Protein AF-A0A0D2FI13-F1 (afdb_monomer)

InterPro domains:
  IPR005151 Tail specific protease [PF03572] (339-558)
  IPR029045 ClpP/crotonase-like domain superfamily [SSF52096] (236-557)
  IPR036412 HAD-like superfamily [SSF56784] (844-1134)
  IPR052766 Secondary metabolite-associated S41A peptidase [PTHR37049] (12-670)
  IPR056186 CPAF-like, PDZ domain [PF23658] (162-270)

Organism: NCBI:txid1442368

Structure (mmCIF, N/CA/C/O backbone):
data_AF-A0A0D2FI13-F1
#
_entry.id   AF-A0A0D2FI13-F1
#
loop_
_atom_site.group_PDB
_atom_site.id
_atom_site.type_symbol
_atom_site.label_atom_id
_atom_site.label_alt_id
_atom_site.label_comp_id
_atom_site.label_asym_id
_atom_site.label_entity_id
_atom_site.label_seq_id
_atom_site.pdbx_PDB_ins_code
_atom_site.Cartn_x
_atom_site.Cartn_y
_atom_site.Cartn_z
_atom_site.occupancy
_atom_site.B_iso_or_equiv
_atom_site.auth_seq_id
_atom_site.auth_comp_id
_atom_site.auth_asym_id
_atom_site.auth_atom_id
_atom_site.pdbx_PDB_model_num
ATOM 1 N N . MET A 1 1 ? -42.161 13.771 -39.472 1.00 40.50 1 MET A N 1
ATOM 2 C CA . MET A 1 1 ? -41.626 13.436 -38.133 1.00 40.50 1 MET A CA 1
ATOM 3 C C . MET A 1 1 ? -40.109 13.283 -38.144 1.00 40.50 1 MET A C 1
ATOM 5 O O . MET A 1 1 ? -39.470 13.841 -37.269 1.00 40.50 1 MET A O 1
ATOM 9 N N . SER A 1 2 ? -39.516 12.670 -39.169 1.00 40.66 2 SER A N 1
ATOM 10 C CA . SER A 1 2 ? -38.058 12.515 -39.331 1.00 40.66 2 SER A CA 1
ATOM 11 C C . SER A 1 2 ? -37.258 13.825 -39.460 1.00 40.66 2 SER A C 1
ATOM 13 O O . SER A 1 2 ? -36.097 13.853 -39.079 1.00 40.66 2 SER A O 1
ATOM 15 N N . LEU A 1 3 ? -37.865 14.932 -39.914 1.00 36.66 3 LEU A N 1
ATOM 16 C CA . LEU A 1 3 ? -37.174 16.233 -39.977 1.00 36.66 3 LEU A CA 1
ATOM 17 C C . LEU A 1 3 ? -37.078 16.958 -38.619 1.00 36.66 3 LEU A C 1
ATOM 19 O O . LEU A 1 3 ? -36.210 17.805 -38.450 1.00 36.66 3 LEU A O 1
ATOM 23 N N . LEU A 1 4 ? -37.950 16.636 -37.653 1.00 41.62 4 LEU A N 1
ATOM 24 C CA . LEU A 1 4 ? -37.911 17.249 -36.316 1.00 41.62 4 LEU A CA 1
ATOM 25 C C . LEU A 1 4 ? -36.821 16.633 -35.429 1.00 41.62 4 LEU A C 1
ATOM 27 O O . LEU A 1 4 ? -36.265 17.336 -34.597 1.00 41.62 4 LEU A O 1
ATOM 31 N N . LEU A 1 5 ? -36.462 15.367 -35.663 1.00 41.75 5 LEU A N 1
ATOM 32 C CA . LEU A 1 5 ? -35.396 14.671 -34.933 1.00 41.75 5 LEU A CA 1
ATOM 33 C C . LEU A 1 5 ? -33.981 15.113 -35.336 1.00 41.75 5 LEU A C 1
ATOM 35 O O . LEU A 1 5 ? -33.056 14.960 -34.549 1.00 41.75 5 LEU A O 1
ATOM 39 N N . TRP A 1 6 ? -33.805 15.690 -36.530 1.00 36.44 6 TRP A N 1
ATOM 40 C CA . TRP A 1 6 ? -32.489 16.138 -37.007 1.00 36.44 6 TRP A CA 1
ATOM 41 C C . TRP A 1 6 ? -32.127 17.556 -36.539 1.00 36.44 6 TRP A C 1
ATOM 43 O O . TRP A 1 6 ? -30.955 17.888 -36.387 1.00 36.44 6 TRP A O 1
ATOM 53 N N . VAL A 1 7 ? -33.131 18.393 -36.254 1.00 41.44 7 VAL A N 1
ATOM 54 C CA . VAL A 1 7 ? -32.906 19.742 -35.706 1.00 41.44 7 VAL A CA 1
ATOM 55 C C . VAL A 1 7 ? -32.640 19.686 -34.196 1.00 41.44 7 VAL A C 1
ATOM 57 O O . VAL A 1 7 ? -31.868 20.490 -33.684 1.00 41.44 7 VAL A O 1
ATOM 60 N N . THR A 1 8 ? -33.189 18.701 -33.476 1.00 39.75 8 THR A N 1
ATOM 61 C CA . THR A 1 8 ? -32.929 18.538 -32.036 1.00 39.75 8 THR A CA 1
ATOM 62 C C . THR A 1 8 ? -31.518 18.036 -31.727 1.00 39.75 8 THR A C 1
ATOM 64 O O . THR A 1 8 ? -30.942 18.462 -30.733 1.00 39.75 8 THR A O 1
ATOM 67 N N . THR A 1 9 ? -30.905 17.211 -32.580 1.00 38.28 9 THR A N 1
ATOM 68 C CA . THR A 1 9 ? -29.527 16.727 -32.359 1.00 38.28 9 THR A CA 1
ATOM 69 C C . THR A 1 9 ? -28.459 17.777 -32.666 1.00 38.28 9 THR A C 1
ATOM 71 O O . THR A 1 9 ? -27.448 17.823 -31.973 1.00 38.28 9 THR A O 1
ATOM 74 N N . GLN A 1 10 ? -28.684 18.685 -33.620 1.00 32.94 10 GLN A N 1
ATOM 75 C CA . GLN A 1 10 ? -27.744 19.787 -33.886 1.00 32.94 10 GLN A CA 1
ATOM 76 C C . GLN A 1 10 ? -27.827 20.907 -32.833 1.00 32.94 10 GLN A C 1
ATOM 78 O O . GLN A 1 10 ? -26.810 21.521 -32.519 1.00 32.94 10 GLN A O 1
ATOM 83 N N . ILE A 1 11 ? -28.993 21.129 -32.211 1.00 36.81 11 ILE A N 1
ATOM 84 C CA . ILE A 1 11 ? -29.109 22.061 -31.074 1.00 36.81 11 ILE A CA 1
ATOM 85 C C . ILE A 1 11 ? -28.452 21.477 -29.807 1.00 36.81 11 ILE A C 1
ATOM 87 O O . ILE A 1 11 ? -27.902 22.232 -29.010 1.00 36.81 11 ILE A O 1
ATOM 91 N N . PHE A 1 12 ? -28.396 20.149 -29.661 1.00 30.69 12 PHE A N 1
ATOM 92 C CA . PHE A 1 12 ? -27.644 19.508 -28.574 1.00 30.69 12 PHE A CA 1
ATOM 93 C C . PHE A 1 12 ? -26.117 19.546 -28.761 1.00 30.69 12 PHE A C 1
ATOM 95 O O . PHE A 1 12 ? -25.399 19.590 -27.767 1.00 30.69 12 PHE A O 1
ATOM 102 N N . TRP A 1 13 ? -25.610 19.613 -29.997 1.00 28.62 13 TRP A N 1
ATOM 103 C CA . TRP A 1 13 ? -24.165 19.722 -30.255 1.00 28.62 13 TRP A CA 1
ATOM 104 C C . TRP A 1 13 ? -23.648 21.166 -30.345 1.00 28.62 13 TRP A C 1
ATOM 106 O O . TRP A 1 13 ? -22.513 21.428 -29.962 1.00 28.62 13 TRP A O 1
ATOM 116 N N . ALA A 1 14 ? -24.478 22.137 -30.739 1.00 28.77 14 ALA A N 1
ATOM 117 C CA . ALA A 1 14 ? -24.103 23.556 -30.684 1.00 28.77 14 ALA A CA 1
ATOM 118 C C . ALA A 1 14 ? -24.308 24.196 -29.292 1.00 28.77 14 ALA A C 1
ATOM 120 O O . ALA A 1 14 ? -23.782 25.273 -29.028 1.00 28.77 14 ALA A O 1
ATOM 121 N N . GLY A 1 15 ? -25.044 23.534 -28.390 1.00 27.12 15 GLY A N 1
ATOM 122 C CA . GLY A 1 15 ? -25.275 23.995 -27.016 1.00 27.12 15 GLY A CA 1
ATOM 123 C C . GLY A 1 15 ? -24.157 23.668 -26.019 1.00 27.12 15 GLY A C 1
ATOM 124 O O . GLY A 1 15 ? -24.140 24.252 -24.942 1.00 27.12 15 GLY A O 1
ATOM 125 N N . ARG A 1 16 ? -23.210 22.779 -26.357 1.00 29.95 16 ARG A N 1
ATOM 126 C CA . ARG A 1 16 ? -22.081 22.426 -25.470 1.00 29.95 16 ARG A CA 1
ATOM 127 C C . ARG A 1 16 ? -20.751 23.100 -25.815 1.00 29.95 16 ARG A C 1
ATOM 129 O O . ARG A 1 16 ? -19.873 23.126 -24.969 1.00 29.95 16 ARG A O 1
ATOM 136 N N . ALA A 1 17 ? -20.634 23.757 -26.969 1.00 28.28 17 ALA A N 1
ATOM 137 C CA . ALA A 1 17 ? -19.472 24.602 -27.276 1.00 28.28 17 ALA A CA 1
ATOM 138 C C . ALA A 1 17 ? -19.557 26.024 -26.672 1.00 28.28 17 ALA A C 1
ATOM 140 O O . ALA A 1 17 ? -18.599 26.781 -26.749 1.00 28.28 17 ALA A O 1
ATOM 141 N N . PHE A 1 18 ? -20.687 26.401 -26.060 1.00 29.00 18 PHE A N 1
ATOM 142 C CA . PHE A 1 18 ? -20.867 27.694 -25.377 1.00 29.00 18 PHE A CA 1
ATOM 143 C C . PHE A 1 18 ? -21.505 27.542 -23.985 1.00 29.00 18 PHE A C 1
ATOM 145 O O . PHE A 1 18 ? -22.246 28.406 -23.522 1.00 29.00 18 PHE A O 1
ATOM 152 N N . GLY A 1 19 ? -21.200 26.428 -23.314 1.00 25.52 19 GLY A N 1
ATOM 153 C CA . GLY A 1 19 ? -21.561 26.171 -21.917 1.00 25.52 19 GLY A CA 1
ATOM 154 C C . GLY A 1 19 ? -20.508 26.601 -20.890 1.00 25.52 19 GLY A C 1
ATOM 155 O O . GLY A 1 19 ? -20.760 26.447 -19.707 1.00 25.52 19 GLY A O 1
ATOM 156 N N . ALA A 1 20 ? -19.371 27.173 -21.307 1.00 30.66 20 ALA A N 1
ATOM 157 C CA . ALA A 1 20 ? -18.309 27.645 -20.404 1.00 30.66 20 ALA A CA 1
ATOM 158 C C . ALA A 1 20 ? -18.574 29.036 -19.785 1.00 30.66 20 ALA A C 1
ATOM 160 O O . ALA A 1 20 ? -17.660 29.694 -19.307 1.00 30.66 20 ALA A O 1
ATOM 161 N N . VAL A 1 21 ? -19.820 29.518 -19.795 1.00 26.14 21 VAL A N 1
ATOM 162 C CA . VAL A 1 21 ? -20.219 30.685 -18.989 1.00 26.14 21 VAL A CA 1
ATOM 163 C C . VAL A 1 21 ? -21.551 30.376 -18.307 1.00 26.14 21 VAL A C 1
ATOM 165 O O . VAL A 1 21 ? -22.543 31.096 -18.443 1.00 26.14 21 VAL A O 1
ATOM 168 N N . ALA A 1 22 ? -21.598 29.258 -17.583 1.00 29.50 22 ALA A N 1
ATOM 169 C CA . ALA A 1 22 ? -22.452 29.204 -16.410 1.00 29.50 22 ALA A CA 1
ATOM 170 C C . ALA A 1 22 ? -21.884 30.241 -15.437 1.00 29.50 22 ALA A C 1
ATOM 172 O O . ALA A 1 22 ? -20.717 30.184 -15.067 1.00 29.50 22 ALA A O 1
ATOM 173 N N . ARG A 1 23 ? -22.686 31.260 -15.120 1.00 25.31 23 ARG A N 1
ATOM 174 C CA . ARG A 1 23 ? -22.364 32.236 -14.080 1.00 25.31 23 ARG A CA 1
ATOM 175 C C . ARG A 1 23 ? -22.036 31.467 -12.806 1.00 25.31 23 ARG A C 1
ATOM 177 O O . ARG A 1 23 ? -22.956 30.964 -12.166 1.00 25.31 23 ARG A O 1
ATOM 184 N N . SER A 1 24 ? -20.767 31.424 -12.433 1.00 33.47 24 SER A N 1
ATOM 185 C CA . SER A 1 24 ? -20.409 31.278 -11.038 1.00 33.47 24 SER A CA 1
ATOM 186 C C . SER A 1 24 ? -21.079 32.445 -10.303 1.00 33.47 24 SER A C 1
ATOM 188 O O . SER A 1 24 ? -20.923 33.617 -10.659 1.00 33.47 24 SER A O 1
ATOM 190 N N . GLU A 1 25 ? -21.909 32.149 -9.306 1.00 36.28 25 GLU A N 1
ATOM 191 C CA . GLU A 1 25 ? -22.406 33.179 -8.384 1.00 36.28 25 GLU A CA 1
ATOM 192 C C . GLU A 1 25 ? -21.277 33.738 -7.488 1.00 36.28 25 GLU A C 1
ATOM 194 O O . GLU A 1 25 ? -21.507 34.629 -6.675 1.00 36.28 25 GLU A O 1
ATOM 199 N N . THR A 1 26 ? -20.032 33.307 -7.709 1.00 40.62 26 THR A N 1
ATOM 200 C CA . THR A 1 26 ? -18.791 33.859 -7.162 1.00 40.62 26 THR A CA 1
ATOM 201 C C . THR A 1 26 ? -17.888 34.313 -8.317 1.00 40.62 26 THR A C 1
ATOM 203 O O . THR A 1 26 ? -17.691 33.591 -9.284 1.00 40.62 26 THR A O 1
ATOM 206 N N . GLY A 1 27 ? -17.381 35.545 -8.291 1.00 48.31 27 GLY A N 1
ATOM 207 C CA . GLY A 1 27 ? -16.755 36.219 -9.444 1.00 48.31 27 GLY A CA 1
ATOM 208 C C . GLY A 1 27 ? -15.385 35.708 -9.932 1.00 48.31 27 GLY A C 1
ATOM 209 O O . GLY A 1 27 ? -14.609 36.539 -10.395 1.00 48.31 27 GLY A O 1
ATOM 210 N N . TYR A 1 28 ? -15.080 34.411 -9.836 1.00 56.38 28 TYR A N 1
ATOM 211 C CA . TYR A 1 28 ? -13.843 33.802 -10.351 1.00 56.38 28 TYR A CA 1
ATOM 212 C C . TYR A 1 28 ? -13.914 33.547 -11.862 1.00 56.38 28 TYR A C 1
ATOM 214 O O . TYR A 1 28 ? -14.993 33.294 -12.404 1.00 56.38 28 TYR A O 1
ATOM 222 N N . SER A 1 29 ? -12.775 33.633 -12.554 1.00 75.06 29 SER A N 1
ATOM 223 C CA . SER A 1 29 ? -12.700 33.507 -14.014 1.00 75.06 29 SER A CA 1
ATOM 224 C C . SER A 1 29 ? -12.512 32.066 -14.502 1.00 75.06 29 SER A C 1
ATOM 226 O O . SER A 1 29 ? -12.872 31.773 -15.645 1.00 75.06 29 SER A O 1
ATOM 228 N N . HIS A 1 30 ? -12.010 31.168 -13.644 1.00 91.12 30 HIS A N 1
ATOM 229 C CA . HIS A 1 30 ? -11.695 29.778 -13.984 1.00 91.12 30 HIS A CA 1
ATOM 230 C C . HIS A 1 30 ? -11.822 28.824 -12.765 1.00 91.12 30 HIS A C 1
ATOM 232 O O . HIS A 1 30 ? -11.545 29.251 -11.642 1.00 91.12 30 HIS A O 1
ATOM 238 N N . PRO A 1 31 ? -12.197 27.533 -12.932 1.00 92.06 31 PRO A N 1
ATOM 239 C CA . PRO A 1 31 ? -12.320 26.582 -11.815 1.00 92.06 31 PRO A CA 1
ATOM 240 C C . PRO A 1 31 ? -11.051 26.420 -10.965 1.00 92.06 31 PRO A C 1
ATOM 242 O O . PRO A 1 31 ? -11.136 26.421 -9.742 1.00 92.06 31 PRO A O 1
ATOM 245 N N . CYS A 1 32 ? -9.869 26.346 -11.585 1.00 93.81 32 CYS A N 1
ATOM 246 C CA . CYS A 1 32 ? -8.605 26.257 -10.839 1.00 93.81 32 CYS A CA 1
ATOM 247 C C . CYS A 1 32 ? -8.272 27.520 -10.029 1.00 93.81 32 CYS A C 1
ATOM 249 O O . CYS A 1 32 ? -7.807 27.395 -8.903 1.00 93.81 32 CYS A O 1
ATOM 251 N N . GLU A 1 33 ? -8.595 28.718 -10.535 1.00 91.88 33 GLU A N 1
ATOM 252 C CA . GLU A 1 33 ? -8.490 29.964 -9.757 1.00 91.88 33 GLU A CA 1
ATOM 253 C C . GLU A 1 33 ? -9.402 29.921 -8.522 1.00 91.88 33 GLU A C 1
ATOM 255 O O . GLU A 1 33 ? -9.036 30.396 -7.451 1.00 91.88 33 GLU A O 1
ATOM 260 N N . HIS A 1 34 ? -10.591 29.322 -8.646 1.00 90.12 34 HIS A N 1
ATOM 261 C CA . HIS A 1 34 ? -11.495 29.148 -7.512 1.00 90.12 34 HIS A CA 1
ATOM 262 C C . HIS A 1 34 ? -10.923 28.161 -6.482 1.00 90.12 34 HIS A C 1
ATOM 264 O O . HIS A 1 34 ? -10.986 28.446 -5.289 1.00 90.12 34 HIS A O 1
ATOM 270 N N . VAL A 1 35 ? -10.313 27.049 -6.914 1.00 90.81 35 VAL A N 1
ATOM 271 C CA . VAL A 1 35 ? -9.602 26.119 -6.015 1.00 90.81 35 VAL A CA 1
ATOM 272 C C . VAL A 1 35 ? -8.456 26.828 -5.284 1.00 90.81 35 VAL A C 1
ATOM 274 O O . VAL A 1 35 ? -8.388 26.743 -4.060 1.00 90.81 35 VAL A O 1
ATOM 277 N N . ALA A 1 36 ? -7.611 27.576 -5.999 1.00 90.06 36 ALA A N 1
ATOM 278 C CA . ALA A 1 36 ? -6.508 28.337 -5.410 1.00 90.06 36 ALA A CA 1
ATOM 279 C C . ALA A 1 36 ? -6.997 29.396 -4.412 1.00 90.06 36 ALA A C 1
ATOM 281 O O . ALA A 1 36 ? -6.471 29.508 -3.309 1.00 90.06 36 ALA A O 1
ATOM 282 N N . ALA A 1 37 ? -8.069 30.120 -4.740 1.00 85.75 37 ALA A N 1
ATOM 283 C CA . ALA A 1 37 ? -8.660 31.094 -3.829 1.00 85.75 37 ALA A CA 1
ATOM 284 C C . ALA A 1 37 ? -9.216 30.445 -2.552 1.00 85.75 37 ALA A C 1
ATOM 286 O O . ALA A 1 37 ? -9.138 31.041 -1.478 1.00 85.75 37 ALA A O 1
ATOM 287 N N . ILE A 1 38 ? -9.780 29.236 -2.656 1.00 85.81 38 ILE A N 1
ATOM 288 C CA . ILE A 1 38 ? -10.221 28.473 -1.488 1.00 85.81 38 ILE A CA 1
ATOM 289 C C . ILE A 1 38 ? -9.015 28.019 -0.653 1.00 85.81 38 ILE A C 1
ATOM 291 O O . ILE A 1 38 ? -9.033 28.186 0.567 1.00 85.81 38 ILE A O 1
ATOM 295 N N . PHE A 1 39 ? -7.966 27.500 -1.296 1.00 87.12 39 PHE A N 1
ATOM 296 C CA . PHE A 1 39 ? -6.709 27.132 -0.642 1.00 87.12 39 PHE A CA 1
ATOM 297 C C . PHE A 1 39 ? -6.112 28.318 0.130 1.00 87.12 39 PHE A C 1
ATOM 299 O O . PHE A 1 39 ? -5.834 28.201 1.325 1.00 87.12 39 PHE A O 1
ATOM 306 N N . ASP A 1 40 ? -5.997 29.482 -0.512 1.00 84.19 40 ASP A N 1
ATOM 307 C CA . ASP A 1 40 ? -5.474 30.698 0.109 1.00 84.19 40 ASP A CA 1
ATOM 308 C C . ASP A 1 40 ? -6.372 31.166 1.267 1.00 84.19 40 ASP A C 1
ATOM 310 O O . ASP A 1 40 ? -5.879 31.544 2.329 1.00 84.19 40 ASP A O 1
ATOM 314 N N . ALA A 1 41 ? -7.699 31.110 1.115 1.00 79.69 41 ALA A N 1
ATOM 315 C CA . ALA A 1 41 ? -8.630 31.508 2.172 1.00 79.69 41 ALA A CA 1
ATOM 316 C C . ALA A 1 41 ? -8.535 30.614 3.422 1.00 79.69 41 ALA A C 1
ATOM 318 O O . ALA A 1 41 ? -8.625 31.120 4.546 1.00 79.69 41 ALA A O 1
ATOM 319 N N . VAL A 1 42 ? -8.350 29.302 3.229 1.00 79.06 42 VAL A N 1
ATOM 320 C CA . VAL A 1 42 ? -8.191 28.326 4.317 1.00 79.06 42 VAL A CA 1
ATOM 321 C C . VAL A 1 42 ? -6.819 28.462 4.986 1.00 79.06 42 VAL A C 1
ATOM 323 O O . VAL A 1 42 ? -6.752 28.468 6.214 1.00 79.06 42 VAL A O 1
ATOM 326 N N . ASN A 1 43 ? -5.738 28.635 4.218 1.00 74.75 43 ASN A N 1
ATOM 327 C CA . ASN A 1 43 ? -4.377 28.706 4.764 1.00 74.75 43 ASN A CA 1
ATOM 328 C C . ASN A 1 43 ? -3.994 30.083 5.335 1.00 74.75 43 ASN A C 1
ATOM 330 O O . ASN A 1 43 ? -3.189 30.145 6.264 1.00 74.75 43 ASN A O 1
ATOM 334 N N . TYR A 1 44 ? -4.571 31.182 4.836 1.00 69.06 44 TYR A N 1
ATOM 335 C CA . TYR A 1 44 ? -4.218 32.550 5.250 1.00 69.06 44 TYR A CA 1
ATOM 336 C C . TYR A 1 44 ? -5.261 33.248 6.148 1.00 69.06 44 TYR A C 1
ATOM 338 O O . TYR A 1 44 ? -5.096 34.424 6.475 1.00 69.06 44 TYR A O 1
ATOM 346 N N . GLY A 1 45 ? -6.269 32.520 6.646 1.00 55.00 45 GLY A N 1
ATOM 347 C CA . GLY A 1 45 ? -6.919 32.848 7.923 1.00 55.00 45 GLY A CA 1
ATOM 348 C C . GLY A 1 45 ? -8.247 33.615 7.901 1.00 55.00 45 GLY A C 1
ATOM 349 O O . GLY A 1 45 ? -8.570 34.225 8.917 1.00 55.00 45 GLY A O 1
ATOM 350 N N . ASP A 1 46 ? -9.037 33.569 6.820 1.00 49.88 46 ASP A N 1
ATOM 351 C CA . ASP A 1 46 ? -10.380 34.202 6.794 1.00 49.88 46 ASP A CA 1
ATOM 352 C C . ASP A 1 46 ? -11.520 33.260 6.335 1.00 49.88 46 ASP A C 1
ATOM 354 O O . ASP A 1 46 ? -12.686 33.658 6.293 1.00 49.88 46 ASP A O 1
ATOM 358 N N . GLY A 1 47 ? -11.223 31.994 6.010 1.00 45.69 47 GLY A N 1
ATOM 359 C CA . GLY A 1 47 ? -12.216 30.992 5.613 1.00 45.69 47 GLY A CA 1
ATOM 360 C C . GLY A 1 47 ? -12.516 29.968 6.710 1.00 45.69 47 GLY A C 1
ATOM 361 O O . GLY A 1 47 ? -11.622 29.265 7.174 1.00 45.69 47 GLY A O 1
ATOM 362 N N . SER A 1 48 ? -13.790 29.799 7.081 1.00 46.06 48 SER A N 1
ATOM 363 C CA . SER A 1 48 ? -14.240 28.500 7.595 1.00 46.06 48 SER A CA 1
ATOM 364 C C . SER A 1 48 ? -14.043 27.467 6.476 1.00 46.06 48 SER A C 1
ATOM 366 O O . SER A 1 48 ? -14.488 27.756 5.361 1.00 46.06 48 SER A O 1
ATOM 368 N N . PRO A 1 49 ? -13.469 26.273 6.717 1.00 50.34 49 PRO A N 1
ATOM 369 C CA . PRO A 1 49 ? -13.390 25.189 5.726 1.00 50.34 49 PRO A CA 1
ATOM 370 C C . PRO A 1 49 ? -14.771 24.574 5.406 1.00 50.34 49 PRO A C 1
ATOM 372 O O . PRO A 1 49 ? -14.893 23.389 5.095 1.00 50.34 49 PRO A O 1
ATOM 375 N N . ASP A 1 50 ? -15.837 25.369 5.502 1.00 48.41 50 ASP A N 1
ATOM 376 C CA . ASP A 1 50 ? -17.205 24.960 5.247 1.00 48.41 50 ASP A CA 1
ATOM 377 C C . ASP A 1 50 ? -17.389 24.753 3.735 1.00 48.41 50 ASP A C 1
ATOM 379 O O . ASP A 1 50 ? -17.690 25.673 2.977 1.00 48.41 50 ASP A O 1
ATOM 383 N N . LEU A 1 51 ? -17.244 23.477 3.359 1.00 52.62 51 LEU A N 1
ATOM 384 C CA . LEU A 1 51 ? -17.758 22.808 2.162 1.00 52.62 51 LEU A CA 1
ATOM 385 C C . LEU A 1 51 ? -17.023 23.124 0.849 1.00 52.62 51 LEU A C 1
ATOM 387 O O . LEU A 1 51 ? -17.546 23.776 -0.056 1.00 52.62 51 LEU A O 1
ATOM 391 N N . LEU A 1 52 ? -15.834 22.531 0.721 1.00 71.19 52 LEU A N 1
ATOM 392 C CA . LEU A 1 52 ? -15.092 22.340 -0.528 1.00 71.19 52 LEU A CA 1
ATOM 393 C C . LEU A 1 52 ? -15.931 21.530 -1.535 1.00 71.19 52 LEU A C 1
ATOM 395 O O . LEU A 1 52 ? -15.828 20.306 -1.586 1.00 71.19 52 LEU A O 1
ATOM 399 N N . SER A 1 53 ? -16.804 22.185 -2.312 1.00 81.25 53 SER A N 1
ATOM 400 C CA . SER A 1 53 ? -17.625 21.491 -3.318 1.00 81.25 53 SER A CA 1
ATOM 401 C C . SER A 1 53 ? -16.725 20.666 -4.244 1.00 81.25 53 SER A C 1
ATOM 403 O O . SER A 1 53 ? -15.863 21.239 -4.903 1.00 81.25 53 SER A O 1
ATOM 405 N N . PRO A 1 54 ? -16.904 19.344 -4.361 1.00 86.44 54 PRO A N 1
ATOM 406 C CA . PRO A 1 54 ? -15.993 18.498 -5.126 1.00 86.44 54 PRO A CA 1
ATOM 407 C C . PRO A 1 54 ? -16.131 18.749 -6.634 1.00 86.44 54 PRO A C 1
ATOM 409 O O . PRO A 1 54 ? -15.229 18.433 -7.402 1.00 86.44 54 PRO A O 1
ATOM 412 N N . GLU A 1 55 ? -17.242 19.353 -7.068 1.00 89.00 55 GLU A N 1
ATOM 413 C CA . GLU A 1 55 ? -17.479 19.732 -8.461 1.00 89.00 55 GLU A CA 1
ATOM 414 C C . GLU A 1 55 ? -16.459 20.766 -8.961 1.00 89.00 55 GLU A C 1
ATOM 416 O O . GLU A 1 55 ? -15.936 20.587 -10.054 1.00 89.00 55 GLU A O 1
ATOM 421 N N . VAL A 1 56 ? -16.083 21.777 -8.161 1.00 91.19 56 VAL A N 1
ATOM 422 C CA . VAL A 1 56 ? -15.098 22.787 -8.609 1.00 91.19 56 VAL A CA 1
ATOM 423 C C . VAL A 1 56 ? -13.708 22.181 -8.808 1.00 91.19 56 VAL A C 1
ATOM 425 O O . VAL A 1 56 ? -13.016 22.509 -9.771 1.00 91.19 56 VAL A O 1
ATOM 428 N N . ALA A 1 57 ? -13.312 21.261 -7.927 1.00 92.62 57 ALA A N 1
ATOM 429 C CA . ALA A 1 57 ? -12.053 20.540 -8.051 1.00 92.62 57 ALA A CA 1
ATOM 430 C C . ALA A 1 57 ? -12.062 19.633 -9.282 1.00 92.62 57 ALA A C 1
ATOM 432 O O . ALA A 1 57 ? -11.122 19.663 -10.071 1.00 92.62 57 ALA A O 1
ATOM 433 N N . TYR A 1 58 ? -13.152 18.895 -9.503 1.00 91.25 58 TYR A N 1
ATOM 434 C CA . TYR A 1 58 ? -13.317 18.079 -10.702 1.00 91.25 58 TYR A CA 1
ATOM 435 C C . TYR A 1 58 ? -13.289 18.918 -11.990 1.00 91.25 58 TYR A C 1
ATOM 437 O O . TYR A 1 58 ? -12.636 18.533 -12.959 1.00 91.25 58 TYR A O 1
ATOM 445 N N . GLU A 1 59 ? -13.939 20.083 -12.015 1.00 93.19 59 GLU A N 1
ATOM 446 C CA . GLU A 1 59 ? -13.878 21.019 -13.144 1.00 93.19 59 GLU A CA 1
ATOM 447 C C . GLU A 1 59 ? -12.464 21.577 -13.366 1.00 93.19 59 GLU A C 1
ATOM 449 O O . GLU A 1 59 ? -12.043 21.711 -14.515 1.00 93.19 59 GLU A O 1
ATOM 454 N N . CYS A 1 60 ? -11.706 21.856 -12.297 1.00 95.06 60 CYS A N 1
ATOM 455 C CA . CYS A 1 60 ? -10.299 22.236 -12.412 1.00 95.06 60 CYS A CA 1
ATOM 456 C C . CYS A 1 60 ? -9.460 21.105 -13.022 1.00 95.06 60 CYS A C 1
ATOM 458 O O . CYS A 1 60 ? -8.773 21.334 -14.016 1.00 95.06 60 CYS A O 1
ATOM 460 N N . LEU A 1 61 ? -9.570 19.873 -12.517 1.00 94.88 61 LEU A N 1
ATOM 461 C CA . LEU A 1 61 ? -8.852 18.717 -13.068 1.00 94.88 61 LEU A CA 1
ATOM 462 C C . LEU A 1 61 ? -9.164 18.499 -14.560 1.00 94.88 61 LEU A C 1
ATOM 464 O O . LEU A 1 61 ? -8.256 18.302 -15.364 1.00 94.88 61 LEU A O 1
ATOM 468 N N . ASN A 1 62 ? -10.434 18.626 -14.958 1.00 93.88 62 ASN A N 1
ATOM 469 C CA . ASN A 1 62 ? -10.851 18.501 -16.361 1.00 93.88 62 ASN A CA 1
ATOM 470 C C . ASN A 1 62 ? -10.454 19.689 -17.250 1.00 93.88 62 ASN A C 1
ATOM 472 O O . ASN A 1 62 ? -10.598 19.615 -18.469 1.00 93.88 62 ASN A O 1
ATOM 476 N N . SER A 1 63 ? -9.981 20.795 -16.674 1.00 96.50 63 SER A N 1
ATOM 477 C CA . SER A 1 63 ? -9.482 21.942 -17.440 1.00 96.50 63 SER A CA 1
ATOM 478 C C . SER A 1 63 ? -7.994 21.834 -17.793 1.00 96.50 63 SER A C 1
ATOM 480 O O . SER A 1 63 ? -7.513 22.604 -18.625 1.00 96.50 63 SER A O 1
ATOM 482 N N . VAL A 1 64 ? -7.267 20.887 -17.183 1.00 96.75 64 VAL A N 1
ATOM 483 C CA . VAL A 1 64 ? -5.831 20.680 -17.415 1.00 96.75 64 VAL A CA 1
ATOM 484 C C . VAL A 1 64 ? -5.611 20.158 -18.843 1.00 96.75 64 VAL A C 1
ATOM 486 O O . VAL A 1 64 ? -6.149 19.101 -19.193 1.00 96.75 64 VAL A O 1
ATOM 489 N N . PRO A 1 65 ? -4.850 20.868 -19.697 1.00 96.81 65 PRO A N 1
ATOM 490 C CA . PRO A 1 65 ? -4.686 20.500 -21.097 1.00 96.81 65 PRO A CA 1
ATOM 491 C C . PRO A 1 65 ? -3.759 19.291 -21.266 1.00 96.81 65 PRO A C 1
ATOM 493 O O . PRO A 1 65 ? -2.769 19.152 -20.555 1.00 96.81 65 PRO A O 1
ATOM 496 N N . VAL A 1 66 ? -4.030 18.462 -22.278 1.00 95.69 66 VAL A N 1
ATOM 497 C CA . VAL A 1 66 ? -3.098 17.411 -22.720 1.00 95.69 66 VAL A CA 1
ATOM 498 C C . VAL A 1 66 ? -2.025 18.034 -23.612 1.00 95.69 66 VAL A C 1
ATOM 500 O O . VAL A 1 66 ? -2.313 18.442 -24.745 1.00 95.69 66 VAL A O 1
ATOM 503 N N . VAL A 1 67 ? -0.775 18.071 -23.151 1.00 95.19 67 VAL A N 1
ATOM 504 C CA . VAL A 1 67 ? 0.363 18.445 -24.003 1.00 95.19 67 VAL A CA 1
ATOM 505 C C . VAL A 1 67 ? 0.820 17.215 -24.785 1.00 95.19 67 VAL A C 1
ATOM 507 O O . VAL A 1 67 ? 1.439 16.301 -24.254 1.00 95.19 67 VAL A O 1
ATOM 510 N N . GLN A 1 68 ? 0.497 17.185 -26.079 1.00 93.88 68 GLN A N 1
ATOM 511 C CA . GLN A 1 68 ? 0.627 15.991 -26.928 1.00 93.88 68 GLN A CA 1
ATOM 512 C C . GLN A 1 68 ? 2.035 15.376 -26.972 1.00 93.88 68 GLN A C 1
ATOM 514 O O . GLN A 1 68 ? 2.166 14.156 -26.924 1.00 93.88 68 GLN A O 1
ATOM 519 N N . GLY A 1 69 ? 3.082 16.203 -27.068 1.00 93.12 69 GLY A N 1
ATOM 520 C CA . GLY A 1 69 ? 4.467 15.715 -27.097 1.00 93.12 69 GLY A CA 1
ATOM 521 C C . GLY A 1 69 ? 4.862 15.029 -25.790 1.00 93.12 69 GLY A C 1
ATOM 522 O O . GLY A 1 69 ? 5.411 13.931 -25.810 1.00 93.12 69 GLY A O 1
ATOM 523 N N . ASP A 1 70 ? 4.497 15.648 -24.672 1.00 93.81 70 ASP A N 1
ATOM 524 C CA . ASP A 1 70 ? 4.792 15.154 -23.331 1.00 93.81 70 ASP A CA 1
ATOM 525 C C . ASP A 1 70 ? 3.993 13.888 -23.009 1.00 93.81 70 ASP A C 1
ATOM 527 O O . ASP A 1 70 ? 4.521 12.956 -22.410 1.00 93.81 70 ASP A O 1
ATOM 531 N N . ALA A 1 71 ? 2.721 13.839 -23.415 1.00 95.62 71 ALA A N 1
ATOM 532 C CA . ALA A 1 71 ? 1.877 12.661 -23.268 1.00 95.62 71 ALA A CA 1
ATOM 533 C C . ALA A 1 71 ? 2.436 11.478 -24.072 1.00 95.62 71 ALA A C 1
ATOM 535 O O . ALA A 1 71 ? 2.564 10.383 -23.536 1.00 95.62 71 ALA A O 1
ATOM 536 N N . ALA A 1 72 ? 2.832 11.687 -25.332 1.00 96.06 72 ALA A N 1
ATOM 537 C CA . ALA A 1 72 ? 3.429 10.629 -26.147 1.00 96.06 72 ALA A CA 1
ATOM 538 C C . ALA A 1 72 ? 4.758 10.119 -25.558 1.00 96.06 72 ALA A C 1
ATOM 540 O O . ALA A 1 72 ? 4.968 8.910 -25.483 1.00 96.06 72 ALA A O 1
ATOM 541 N N . ALA A 1 73 ? 5.627 11.026 -25.094 1.00 94.56 73 ALA A N 1
ATOM 542 C CA . ALA A 1 73 ? 6.888 10.663 -24.447 1.00 94.56 73 ALA A CA 1
ATOM 543 C C . ALA A 1 73 ? 6.666 9.871 -23.147 1.00 94.56 73 ALA A C 1
ATOM 545 O O . ALA A 1 73 ? 7.348 8.872 -22.919 1.00 94.56 73 ALA A O 1
ATOM 546 N N . LEU A 1 74 ? 5.677 10.270 -22.334 1.00 95.06 74 LEU A N 1
ATOM 547 C CA . LEU A 1 74 ? 5.296 9.542 -21.125 1.00 95.06 74 LEU A CA 1
ATOM 548 C C . LEU A 1 74 ? 4.868 8.107 -21.442 1.00 95.06 74 LEU A C 1
ATOM 550 O O . LEU A 1 74 ? 5.358 7.184 -20.802 1.00 95.06 74 LEU A O 1
ATOM 554 N N . ILE A 1 75 ? 3.970 7.915 -22.416 1.00 96.94 75 ILE A N 1
ATOM 555 C CA . ILE A 1 75 ? 3.473 6.580 -22.784 1.00 96.94 75 ILE A CA 1
ATOM 556 C C . ILE A 1 75 ? 4.615 5.681 -23.264 1.00 96.94 75 ILE A C 1
ATOM 558 O O . ILE A 1 75 ? 4.732 4.545 -22.805 1.00 96.94 75 ILE A O 1
ATOM 562 N N . ASN A 1 76 ? 5.475 6.195 -24.146 1.00 95.81 76 ASN A N 1
ATOM 563 C CA . ASN A 1 76 ? 6.598 5.426 -24.673 1.00 95.81 76 ASN A CA 1
ATOM 564 C C . ASN A 1 76 ? 7.592 5.031 -23.571 1.00 95.81 76 ASN A C 1
ATOM 566 O O . ASN A 1 76 ? 7.986 3.868 -23.495 1.00 95.81 76 ASN A O 1
ATOM 570 N N . GLY A 1 77 ? 7.954 5.969 -22.690 1.00 96.81 77 GLY A N 1
ATOM 571 C CA . GLY A 1 77 ? 8.875 5.695 -21.586 1.00 96.81 77 GLY A CA 1
ATOM 572 C C . GLY A 1 77 ? 8.286 4.753 -20.537 1.00 96.81 77 GLY A C 1
ATOM 573 O O . GLY A 1 77 ? 8.981 3.861 -20.050 1.00 96.81 77 GLY A O 1
ATOM 574 N N . LEU A 1 78 ? 6.994 4.905 -20.217 1.00 98.00 78 LEU A N 1
ATOM 575 C CA . LEU A 1 78 ? 6.301 4.102 -19.205 1.00 98.00 78 LEU A CA 1
ATOM 576 C C . LEU A 1 78 ? 6.310 2.608 -19.545 1.00 98.00 78 LEU A C 1
ATOM 578 O O . LEU A 1 78 ? 6.349 1.778 -18.638 1.00 98.00 78 LEU A O 1
ATOM 582 N N . ARG A 1 79 ? 6.336 2.250 -20.836 1.00 97.81 79 ARG A N 1
ATOM 583 C CA . ARG A 1 79 ? 6.436 0.852 -21.267 1.00 97.81 79 ARG A CA 1
ATOM 584 C C . ARG A 1 79 ? 7.611 0.126 -20.610 1.00 97.81 79 ARG A C 1
ATOM 586 O O . ARG A 1 79 ? 7.416 -0.979 -20.115 1.00 97.81 79 ARG A O 1
ATOM 593 N N . GLY A 1 80 ? 8.797 0.737 -20.570 1.00 97.50 80 GLY A N 1
ATOM 594 C CA . GLY A 1 80 ? 9.988 0.107 -19.992 1.00 97.50 80 GLY A CA 1
ATOM 595 C C . GLY A 1 80 ? 9.830 -0.214 -18.502 1.00 97.50 80 GLY A C 1
ATOM 596 O O . GLY A 1 80 ? 10.237 -1.284 -18.058 1.00 97.50 80 GLY A O 1
ATOM 597 N N . TYR A 1 81 ? 9.139 0.652 -17.756 1.00 98.00 81 TYR A N 1
ATOM 598 C CA . TYR A 1 81 ? 8.801 0.414 -16.350 1.00 98.00 81 TYR A CA 1
ATOM 599 C C . TYR A 1 81 ? 7.794 -0.726 -16.195 1.00 98.00 81 TYR A C 1
ATOM 601 O O . TYR A 1 81 ? 8.000 -1.619 -15.379 1.00 98.00 81 TYR A O 1
ATOM 609 N N . LEU A 1 82 ? 6.726 -0.739 -17.001 1.00 98.12 82 LEU A N 1
ATOM 610 C CA . LEU A 1 82 ? 5.727 -1.809 -16.946 1.00 98.12 82 LEU A CA 1
ATOM 611 C C . LEU A 1 82 ? 6.318 -3.167 -17.330 1.00 98.12 82 LEU A C 1
ATOM 613 O O . LEU A 1 82 ? 5.940 -4.163 -16.733 1.00 98.12 82 LEU A O 1
ATOM 617 N N . GLU A 1 83 ? 7.268 -3.234 -18.266 1.00 97.06 83 GLU A N 1
ATOM 618 C CA . GLU A 1 83 ? 7.931 -4.490 -18.654 1.00 97.06 83 GLU A CA 1
ATOM 619 C C . GLU A 1 83 ? 8.722 -5.141 -17.492 1.00 97.06 83 GLU A C 1
ATOM 621 O O . GLU A 1 83 ? 9.040 -6.334 -17.581 1.00 97.06 83 GLU A O 1
ATOM 626 N N . MET A 1 84 ? 8.988 -4.405 -16.398 1.00 96.38 84 MET A N 1
ATOM 627 C CA . MET A 1 84 ? 9.568 -4.920 -15.145 1.00 96.38 84 MET A CA 1
ATOM 628 C C . MET A 1 84 ? 8.546 -5.605 -14.220 1.00 96.38 84 MET A C 1
ATOM 630 O O . MET A 1 84 ? 8.944 -6.294 -13.283 1.00 96.38 84 MET A O 1
ATOM 634 N N . GLN A 1 85 ? 7.242 -5.475 -14.485 1.00 97.25 85 GLN A N 1
ATOM 635 C CA . GLN A 1 85 ? 6.185 -6.201 -13.776 1.00 97.25 85 GLN A CA 1
ATOM 636 C C . GLN A 1 85 ? 6.265 -7.703 -14.100 1.00 97.25 85 GLN A C 1
ATOM 638 O O . GLN A 1 85 ? 5.991 -8.138 -15.223 1.00 97.25 85 GLN A O 1
ATOM 643 N N . SER A 1 86 ? 6.570 -8.535 -13.104 1.00 96.69 86 SER A N 1
ATOM 644 C CA . SER A 1 86 ? 6.805 -9.967 -13.338 1.00 96.69 86 SER A CA 1
ATOM 645 C C . SER A 1 86 ? 5.555 -10.781 -13.669 1.00 96.69 86 SER A C 1
ATOM 647 O O . SER A 1 86 ? 5.655 -11.870 -14.239 1.00 96.69 86 SER A O 1
ATOM 649 N N . THR A 1 87 ? 4.367 -10.268 -13.354 1.00 96.62 87 THR A N 1
ATOM 650 C CA . THR A 1 87 ? 3.105 -10.990 -13.558 1.00 96.62 87 THR A CA 1
ATOM 651 C C . THR A 1 87 ? 2.471 -10.762 -14.936 1.00 96.62 87 THR A C 1
ATOM 653 O O . THR A 1 87 ? 1.457 -11.397 -15.219 1.00 96.62 87 THR A O 1
ATOM 656 N N . LEU A 1 88 ? 3.042 -9.921 -15.815 1.00 97.19 88 LEU A N 1
ATOM 657 C CA . LEU A 1 88 ? 2.418 -9.511 -17.090 1.00 97.19 88 LEU A CA 1
ATOM 658 C C . LEU A 1 88 ? 1.924 -10.676 -17.957 1.00 97.19 88 LEU A C 1
ATOM 660 O O . LEU A 1 88 ? 0.763 -10.688 -18.364 1.00 97.19 88 LEU A O 1
ATOM 664 N N . ASP A 1 89 ? 2.776 -11.671 -18.222 1.00 96.44 89 ASP A N 1
ATOM 665 C CA . ASP A 1 89 ? 2.413 -12.802 -19.084 1.00 96.44 89 ASP A CA 1
ATOM 666 C C . ASP A 1 89 ? 1.264 -13.630 -18.485 1.00 96.44 89 ASP A C 1
ATOM 668 O O . ASP A 1 89 ? 0.399 -14.131 -19.206 1.00 96.44 89 ASP A O 1
ATOM 672 N N . TYR A 1 90 ? 1.225 -13.746 -17.155 1.00 96.62 90 TYR A N 1
ATOM 673 C CA . TYR A 1 90 ? 0.142 -14.417 -16.442 1.00 96.62 90 TYR A CA 1
ATOM 674 C C . TYR A 1 90 ? -1.114 -13.548 -16.320 1.00 96.62 90 TYR A C 1
ATOM 676 O O . TYR A 1 90 ? -2.204 -14.098 -16.311 1.00 96.62 90 TYR A O 1
ATOM 684 N N . LEU A 1 91 ? -1.020 -12.218 -16.292 1.00 95.94 91 LEU A N 1
ATOM 685 C CA . LEU A 1 91 ? -2.199 -11.352 -16.395 1.00 95.94 91 LEU A CA 1
ATOM 686 C C . LEU A 1 91 ? -2.869 -11.509 -17.765 1.00 95.94 91 LEU A C 1
ATOM 688 O O . LEU A 1 91 ? -4.091 -11.645 -17.838 1.00 95.94 91 LEU A O 1
ATOM 692 N N . ALA A 1 92 ? -2.077 -11.575 -18.839 1.00 95.88 92 ALA A N 1
ATOM 693 C CA . ALA A 1 92 ? -2.580 -11.743 -20.201 1.00 95.88 92 ALA A CA 1
ATOM 694 C C . ALA A 1 92 ? -3.145 -13.153 -20.460 1.00 95.88 92 ALA A C 1
ATOM 696 O O . ALA A 1 92 ? -4.087 -13.321 -21.239 1.00 95.88 92 ALA A O 1
ATOM 697 N N . ALA A 1 93 ? -2.588 -14.173 -19.802 1.00 95.25 93 ALA A N 1
ATOM 698 C CA . ALA A 1 93 ? -3.008 -15.568 -19.922 1.00 95.25 93 ALA A CA 1
ATOM 699 C C . ALA A 1 93 ? -2.981 -16.292 -18.555 1.00 95.25 93 ALA A C 1
ATOM 701 O O . ALA A 1 93 ? -2.113 -17.138 -18.311 1.00 95.25 93 ALA A O 1
ATOM 702 N N . PRO A 1 94 ? -3.937 -15.984 -17.659 1.00 93.94 94 PRO A N 1
ATOM 703 C CA . PRO A 1 94 ? -3.928 -16.463 -16.283 1.00 93.94 94 PRO A CA 1
ATOM 704 C C . PRO A 1 94 ? -4.263 -17.945 -16.173 1.00 93.94 94 PRO A C 1
ATOM 706 O O . PRO A 1 94 ? -4.899 -18.547 -17.043 1.00 93.94 94 PRO A O 1
ATOM 709 N N . THR A 1 95 ? -3.859 -18.543 -15.051 1.00 92.06 95 THR A N 1
ATOM 710 C CA . THR A 1 95 ? -4.269 -19.912 -14.718 1.00 92.06 95 THR A CA 1
ATOM 711 C C . THR A 1 95 ? -5.726 -19.954 -14.251 1.00 92.06 95 THR A C 1
ATOM 713 O O . THR A 1 95 ? -6.336 -18.932 -13.941 1.00 92.06 95 THR A O 1
ATOM 716 N N . THR A 1 96 ? -6.309 -21.152 -14.170 1.00 92.56 96 THR A N 1
ATOM 717 C CA . THR A 1 96 ? -7.730 -21.332 -13.828 1.00 92.56 96 THR A CA 1
ATOM 718 C C . THR A 1 96 ? -8.093 -20.943 -12.390 1.00 92.56 96 THR A C 1
ATOM 720 O O . THR A 1 96 ? -9.281 -20.889 -12.075 1.00 92.56 96 THR A O 1
ATOM 723 N N . GLY A 1 97 ? -7.101 -20.687 -11.528 1.00 94.62 97 GLY A N 1
ATOM 724 C CA . GLY A 1 97 ? -7.300 -20.164 -10.174 1.00 94.62 97 GLY A CA 1
ATOM 725 C C . GLY A 1 97 ? -7.603 -18.661 -10.126 1.00 94.62 97 GLY A C 1
ATOM 726 O O . GLY A 1 97 ? -8.160 -18.191 -9.138 1.00 94.62 97 GLY A O 1
ATOM 727 N N . TRP A 1 98 ? -7.291 -17.913 -11.187 1.00 95.69 98 TRP A N 1
ATOM 728 C CA . TRP A 1 98 ? -7.501 -16.468 -11.241 1.00 95.69 98 TRP A CA 1
ATOM 729 C C . TRP A 1 98 ? -8.989 -16.101 -11.295 1.00 95.69 98 TRP A C 1
ATOM 731 O O . TRP A 1 98 ? -9.772 -16.705 -12.032 1.00 95.69 98 TRP A O 1
ATOM 741 N N . LEU A 1 99 ? -9.383 -15.097 -10.507 1.00 94.25 99 LEU A N 1
ATOM 742 C CA . LEU A 1 99 ? -10.790 -14.722 -10.307 1.00 94.25 99 LEU A CA 1
ATOM 743 C C . LEU A 1 99 ? -11.271 -13.588 -11.222 1.00 94.25 99 LEU A C 1
ATOM 745 O O . LEU A 1 99 ? -12.472 -13.308 -11.263 1.00 94.25 99 LEU A O 1
ATOM 749 N N . PHE A 1 100 ? -10.365 -12.947 -11.959 1.00 90.94 100 PHE A N 1
ATOM 750 C CA . PHE A 1 100 ? -10.673 -11.831 -12.851 1.00 90.94 100 PHE A CA 1
ATOM 751 C C . PHE A 1 100 ? -10.466 -12.210 -14.324 1.00 90.94 100 PHE A C 1
ATOM 753 O O . PHE A 1 100 ? -9.859 -13.237 -14.632 1.00 90.94 100 PHE A O 1
ATOM 760 N N . PRO A 1 101 ? -10.997 -11.423 -15.273 1.00 85.00 101 PRO A N 1
ATOM 761 C CA . PRO A 1 101 ? -10.683 -11.616 -16.682 1.00 85.00 101 PRO A CA 1
ATOM 762 C C . PRO A 1 101 ? -9.174 -11.486 -16.958 1.00 85.00 101 PRO A C 1
ATOM 764 O O . PRO A 1 101 ? -8.496 -10.732 -16.256 1.00 85.00 101 PRO A O 1
ATOM 767 N N . PRO A 1 102 ? -8.652 -12.175 -17.987 1.00 90.38 102 PRO A N 1
ATOM 768 C CA . PRO A 1 102 ? -7.320 -11.895 -18.511 1.00 90.38 102 PRO A CA 1
ATOM 769 C C . PRO A 1 102 ? -7.200 -10.430 -18.949 1.00 90.38 102 PRO A C 1
ATOM 771 O O . PRO A 1 102 ? -8.129 -9.891 -19.554 1.00 90.38 102 PRO A O 1
ATOM 774 N N . VAL A 1 103 ? -6.055 -9.806 -18.683 1.00 89.06 103 VAL A N 1
ATOM 775 C CA . VAL A 1 103 ? -5.736 -8.441 -19.107 1.00 89.06 103 VAL A CA 1
ATOM 776 C C . VAL A 1 103 ? -4.328 -8.375 -19.682 1.00 89.06 103 VAL A C 1
ATOM 778 O O . VAL A 1 103 ? -3.361 -8.790 -19.053 1.00 89.06 103 VAL A O 1
ATOM 781 N N . ASP A 1 104 ? -4.210 -7.812 -20.880 1.00 95.38 104 ASP A N 1
ATOM 782 C CA . ASP A 1 104 ? -2.922 -7.438 -21.452 1.00 95.38 104 ASP A CA 1
ATOM 783 C C . ASP A 1 104 ? -2.663 -5.957 -21.142 1.00 95.38 104 ASP A C 1
ATOM 785 O O . ASP A 1 104 ? -3.250 -5.053 -21.745 1.00 95.38 104 ASP A O 1
ATOM 789 N N . ILE A 1 105 ? -1.833 -5.716 -20.126 1.00 95.25 105 ILE A N 1
ATOM 790 C CA . ILE A 1 105 ? -1.491 -4.368 -19.653 1.00 95.25 105 ILE A CA 1
ATOM 791 C C . ILE A 1 105 ? -0.724 -3.591 -20.730 1.00 95.25 105 ILE A C 1
ATOM 793 O O . ILE A 1 105 ? -0.959 -2.397 -20.899 1.00 95.25 105 ILE A O 1
ATOM 797 N N . LEU A 1 106 ? 0.147 -4.256 -21.496 1.00 96.25 106 LEU A N 1
ATOM 798 C CA . LEU A 1 106 ? 0.947 -3.602 -22.532 1.00 96.25 106 LEU A CA 1
ATOM 799 C C . LEU A 1 106 ? 0.092 -3.255 -23.758 1.00 96.25 106 LEU A C 1
ATOM 801 O O . LEU A 1 106 ? 0.205 -2.147 -24.275 1.00 96.25 106 LEU A O 1
ATOM 805 N N . ASP A 1 107 ? -0.827 -4.133 -24.172 1.00 94.88 107 ASP A N 1
ATOM 806 C CA . ASP A 1 107 ? -1.812 -3.799 -25.216 1.00 94.88 107 ASP A CA 1
ATOM 807 C C . ASP A 1 107 ? -2.754 -2.671 -24.760 1.00 94.88 107 ASP A C 1
ATOM 809 O O . ASP A 1 107 ? -3.114 -1.793 -25.545 1.00 94.88 107 ASP A O 1
ATOM 813 N N . THR A 1 108 ? -3.117 -2.634 -23.473 1.00 92.56 108 THR A N 1
ATOM 814 C CA . THR A 1 108 ? -3.902 -1.524 -22.909 1.00 92.56 108 THR A CA 1
ATOM 815 C C . THR A 1 108 ? -3.123 -0.206 -22.973 1.00 92.56 108 THR A C 1
ATOM 817 O O . THR A 1 108 ? -3.692 0.812 -23.378 1.00 92.56 108 THR A O 1
ATOM 820 N N . LEU A 1 109 ? -1.822 -0.215 -22.659 1.00 96.69 109 LEU A N 1
ATOM 821 C CA . LEU A 1 109 ? -0.946 0.948 -22.826 1.00 96.69 109 LEU A CA 1
ATOM 822 C C . LEU A 1 109 ? -0.872 1.389 -24.298 1.00 96.69 109 LEU A C 1
ATOM 824 O O . LEU A 1 109 ? -0.994 2.580 -24.584 1.00 96.69 109 LEU A O 1
ATOM 828 N N . ASP A 1 110 ? -0.750 0.448 -25.238 1.00 95.94 110 ASP A N 1
ATOM 829 C CA . ASP A 1 110 ? -0.735 0.740 -26.676 1.00 95.94 110 ASP A CA 1
ATOM 830 C C . ASP A 1 110 ? -2.055 1.392 -27.138 1.00 95.94 110 ASP A C 1
ATOM 832 O O . ASP A 1 110 ? -2.047 2.335 -27.937 1.00 95.94 110 ASP A O 1
ATOM 836 N N . GLN A 1 111 ? -3.204 0.946 -26.613 1.00 95.12 111 GLN A N 1
ATOM 837 C CA . GLN A 1 111 ? -4.508 1.570 -26.875 1.00 95.12 111 GLN A CA 1
ATOM 838 C C . GLN A 1 111 ? -4.580 3.006 -26.327 1.00 95.12 111 GLN A C 1
ATOM 840 O O . GLN A 1 111 ? -5.078 3.901 -27.017 1.00 95.12 111 GLN A O 1
ATOM 845 N N . ILE A 1 112 ? -4.055 3.250 -25.121 1.00 95.12 112 ILE A N 1
ATOM 846 C CA . ILE A 1 112 ? -3.940 4.597 -24.538 1.00 95.12 112 ILE A CA 1
ATOM 847 C C . ILE A 1 112 ? -3.040 5.476 -25.420 1.00 95.12 112 ILE A C 1
ATOM 849 O O . ILE A 1 112 ? -3.421 6.594 -25.773 1.00 95.12 112 ILE A O 1
ATOM 853 N N . GLY A 1 113 ? -1.897 4.954 -25.872 1.00 96.31 113 GLY A N 1
ATOM 854 C CA . GLY A 1 113 ? -0.998 5.642 -26.802 1.00 96.31 113 GLY A CA 1
ATOM 855 C C . GLY A 1 113 ? -1.677 6.022 -28.120 1.00 96.31 113 GLY A C 1
ATOM 856 O O . GLY A 1 113 ? -1.531 7.149 -28.596 1.00 96.31 113 GLY A O 1
ATOM 857 N N . GLN A 1 114 ? -2.500 5.135 -28.690 1.00 96.56 114 GLN A N 1
ATOM 858 C CA . GLN A 1 114 ? -3.293 5.446 -29.886 1.00 96.56 114 GLN A CA 1
ATOM 859 C C . GLN A 1 114 ? -4.293 6.582 -29.642 1.00 96.56 114 GLN A C 1
ATOM 861 O O . GLN A 1 114 ? -4.422 7.471 -30.487 1.00 96.56 114 GLN A O 1
ATOM 866 N N . LYS A 1 115 ? -4.967 6.595 -28.486 1.00 95.69 115 LYS A N 1
ATOM 867 C CA . LYS A 1 115 ? -5.879 7.683 -28.105 1.00 95.69 115 LYS A CA 1
ATOM 868 C C . LYS A 1 115 ? -5.154 9.020 -27.945 1.00 95.69 115 LYS A C 1
ATOM 870 O O . LYS A 1 115 ? -5.680 10.039 -28.398 1.00 95.69 115 LYS A O 1
ATOM 875 N N . VAL A 1 116 ? -3.953 9.026 -27.355 1.00 96.38 116 VAL A N 1
ATOM 876 C CA . VAL A 1 116 ? -3.092 10.221 -27.287 1.00 96.38 116 VAL A CA 1
ATOM 877 C C . VAL A 1 116 ? -2.805 10.719 -28.703 1.00 96.38 116 VAL A C 1
ATOM 879 O O . VAL A 1 116 ? -3.193 11.832 -29.044 1.00 96.38 116 VAL A O 1
ATOM 882 N N . MET A 1 117 ? -2.263 9.865 -29.576 1.00 95.69 117 MET A N 1
ATOM 883 C CA . MET A 1 117 ? -1.911 10.230 -30.957 1.00 95.69 117 MET A CA 1
ATOM 884 C C . MET A 1 117 ? -3.098 10.752 -31.785 1.00 95.69 117 MET A C 1
ATOM 886 O O . MET A 1 117 ? -2.928 11.610 -32.657 1.00 95.69 117 MET A O 1
ATOM 890 N N . ASN A 1 118 ? -4.306 10.260 -31.510 1.00 96.00 118 ASN A N 1
ATOM 891 C CA . ASN A 1 118 ? -5.534 10.687 -32.177 1.00 96.00 118 ASN A CA 1
ATOM 892 C C . ASN A 1 118 ? -6.180 11.943 -31.557 1.00 96.00 118 ASN A C 1
ATOM 894 O O . ASN A 1 118 ? -7.182 12.419 -32.092 1.00 96.00 118 ASN A O 1
ATOM 898 N N . ASN A 1 119 ? -5.608 12.518 -30.491 1.00 94.75 119 ASN A N 1
ATOM 899 C CA . ASN A 1 119 ? -6.183 13.618 -29.703 1.00 94.75 119 ASN A CA 1
ATOM 900 C C . ASN A 1 119 ? -7.585 13.286 -29.148 1.00 94.75 119 ASN A C 1
ATOM 902 O O . ASN A 1 119 ? -8.509 14.095 -29.245 1.00 94.75 119 ASN A O 1
ATOM 906 N N . GLU A 1 120 ? -7.765 12.079 -28.605 1.00 94.75 120 GLU A N 1
ATOM 907 C CA . GLU A 1 120 ? -9.063 11.598 -28.101 1.00 94.75 120 GLU A CA 1
ATOM 908 C C . GLU A 1 120 ? -9.321 11.919 -26.618 1.00 94.75 120 GLU A C 1
ATOM 910 O O . GLU A 1 120 ? -10.441 11.735 -26.144 1.00 94.75 120 GLU A O 1
ATOM 915 N N . TYR A 1 121 ? -8.320 12.417 -25.887 1.00 94.62 121 TYR A N 1
ATOM 916 C CA . TYR A 1 121 ? -8.464 12.845 -24.493 1.00 94.62 121 TYR A CA 1
ATOM 917 C C . TYR A 1 121 ? -8.907 14.308 -24.388 1.00 94.62 121 TYR A C 1
ATOM 919 O O . TYR A 1 121 ? -8.339 15.184 -25.041 1.00 94.62 121 TYR A O 1
ATOM 927 N N . SER A 1 122 ? -9.913 14.578 -23.548 1.00 90.88 122 SER A N 1
ATOM 928 C CA . SER A 1 122 ? -10.401 15.937 -23.271 1.00 90.88 122 SER A CA 1
ATOM 929 C C . SER A 1 122 ? -9.514 16.719 -22.307 1.00 90.88 122 SER A C 1
ATOM 931 O O . SER A 1 122 ? -9.467 17.944 -22.405 1.00 90.88 122 SER A O 1
ATOM 933 N N . SER A 1 123 ? -8.828 16.028 -21.398 1.00 95.50 123 SER A N 1
ATOM 934 C CA . SER A 1 123 ? -7.981 16.617 -20.362 1.00 95.50 123 SER A CA 1
ATOM 935 C C . SER A 1 123 ? -6.829 15.682 -19.989 1.00 95.50 123 SER A C 1
ATOM 937 O O . SER A 1 123 ? -6.893 14.474 -20.231 1.00 95.50 123 SER A O 1
ATOM 939 N N . GLU A 1 124 ? -5.777 16.232 -19.384 1.00 95.75 124 GLU A N 1
ATOM 940 C CA . GLU A 1 124 ? -4.680 15.447 -18.798 1.00 95.75 124 GLU A CA 1
ATOM 941 C C . GLU A 1 124 ? -5.189 14.529 -17.676 1.00 95.75 124 GLU A C 1
ATOM 943 O O . GLU A 1 124 ? -4.709 13.407 -17.521 1.00 95.75 124 GLU A O 1
ATOM 948 N N . TYR A 1 125 ? -6.214 14.964 -16.936 1.00 93.62 125 TYR A N 1
ATOM 949 C CA . TYR A 1 125 ? -6.880 14.133 -15.936 1.00 93.62 125 TYR A CA 1
ATOM 950 C C . TYR A 1 125 ? -7.480 12.863 -16.557 1.00 93.62 125 TYR A C 1
ATOM 952 O O . TYR A 1 125 ? -7.256 11.776 -16.033 1.00 93.62 125 TYR A O 1
ATOM 960 N N . ASP A 1 126 ? -8.168 12.964 -17.700 1.00 92.12 126 ASP A N 1
ATOM 961 C CA . ASP A 1 126 ? -8.739 11.793 -18.384 1.00 92.12 126 ASP A CA 1
ATOM 962 C C . ASP A 1 126 ? -7.663 10.801 -18.852 1.00 92.12 126 ASP A C 1
ATOM 964 O O . ASP A 1 126 ? -7.868 9.588 -18.792 1.00 92.12 126 ASP A O 1
ATOM 968 N N . LEU A 1 127 ? -6.507 11.304 -19.301 1.00 95.19 127 LEU A N 1
ATOM 969 C CA . LEU A 1 127 ? -5.359 10.467 -19.656 1.00 95.19 127 LEU A CA 1
ATOM 970 C C . LEU A 1 127 ? -4.823 9.716 -18.431 1.00 95.19 127 LEU A C 1
ATOM 972 O O . LEU A 1 127 ? -4.639 8.499 -18.480 1.00 95.19 127 LEU A O 1
ATOM 976 N N . GLN A 1 128 ? -4.592 10.423 -17.324 1.00 94.12 128 GLN A N 1
ATOM 977 C CA . GLN A 1 128 ? -4.059 9.813 -16.105 1.00 94.12 128 GLN A CA 1
ATOM 978 C C . GLN A 1 128 ? -5.051 8.839 -15.458 1.00 94.12 128 GLN A C 1
ATOM 980 O O . GLN A 1 128 ? -4.624 7.821 -14.919 1.00 94.12 128 GLN A O 1
ATOM 985 N N . VAL A 1 129 ? -6.358 9.091 -15.575 1.00 90.50 129 VAL A N 1
ATOM 986 C CA . VAL A 1 129 ? -7.413 8.153 -15.164 1.00 90.50 129 VAL A CA 1
ATOM 987 C C . VAL A 1 129 ? -7.322 6.838 -15.933 1.00 90.50 129 VAL A C 1
ATOM 989 O O . VAL A 1 129 ? -7.398 5.779 -15.309 1.00 90.50 129 VAL A O 1
ATOM 992 N N . ASP A 1 130 ? -7.140 6.873 -17.255 1.00 93.31 130 ASP A N 1
ATOM 993 C CA . ASP A 1 130 ? -6.991 5.655 -18.061 1.00 93.31 130 ASP A CA 1
ATOM 994 C C . ASP A 1 130 ? -5.699 4.897 -17.707 1.00 93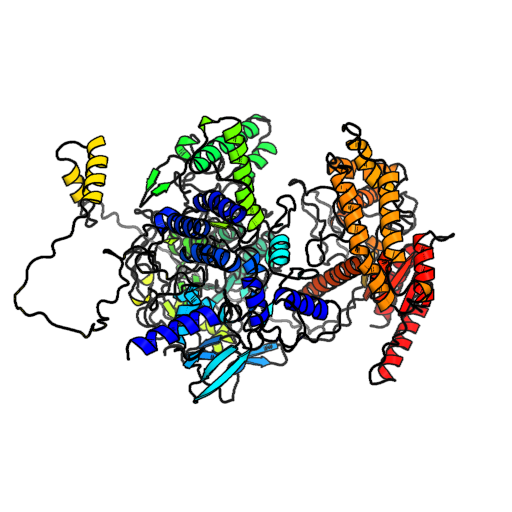.31 130 ASP A C 1
ATOM 996 O O . ASP A 1 130 ? -5.730 3.672 -17.572 1.00 93.31 130 ASP A O 1
ATOM 1000 N N . LEU A 1 131 ? -4.586 5.611 -17.492 1.00 95.44 131 LEU A N 1
ATOM 1001 C CA . LEU A 1 131 ? -3.318 5.020 -17.047 1.00 95.44 131 LEU A CA 1
ATOM 1002 C C . LEU A 1 131 ? -3.471 4.328 -15.691 1.00 95.44 131 LEU A C 1
ATOM 1004 O O . LEU A 1 131 ? -3.205 3.134 -15.564 1.00 95.44 131 LEU A O 1
ATOM 1008 N N . HIS A 1 132 ? -4.014 5.031 -14.701 1.00 94.12 132 HIS A N 1
ATOM 1009 C CA . HIS A 1 132 ? -4.247 4.453 -13.387 1.00 94.12 132 HIS A CA 1
ATOM 1010 C C . HIS A 1 132 ? -5.199 3.250 -13.458 1.00 94.12 132 HIS A C 1
ATOM 1012 O O . HIS A 1 132 ? -4.904 2.185 -12.906 1.00 94.12 132 HIS A O 1
ATOM 1018 N N . THR A 1 133 ? -6.296 3.372 -14.211 1.00 90.44 133 THR A N 1
ATOM 1019 C CA . THR A 1 133 ? -7.262 2.285 -14.416 1.00 90.44 133 THR A CA 1
ATOM 1020 C C . THR A 1 133 ? -6.598 1.052 -15.021 1.00 90.44 133 THR A C 1
ATOM 1022 O O . THR A 1 133 ? -6.875 -0.052 -14.560 1.00 90.44 133 THR A O 1
ATOM 1025 N N . MET A 1 134 ? -5.691 1.214 -15.991 1.00 94.31 134 MET A N 1
ATOM 1026 C CA . MET A 1 134 ? -4.909 0.108 -16.550 1.00 94.31 134 MET A CA 1
ATOM 1027 C C . MET A 1 134 ? -4.158 -0.654 -15.450 1.00 94.31 134 MET A C 1
ATOM 1029 O O . MET A 1 134 ? -4.291 -1.874 -15.386 1.00 94.31 134 MET A O 1
ATOM 1033 N N . SER A 1 135 ? -3.446 0.029 -14.544 1.00 94.44 135 SER A N 1
ATOM 1034 C CA . SER A 1 135 ? -2.777 -0.658 -13.423 1.00 94.44 135 SER A CA 1
ATOM 1035 C C . SER A 1 135 ? -3.756 -1.387 -12.488 1.00 94.44 135 SER A C 1
ATOM 1037 O O . SER A 1 135 ? -3.497 -2.526 -12.099 1.00 94.44 135 SER A O 1
ATOM 1039 N N . LEU A 1 136 ? -4.935 -0.811 -12.213 1.00 91.62 136 LEU A N 1
ATOM 1040 C CA . LEU A 1 136 ? -5.962 -1.448 -11.376 1.00 91.62 136 LEU A CA 1
ATOM 1041 C C . LEU A 1 136 ? -6.526 -2.745 -11.977 1.00 91.62 136 LEU A C 1
ATOM 1043 O O . LEU A 1 136 ? -7.013 -3.602 -11.230 1.00 91.62 136 LEU A O 1
ATOM 1047 N N . LEU A 1 137 ? -6.485 -2.917 -13.304 1.00 90.12 137 LEU A N 1
ATOM 1048 C CA . LEU A 1 137 ? -6.912 -4.162 -13.956 1.00 90.12 137 LEU A CA 1
ATOM 1049 C C . LEU A 1 137 ? -6.024 -5.349 -13.566 1.00 90.12 137 LEU A C 1
ATOM 1051 O O . LEU A 1 137 ? -6.511 -6.477 -13.551 1.00 90.12 137 LEU A O 1
ATOM 1055 N N . GLY A 1 138 ? -4.761 -5.094 -13.209 1.00 92.81 138 GLY A N 1
ATOM 1056 C CA . GLY A 1 138 ? -3.827 -6.122 -12.757 1.00 92.81 138 GLY A CA 1
ATOM 1057 C C . GLY A 1 138 ? -4.195 -6.748 -11.410 1.00 92.81 138 GLY A C 1
ATOM 1058 O O . GLY A 1 138 ? -3.742 -7.849 -11.125 1.00 92.81 138 GLY A O 1
ATOM 1059 N N . LYS A 1 139 ? -5.041 -6.083 -10.603 1.00 94.38 139 LYS A N 1
ATOM 1060 C CA . LYS A 1 139 ? -5.453 -6.547 -9.260 1.00 94.38 139 LYS A CA 1
ATOM 1061 C C . LYS A 1 139 ? -4.245 -6.924 -8.392 1.00 94.38 139 LYS A C 1
ATOM 1063 O O . LYS A 1 139 ? -4.212 -7.961 -7.730 1.00 94.38 139 LYS A O 1
ATOM 1068 N N . ASP A 1 140 ? -3.275 -6.016 -8.416 1.00 95.88 140 ASP A N 1
ATOM 1069 C CA . ASP A 1 140 ? -1.979 -6.113 -7.768 1.00 95.88 140 ASP A CA 1
ATOM 1070 C C . ASP A 1 140 ? -1.639 -4.740 -7.163 1.00 95.88 140 ASP A C 1
ATOM 1072 O O . ASP A 1 140 ? -1.509 -3.761 -7.892 1.00 95.88 140 ASP A O 1
ATOM 1076 N N . ASP A 1 141 ? -1.524 -4.637 -5.834 1.00 93.62 141 ASP A N 1
ATOM 1077 C CA . ASP A 1 141 ? -1.229 -3.358 -5.160 1.00 93.62 141 ASP A CA 1
ATOM 1078 C C . ASP A 1 141 ? 0.237 -2.920 -5.324 1.00 93.62 141 ASP A C 1
ATOM 1080 O O . ASP A 1 141 ? 0.557 -1.747 -5.107 1.00 93.62 141 ASP A O 1
ATOM 1084 N N . HIS A 1 142 ? 1.121 -3.834 -5.747 1.00 96.19 142 HIS A N 1
ATOM 1085 C CA . HIS A 1 142 ? 2.483 -3.503 -6.160 1.00 96.19 142 HIS A CA 1
ATOM 1086 C C . HIS A 1 142 ? 2.531 -2.939 -7.589 1.00 96.19 142 HIS A C 1
ATOM 1088 O O . HIS A 1 142 ? 3.557 -2.377 -7.944 1.00 96.19 142 HIS A O 1
ATOM 1094 N N . LEU A 1 143 ? 1.459 -3.028 -8.392 1.00 97.19 143 LEU A N 1
ATOM 1095 C CA . LEU A 1 143 ? 1.361 -2.413 -9.721 1.00 97.19 143 LEU A CA 1
ATOM 1096 C C . LEU A 1 143 ? 0.539 -1.119 -9.658 1.00 97.19 143 LEU A C 1
ATOM 1098 O O . LEU A 1 143 ? -0.672 -1.147 -9.443 1.00 97.19 143 LEU A O 1
ATOM 1102 N N . MET A 1 144 ? 1.174 0.028 -9.896 1.00 96.06 144 MET A N 1
ATOM 1103 C CA . MET A 1 144 ? 0.500 1.328 -9.835 1.00 96.06 144 MET A CA 1
ATOM 1104 C C . MET A 1 144 ? 1.036 2.302 -10.881 1.00 96.06 144 MET A C 1
ATOM 1106 O O . MET A 1 144 ? 2.242 2.400 -11.082 1.00 96.06 144 MET A O 1
ATOM 1110 N N . THR A 1 145 ? 0.124 3.050 -11.506 1.00 96.50 145 THR A N 1
ATOM 1111 C CA . THR A 1 145 ? 0.429 4.192 -12.390 1.00 96.50 145 THR A CA 1
ATOM 1112 C C . THR A 1 145 ? -0.526 5.357 -12.108 1.00 96.50 145 THR A C 1
ATOM 1114 O O . THR A 1 145 ? -1.358 5.739 -12.928 1.00 96.50 145 THR A O 1
ATOM 1117 N N . LYS A 1 146 ? -0.466 5.904 -10.892 1.00 94.06 146 LYS A N 1
ATOM 1118 C CA . LYS A 1 146 ? -1.348 6.989 -10.436 1.00 94.06 146 LYS A CA 1
ATOM 1119 C C . LYS A 1 146 ? -0.660 8.341 -10.601 1.00 94.06 146 LYS A C 1
ATOM 1121 O O . LYS A 1 146 ? 0.187 8.712 -9.793 1.00 94.06 146 LYS A O 1
ATOM 1126 N N . GLY A 1 147 ? -1.022 9.058 -11.662 1.00 92.81 147 GLY A N 1
ATOM 1127 C CA . GLY A 1 147 ? -0.370 10.312 -12.039 1.00 92.81 147 GLY A CA 1
ATOM 1128 C C . GLY A 1 147 ? -0.573 11.470 -11.046 1.00 92.81 147 GLY A C 1
ATOM 1129 O O . GLY A 1 147 ? -1.511 11.456 -10.240 1.00 92.81 147 GLY A O 1
ATOM 1130 N N . PRO A 1 148 ? 0.291 12.500 -11.105 1.00 92.38 148 PRO A N 1
ATOM 1131 C CA . PRO A 1 148 ? 0.308 13.600 -10.142 1.00 92.38 148 PRO A CA 1
ATOM 1132 C C . PRO A 1 148 ? -0.962 14.459 -10.192 1.00 92.38 148 PRO A C 1
ATOM 1134 O O . PRO A 1 148 ? -1.434 14.895 -9.147 1.00 92.38 148 PRO A O 1
ATOM 1137 N N . ILE A 1 149 ? -1.593 14.628 -11.360 1.00 92.81 149 ILE A N 1
ATOM 1138 C CA . ILE A 1 149 ? -2.848 15.392 -11.487 1.00 92.81 149 ILE A CA 1
ATOM 1139 C C . ILE A 1 149 ? -3.987 14.683 -10.747 1.00 92.81 149 ILE A C 1
ATOM 1141 O O . ILE A 1 149 ? -4.780 15.338 -10.076 1.00 92.81 149 ILE A O 1
ATOM 1145 N N . MET A 1 150 ? -4.044 13.346 -10.785 1.00 89.69 150 MET A N 1
ATOM 1146 C CA . MET A 1 150 ? -5.019 12.582 -9.991 1.00 89.69 150 MET A CA 1
ATOM 1147 C C . MET A 1 150 ? -4.774 12.667 -8.480 1.00 89.69 150 MET A C 1
ATOM 1149 O O . MET A 1 150 ? -5.695 12.457 -7.694 1.00 89.69 150 MET A O 1
ATOM 1153 N N . ARG A 1 151 ? -3.532 12.928 -8.065 1.00 91.38 151 ARG A N 1
ATOM 1154 C CA . ARG A 1 151 ? -3.130 13.042 -6.655 1.00 91.38 151 ARG A CA 1
ATOM 1155 C C . ARG A 1 151 ? -3.203 14.477 -6.131 1.00 91.38 151 ARG A C 1
ATOM 1157 O O . ARG A 1 151 ? -3.208 14.669 -4.920 1.00 91.38 151 ARG A O 1
ATOM 1164 N N . ALA A 1 152 ? -3.268 15.460 -7.026 1.00 92.38 152 ALA A N 1
ATOM 1165 C CA . ALA A 1 152 ? -3.290 16.876 -6.692 1.00 92.38 152 ALA A CA 1
ATOM 1166 C C . ALA A 1 152 ? -4.576 17.286 -5.957 1.00 92.38 152 ALA A C 1
ATOM 1168 O O . ALA A 1 152 ? -4.519 18.021 -4.975 1.00 92.38 152 ALA A O 1
ATOM 1169 N N . LEU A 1 153 ? -5.730 16.795 -6.424 1.00 92.56 153 LEU A N 1
ATOM 1170 C CA . LEU A 1 153 ? -7.043 17.008 -5.811 1.00 92.56 153 LEU A CA 1
ATOM 1171 C C . LEU A 1 153 ? -7.748 15.656 -5.662 1.00 92.56 153 LEU A C 1
ATOM 1173 O O . LEU A 1 153 ? -8.096 15.015 -6.652 1.00 92.56 153 LEU A O 1
ATOM 1177 N N . THR A 1 154 ? -7.960 15.227 -4.422 1.00 91.75 154 THR A N 1
ATOM 1178 C CA . THR A 1 154 ? -8.589 13.944 -4.070 1.00 91.75 154 THR A CA 1
ATOM 1179 C C . THR A 1 154 ? -10.008 14.154 -3.555 1.00 91.75 154 THR A C 1
ATOM 1181 O O . THR A 1 154 ? -10.351 15.253 -3.128 1.00 91.75 154 THR A O 1
ATOM 1184 N N . PHE A 1 155 ? -10.853 13.123 -3.596 1.00 88.94 155 PHE A N 1
ATOM 1185 C CA . PHE A 1 155 ? -12.269 13.228 -3.234 1.00 88.94 155 PHE A CA 1
ATOM 1186 C C . PHE A 1 155 ? -12.615 12.360 -2.031 1.00 88.94 155 PHE A C 1
ATOM 1188 O O . PHE A 1 155 ? -12.138 11.236 -1.902 1.00 88.94 155 PHE A O 1
ATOM 1195 N N . HIS A 1 156 ? -13.500 12.868 -1.175 1.00 91.94 156 HIS A N 1
ATOM 1196 C CA . HIS A 1 156 ? -13.846 12.230 0.092 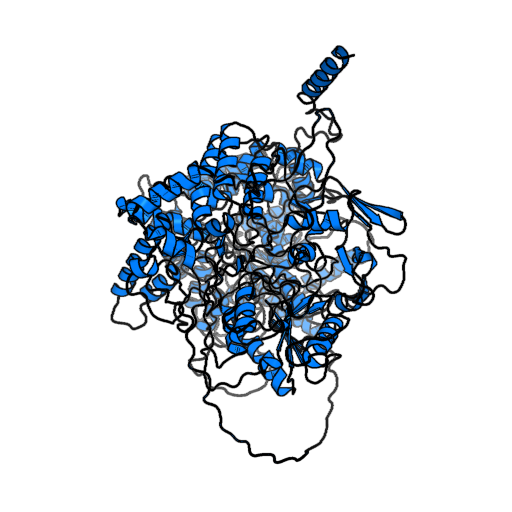1.00 91.94 156 HIS A CA 1
ATOM 1197 C C . HIS A 1 156 ? -15.346 12.324 0.380 1.00 91.94 156 HIS A C 1
ATOM 1199 O O . HIS A 1 156 ? -16.017 13.303 0.042 1.00 91.94 156 HIS A O 1
ATOM 1205 N N . ARG A 1 157 ? -15.875 11.281 1.024 1.00 91.25 157 ARG A N 1
ATOM 1206 C CA . ARG A 1 157 ? -17.221 11.225 1.613 1.00 91.25 157 ARG A CA 1
ATOM 1207 C C . ARG A 1 157 ? -17.172 11.460 3.133 1.00 91.25 157 ARG A C 1
ATOM 1209 O O . ARG A 1 157 ? -18.094 12.045 3.693 1.00 91.25 157 ARG A O 1
ATOM 1216 N N . PHE A 1 158 ? -16.130 11.003 3.836 1.00 85.62 158 PHE A N 1
ATOM 1217 C CA . PHE A 1 158 ? -15.881 11.389 5.245 1.00 85.62 158 PHE A CA 1
ATOM 1218 C C . PHE A 1 158 ? -15.446 12.830 5.326 1.00 85.62 158 PHE A C 1
ATOM 1220 O O . PHE A 1 158 ? -14.755 13.134 4.384 1.00 85.62 158 PHE A O 1
ATOM 1227 N N . PRO A 1 159 ? -15.718 13.615 6.402 1.00 79.56 159 PRO A N 1
ATOM 1228 C CA . PRO A 1 159 ? -16.416 13.169 7.608 1.00 79.56 159 PRO A CA 1
ATOM 1229 C C . PRO A 1 159 ? -17.935 13.388 7.562 1.00 79.56 159 PRO A C 1
ATOM 1231 O O . PRO A 1 159 ? -18.587 13.203 8.587 1.00 79.56 159 PRO A O 1
ATOM 1234 N N . THR A 1 160 ? -18.523 13.802 6.427 1.00 78.94 160 THR A N 1
ATOM 1235 C CA . THR A 1 160 ? -19.978 14.041 6.363 1.00 78.94 160 THR A CA 1
ATOM 1236 C C . THR A 1 160 ? -20.749 12.737 6.556 1.00 78.94 160 THR A C 1
ATOM 1238 O O . THR A 1 160 ? -21.730 12.704 7.301 1.00 78.94 160 THR A O 1
ATOM 1241 N N . ILE A 1 161 ? -20.272 11.651 5.946 1.00 86.50 161 ILE A N 1
ATOM 1242 C CA . ILE A 1 161 ? -20.706 10.283 6.232 1.00 86.50 161 ILE A CA 1
ATOM 1243 C C . ILE A 1 161 ? -19.799 9.641 7.294 1.00 86.50 161 ILE A C 1
ATOM 1245 O O . ILE A 1 161 ? -18.635 10.008 7.428 1.00 86.50 161 ILE A O 1
ATOM 1249 N N . THR A 1 162 ? -20.303 8.663 8.051 1.00 90.69 162 THR A N 1
ATOM 1250 C CA . THR A 1 162 ? -19.448 7.794 8.886 1.00 90.69 162 THR A CA 1
ATOM 1251 C C . THR A 1 162 ? -19.043 6.545 8.105 1.00 90.69 162 THR A C 1
ATOM 1253 O O . THR A 1 162 ? -19.614 6.271 7.050 1.00 90.69 162 THR A O 1
ATOM 1256 N N . TYR A 1 163 ? -18.130 5.729 8.642 1.00 94.44 163 TYR A N 1
ATOM 1257 C CA . TYR A 1 163 ? -17.813 4.410 8.076 1.00 94.44 163 TYR A CA 1
ATOM 1258 C C . TYR A 1 163 ? -19.075 3.575 7.815 1.00 94.44 163 TYR A C 1
ATOM 1260 O O . TYR A 1 163 ? -20.074 3.701 8.531 1.00 94.44 163 TYR A O 1
ATOM 1268 N N . LEU A 1 164 ? -19.011 2.699 6.815 1.00 97.38 164 LEU A N 1
ATOM 1269 C CA . LEU A 1 164 ? -19.969 1.610 6.654 1.00 97.38 164 LEU A CA 1
ATOM 1270 C C . LEU A 1 164 ? -19.504 0.395 7.457 1.00 97.38 164 LEU A C 1
ATOM 1272 O O . LEU A 1 164 ? -18.308 0.153 7.588 1.00 97.38 164 LEU A O 1
ATOM 1276 N N . VAL A 1 165 ? -20.444 -0.391 7.970 1.00 97.19 165 VAL A N 1
ATOM 1277 C CA . VAL A 1 165 ? -20.158 -1.650 8.667 1.00 97.19 165 VAL A CA 1
ATOM 1278 C C . VAL A 1 165 ? -21.124 -2.732 8.195 1.00 97.19 165 VAL A C 1
ATOM 1280 O O . VAL A 1 165 ? -22.313 -2.463 8.018 1.00 97.19 165 VAL A O 1
ATOM 1283 N N . SER A 1 166 ? -20.621 -3.947 7.966 1.00 97.94 166 SER A N 1
ATOM 1284 C CA . SER A 1 166 ? -21.431 -5.108 7.583 1.00 97.94 166 SER A CA 1
ATOM 1285 C C . SER A 1 166 ? -21.560 -6.056 8.772 1.00 97.94 166 SER A C 1
ATOM 1287 O O . SER A 1 166 ? -20.551 -6.536 9.283 1.00 97.94 166 SER A O 1
ATOM 1289 N N . LEU A 1 167 ? -22.792 -6.279 9.238 1.00 97.81 167 LEU A N 1
ATOM 1290 C CA . LEU A 1 167 ? -23.084 -6.992 10.485 1.00 97.81 167 LEU A CA 1
ATOM 1291 C C . LEU A 1 167 ? -24.141 -8.071 10.274 1.00 97.81 167 LEU A C 1
ATOM 1293 O O . LEU A 1 167 ? -25.206 -7.794 9.716 1.00 97.81 167 LEU A O 1
ATOM 1297 N N . SER A 1 168 ? -23.866 -9.270 10.779 1.00 98.00 168 SER A N 1
ATOM 1298 C CA . SER A 1 168 ? -24.857 -10.318 11.011 1.00 98.00 168 SER A CA 1
ATOM 1299 C C . SER A 1 168 ? -25.274 -10.268 12.480 1.00 98.00 168 SER A C 1
ATOM 1301 O O . SER A 1 168 ? -24.420 -10.311 13.360 1.00 98.00 168 SER A O 1
ATOM 1303 N N . GLU A 1 169 ? -26.572 -10.151 12.769 1.00 94.81 169 GLU A N 1
ATOM 1304 C CA . GLU A 1 169 ? -27.046 -10.012 14.157 1.00 94.81 169 GLU A CA 1
ATOM 1305 C C . GLU A 1 169 ? -26.801 -11.275 15.002 1.00 94.81 169 GLU A C 1
ATOM 1307 O O . GLU A 1 169 ? -26.671 -11.179 16.218 1.00 94.81 169 GLU A O 1
ATOM 1312 N N . ASP A 1 170 ? -26.733 -12.455 14.379 1.00 95.88 170 ASP A N 1
ATOM 1313 C CA . ASP A 1 170 ? -26.515 -13.742 15.053 1.00 95.88 170 ASP A CA 1
ATOM 1314 C C . ASP A 1 170 ? -25.228 -14.464 14.613 1.00 95.88 170 ASP A C 1
ATOM 1316 O O . ASP A 1 170 ? -24.863 -15.496 15.182 1.00 95.88 170 ASP A O 1
ATOM 1320 N N . GLY A 1 171 ? -24.514 -13.924 13.621 1.00 97.31 171 GLY A N 1
ATOM 1321 C CA . GLY A 1 171 ? -23.315 -14.532 13.046 1.00 97.31 171 GLY A CA 1
ATOM 1322 C C . GLY A 1 171 ? -23.600 -15.733 12.137 1.00 97.31 171 GLY A C 1
ATOM 1323 O O . GLY A 1 171 ? -22.660 -16.443 11.787 1.00 97.31 171 GLY A O 1
ATOM 1324 N N . ILE A 1 172 ? -24.865 -15.976 11.777 1.00 97.62 172 ILE A N 1
ATOM 1325 C CA . ILE A 1 172 ? -25.319 -17.094 10.937 1.00 97.62 172 ILE A CA 1
ATOM 1326 C C . ILE A 1 172 ? -26.014 -16.549 9.687 1.00 97.62 172 ILE A C 1
ATOM 1328 O O . ILE A 1 172 ? -25.628 -16.885 8.565 1.00 97.62 172 ILE A O 1
ATOM 1332 N N . GLU A 1 173 ? -27.013 -15.684 9.871 1.00 96.94 173 GLU A N 1
ATOM 1333 C CA . GLU A 1 173 ? -27.742 -15.039 8.779 1.00 96.94 173 GLU A CA 1
ATOM 1334 C C . GLU A 1 173 ? -26.834 -14.077 8.004 1.00 96.94 173 GLU A C 1
ATOM 1336 O O . GLU A 1 173 ? -25.841 -13.559 8.528 1.00 96.94 173 GLU A O 1
ATOM 1341 N N . TYR A 1 174 ? -27.177 -13.811 6.741 1.00 97.00 174 TYR A N 1
ATOM 1342 C CA . TYR A 1 174 ? -26.389 -12.896 5.920 1.00 97.00 174 TYR A CA 1
ATOM 1343 C C . TYR A 1 174 ? -26.326 -11.489 6.524 1.00 97.00 174 TYR A C 1
ATOM 1345 O O . TYR A 1 174 ? -27.340 -10.968 7.005 1.00 97.00 174 TYR A O 1
ATOM 1353 N N . PRO A 1 175 ? -25.150 -10.840 6.473 1.00 98.06 175 PRO A N 1
ATOM 1354 C CA . PRO A 1 175 ? -24.982 -9.545 7.092 1.00 98.06 175 PRO A CA 1
ATOM 1355 C C . PRO A 1 175 ? -25.693 -8.444 6.297 1.00 98.06 175 PRO A C 1
ATOM 1357 O O . PRO A 1 175 ? -25.819 -8.493 5.073 1.00 98.06 175 PRO A O 1
ATOM 1360 N N . SER A 1 176 ? -26.123 -7.408 7.011 1.00 98.44 176 SER A N 1
ATOM 1361 C CA . SER A 1 176 ? -26.659 -6.165 6.446 1.00 98.44 176 SER A CA 1
ATOM 1362 C C . SER A 1 176 ? -25.664 -5.020 6.624 1.00 98.44 176 SER A C 1
ATOM 1364 O O . SER A 1 176 ? -24.816 -5.061 7.514 1.00 98.44 176 SER A O 1
ATOM 1366 N N . VAL A 1 177 ? -25.750 -3.995 5.774 1.00 98.44 177 VAL A N 1
ATOM 1367 C CA . VAL A 1 177 ? -24.853 -2.828 5.819 1.00 98.44 177 VAL A CA 1
ATOM 1368 C C . VAL A 1 177 ? -25.507 -1.698 6.608 1.00 98.44 177 VAL A C 1
ATOM 1370 O O . VAL A 1 177 ? -26.669 -1.367 6.375 1.00 98.44 177 VAL A O 1
ATOM 1373 N N . TYR A 1 178 ? -24.760 -1.080 7.515 1.00 97.75 178 TYR A N 1
ATOM 1374 C CA . TYR A 1 178 ? -25.207 0.027 8.358 1.00 97.75 178 TYR A CA 1
ATOM 1375 C C . TYR A 1 178 ? -24.204 1.180 8.325 1.00 97.75 178 TYR A C 1
ATOM 1377 O O . TYR A 1 178 ? -23.030 0.989 8.006 1.00 97.75 178 TYR A O 1
ATOM 1385 N N . LEU A 1 179 ? -24.654 2.372 8.724 1.00 96.19 179 LEU A N 1
ATOM 1386 C CA . LEU A 1 179 ? -23.740 3.420 9.167 1.00 96.19 179 LEU A CA 1
ATOM 1387 C C . LEU A 1 179 ? -23.134 3.017 10.513 1.00 96.19 179 LEU A C 1
ATOM 1389 O O . LEU A 1 179 ? -23.858 2.689 11.453 1.00 96.19 179 LEU A O 1
ATOM 1393 N N . PHE A 1 180 ? -21.811 3.086 10.624 1.00 94.75 180 PHE A N 1
ATOM 1394 C CA . PHE A 1 180 ? -21.079 2.793 11.852 1.00 94.75 180 PHE A CA 1
ATOM 1395 C C . PHE A 1 180 ? -21.575 3.647 13.026 1.00 94.75 180 PHE A C 1
ATOM 1397 O O . PHE A 1 180 ? -21.879 3.103 14.083 1.00 94.75 180 PHE A O 1
ATOM 1404 N N . GLY A 1 181 ? -21.768 4.958 12.826 1.00 91.94 181 GLY A N 1
ATOM 1405 C CA . GLY A 1 181 ? -22.263 5.857 13.880 1.00 91.94 181 GLY A CA 1
ATOM 1406 C C . GLY A 1 181 ? -23.703 5.584 14.344 1.00 91.94 181 GLY A C 1
ATOM 1407 O O . GLY A 1 181 ? -24.081 5.991 15.442 1.00 91.94 181 GLY A O 1
ATOM 1408 N N . ASP A 1 182 ? -24.507 4.866 13.548 1.00 93.19 182 ASP A N 1
ATOM 1409 C CA . ASP A 1 182 ? -25.853 4.436 13.953 1.00 93.19 182 ASP A CA 1
ATOM 1410 C C . ASP A 1 182 ? -25.801 3.171 14.841 1.00 93.19 182 ASP A C 1
ATOM 1412 O O . ASP A 1 182 ? -26.746 2.903 15.585 1.00 93.19 182 ASP A O 1
ATOM 1416 N N . ARG A 1 183 ? -24.715 2.384 14.771 1.00 94.00 183 ARG A N 1
ATOM 1417 C CA . ARG A 1 183 ? -24.547 1.111 15.502 1.00 94.00 183 ARG A CA 1
ATOM 1418 C C . ARG A 1 183 ? -23.603 1.202 16.695 1.00 94.00 183 ARG A C 1
ATOM 1420 O O . ARG A 1 183 ? -23.763 0.419 17.631 1.00 94.00 183 ARG A O 1
ATOM 1427 N N . TYR A 1 184 ? -22.672 2.148 16.682 1.00 93.88 184 TYR A N 1
ATOM 1428 C CA . TYR A 1 184 ? -21.638 2.284 17.699 1.00 93.88 184 TYR A CA 1
ATOM 1429 C C . TYR A 1 184 ? -21.548 3.704 18.243 1.00 93.88 184 TYR A C 1
ATOM 1431 O O . TYR A 1 184 ? -21.876 4.682 17.570 1.00 93.88 184 TYR A O 1
ATOM 1439 N N . GLU A 1 185 ? -21.082 3.810 19.478 1.00 90.94 185 GLU A N 1
ATOM 1440 C CA . GLU A 1 185 ? -20.706 5.064 20.118 1.00 90.94 185 GLU A CA 1
ATOM 1441 C C . GLU A 1 185 ? -19.472 4.848 20.991 1.00 90.94 185 GLU A C 1
ATOM 1443 O O . GLU A 1 185 ? -19.221 3.733 21.445 1.00 90.94 185 GLU A O 1
ATOM 1448 N N . PHE A 1 186 ? -18.698 5.907 21.200 1.00 87.50 186 PHE A N 1
ATOM 1449 C CA . PHE A 1 186 ? -17.606 5.897 22.166 1.00 87.50 186 PHE A CA 1
ATOM 1450 C C . PHE A 1 186 ? -18.148 6.339 23.524 1.00 87.50 186 PHE A C 1
ATOM 1452 O O . PHE A 1 186 ? -18.952 7.273 23.589 1.00 87.50 186 PHE A O 1
ATOM 1459 N N . ASP A 1 187 ? -17.747 5.654 24.589 1.00 83.50 187 ASP A N 1
ATOM 1460 C CA . ASP A 1 187 ? -18.074 6.058 25.954 1.00 83.50 187 ASP A CA 1
ATOM 1461 C C . ASP A 1 187 ? -17.152 7.181 26.471 1.00 83.50 187 ASP A C 1
ATOM 1463 O O . ASP A 1 187 ? -16.287 7.685 25.751 1.00 83.50 187 ASP A O 1
ATOM 1467 N N . ASP A 1 188 ? -17.353 7.589 27.728 1.00 82.31 188 ASP A N 1
ATOM 1468 C CA . ASP A 1 188 ? -16.555 8.637 28.380 1.00 82.31 188 ASP A CA 1
ATOM 1469 C C . ASP A 1 188 ? -15.062 8.259 28.522 1.00 82.31 188 ASP A C 1
ATOM 1471 O O . ASP A 1 188 ? -14.223 9.151 28.648 1.00 82.31 188 ASP A O 1
ATOM 1475 N N . ASP A 1 189 ? -14.730 6.963 28.470 1.00 78.56 189 ASP A N 1
ATOM 1476 C CA . ASP A 1 189 ? -13.365 6.424 28.528 1.00 78.56 189 ASP A CA 1
ATOM 1477 C C . ASP A 1 189 ? -12.760 6.233 27.115 1.00 78.56 189 ASP A C 1
ATOM 1479 O O . ASP A 1 189 ? -11.666 5.689 26.960 1.00 78.56 189 ASP A O 1
ATOM 1483 N N . GLY A 1 190 ? -13.471 6.660 26.062 1.00 80.50 190 GLY A N 1
ATOM 1484 C CA . GLY A 1 190 ? -13.049 6.522 24.668 1.00 80.50 190 GLY A CA 1
ATOM 1485 C C . GLY A 1 190 ? -13.176 5.105 24.102 1.00 80.50 190 GLY A C 1
ATOM 1486 O O . GLY A 1 190 ? -12.711 4.871 22.989 1.00 80.50 190 GLY A O 1
ATOM 1487 N N . GLN A 1 191 ? -13.819 4.180 24.818 1.00 83.44 191 GLN A N 1
ATOM 1488 C CA . GLN A 1 191 ? -14.014 2.795 24.393 1.00 83.44 191 GLN A CA 1
ATOM 1489 C C . GLN A 1 191 ? -15.227 2.665 23.475 1.00 83.44 191 GLN A C 1
ATOM 1491 O O . GLN A 1 191 ? -16.291 3.243 23.720 1.00 83.44 191 GLN A O 1
ATOM 1496 N N . LEU A 1 192 ? -15.087 1.865 22.419 1.00 90.50 192 LEU A N 1
ATOM 1497 C CA . LEU A 1 192 ? -16.164 1.607 21.471 1.00 90.50 192 LEU A CA 1
ATOM 1498 C C . LEU A 1 192 ? -17.219 0.684 22.095 1.00 90.50 192 LEU A C 1
ATOM 1500 O O . LEU A 1 192 ? -16.909 -0.386 22.611 1.00 90.50 192 LEU A O 1
ATOM 1504 N N . ARG A 1 193 ? -18.495 1.066 22.020 1.00 90.12 193 ARG A N 1
ATOM 1505 C CA . ARG A 1 193 ? -19.615 0.252 22.504 1.00 90.12 193 ARG A CA 1
ATOM 1506 C C . ARG A 1 193 ? -20.711 0.135 21.464 1.00 90.12 193 ARG A C 1
ATOM 1508 O O . ARG A 1 193 ? -20.974 1.057 20.692 1.00 90.12 193 ARG A O 1
ATOM 1515 N N . VAL A 1 194 ? -21.397 -1.006 21.485 1.00 92.19 194 VAL A N 1
ATOM 1516 C CA . VAL A 1 194 ? -22.638 -1.190 20.729 1.00 92.19 194 VAL A CA 1
ATOM 1517 C C . VAL A 1 194 ? -23.697 -0.251 21.308 1.00 92.19 194 VAL A C 1
ATOM 1519 O O . VAL A 1 194 ? -24.005 -0.302 22.502 1.00 92.19 194 VAL A O 1
ATOM 1522 N N . ARG A 1 195 ? -24.279 0.600 20.463 1.00 90.69 195 ARG A N 1
ATOM 1523 C CA . ARG A 1 195 ? -25.334 1.534 20.861 1.00 90.69 195 ARG A CA 1
ATOM 1524 C C . ARG A 1 195 ? -26.575 0.747 21.299 1.00 90.69 195 ARG A C 1
ATOM 1526 O O . ARG A 1 195 ? -27.202 0.044 20.505 1.00 90.69 195 ARG A O 1
ATOM 1533 N N . THR A 1 196 ? -26.966 0.889 22.565 1.00 80.38 196 THR A N 1
ATOM 1534 C CA . THR A 1 196 ? -28.146 0.216 23.135 1.00 80.38 196 THR A CA 1
ATOM 1535 C C . THR A 1 196 ? -29.370 1.136 23.081 1.00 80.38 196 THR A C 1
ATOM 1537 O O . THR A 1 196 ? -29.726 1.815 24.039 1.00 80.38 196 THR A O 1
ATOM 1540 N N . GLY A 1 197 ? -30.038 1.169 21.925 1.00 72.06 197 GLY A N 1
ATOM 1541 C CA . GLY A 1 197 ? -31.265 1.946 21.706 1.00 72.06 197 GLY A CA 1
ATOM 1542 C C . GLY A 1 197 ? -31.132 3.038 20.639 1.00 72.06 197 GLY A C 1
ATOM 1543 O O . GLY A 1 197 ? -30.076 3.634 20.454 1.00 72.06 197 GLY A O 1
ATOM 1544 N N . GLY A 1 198 ? -32.235 3.291 19.929 1.00 65.44 198 GLY A N 1
ATOM 1545 C CA . GLY A 1 198 ? -32.302 4.160 18.749 1.00 65.44 198 GLY A CA 1
ATOM 1546 C C . GLY A 1 198 ? -32.822 3.403 17.523 1.00 65.44 198 GLY A C 1
ATOM 1547 O O . GLY A 1 198 ? -32.579 2.206 17.387 1.00 65.44 198 GLY A O 1
ATOM 1548 N N . ASP A 1 199 ? -33.550 4.092 16.642 1.00 74.31 199 ASP A N 1
ATOM 1549 C CA . ASP A 1 199 ? -33.998 3.528 15.363 1.00 74.31 199 ASP A CA 1
ATOM 1550 C C . ASP A 1 199 ? -32.825 3.549 14.365 1.00 74.31 199 ASP A C 1
ATOM 1552 O O . ASP A 1 199 ? -32.707 4.466 13.549 1.00 74.31 199 ASP A O 1
ATOM 1556 N N . TYR A 1 200 ? -31.931 2.560 14.432 1.00 89.88 200 TYR A N 1
ATOM 1557 C CA . TYR A 1 200 ? -31.024 2.268 13.319 1.00 89.88 200 TYR A CA 1
ATOM 1558 C C . TYR A 1 200 ? -31.753 1.425 12.269 1.00 89.88 200 TYR A C 1
ATOM 1560 O O . TYR A 1 200 ? -32.711 0.706 12.551 1.00 89.88 200 TYR A O 1
ATOM 1568 N N . SER A 1 201 ? -31.305 1.515 11.023 1.00 94.69 201 SER A N 1
ATOM 1569 C CA . SER A 1 201 ? -31.887 0.773 9.910 1.00 94.69 201 SER A CA 1
ATOM 1570 C C . SER A 1 201 ? -30.776 0.375 8.952 1.00 94.69 201 SER A C 1
ATOM 1572 O O . SER A 1 201 ? -29.850 1.151 8.735 1.00 94.69 201 SER A O 1
ATOM 1574 N N . ALA A 1 202 ? -30.880 -0.808 8.349 1.00 97.56 202 ALA A N 1
ATOM 1575 C CA . ALA A 1 202 ? -29.948 -1.213 7.305 1.00 97.56 202 ALA A CA 1
ATOM 1576 C C . ALA A 1 202 ? -30.055 -0.270 6.098 1.00 97.56 202 ALA A C 1
ATOM 1578 O O . ALA A 1 202 ? -31.146 0.220 5.778 1.00 97.56 202 ALA A O 1
ATOM 1579 N N . ILE A 1 203 ? -28.933 -0.027 5.427 1.00 98.44 203 ILE A N 1
ATOM 1580 C CA . ILE A 1 203 ? -28.871 0.642 4.130 1.00 98.44 203 ILE A CA 1
ATOM 1581 C C . ILE A 1 203 ? -29.299 -0.379 3.077 1.00 98.44 203 ILE A C 1
ATOM 1583 O O . ILE A 1 203 ? -28.798 -1.496 3.036 1.00 98.44 203 ILE A O 1
ATOM 1587 N N . THR A 1 204 ? -30.241 0.013 2.226 1.00 98.19 204 THR A N 1
ATOM 1588 C CA . THR A 1 204 ? -30.753 -0.817 1.123 1.00 98.19 204 THR A CA 1
ATOM 1589 C C . THR A 1 204 ? -30.293 -0.315 -0.236 1.00 98.19 204 THR A C 1
ATOM 1591 O O . THR A 1 204 ? -30.192 -1.107 -1.167 1.00 98.19 204 THR A O 1
ATOM 1594 N N . LYS A 1 205 ? -30.012 0.990 -0.361 1.00 94.25 205 LYS A N 1
ATOM 1595 C CA . LYS A 1 205 ? -29.518 1.593 -1.601 1.00 94.25 205 LYS A CA 1
ATOM 1596 C C . LYS A 1 205 ? -28.505 2.694 -1.350 1.00 94.25 205 LYS A C 1
ATOM 1598 O O . LYS A 1 205 ? -28.666 3.463 -0.401 1.00 94.25 205 LYS A O 1
ATOM 1603 N N . ILE A 1 206 ? -27.551 2.820 -2.265 1.00 90.06 206 ILE A N 1
ATOM 1604 C CA . ILE A 1 206 ? -26.607 3.939 -2.355 1.00 90.06 206 ILE A CA 1
ATOM 1605 C C . ILE A 1 206 ? -26.767 4.552 -3.747 1.00 90.06 206 ILE A C 1
ATOM 1607 O O . ILE A 1 206 ? -26.756 3.841 -4.748 1.00 90.06 206 ILE A O 1
ATOM 1611 N N . ASN A 1 207 ? -27.016 5.861 -3.821 1.00 86.88 207 ASN A N 1
ATOM 1612 C CA . ASN A 1 207 ? -27.283 6.584 -5.072 1.00 86.88 207 ASN A CA 1
ATOM 1613 C C . ASN A 1 207 ? -28.392 5.948 -5.938 1.00 86.88 207 ASN A C 1
ATOM 1615 O O . ASN A 1 207 ? -28.386 6.028 -7.162 1.00 86.88 207 ASN A O 1
ATOM 1619 N N . GLY A 1 208 ? -29.380 5.326 -5.287 1.00 86.75 208 GLY A N 1
ATOM 1620 C CA . GLY A 1 208 ? -30.521 4.677 -5.941 1.00 86.75 208 GLY A CA 1
ATOM 1621 C C . GLY A 1 208 ? -30.267 3.252 -6.453 1.00 86.75 208 GLY A C 1
ATOM 1622 O O . GLY A 1 208 ? -31.248 2.576 -6.784 1.00 86.75 208 GLY A O 1
ATOM 1623 N N . LEU A 1 209 ? -29.014 2.786 -6.454 1.00 86.31 209 LEU A N 1
ATOM 1624 C CA . LEU A 1 209 ? -28.617 1.407 -6.766 1.00 86.31 209 LEU A CA 1
ATOM 1625 C C . LEU A 1 209 ? -28.732 0.516 -5.531 1.00 86.31 209 LEU A C 1
ATOM 1627 O O . LEU A 1 209 ? -28.621 1.017 -4.413 1.00 86.31 209 LEU A O 1
ATOM 1631 N N . ASP A 1 210 ? -28.971 -0.785 -5.719 1.00 91.06 210 ASP A N 1
ATOM 1632 C CA . ASP A 1 210 ? -28.939 -1.747 -4.611 1.00 91.06 210 ASP A CA 1
ATOM 1633 C C . ASP A 1 210 ? -27.600 -1.650 -3.862 1.00 91.06 210 ASP A C 1
ATOM 1635 O O . ASP A 1 210 ? -26.553 -1.453 -4.474 1.00 91.06 210 ASP A O 1
ATOM 1639 N N . VAL A 1 211 ? -27.622 -1.735 -2.529 1.00 94.88 211 VAL A N 1
ATOM 1640 C CA . VAL A 1 211 ? -26.408 -1.552 -1.716 1.00 94.88 211 VAL A CA 1
ATOM 1641 C C . VAL A 1 211 ? -25.317 -2.570 -2.061 1.00 94.88 211 VAL A C 1
ATOM 1643 O O . VAL A 1 211 ? -24.142 -2.211 -2.073 1.00 94.88 211 VAL A O 1
ATOM 1646 N N . GLN A 1 212 ? -25.681 -3.817 -2.374 1.00 93.06 212 GLN A N 1
ATOM 1647 C CA . GLN A 1 212 ? -24.714 -4.861 -2.707 1.00 93.06 212 GLN A CA 1
ATOM 1648 C C . GLN A 1 212 ? -24.203 -4.715 -4.134 1.00 93.06 212 GLN A C 1
ATOM 1650 O O . GLN A 1 212 ? -23.020 -4.945 -4.373 1.00 93.06 212 GLN A O 1
ATOM 1655 N N . GLU A 1 213 ? -25.064 -4.293 -5.062 1.00 86.75 213 GLU A N 1
ATOM 1656 C CA . GLU A 1 213 ? -24.648 -3.890 -6.407 1.00 86.75 213 GLU A CA 1
ATOM 1657 C C . GLU A 1 213 ? -23.648 -2.732 -6.336 1.00 86.75 213 GLU A C 1
ATOM 1659 O O . GLU A 1 213 ? -22.554 -2.843 -6.880 1.00 86.75 213 GLU A O 1
ATOM 1664 N N . PHE A 1 214 ? -23.967 -1.662 -5.604 1.00 87.12 214 PHE A N 1
ATOM 1665 C CA . PHE A 1 214 ? -23.094 -0.497 -5.470 1.00 87.12 214 PHE A CA 1
ATOM 1666 C C . PHE A 1 214 ? -21.735 -0.872 -4.873 1.00 87.12 214 PHE A C 1
ATOM 1668 O O . PHE A 1 214 ? -20.711 -0.584 -5.482 1.00 87.12 214 PHE A O 1
ATOM 1675 N N . LEU A 1 215 ? -21.707 -1.532 -3.707 1.00 92.69 215 LEU A N 1
ATOM 1676 C CA . LEU A 1 215 ? -20.455 -1.820 -3.000 1.00 92.69 215 LEU A CA 1
ATOM 1677 C C . LEU A 1 215 ? -19.561 -2.799 -3.759 1.00 92.69 215 LEU A C 1
ATOM 1679 O O . LEU A 1 215 ? -18.361 -2.572 -3.832 1.00 92.69 215 LEU A O 1
ATOM 1683 N N . GLN A 1 216 ? -20.116 -3.857 -4.356 1.00 89.50 216 GLN A N 1
ATOM 1684 C CA . GLN A 1 216 ? -19.309 -4.790 -5.152 1.00 89.50 216 GLN A CA 1
ATOM 1685 C C . GLN A 1 216 ? -18.761 -4.149 -6.429 1.00 89.50 216 GLN A C 1
ATOM 1687 O O . GLN A 1 216 ? -17.737 -4.583 -6.938 1.00 89.50 216 GLN A O 1
ATOM 1692 N N . THR A 1 217 ? -19.455 -3.144 -6.959 1.00 84.12 217 THR A N 1
ATOM 1693 C CA . THR A 1 217 ? -19.068 -2.438 -8.184 1.00 84.12 217 THR A CA 1
ATOM 1694 C C . THR A 1 217 ? -18.005 -1.387 -7.845 1.00 84.12 217 THR A C 1
ATOM 1696 O O . THR A 1 217 ? -16.953 -1.371 -8.474 1.00 84.12 217 THR A O 1
ATOM 1699 N N . GLU A 1 218 ? -18.207 -0.604 -6.779 1.00 86.06 218 GLU A N 1
ATOM 1700 C CA . GLU A 1 218 ? -17.213 0.325 -6.213 1.00 86.06 218 GLU A CA 1
ATOM 1701 C C . GLU A 1 218 ? -15.923 -0.404 -5.799 1.00 86.06 218 GLU A C 1
ATOM 1703 O O . GLU A 1 218 ? -14.825 0.082 -6.064 1.00 86.06 218 GLU A O 1
ATOM 1708 N N . SER A 1 219 ? -16.025 -1.595 -5.194 1.00 91.06 219 SER A N 1
ATOM 1709 C CA . SER A 1 219 ? -14.856 -2.323 -4.690 1.00 91.06 219 SER A CA 1
ATOM 1710 C C . SER A 1 219 ? -13.903 -2.779 -5.798 1.00 91.06 219 SER A C 1
ATOM 1712 O O . SER A 1 219 ? -12.739 -3.039 -5.518 1.00 91.06 219 SER A O 1
ATOM 1714 N N . LEU A 1 220 ? -14.344 -2.842 -7.061 1.00 88.31 220 LEU A N 1
ATOM 1715 C CA . LEU A 1 220 ? -13.485 -3.176 -8.208 1.00 88.31 220 LEU A CA 1
ATOM 1716 C C . LEU A 1 220 ? -12.405 -2.120 -8.493 1.00 88.31 220 LEU A C 1
ATOM 1718 O O . LEU A 1 220 ? -11.468 -2.419 -9.237 1.00 88.31 220 LEU A O 1
ATOM 1722 N N . THR A 1 221 ? -12.514 -0.926 -7.903 1.00 87.31 221 THR A N 1
ATOM 1723 C CA . THR A 1 221 ? -11.464 0.109 -7.937 1.00 87.31 221 THR A CA 1
ATOM 1724 C C . THR A 1 221 ? -10.267 -0.229 -7.047 1.00 87.31 221 THR A C 1
ATOM 1726 O O . THR A 1 221 ? -9.197 0.336 -7.227 1.00 87.31 221 THR A O 1
ATOM 1729 N N . GLY A 1 222 ? -10.410 -1.183 -6.123 1.00 90.44 222 GLY A N 1
ATOM 1730 C CA . GLY A 1 222 ? -9.299 -1.652 -5.307 1.00 90.44 222 GLY A CA 1
ATOM 1731 C C . GLY A 1 222 ? -8.358 -2.606 -6.049 1.00 90.44 222 GLY A C 1
ATOM 1732 O O . GLY A 1 222 ? -8.614 -3.065 -7.170 1.00 90.44 222 GLY A O 1
ATOM 1733 N N . THR A 1 223 ? -7.267 -2.939 -5.369 1.00 93.50 223 THR A N 1
ATOM 1734 C CA . THR A 1 223 ? -6.127 -3.695 -5.904 1.00 93.50 223 THR A CA 1
ATOM 1735 C C . THR A 1 223 ? -6.045 -5.138 -5.409 1.00 93.50 223 THR A C 1
ATOM 1737 O O . THR A 1 223 ? -5.215 -5.890 -5.895 1.00 93.50 223 THR A O 1
ATOM 1740 N N . SER A 1 224 ? -6.897 -5.576 -4.478 1.00 95.12 224 SER A N 1
ATOM 1741 C CA . SER A 1 224 ? -6.923 -6.974 -4.025 1.00 95.12 224 SER A CA 1
ATOM 1742 C C . SER A 1 224 ? -7.375 -7.941 -5.135 1.00 95.12 224 SER A C 1
ATOM 1744 O O . SER A 1 224 ? -8.302 -7.656 -5.895 1.00 95.12 224 SER A O 1
ATOM 1746 N N . GLN A 1 225 ? -6.758 -9.122 -5.173 1.00 94.50 225 GLN A N 1
ATOM 1747 C CA . GLN A 1 225 ? -7.054 -10.223 -6.102 1.00 94.50 225 GLN A CA 1
ATOM 1748 C C . GLN A 1 225 ? -8.225 -11.123 -5.654 1.00 94.50 225 GLN A C 1
ATOM 1750 O O . GLN A 1 225 ? -8.650 -12.008 -6.397 1.00 94.50 225 GLN A O 1
ATOM 1755 N N . ASP A 1 226 ? -8.763 -10.916 -4.450 1.00 96.50 226 ASP A N 1
ATOM 1756 C CA . ASP A 1 226 ? -9.990 -11.561 -3.973 1.00 96.50 226 ASP A CA 1
ATOM 1757 C C . ASP A 1 226 ? -11.146 -10.546 -3.905 1.00 96.50 226 ASP A C 1
ATOM 1759 O O . ASP A 1 226 ? -11.051 -9.564 -3.159 1.00 96.50 226 ASP A O 1
ATOM 1763 N N . PRO A 1 227 ? -12.267 -10.763 -4.620 1.00 95.44 227 PRO A N 1
ATOM 1764 C CA . PRO A 1 227 ? -13.432 -9.884 -4.539 1.00 95.44 227 PRO A CA 1
ATOM 1765 C C . PRO A 1 227 ? -14.025 -9.743 -3.130 1.00 95.44 227 PRO A C 1
ATOM 1767 O O . PRO A 1 227 ? -14.635 -8.717 -2.827 1.00 95.44 227 PRO A O 1
ATOM 1770 N N . ASP A 1 228 ? -13.862 -10.742 -2.259 1.00 98.06 228 ASP A N 1
ATOM 1771 C CA . ASP A 1 228 ? -14.304 -10.639 -0.865 1.00 98.06 228 ASP A CA 1
ATOM 1772 C C . ASP A 1 228 ? -13.385 -9.725 -0.027 1.00 98.06 228 ASP A C 1
ATOM 1774 O O . ASP A 1 228 ? -13.888 -8.949 0.789 1.00 98.06 228 ASP A O 1
ATOM 1778 N N . ALA A 1 229 ? -12.071 -9.721 -0.287 1.00 97.56 229 ALA A N 1
ATOM 1779 C CA . ALA A 1 229 ? -11.131 -8.770 0.314 1.00 97.56 229 ALA A CA 1
ATOM 1780 C C . ALA A 1 229 ? -11.355 -7.334 -0.200 1.00 97.56 229 ALA A C 1
ATOM 1782 O O . ALA A 1 229 ? -11.380 -6.396 0.598 1.00 97.56 229 ALA A O 1
ATOM 1783 N N . LEU A 1 230 ? -11.619 -7.163 -1.506 1.00 95.12 230 LEU A N 1
ATOM 1784 C CA . LEU A 1 230 ? -12.019 -5.871 -2.085 1.00 95.12 230 LEU A CA 1
ATOM 1785 C C . LEU A 1 230 ? -13.258 -5.303 -1.378 1.00 95.12 230 LEU A C 1
ATOM 1787 O O . LEU A 1 230 ? -13.288 -4.129 -1.010 1.00 95.12 230 LEU A O 1
ATOM 1791 N N . TYR A 1 231 ? -14.278 -6.141 -1.171 1.00 96.69 231 TYR A N 1
ATOM 1792 C CA . TYR A 1 231 ? -15.502 -5.744 -0.476 1.00 96.69 231 TYR A CA 1
ATOM 1793 C C . TYR A 1 231 ? -15.228 -5.345 0.981 1.00 96.69 231 TYR A C 1
ATOM 1795 O O . TYR A 1 231 ? -15.722 -4.312 1.435 1.00 96.69 231 TYR A O 1
ATOM 1803 N N . ASN A 1 232 ? -14.406 -6.119 1.701 1.00 97.62 232 ASN A N 1
ATOM 1804 C CA . ASN A 1 232 ? -13.993 -5.787 3.066 1.00 97.62 232 ASN A CA 1
ATOM 1805 C C . ASN A 1 232 ? -13.287 -4.426 3.150 1.00 97.62 232 ASN A C 1
ATOM 1807 O O . ASN A 1 232 ? -13.581 -3.663 4.069 1.00 97.62 232 ASN A O 1
ATOM 1811 N N . GLY A 1 233 ? -12.443 -4.077 2.173 1.00 94.94 233 GLY A N 1
ATOM 1812 C CA . GLY A 1 233 ? -11.737 -2.791 2.126 1.00 94.94 233 GLY A CA 1
ATOM 1813 C C . GLY A 1 233 ? -12.653 -1.555 2.117 1.00 94.94 233 GLY A C 1
ATOM 1814 O O . GLY A 1 233 ? -12.270 -0.483 2.581 1.00 94.94 233 GLY A O 1
ATOM 1815 N N . LEU A 1 234 ? -13.900 -1.673 1.651 1.00 95.44 234 LEU A N 1
ATOM 1816 C CA . LEU A 1 234 ? -14.852 -0.556 1.697 1.00 95.44 234 LEU A CA 1
ATOM 1817 C C . LEU A 1 234 ? -15.432 -0.307 3.099 1.00 95.44 234 LEU A C 1
ATOM 1819 O O . LEU A 1 234 ? -15.954 0.777 3.373 1.00 95.44 234 LEU A O 1
ATOM 1823 N N . LEU A 1 235 ? -15.378 -1.304 3.978 1.00 96.62 235 LEU A N 1
ATOM 1824 C CA . LEU A 1 235 ? -16.055 -1.323 5.271 1.00 96.62 235 LEU A CA 1
ATOM 1825 C C . LEU A 1 235 ? -15.090 -0.984 6.414 1.00 96.62 235 LEU A C 1
ATOM 1827 O O . LEU A 1 235 ? -13.873 -0.972 6.256 1.00 96.62 235 LEU A O 1
ATOM 1831 N N . TYR A 1 236 ? -15.636 -0.703 7.596 1.00 93.50 236 TYR A N 1
ATOM 1832 C CA . TYR A 1 236 ? -14.859 -0.559 8.825 1.00 93.50 236 TYR A CA 1
ATOM 1833 C C . TYR A 1 236 ? -14.049 -1.844 9.118 1.00 93.50 236 TYR A C 1
ATOM 1835 O O . TYR A 1 236 ? -14.637 -2.929 9.088 1.00 93.50 236 TYR A O 1
ATOM 1843 N N . PRO A 1 237 ? -12.747 -1.751 9.467 1.00 90.06 237 PRO A N 1
ATOM 1844 C CA . PRO A 1 237 ? -12.011 -0.537 9.848 1.00 90.06 237 PRO A CA 1
ATOM 1845 C C . PRO A 1 237 ? -11.261 0.192 8.716 1.00 90.06 237 PRO A C 1
ATOM 1847 O O . PRO A 1 237 ? -10.673 1.235 8.986 1.00 90.06 237 PRO A O 1
ATOM 1850 N N . TYR A 1 238 ? -11.286 -0.309 7.478 1.00 91.12 238 TYR A N 1
ATOM 1851 C CA . TYR A 1 238 ? -10.565 0.280 6.337 1.00 91.12 238 TYR A CA 1
ATOM 1852 C C . TYR A 1 238 ? -11.196 1.583 5.855 1.00 91.12 238 TYR A C 1
ATOM 1854 O O . TYR A 1 238 ? -10.544 2.616 5.754 1.00 91.12 238 TYR A O 1
ATOM 1862 N N . GLY A 1 239 ? -12.499 1.534 5.569 1.00 90.38 239 GLY A N 1
ATOM 1863 C CA . GLY A 1 239 ? -13.264 2.705 5.173 1.00 90.38 239 GLY A CA 1
ATOM 1864 C C . GLY A 1 239 ? -12.916 3.295 3.808 1.00 90.38 239 GLY A C 1
ATOM 1865 O O . GLY A 1 239 ? -13.158 4.487 3.639 1.00 90.38 239 GLY A O 1
ATOM 1866 N N . PHE A 1 240 ? -12.438 2.521 2.820 1.00 91.62 240 PHE A N 1
ATOM 1867 C CA . PHE A 1 240 ? -12.200 3.051 1.460 1.00 91.62 240 PHE A CA 1
ATOM 1868 C C . PHE A 1 240 ? -13.469 3.576 0.783 1.00 91.62 240 PHE A C 1
ATOM 1870 O O . PHE A 1 240 ? -13.397 4.427 -0.095 1.00 91.62 240 PHE A O 1
ATOM 1877 N N . PHE A 1 241 ? -14.657 3.185 1.256 1.00 94.06 241 PHE A N 1
ATOM 1878 C CA . PHE A 1 241 ? -15.895 3.858 0.868 1.00 94.06 241 PHE A CA 1
ATOM 1879 C C . PHE A 1 241 ? -15.866 5.369 1.167 1.00 94.06 241 PHE A C 1
ATOM 1881 O O . PHE A 1 241 ? -16.474 6.151 0.447 1.00 94.06 241 PHE A O 1
ATOM 1888 N N . GLY A 1 242 ? -15.175 5.812 2.214 1.00 92.94 242 GLY A N 1
ATOM 1889 C CA . GLY A 1 242 ? -15.056 7.228 2.547 1.00 92.94 242 GLY A CA 1
ATOM 1890 C C . GLY A 1 242 ? -14.080 8.018 1.679 1.00 92.94 242 GLY A C 1
ATOM 1891 O O . GLY A 1 242 ? -14.165 9.242 1.689 1.00 92.94 242 GLY A O 1
ATOM 1892 N N . SER A 1 243 ? -13.214 7.351 0.918 1.00 88.62 243 SER A N 1
ATOM 1893 C CA . SER A 1 243 ? -12.180 7.967 0.077 1.00 88.62 243 SER A CA 1
ATOM 1894 C C . SER A 1 243 ? -12.189 7.291 -1.298 1.00 88.62 243 SER A C 1
ATOM 1896 O O . SER A 1 243 ? -11.326 6.460 -1.578 1.00 88.62 243 SER A O 1
ATOM 1898 N N . PRO A 1 244 ? -13.216 7.561 -2.127 1.00 87.38 244 PRO A N 1
ATOM 1899 C CA . PRO A 1 244 ? -13.337 6.954 -3.446 1.00 87.38 244 PRO A CA 1
ATOM 1900 C C . PRO A 1 244 ? -12.130 7.277 -4.328 1.00 87.38 244 PRO A C 1
ATOM 1902 O O . PRO A 1 244 ? -11.649 8.408 -4.345 1.00 87.38 244 PRO A O 1
ATOM 1905 N N . GLU A 1 245 ? -11.701 6.293 -5.119 1.00 85.19 245 GLU A N 1
ATOM 1906 C CA . GLU A 1 245 ? -10.548 6.426 -6.020 1.00 85.19 245 GLU A CA 1
ATOM 1907 C C . GLU A 1 245 ? -10.773 7.485 -7.116 1.00 85.19 245 GLU A C 1
ATOM 1909 O O . GLU A 1 245 ? -9.845 8.148 -7.574 1.00 85.19 245 GLU A O 1
ATOM 1914 N N . PHE A 1 246 ? -12.035 7.687 -7.504 1.00 86.50 246 PHE A N 1
ATOM 1915 C CA . PHE A 1 246 ? -12.450 8.613 -8.554 1.00 86.50 246 PHE A CA 1
ATOM 1916 C C . PHE A 1 246 ? -13.550 9.557 -8.064 1.00 86.50 246 PHE A C 1
ATOM 1918 O O . PHE A 1 246 ? -14.181 9.325 -7.033 1.00 86.50 246 PHE A O 1
ATOM 1925 N N . TYR A 1 247 ? -13.816 10.617 -8.833 1.00 86.44 247 TYR A N 1
ATOM 1926 C CA . TYR A 1 247 ? -14.839 11.609 -8.502 1.00 86.44 247 TYR A CA 1
ATOM 1927 C C . TYR A 1 247 ? -16.224 10.966 -8.246 1.00 86.44 247 TYR A C 1
ATOM 1929 O O . TYR A 1 247 ? -16.814 10.396 -9.168 1.00 86.44 247 TYR A O 1
ATOM 1937 N N . PRO A 1 248 ? -16.789 11.083 -7.026 1.00 83.81 248 PRO A N 1
ATOM 1938 C CA . PRO A 1 248 ? -18.029 10.400 -6.648 1.00 83.81 248 PRO A CA 1
ATOM 1939 C C . PRO A 1 248 ? -19.309 11.201 -6.948 1.00 83.81 248 PRO A C 1
ATOM 1941 O O . PRO A 1 248 ? -20.399 10.761 -6.577 1.00 83.81 248 PRO A O 1
ATOM 1944 N N . GLY A 1 249 ? -19.203 12.384 -7.562 1.00 84.81 249 GLY A N 1
ATOM 1945 C CA . GLY A 1 249 ? -20.298 13.357 -7.643 1.00 84.81 249 GLY A CA 1
ATOM 1946 C C . GLY A 1 249 ? -20.373 14.280 -6.420 1.00 84.81 249 GLY A C 1
ATOM 1947 O O . GLY A 1 249 ? -19.591 14.159 -5.476 1.00 84.81 249 GLY A O 1
ATOM 1948 N N . THR A 1 250 ? -21.331 15.208 -6.421 1.00 85.75 250 THR A N 1
ATOM 1949 C CA . THR A 1 250 ? -21.522 16.191 -5.336 1.00 85.75 250 THR A CA 1
ATOM 1950 C C . THR A 1 250 ? -22.017 15.571 -4.035 1.00 85.75 250 THR A C 1
ATOM 1952 O O . THR A 1 250 ? -21.634 16.023 -2.960 1.00 85.75 250 THR A O 1
ATOM 1955 N N . ASP A 1 251 ? -22.841 14.526 -4.122 1.00 86.12 251 ASP A N 1
ATOM 1956 C CA . ASP A 1 251 ? -23.538 13.944 -2.979 1.00 86.12 251 ASP A CA 1
ATOM 1957 C C . ASP A 1 251 ? -23.568 12.414 -3.040 1.00 86.12 251 ASP A C 1
ATOM 1959 O O . ASP A 1 251 ? -23.669 11.805 -4.107 1.00 86.12 251 ASP A O 1
ATOM 1963 N N . THR A 1 252 ? -23.571 11.793 -1.864 1.00 89.38 252 THR A N 1
ATOM 1964 C CA . THR A 1 252 ? -23.831 10.368 -1.657 1.00 89.38 252 THR A CA 1
ATOM 1965 C C . THR A 1 252 ? -25.168 10.190 -0.932 1.00 89.38 252 THR A C 1
ATOM 1967 O O . THR A 1 252 ? -25.339 10.604 0.214 1.00 89.38 252 THR A O 1
ATOM 1970 N N . ASN A 1 253 ? -26.138 9.553 -1.590 1.00 91.62 253 ASN A N 1
ATOM 1971 C CA . ASN A 1 253 ? -27.498 9.356 -1.083 1.00 91.62 253 ASN A CA 1
ATOM 1972 C C . ASN A 1 253 ? -27.705 7.936 -0.549 1.00 91.62 253 ASN A C 1
ATOM 1974 O O . ASN A 1 253 ? -27.679 6.976 -1.318 1.00 91.62 253 ASN A O 1
ATOM 1978 N N . LEU A 1 254 ? -28.009 7.797 0.742 1.00 97.00 254 LEU A N 1
ATOM 1979 C CA . LEU A 1 254 ? -28.315 6.513 1.376 1.00 97.00 254 LEU A CA 1
ATOM 1980 C C . LEU A 1 254 ? -29.823 6.341 1.560 1.00 97.00 254 LEU A C 1
ATOM 1982 O O . LEU A 1 254 ? -30.469 7.186 2.178 1.00 97.00 254 LEU A O 1
ATOM 1986 N N . THR A 1 255 ? -30.384 5.233 1.071 1.00 98.00 255 THR A N 1
ATOM 1987 C CA . THR A 1 255 ? -31.773 4.824 1.352 1.00 98.00 255 THR A CA 1
ATOM 1988 C C . THR A 1 255 ? -31.788 3.690 2.365 1.00 98.00 255 THR A C 1
ATOM 1990 O O . THR A 1 255 ? -31.180 2.641 2.146 1.00 98.00 255 THR A O 1
ATOM 1993 N N . PHE A 1 256 ? -32.534 3.868 3.445 1.00 98.31 256 PHE A N 1
ATOM 1994 C CA . PHE A 1 256 ? -32.614 2.929 4.557 1.00 98.31 256 PHE A CA 1
ATOM 1995 C C . PHE A 1 256 ? -33.843 2.017 4.437 1.00 98.31 256 PHE A C 1
ATOM 1997 O O . PHE A 1 256 ? -34.859 2.392 3.853 1.00 98.31 256 PHE A O 1
ATOM 2004 N N . GLN A 1 257 ? -33.780 0.825 5.031 1.00 97.25 257 GLN A N 1
ATOM 2005 C CA . GLN A 1 257 ? -34.871 -0.160 5.069 1.00 97.25 257 GLN A CA 1
ATOM 2006 C C . GLN A 1 257 ? -36.171 0.389 5.686 1.00 97.25 257 GLN A C 1
ATOM 2008 O O . GLN A 1 257 ? -37.261 -0.010 5.282 1.00 97.25 257 GLN A O 1
ATOM 2013 N N . ASN A 1 258 ? -36.078 1.347 6.615 1.00 95.00 258 ASN A N 1
ATOM 2014 C CA . ASN A 1 258 ? -37.230 2.065 7.170 1.00 95.00 258 ASN A CA 1
ATOM 2015 C C . ASN A 1 258 ? -37.873 3.087 6.199 1.00 95.00 258 ASN A C 1
ATOM 2017 O O . ASN A 1 258 ? -38.857 3.735 6.555 1.00 95.00 258 ASN A O 1
ATOM 2021 N N . GLY A 1 259 ? -37.332 3.245 4.986 1.00 94.81 259 GLY A N 1
ATOM 2022 C CA . GLY A 1 259 ? -37.819 4.142 3.936 1.00 94.81 259 GLY A CA 1
ATOM 2023 C C . GLY A 1 259 ? -37.266 5.571 3.989 1.00 94.81 259 GLY A C 1
ATOM 2024 O O . GLY A 1 259 ? -37.594 6.369 3.111 1.00 94.81 259 GLY A O 1
ATOM 2025 N N . SER A 1 260 ? -36.443 5.917 4.985 1.00 96.31 260 SER A N 1
ATOM 2026 C CA . SER A 1 260 ? -35.776 7.225 5.043 1.00 96.31 260 SER A CA 1
ATOM 2027 C C . SER A 1 260 ? -34.633 7.328 4.026 1.00 96.31 260 SER A C 1
ATOM 2029 O O . SER A 1 260 ? -34.047 6.321 3.623 1.00 96.31 260 SER A O 1
ATOM 2031 N N . ILE A 1 261 ? -34.323 8.555 3.601 1.00 96.94 261 ILE A N 1
ATOM 2032 C CA . ILE A 1 261 ? -33.201 8.869 2.710 1.00 96.94 261 ILE A CA 1
ATOM 2033 C C . ILE A 1 261 ? -32.363 9.958 3.380 1.00 96.94 261 ILE A C 1
ATOM 2035 O O . ILE A 1 261 ? -32.921 10.962 3.827 1.00 96.94 261 ILE A O 1
ATOM 2039 N N . ARG A 1 262 ? -31.043 9.765 3.454 1.00 96.06 262 ARG A N 1
ATOM 2040 C CA . ARG A 1 262 ? -30.083 10.777 3.922 1.00 96.06 262 ARG A CA 1
ATOM 2041 C C . ARG A 1 262 ? -29.098 11.085 2.795 1.00 96.06 262 ARG A C 1
ATOM 2043 O O . ARG A 1 262 ? -28.516 10.160 2.233 1.00 96.06 262 ARG A O 1
ATOM 2050 N N . ALA A 1 263 ? -28.946 12.364 2.471 1.00 93.62 263 ALA A N 1
ATOM 2051 C CA . ALA A 1 263 ? -27.971 12.863 1.507 1.00 93.62 263 ALA A CA 1
ATOM 2052 C C . ALA A 1 263 ? -26.748 13.393 2.259 1.00 93.62 263 ALA A C 1
ATOM 2054 O O . ALA A 1 263 ? -26.906 14.144 3.223 1.00 93.62 263 ALA A O 1
ATOM 2055 N N . TYR A 1 264 ? -25.560 12.994 1.821 1.00 92.44 264 TYR A N 1
ATOM 2056 C CA . TYR A 1 264 ? -24.281 13.410 2.382 1.00 92.44 264 TYR A CA 1
ATOM 2057 C C . TYR A 1 264 ? -23.483 14.136 1.310 1.00 92.44 264 TYR A C 1
ATOM 2059 O O . TYR A 1 264 ? -23.219 13.557 0.261 1.00 92.44 264 TYR A O 1
ATOM 2067 N N . GLN A 1 265 ? -23.104 15.382 1.573 1.00 90.38 265 GLN A N 1
ATOM 2068 C CA . GLN A 1 265 ? -22.274 16.146 0.650 1.00 90.38 265 GLN A CA 1
ATOM 2069 C C . GLN A 1 265 ? -20.847 15.577 0.649 1.00 90.38 265 GLN A C 1
ATOM 2071 O O . GLN A 1 265 ? -20.242 15.423 1.712 1.00 90.38 265 GLN A O 1
ATOM 2076 N N . ASN A 1 266 ? -20.320 15.260 -0.532 1.00 87.94 266 ASN A N 1
ATOM 2077 C CA . ASN A 1 266 ? -18.918 14.884 -0.722 1.00 87.94 266 ASN A CA 1
ATOM 2078 C C . ASN A 1 266 ? -18.053 16.157 -0.783 1.00 87.94 266 ASN A C 1
ATOM 2080 O O . ASN A 1 266 ? -18.582 17.254 -0.964 1.00 87.94 266 ASN A O 1
ATOM 2084 N N . TYR A 1 267 ? -16.733 16.038 -0.674 1.00 88.62 267 TYR A N 1
ATOM 2085 C CA . TYR A 1 267 ? -15.815 17.171 -0.835 1.00 88.62 267 TYR A CA 1
ATOM 2086 C C . TYR A 1 267 ? -14.484 16.760 -1.464 1.00 88.62 267 TYR A C 1
ATOM 2088 O O . TYR A 1 267 ? -14.260 15.578 -1.732 1.00 88.62 267 TYR A O 1
ATOM 2096 N N . PHE A 1 268 ? -13.622 17.742 -1.729 1.00 90.50 268 PHE A N 1
ATOM 2097 C CA . PHE A 1 268 ? -12.259 17.514 -2.203 1.00 90.50 268 PHE A CA 1
ATOM 2098 C C . PHE A 1 268 ? -11.195 17.943 -1.186 1.00 90.50 268 PHE A C 1
ATOM 2100 O O . PHE A 1 268 ? -11.444 18.824 -0.373 1.00 90.50 268 PHE A O 1
ATOM 2107 N N . ASP A 1 269 ? -10.012 17.348 -1.262 1.00 88.12 269 ASP A N 1
ATOM 2108 C CA . ASP A 1 269 ? -8.825 17.693 -0.475 1.00 88.12 269 ASP A CA 1
ATOM 2109 C C . ASP A 1 269 ? -7.621 17.870 -1.415 1.00 88.12 269 ASP A C 1
ATOM 2111 O O . ASP A 1 269 ? -7.530 17.189 -2.438 1.00 88.12 269 ASP A O 1
ATOM 2115 N N . TRP A 1 270 ? -6.707 18.777 -1.079 1.00 88.44 270 TRP A N 1
ATOM 2116 C CA . TRP A 1 270 ? -5.457 19.029 -1.806 1.00 88.44 270 TRP A CA 1
ATOM 2117 C C . TRP A 1 270 ? -4.234 18.355 -1.166 1.00 88.44 270 TRP A C 1
ATOM 2119 O O . TRP A 1 270 ? -3.142 18.418 -1.730 1.00 88.44 270 TRP A O 1
ATOM 2129 N N . GLY A 1 271 ? -4.384 17.689 -0.014 1.00 82.69 271 GLY A N 1
ATOM 2130 C CA . GLY A 1 271 ? -3.286 16.978 0.644 1.00 82.69 271 GLY A CA 1
ATOM 2131 C C . GLY A 1 271 ? -2.112 17.911 0.995 1.00 82.69 271 GLY A C 1
ATOM 2132 O O . GLY A 1 271 ? -2.345 19.034 1.446 1.00 82.69 271 GLY A O 1
ATOM 2133 N N . PRO A 1 272 ? -0.845 17.489 0.801 1.00 80.19 272 PRO A N 1
ATOM 2134 C CA . PRO A 1 272 ? 0.323 18.327 1.090 1.00 80.19 272 PRO A CA 1
ATOM 2135 C C . PRO A 1 272 ? 0.626 19.368 -0.003 1.00 80.19 272 PRO A C 1
ATOM 2137 O O . PRO A 1 272 ? 1.589 20.124 0.128 1.00 80.19 272 PRO A O 1
ATOM 2140 N N . ASN A 1 273 ? -0.143 19.394 -1.096 1.00 85.44 273 ASN A N 1
ATOM 2141 C CA . ASN A 1 273 ? 0.163 20.212 -2.264 1.00 85.44 273 ASN A CA 1
ATOM 2142 C C . ASN A 1 273 ? -0.130 21.696 -2.011 1.00 85.44 273 ASN A C 1
ATOM 2144 O O . ASN A 1 273 ? -1.113 22.053 -1.358 1.00 85.44 273 ASN A O 1
ATOM 2148 N N . ASN A 1 274 ? 0.693 22.563 -2.596 1.00 84.31 274 ASN A N 1
ATOM 2149 C CA . ASN A 1 274 ? 0.482 24.004 -2.578 1.00 84.31 274 ASN A CA 1
ATOM 2150 C C . ASN A 1 274 ? -0.270 24.449 -3.839 1.00 84.31 274 ASN A C 1
ATOM 2152 O O . ASN A 1 274 ? 0.202 24.204 -4.942 1.00 84.31 274 ASN A O 1
ATOM 2156 N N . PHE A 1 275 ? -1.415 25.112 -3.671 1.00 87.50 275 PHE A N 1
ATOM 2157 C CA . PHE A 1 275 ? -2.246 25.603 -4.777 1.00 87.50 275 PHE A CA 1
ATOM 2158 C C . PHE A 1 275 ? -2.162 27.121 -4.984 1.00 87.50 275 PHE A C 1
ATOM 2160 O O . PHE A 1 275 ? -2.859 27.650 -5.854 1.00 87.50 275 PHE A O 1
ATOM 2167 N N . SER A 1 276 ? -1.327 27.836 -4.221 1.00 83.88 276 SER A N 1
ATOM 2168 C CA . SER A 1 276 ? -1.088 29.259 -4.471 1.00 83.88 276 SER A CA 1
ATOM 2169 C C . SER A 1 276 ? -0.584 29.473 -5.905 1.00 83.88 276 SER A C 1
ATOM 2171 O O . SER A 1 276 ? 0.129 28.643 -6.464 1.00 83.88 276 SER A O 1
ATOM 2173 N N . ASP A 1 277 ? -0.970 30.598 -6.508 1.00 83.94 277 ASP A N 1
ATOM 2174 C CA . ASP A 1 277 ? -0.619 31.007 -7.879 1.00 83.94 277 ASP A CA 1
ATOM 2175 C C . ASP A 1 277 ? -1.227 30.175 -9.033 1.00 83.94 277 ASP A C 1
ATOM 2177 O O . ASP A 1 277 ? -1.029 30.528 -10.201 1.00 83.94 277 ASP A O 1
ATOM 2181 N N . ILE A 1 278 ? -2.022 29.131 -8.761 1.00 89.06 278 ILE A N 1
ATOM 2182 C CA . ILE A 1 278 ? -2.766 28.420 -9.813 1.00 89.06 278 ILE A CA 1
ATOM 2183 C C . ILE A 1 278 ? -3.969 29.261 -10.255 1.00 89.06 278 ILE A C 1
ATOM 2185 O O . ILE A 1 278 ? -4.852 29.590 -9.465 1.00 89.06 278 ILE A O 1
ATOM 2189 N N . VAL A 1 279 ? -4.041 29.582 -11.547 1.00 92.06 279 VAL A N 1
ATOM 2190 C CA . VAL A 1 279 ? -5.114 30.424 -12.111 1.00 92.06 279 VAL A CA 1
ATOM 2191 C C . VAL A 1 279 ? -5.924 29.718 -13.193 1.00 92.06 279 VAL A C 1
ATOM 2193 O O . VAL A 1 279 ? -7.073 30.072 -13.442 1.00 92.06 279 VAL A O 1
ATOM 2196 N N . ASP A 1 280 ? -5.370 28.687 -13.822 1.00 93.50 280 ASP A N 1
ATOM 2197 C CA . ASP A 1 280 ? -6.002 27.937 -14.902 1.00 93.50 280 ASP A CA 1
ATOM 2198 C C . ASP A 1 280 ? -5.453 26.506 -15.030 1.00 93.50 280 ASP A C 1
ATOM 2200 O O . ASP A 1 280 ? -4.584 26.079 -14.270 1.00 93.50 280 ASP A O 1
ATOM 2204 N N . GLY A 1 281 ? -5.985 25.734 -15.980 1.00 94.06 281 GLY A N 1
ATOM 2205 C CA . GLY A 1 281 ? -5.512 24.375 -16.230 1.00 94.06 281 GLY A CA 1
ATOM 2206 C C . GLY A 1 281 ? -4.064 24.311 -16.737 1.00 94.06 281 GLY A C 1
ATOM 2207 O O . GLY A 1 281 ? -3.388 23.318 -16.497 1.00 94.06 281 GLY A O 1
ATOM 2208 N N . GLU A 1 282 ? -3.560 25.352 -17.410 1.00 95.06 282 GLU A N 1
ATOM 2209 C CA . GLU A 1 282 ? -2.181 25.401 -17.923 1.00 95.06 282 GLU A CA 1
ATOM 2210 C C . GLU A 1 282 ? -1.168 25.620 -16.790 1.00 95.06 282 GLU A C 1
ATOM 2212 O O . GLU A 1 282 ? -0.137 24.953 -16.730 1.00 95.06 282 GLU A O 1
ATOM 2217 N N . THR A 1 283 ? -1.478 26.505 -15.843 1.00 93.81 283 THR A N 1
ATOM 2218 C CA . THR A 1 283 ? -0.682 26.682 -14.619 1.00 93.81 283 THR A CA 1
ATOM 2219 C C . THR A 1 283 ? -0.726 25.448 -13.722 1.00 93.81 283 THR A C 1
ATOM 2221 O O . THR A 1 283 ? 0.319 25.053 -13.208 1.00 93.81 283 THR A O 1
ATOM 2224 N N . MET A 1 284 ? -1.881 24.778 -13.624 1.00 93.06 284 MET A N 1
ATOM 2225 C CA . MET A 1 284 ? -1.996 23.466 -12.979 1.00 93.06 284 MET A CA 1
ATOM 2226 C C . MET A 1 284 ? -1.103 22.421 -13.671 1.00 93.06 284 MET A C 1
ATOM 2228 O O . MET A 1 284 ? -0.342 21.733 -12.998 1.00 93.06 284 MET A O 1
ATOM 2232 N N . TYR A 1 285 ? -1.136 22.329 -15.007 1.00 94.38 285 TYR A N 1
ATOM 2233 C CA . TYR A 1 285 ? -0.258 21.427 -15.760 1.00 94.38 285 TYR A CA 1
ATOM 2234 C C . TYR A 1 285 ? 1.209 21.695 -15.430 1.00 94.38 285 TYR A C 1
ATOM 2236 O O . TYR A 1 285 ? 1.900 20.790 -14.993 1.00 94.38 285 TYR A O 1
ATOM 2244 N N . ASN A 1 286 ? 1.676 22.938 -15.569 1.00 90.88 286 ASN A N 1
ATOM 2245 C CA . ASN A 1 286 ? 3.084 23.285 -15.364 1.00 90.88 286 ASN A CA 1
ATOM 2246 C C . ASN A 1 286 ? 3.577 22.990 -13.939 1.00 90.88 286 ASN A C 1
ATOM 2248 O O . ASN A 1 286 ? 4.721 22.572 -13.773 1.00 90.88 286 ASN A O 1
ATOM 2252 N N . MET A 1 287 ? 2.726 23.190 -12.928 1.00 87.00 287 MET A N 1
ATOM 2253 C CA . MET A 1 287 ? 3.068 22.911 -11.533 1.00 87.00 287 MET A CA 1
ATOM 2254 C C . MET A 1 287 ? 3.229 21.412 -11.267 1.00 87.00 287 MET A C 1
ATOM 2256 O O . MET A 1 287 ? 4.183 21.012 -10.616 1.00 87.00 287 MET A O 1
ATOM 2260 N N . PHE A 1 288 ? 2.327 20.586 -11.799 1.00 85.81 288 PHE A N 1
ATOM 2261 C CA . PHE A 1 288 ? 2.347 19.130 -11.611 1.00 85.81 288 PHE A CA 1
ATOM 2262 C C . PHE A 1 288 ? 3.057 18.377 -12.751 1.00 85.81 288 PHE A C 1
ATOM 2264 O O . PHE A 1 288 ? 3.015 17.150 -12.804 1.00 85.81 288 PHE A O 1
ATOM 2271 N N . PHE A 1 289 ? 3.688 19.109 -13.672 1.00 81.50 289 PHE A N 1
ATOM 2272 C CA . PHE A 1 289 ? 4.600 18.590 -14.690 1.00 81.50 289 PHE A CA 1
ATOM 2273 C C . PHE A 1 289 ? 6.047 18.551 -14.182 1.00 81.50 289 PHE A C 1
ATOM 2275 O O . PHE A 1 289 ? 6.806 17.675 -14.580 1.00 81.50 289 PHE A O 1
ATOM 2282 N N . GLN A 1 290 ? 6.427 19.500 -13.316 1.00 64.94 290 GLN A N 1
ATOM 2283 C CA . GLN A 1 290 ? 7.702 19.502 -12.592 1.00 64.94 290 GLN A CA 1
ATOM 2284 C C . GLN A 1 290 ? 7.544 18.638 -11.336 1.00 64.94 290 GLN A C 1
ATOM 2286 O O . GLN A 1 290 ? 6.961 19.089 -10.354 1.00 64.94 290 GLN A O 1
ATOM 2291 N N . THR A 1 291 ? 7.996 17.389 -11.363 1.00 63.00 291 THR A N 1
ATOM 2292 C CA . THR A 1 291 ? 7.733 16.428 -10.278 1.00 63.00 291 THR A CA 1
ATOM 2293 C C . THR A 1 291 ? 8.974 15.628 -9.898 1.00 63.00 291 THR A C 1
ATOM 2295 O O . THR A 1 291 ? 9.909 15.546 -10.684 1.00 63.00 291 THR A O 1
ATOM 2298 N N . VAL A 1 292 ? 8.934 15.133 -8.653 1.00 59.03 292 VAL A N 1
ATOM 2299 C CA . VAL A 1 292 ? 9.955 14.444 -7.838 1.00 59.03 292 VAL A CA 1
ATOM 2300 C C . VAL A 1 292 ? 11.401 14.624 -8.295 1.00 59.03 292 VAL A C 1
ATOM 2302 O O . VAL A 1 292 ? 11.841 14.029 -9.275 1.00 59.03 292 VAL A O 1
ATOM 2305 N N . ASP A 1 293 ? 12.158 15.398 -7.517 1.00 62.31 293 ASP A N 1
ATOM 2306 C CA . ASP A 1 293 ? 13.611 15.392 -7.621 1.00 62.31 293 ASP A CA 1
ATOM 2307 C C . ASP A 1 293 ? 14.125 14.017 -7.177 1.00 62.31 293 ASP A C 1
ATOM 2309 O O . ASP A 1 293 ? 14.039 13.666 -6.005 1.00 62.31 293 ASP A O 1
ATOM 2313 N N . LEU A 1 294 ? 14.635 13.221 -8.118 1.00 62.69 294 LEU A N 1
ATOM 2314 C CA . LEU A 1 294 ? 15.208 11.905 -7.822 1.00 62.69 294 LEU A CA 1
ATOM 2315 C C . LEU A 1 294 ? 16.502 11.998 -6.989 1.00 62.69 294 LEU A C 1
ATOM 2317 O O . LEU A 1 294 ? 17.001 10.969 -6.545 1.00 62.69 294 LEU A O 1
ATOM 2321 N N . SER A 1 295 ? 17.058 13.202 -6.793 1.00 53.59 295 SER A N 1
ATOM 2322 C CA . SER A 1 295 ? 18.209 13.439 -5.914 1.00 53.59 295 SER A CA 1
ATOM 2323 C C . SER A 1 295 ? 17.835 13.764 -4.464 1.00 53.59 295 SER A C 1
ATOM 2325 O O . SER A 1 295 ? 18.714 13.750 -3.599 1.00 53.59 295 SER A O 1
ATOM 2327 N N . ASP A 1 296 ? 16.555 14.029 -4.185 1.00 45.44 296 ASP A N 1
ATOM 2328 C CA . ASP A 1 296 ? 16.058 14.143 -2.818 1.00 45.44 296 ASP A CA 1
ATOM 2329 C C . ASP A 1 296 ? 15.795 12.730 -2.276 1.00 45.44 296 ASP A C 1
ATOM 2331 O O . ASP A 1 296 ? 14.786 12.097 -2.593 1.00 45.44 296 ASP A O 1
ATOM 2335 N N . GLU A 1 297 ? 16.690 12.240 -1.415 1.00 38.94 297 GLU A N 1
ATOM 2336 C CA . GLU A 1 297 ? 16.378 11.145 -0.494 1.00 38.94 297 GLU A CA 1
ATOM 2337 C C . GLU A 1 297 ? 15.312 11.646 0.487 1.00 38.94 297 GLU A C 1
ATOM 2339 O O . GLU A 1 297 ? 15.602 12.112 1.587 1.00 38.94 297 GLU A O 1
ATOM 2344 N N . SER A 1 298 ? 14.042 11.609 0.093 1.00 35.97 298 SER A N 1
ATOM 2345 C CA . SER A 1 298 ? 13.025 11.387 1.110 1.00 35.97 298 SER A CA 1
ATOM 2346 C C . SER A 1 298 ? 13.307 10.007 1.699 1.00 35.97 298 SER A C 1
ATOM 2348 O O . SER A 1 298 ? 13.389 9.055 0.921 1.00 35.97 298 SER A O 1
ATOM 2350 N N . ASP A 1 299 ? 13.386 9.899 3.028 1.00 34.56 299 ASP A N 1
ATOM 2351 C CA . ASP A 1 299 ? 13.430 8.659 3.837 1.00 34.56 299 ASP A CA 1
ATOM 2352 C C . ASP A 1 299 ? 12.251 7.682 3.570 1.00 34.56 299 ASP A C 1
ATOM 2354 O O . ASP A 1 299 ? 11.939 6.806 4.367 1.00 34.56 299 ASP A O 1
ATOM 2358 N N . ASP A 1 300 ? 11.556 7.823 2.444 1.00 32.88 300 ASP A N 1
ATOM 2359 C CA . ASP A 1 300 ? 10.359 7.093 2.050 1.00 32.88 300 ASP A CA 1
ATOM 2360 C C . ASP A 1 300 ? 10.687 5.878 1.157 1.00 32.88 300 ASP A C 1
ATOM 2362 O O . ASP A 1 300 ? 9.816 5.348 0.463 1.00 32.88 300 ASP A O 1
ATOM 2366 N N . SER A 1 301 ? 11.942 5.398 1.180 1.00 32.44 301 SER A N 1
ATOM 2367 C CA . SER A 1 301 ? 12.390 4.171 0.488 1.00 32.44 301 SER A CA 1
ATOM 2368 C C . SER A 1 301 ? 11.691 2.896 0.994 1.00 32.44 301 SER A C 1
ATOM 2370 O O . SER A 1 301 ? 11.863 1.812 0.430 1.00 32.44 301 SER A O 1
ATOM 2372 N N . GLY A 1 302 ? 10.839 3.026 2.015 1.00 30.52 302 GLY A N 1
ATOM 2373 C CA . GLY A 1 302 ? 10.033 1.961 2.592 1.00 30.52 302 GLY A CA 1
ATOM 2374 C C . GLY A 1 302 ? 8.519 2.102 2.443 1.00 30.52 302 GLY A C 1
ATOM 2375 O O . GLY A 1 302 ? 7.841 1.273 3.043 1.00 30.52 302 GLY A O 1
ATOM 2376 N N . GLU A 1 303 ? 7.954 3.070 1.692 1.00 31.89 303 GLU A N 1
ATOM 2377 C CA . GLU A 1 303 ? 6.491 3.276 1.695 1.00 31.89 303 GLU A CA 1
ATOM 2378 C C . GLU A 1 303 ? 5.740 2.018 1.188 1.00 31.89 303 GLU A C 1
ATOM 2380 O O . GLU A 1 303 ? 5.518 1.778 -0.008 1.00 31.89 303 GLU A O 1
ATOM 2385 N N . SER A 1 304 ? 5.322 1.182 2.144 1.00 34.62 304 SER A N 1
ATOM 2386 C CA . SER A 1 304 ? 4.416 0.059 1.969 1.00 34.62 304 SER A CA 1
ATOM 2387 C C . SER A 1 304 ? 3.106 0.625 1.430 1.00 34.62 304 SER A C 1
ATOM 2389 O O . SER A 1 304 ? 2.356 1.260 2.163 1.00 34.62 304 SER A O 1
ATOM 2391 N N . ALA A 1 305 ? 2.844 0.405 0.139 1.00 32.78 305 ALA A N 1
ATOM 2392 C CA . ALA A 1 305 ? 1.579 0.626 -0.563 1.00 32.78 305 ALA A CA 1
ATOM 2393 C C . ALA A 1 305 ? 0.587 1.611 0.107 1.00 32.78 305 ALA A C 1
ATOM 2395 O O . ALA A 1 305 ? -0.550 1.242 0.387 1.00 32.78 305 ALA A O 1
ATOM 2396 N N . GLN A 1 306 ? 0.998 2.873 0.290 1.00 32.38 306 GLN A N 1
ATOM 2397 C CA . GLN A 1 306 ? 0.271 3.927 1.013 1.00 32.38 306 GLN A CA 1
ATOM 2398 C C . GLN A 1 306 ? -0.118 3.570 2.460 1.00 32.38 306 GLN A C 1
ATOM 2400 O O . GLN A 1 306 ? -0.845 2.608 2.721 1.00 32.38 306 GLN A O 1
ATOM 2405 N N . VAL A 1 307 ? 0.196 4.482 3.387 1.00 30.88 307 VAL A N 1
ATOM 2406 C CA . VAL A 1 307 ? -0.425 4.578 4.719 1.00 30.88 307 VAL A CA 1
ATOM 2407 C C . VAL A 1 307 ? -1.928 4.860 4.553 1.00 30.88 307 VAL A C 1
ATOM 2409 O O . VAL A 1 307 ? -2.440 5.973 4.680 1.00 30.88 307 VAL A O 1
ATOM 2412 N N . LYS A 1 308 ? -2.687 3.826 4.197 1.00 42.53 308 LYS A N 1
ATOM 2413 C CA . LYS A 1 308 ? -4.143 3.830 4.107 1.00 42.53 308 LYS A CA 1
ATOM 2414 C C . LYS A 1 308 ? -4.655 3.941 5.532 1.00 42.53 308 LYS A C 1
ATOM 2416 O O . LYS A 1 308 ? -4.708 2.941 6.234 1.00 42.53 308 LYS A O 1
ATOM 2421 N N . ARG A 1 309 ? -4.969 5.174 5.948 1.00 36.47 309 ARG A N 1
ATOM 2422 C CA . ARG A 1 309 ? -5.401 5.597 7.291 1.00 36.47 309 ARG A CA 1
ATOM 2423 C C . ARG A 1 309 ? -6.201 4.509 8.026 1.00 36.47 309 ARG A C 1
ATOM 2425 O O . ARG A 1 309 ? -7.425 4.449 7.917 1.00 36.47 309 ARG A O 1
ATOM 2432 N N . LYS A 1 310 ? -5.509 3.652 8.782 1.00 47.91 310 LYS A N 1
ATOM 2433 C CA . LYS A 1 310 ? -6.134 2.580 9.560 1.00 47.91 310 LYS A CA 1
ATOM 2434 C C . LYS A 1 310 ? -6.708 3.200 10.826 1.00 47.91 310 LYS A C 1
ATOM 2436 O O . LYS A 1 310 ? -6.029 3.946 11.529 1.00 47.91 310 LYS A O 1
ATOM 2441 N N . VAL A 1 311 ? -7.959 2.896 11.158 1.00 47.56 311 VAL A N 1
ATOM 2442 C CA . VAL A 1 311 ? -8.425 3.142 12.526 1.00 47.56 311 VAL A CA 1
ATOM 2443 C C . VAL A 1 311 ? -7.851 2.020 13.385 1.00 47.56 311 VAL A C 1
ATOM 2445 O O . VAL A 1 311 ? -8.335 0.893 13.284 1.00 47.56 311 VAL A O 1
ATOM 2448 N N . LYS A 1 312 ? -6.838 2.311 14.219 1.00 49.19 312 LYS A N 1
ATOM 2449 C CA . LYS A 1 312 ? -6.410 1.387 15.286 1.00 49.19 312 LYS A CA 1
ATOM 2450 C C . LYS A 1 312 ? -7.659 1.008 16.090 1.00 49.19 312 LYS A C 1
ATOM 2452 O O . LYS A 1 312 ? -8.303 1.873 16.690 1.00 49.19 312 LYS A O 1
ATOM 2457 N N . ARG A 1 313 ? -8.054 -0.268 16.044 1.00 53.91 313 ARG A N 1
ATOM 2458 C CA . ARG A 1 313 ? -9.102 -0.783 16.929 1.00 53.91 313 ARG A CA 1
ATOM 2459 C C . ARG A 1 313 ? -8.541 -0.773 18.342 1.00 53.91 313 ARG A C 1
ATOM 2461 O O . ARG A 1 313 ? -7.453 -1.288 18.574 1.00 53.91 313 ARG A O 1
ATOM 2468 N N . GLN A 1 314 ? -9.258 -0.159 19.276 1.00 50.06 314 GLN A N 1
ATOM 2469 C CA . GLN A 1 314 ? -8.922 -0.319 20.685 1.00 50.06 314 GLN A CA 1
ATOM 2470 C C . GLN A 1 314 ? -9.464 -1.670 21.143 1.00 50.06 314 GLN A C 1
ATOM 2472 O O . GLN A 1 314 ? -10.669 -1.907 21.063 1.00 50.06 314 GLN A O 1
ATOM 2477 N N . SER A 1 315 ? -8.573 -2.542 21.613 1.00 54.56 315 SER A N 1
ATOM 2478 C CA . SER A 1 315 ? -8.990 -3.713 22.376 1.00 54.56 315 SER A CA 1
ATOM 2479 C C . SER A 1 315 ? -9.351 -3.257 23.794 1.00 54.56 315 SER A C 1
ATOM 2481 O O . SER A 1 315 ? -8.549 -2.561 24.421 1.00 54.56 315 SER A O 1
ATOM 2483 N N . PRO A 1 316 ? -10.521 -3.635 24.334 1.00 54.25 316 PRO A N 1
ATOM 2484 C CA . PRO A 1 316 ? -10.869 -3.329 25.719 1.00 54.25 316 PRO A CA 1
ATOM 2485 C C . PRO A 1 316 ? -10.061 -4.166 26.724 1.00 54.25 316 PRO A C 1
ATOM 2487 O O . PRO A 1 316 ? -10.060 -3.858 27.919 1.00 54.25 316 PRO A O 1
ATOM 2490 N N . VAL A 1 317 ? -9.360 -5.214 26.270 1.00 58.38 317 VAL A N 1
ATOM 2491 C CA . VAL A 1 317 ? -8.380 -5.931 27.090 1.00 58.38 317 VAL A CA 1
ATOM 2492 C C . VAL A 1 317 ? -7.050 -5.181 27.005 1.00 58.38 317 VAL A C 1
ATOM 2494 O O . VAL A 1 317 ? -6.522 -5.028 25.902 1.00 58.38 317 VAL A O 1
ATOM 2497 N N . PRO A 1 318 ? -6.472 -4.732 28.136 1.00 63.38 318 PRO A N 1
ATOM 2498 C CA . PRO A 1 318 ? -5.142 -4.144 28.112 1.00 63.38 318 PRO A CA 1
ATOM 2499 C C . PRO A 1 318 ? -4.151 -5.155 27.526 1.00 63.38 318 PRO A C 1
ATOM 2501 O O . PRO A 1 318 ? -4.123 -6.316 27.943 1.00 63.38 318 PRO A O 1
ATOM 2504 N N . SER A 1 319 ? -3.355 -4.711 26.554 1.00 69.81 319 SER A N 1
ATOM 2505 C CA . SER A 1 319 ? -2.239 -5.490 26.019 1.00 69.81 319 SER A CA 1
ATOM 2506 C C . SER A 1 319 ? -1.311 -5.911 27.150 1.00 69.81 319 SER A C 1
ATOM 2508 O O . SER A 1 319 ? -1.032 -5.117 28.053 1.00 69.81 319 SER A O 1
ATOM 2510 N N . VAL A 1 320 ? -0.833 -7.155 27.115 1.00 83.94 320 VAL A N 1
ATOM 2511 C CA . VAL A 1 320 ? 0.107 -7.627 28.138 1.00 83.94 320 VAL A CA 1
ATOM 2512 C C . VAL A 1 320 ? 1.520 -7.175 27.791 1.00 83.94 320 VAL A C 1
ATOM 2514 O O . VAL A 1 320 ? 2.229 -6.685 28.665 1.00 83.94 320 VAL A O 1
ATOM 2517 N N . ILE A 1 321 ? 1.895 -7.310 26.516 1.00 94.00 321 ILE A N 1
ATOM 2518 C CA . ILE A 1 321 ? 3.168 -6.860 25.942 1.00 94.00 321 ILE A CA 1
ATOM 2519 C C . ILE A 1 321 ? 2.868 -6.284 24.549 1.00 94.00 321 ILE A C 1
ATOM 2521 O O . ILE A 1 321 ? 2.079 -6.877 23.813 1.00 94.00 321 ILE A O 1
ATOM 2525 N N . SER A 1 322 ? 3.464 -5.143 24.204 1.00 93.38 322 SER A N 1
ATOM 2526 C CA . SER A 1 322 ? 3.357 -4.499 22.889 1.00 93.38 322 SER A CA 1
ATOM 2527 C C . SER A 1 322 ? 4.675 -3.831 22.532 1.00 93.38 322 SER A C 1
ATOM 2529 O O . SER A 1 322 ? 5.366 -3.352 23.430 1.00 93.38 322 SER A O 1
ATOM 2531 N N . ASP A 1 323 ? 4.975 -3.774 21.242 1.00 90.81 323 ASP A N 1
ATOM 2532 C CA . ASP A 1 323 ? 6.040 -2.946 20.686 1.00 90.81 323 ASP A CA 1
ATOM 2533 C C . ASP A 1 323 ? 5.634 -1.467 20.680 1.00 90.81 323 ASP A C 1
ATOM 2535 O O . ASP A 1 323 ? 4.459 -1.130 20.880 1.00 90.81 323 ASP A O 1
ATOM 2539 N N . ASP A 1 324 ? 6.611 -0.591 20.441 1.00 86.06 324 ASP A N 1
ATOM 2540 C CA . ASP A 1 324 ? 6.419 0.863 20.504 1.00 86.06 324 ASP A CA 1
ATOM 2541 C C . ASP A 1 324 ? 5.419 1.364 19.442 1.00 86.06 324 ASP A C 1
ATOM 2543 O O . ASP A 1 324 ? 4.618 2.260 19.717 1.00 86.06 324 ASP A O 1
ATOM 2547 N N . ALA A 1 325 ? 5.384 0.725 18.266 1.00 85.50 325 ALA A N 1
ATOM 2548 C CA . ALA A 1 325 ? 4.427 1.029 17.199 1.00 85.50 325 ALA A CA 1
ATOM 2549 C C . ALA A 1 325 ? 3.026 0.434 17.444 1.00 85.50 325 ALA A C 1
ATOM 2551 O O . ALA A 1 325 ? 2.042 0.859 16.826 1.00 85.50 325 ALA A O 1
ATOM 2552 N N . GLY A 1 326 ? 2.884 -0.554 18.331 1.00 89.12 326 GLY A N 1
ATOM 2553 C CA . GLY A 1 326 ? 1.679 -1.382 18.417 1.00 89.12 326 GLY A CA 1
ATOM 2554 C C . GLY A 1 326 ? 1.449 -2.247 17.170 1.00 89.12 326 GLY A C 1
ATOM 2555 O O . GLY A 1 326 ? 0.299 -2.589 16.865 1.00 89.12 326 GLY A O 1
ATOM 2556 N N . ALA A 1 327 ? 2.508 -2.554 16.415 1.00 92.12 327 ALA A N 1
ATOM 2557 C CA . ALA A 1 327 ? 2.454 -3.467 15.285 1.00 92.12 327 ALA A CA 1
ATOM 2558 C C . ALA A 1 327 ? 2.372 -4.924 15.763 1.00 92.12 327 ALA A C 1
ATOM 2560 O O . ALA A 1 327 ? 1.589 -5.694 15.202 1.00 92.12 327 ALA A O 1
ATOM 2561 N N . PHE A 1 328 ? 3.104 -5.267 16.828 1.00 96.00 328 PHE A N 1
ATOM 2562 C CA . PHE A 1 328 ? 3.180 -6.588 17.451 1.00 96.00 328 PHE A CA 1
ATOM 2563 C C . PHE A 1 328 ? 2.686 -6.524 18.895 1.00 96.00 328 PHE A C 1
ATOM 2565 O O . PHE A 1 328 ? 3.331 -5.961 19.778 1.00 96.00 328 PHE A O 1
ATOM 2572 N N . THR A 1 329 ? 1.553 -7.170 19.170 1.00 95.75 329 THR A N 1
ATOM 2573 C CA . THR A 1 329 ? 0.951 -7.128 20.508 1.00 95.75 329 THR A CA 1
ATOM 2574 C C . THR A 1 329 ? 0.478 -8.501 20.969 1.00 95.75 329 THR A C 1
ATOM 2576 O O . THR A 1 329 ? -0.191 -9.240 20.243 1.00 95.75 329 THR A O 1
ATOM 2579 N N . GLY A 1 330 ? 0.831 -8.843 22.208 1.00 97.06 330 GLY A N 1
ATOM 2580 C CA . GLY A 1 330 ? 0.457 -10.078 22.884 1.00 97.06 330 GLY A CA 1
ATOM 2581 C C . GLY A 1 330 ? -0.664 -9.873 23.904 1.00 97.06 330 GLY A C 1
ATOM 2582 O O . GLY A 1 330 ? -0.584 -9.005 24.780 1.00 97.06 330 GLY A O 1
ATOM 2583 N N . TYR A 1 331 ? -1.688 -10.726 23.834 1.00 96.06 331 TYR A N 1
ATOM 2584 C CA . TYR A 1 331 ? -2.831 -10.725 24.749 1.00 96.06 331 TYR A CA 1
ATOM 2585 C C . TYR A 1 331 ? -3.071 -12.108 25.353 1.00 96.06 331 TYR A C 1
ATOM 2587 O O . TYR A 1 331 ? -3.098 -13.120 24.651 1.00 96.06 331 TYR A O 1
ATOM 2595 N N . TRP A 1 332 ? -3.308 -12.156 26.664 1.00 93.62 332 TRP A N 1
ATOM 2596 C CA . TRP A 1 332 ? -3.804 -13.344 27.357 1.00 93.62 332 TRP A CA 1
ATOM 2597 C C . TRP A 1 332 ? -4.452 -12.984 28.697 1.00 93.62 332 TRP A C 1
ATOM 2599 O O . TRP A 1 332 ? -4.107 -11.992 29.335 1.00 93.62 332 TRP A O 1
ATOM 2609 N N . GLY A 1 333 ? -5.367 -13.840 29.159 1.00 89.75 333 GLY A N 1
ATOM 2610 C CA . GLY A 1 333 ? -6.163 -13.589 30.363 1.00 89.75 333 GLY A CA 1
ATOM 2611 C C . GLY A 1 333 ? -7.401 -12.735 30.075 1.00 89.75 333 GLY A C 1
ATOM 2612 O O . GLY A 1 333 ? -7.863 -12.663 28.939 1.00 89.75 333 GLY A O 1
ATOM 2613 N N . GLY A 1 334 ? -7.967 -12.113 31.112 1.00 86.69 334 GLY A N 1
ATOM 2614 C CA . GLY A 1 334 ? -9.246 -11.409 30.988 1.00 86.69 334 GLY A CA 1
ATOM 2615 C C . GLY A 1 334 ? -10.382 -12.377 30.650 1.00 86.69 334 GLY A C 1
ATOM 2616 O O . GLY A 1 334 ? -10.548 -13.380 31.343 1.00 86.69 334 GLY A O 1
ATOM 2617 N N . ASP A 1 335 ? -11.131 -12.072 29.590 1.00 89.12 335 ASP A N 1
ATOM 2618 C CA . ASP A 1 335 ? -12.242 -12.894 29.091 1.00 89.12 335 ASP A CA 1
ATOM 2619 C C . ASP A 1 335 ? -11.812 -13.922 28.024 1.00 89.12 335 ASP A C 1
ATOM 2621 O O . ASP A 1 335 ? -12.663 -14.624 27.475 1.00 89.12 335 ASP A O 1
ATOM 2625 N N . LEU A 1 336 ? -10.513 -14.026 27.709 1.00 93.81 336 LEU A N 1
ATOM 2626 C CA . LEU A 1 336 ? -9.984 -15.100 26.861 1.00 93.81 336 LEU A CA 1
ATOM 2627 C C . LEU A 1 336 ? -9.919 -16.432 27.629 1.00 93.81 336 LEU A C 1
ATOM 2629 O O . LEU A 1 336 ? -9.733 -16.424 28.850 1.00 93.81 336 LEU A O 1
ATOM 2633 N N . PRO A 1 337 ? -9.992 -17.589 26.941 1.00 95.12 337 PRO A N 1
ATOM 2634 C CA . PRO A 1 337 ? -9.794 -18.886 27.578 1.00 95.12 337 PRO A CA 1
ATOM 2635 C C . PRO A 1 337 ? -8.419 -18.989 28.257 1.00 95.12 337 PRO A C 1
ATOM 2637 O O . PRO A 1 337 ? -7.422 -18.444 27.775 1.00 95.12 337 PRO A O 1
ATOM 2640 N N . ASP A 1 338 ? -8.359 -19.714 29.377 1.00 94.62 338 ASP A N 1
ATOM 2641 C CA . ASP A 1 338 ? -7.175 -19.769 30.248 1.00 94.62 338 ASP A CA 1
ATOM 2642 C C . ASP A 1 338 ? -5.901 -20.258 29.537 1.00 94.62 338 ASP A C 1
ATOM 2644 O O . ASP A 1 338 ? -4.800 -19.879 29.937 1.00 94.62 338 ASP A O 1
ATOM 2648 N N . ASP A 1 339 ? -6.028 -21.066 28.488 1.00 96.94 339 ASP A N 1
ATOM 2649 C CA . ASP A 1 339 ? -4.941 -21.691 27.733 1.00 96.94 339 ASP A CA 1
ATOM 2650 C C . ASP A 1 339 ? -4.651 -21.020 26.376 1.00 96.94 339 ASP A C 1
ATOM 2652 O O . ASP A 1 339 ? -3.778 -21.490 25.645 1.00 96.94 339 ASP A O 1
ATOM 2656 N N . VAL A 1 340 ? -5.338 -19.922 26.042 1.00 97.69 340 VAL A N 1
ATOM 2657 C CA . VAL A 1 340 ? -5.206 -19.214 24.757 1.00 97.69 340 VAL A CA 1
ATOM 2658 C C . VAL A 1 340 ? -4.419 -17.911 24.917 1.00 97.69 340 VAL A C 1
ATOM 2660 O O . VAL A 1 340 ? -4.700 -17.098 25.802 1.00 97.69 340 VAL A O 1
ATOM 2663 N N . ALA A 1 341 ? -3.452 -17.703 24.026 1.00 97.81 341 ALA A N 1
ATOM 2664 C CA . ALA A 1 341 ? -2.818 -16.417 23.754 1.00 97.81 341 ALA A CA 1
ATOM 2665 C C . ALA A 1 341 ? -3.237 -15.898 22.371 1.00 97.81 341 ALA A C 1
ATOM 2667 O O . ALA A 1 341 ? -3.549 -16.679 21.468 1.00 97.81 341 ALA A O 1
ATOM 2668 N N . VAL A 1 342 ? -3.211 -14.580 22.197 1.00 98.19 342 VAL A N 1
ATOM 2669 C CA . VAL A 1 342 ? -3.392 -13.921 20.902 1.00 98.19 342 VAL A CA 1
ATOM 2670 C C . VAL A 1 342 ? -2.156 -13.086 20.599 1.00 98.19 342 VAL A C 1
ATOM 2672 O O . VAL A 1 342 ? -1.727 -12.302 21.444 1.00 98.19 342 VAL A O 1
ATOM 2675 N N . LEU A 1 343 ? -1.605 -13.259 19.402 1.00 98.31 343 LEU A N 1
ATOM 2676 C CA . LEU A 1 343 ? -0.588 -12.399 18.810 1.00 98.31 343 LEU A CA 1
ATOM 2677 C C . LEU A 1 343 ? -1.248 -11.623 17.671 1.00 98.31 343 LEU A C 1
ATOM 2679 O O . LEU A 1 343 ? -1.632 -12.220 16.664 1.00 98.31 343 LEU A O 1
ATOM 2683 N N . THR A 1 344 ? -1.395 -10.313 17.825 1.00 97.19 344 THR A N 1
ATOM 2684 C CA . THR A 1 344 ? -1.819 -9.438 16.730 1.00 97.19 344 THR A CA 1
ATOM 2685 C C . THR A 1 344 ? -0.588 -8.923 16.001 1.00 97.19 344 THR A C 1
ATOM 2687 O O . THR A 1 344 ? 0.320 -8.404 16.650 1.00 97.19 344 THR A O 1
ATOM 2690 N N . ILE A 1 345 ? -0.584 -9.031 14.673 1.00 97.19 345 ILE A N 1
ATOM 2691 C CA . ILE A 1 345 ? 0.428 -8.408 13.815 1.00 97.19 345 ILE A CA 1
ATOM 2692 C C . ILE A 1 345 ? -0.308 -7.521 12.818 1.00 97.19 345 ILE A C 1
ATOM 2694 O O . ILE A 1 345 ? -0.861 -8.018 11.834 1.00 97.19 345 ILE A O 1
ATOM 2698 N N . THR A 1 346 ? -0.365 -6.218 13.083 1.00 93.44 346 THR A N 1
ATOM 2699 C CA . THR A 1 346 ? -1.163 -5.267 12.283 1.00 93.44 346 THR A CA 1
ATOM 2700 C C . THR A 1 346 ? -0.416 -4.732 11.056 1.00 93.44 346 THR A C 1
ATOM 2702 O O . THR A 1 346 ? -1.045 -4.260 10.099 1.00 93.44 346 THR A O 1
ATOM 2705 N N . SER A 1 347 ? 0.915 -4.830 11.060 1.00 93.38 347 SER A N 1
ATOM 2706 C CA . SER A 1 347 ? 1.831 -4.464 9.976 1.00 93.38 347 SER A CA 1
ATOM 2707 C C . SER A 1 347 ? 3.172 -5.183 10.168 1.00 93.38 347 SER A C 1
ATOM 2709 O O . SER A 1 347 ? 3.503 -5.553 11.291 1.00 93.38 347 SER A O 1
ATOM 2711 N N . PHE A 1 348 ? 3.942 -5.360 9.094 1.00 94.44 348 PHE A N 1
ATOM 2712 C CA . PHE A 1 348 ? 5.375 -5.679 9.154 1.00 94.44 348 PHE A CA 1
ATOM 2713 C C . PHE A 1 348 ? 6.247 -4.437 8.886 1.00 94.44 348 PHE A C 1
ATOM 2715 O O . PHE A 1 348 ? 7.411 -4.587 8.557 1.00 94.44 348 PHE A O 1
ATOM 2722 N N . SER A 1 349 ? 5.685 -3.230 8.987 1.00 90.19 349 SER A N 1
ATOM 2723 C CA . SER A 1 349 ? 6.405 -1.950 8.886 1.00 90.19 349 SER A CA 1
ATOM 2724 C C . SER A 1 349 ? 6.178 -1.134 10.164 1.00 90.19 349 SER A C 1
ATOM 2726 O O . SER A 1 349 ? 5.348 -0.226 10.157 1.00 90.19 349 SER A O 1
ATOM 2728 N N . PRO A 1 350 ? 6.796 -1.502 11.301 1.00 85.81 350 PRO A N 1
ATOM 2729 C CA . PRO A 1 350 ? 6.673 -0.742 12.548 1.00 85.81 350 PRO A CA 1
ATOM 2730 C C . PRO A 1 350 ? 7.285 0.666 12.444 1.00 85.81 350 PRO A C 1
ATOM 2732 O O . PRO A 1 350 ? 6.828 1.568 13.147 1.00 85.81 350 PRO A O 1
ATOM 2735 N N . ASP A 1 351 ? 8.268 0.870 11.562 1.00 80.81 351 ASP A N 1
ATOM 2736 C CA . ASP A 1 351 ? 8.918 2.169 11.332 1.00 80.81 351 ASP A CA 1
ATOM 2737 C C . ASP A 1 351 ? 7.930 3.247 10.839 1.00 80.81 351 ASP A C 1
ATOM 2739 O O . ASP A 1 351 ? 8.019 4.400 11.263 1.00 80.81 351 ASP A O 1
ATOM 2743 N N . ASP A 1 352 ? 6.911 2.864 10.052 1.00 77.12 352 ASP A N 1
ATOM 2744 C CA . ASP A 1 352 ? 5.851 3.767 9.555 1.00 77.12 352 ASP A CA 1
ATOM 2745 C C . ASP A 1 352 ? 5.063 4.449 10.694 1.00 77.12 352 ASP A C 1
ATOM 2747 O O . ASP A 1 352 ? 4.503 5.535 10.523 1.00 77.12 352 ASP A O 1
ATOM 2751 N N . ASP A 1 353 ? 5.000 3.801 11.860 1.00 75.12 353 ASP A N 1
ATOM 2752 C CA . ASP A 1 353 ? 4.302 4.268 13.060 1.00 75.12 353 ASP A CA 1
ATOM 2753 C C . ASP A 1 353 ? 5.291 4.728 14.160 1.00 75.12 353 ASP A C 1
ATOM 2755 O O . ASP A 1 353 ? 4.901 4.899 15.316 1.00 75.12 353 ASP A O 1
ATOM 2759 N N . GLY A 1 354 ? 6.569 4.947 13.815 1.00 75.38 354 GLY A N 1
ATOM 2760 C CA . GLY A 1 354 ? 7.618 5.424 14.726 1.00 75.38 354 GLY A CA 1
ATOM 2761 C C . GLY A 1 354 ? 8.257 4.351 15.619 1.00 75.38 354 GLY A C 1
ATOM 2762 O O . GLY A 1 354 ? 8.968 4.701 16.564 1.00 75.38 354 GLY A O 1
ATOM 2763 N N . GLY A 1 355 ? 7.990 3.067 15.358 1.00 82.19 355 GLY A N 1
ATOM 2764 C CA . GLY A 1 355 ? 8.667 1.934 15.997 1.00 82.19 355 GLY A CA 1
ATOM 2765 C C . GLY A 1 355 ? 9.931 1.514 15.248 1.00 82.19 355 GLY A C 1
ATOM 2766 O O . GLY A 1 355 ? 10.511 2.307 14.517 1.00 82.19 355 GLY A O 1
ATOM 2767 N N . SER A 1 356 ? 10.365 0.264 15.447 1.00 87.12 356 SER A N 1
ATOM 2768 C CA . SER A 1 356 ? 11.417 -0.341 14.625 1.00 87.12 356 SER A CA 1
ATOM 2769 C C . SER A 1 356 ? 11.297 -1.853 14.490 1.00 87.12 356 SER A C 1
ATOM 2771 O O . SER A 1 356 ? 10.744 -2.537 15.363 1.00 87.12 356 SER A O 1
ATOM 2773 N N . ASP A 1 357 ? 11.857 -2.383 13.402 1.00 88.81 357 ASP A N 1
ATOM 2774 C CA . ASP A 1 357 ? 11.984 -3.823 13.151 1.00 88.81 357 ASP A CA 1
ATOM 2775 C C . ASP A 1 357 ? 12.673 -4.546 14.326 1.00 88.81 357 ASP A C 1
ATOM 2777 O O . ASP A 1 357 ? 12.191 -5.576 14.805 1.00 88.81 357 ASP A O 1
ATOM 2781 N N . VAL A 1 358 ? 13.773 -3.983 14.843 1.00 90.50 358 VAL A N 1
ATOM 2782 C CA . VAL A 1 358 ? 14.543 -4.556 15.965 1.00 90.50 358 VAL A CA 1
ATOM 2783 C C . VAL A 1 358 ? 13.711 -4.605 17.248 1.00 90.50 358 VAL A C 1
ATOM 2785 O O . VAL A 1 358 ? 13.709 -5.620 17.943 1.00 90.50 358 VAL A O 1
ATOM 2788 N N . ASN A 1 359 ? 12.958 -3.544 17.554 1.00 92.25 359 ASN A N 1
ATOM 2789 C CA . ASN A 1 359 ? 12.066 -3.542 18.713 1.00 92.25 359 ASN A CA 1
ATOM 2790 C C . ASN A 1 359 ? 10.974 -4.613 18.567 1.00 92.25 359 ASN A C 1
ATOM 2792 O O . ASN A 1 359 ? 10.743 -5.388 19.494 1.00 92.25 359 ASN A O 1
ATOM 2796 N N . SER A 1 360 ? 10.367 -4.727 17.382 1.00 94.19 360 SER A N 1
ATOM 2797 C CA . SER A 1 360 ? 9.362 -5.759 17.096 1.00 94.19 360 SER A CA 1
ATOM 2798 C C . SER A 1 360 ? 9.923 -7.179 17.247 1.00 94.19 360 SER A C 1
ATOM 2800 O O . SER A 1 360 ? 9.243 -8.056 17.785 1.00 94.19 360 SER A O 1
ATOM 2802 N N . GLN A 1 361 ? 11.175 -7.409 16.835 1.00 94.12 361 GLN A N 1
ATOM 2803 C CA . GLN A 1 361 ? 11.877 -8.682 17.017 1.00 94.12 361 GLN A CA 1
ATOM 2804 C C . GLN A 1 361 ? 12.029 -9.059 18.499 1.00 94.12 361 GLN A C 1
ATOM 2806 O O . GLN A 1 361 ? 11.702 -10.187 18.883 1.00 94.12 361 GLN A O 1
ATOM 2811 N N . GLU A 1 362 ? 12.533 -8.138 19.325 1.00 95.06 362 GLU A N 1
ATOM 2812 C CA . GLU A 1 362 ? 12.730 -8.357 20.765 1.00 95.06 362 GLU A CA 1
ATOM 2813 C C . GLU A 1 362 ? 11.394 -8.586 21.483 1.00 95.06 362 GLU A C 1
ATOM 2815 O O . GLU A 1 362 ? 11.252 -9.489 22.314 1.00 95.06 362 GLU A O 1
ATOM 2820 N N . ILE A 1 363 ? 10.381 -7.804 21.116 1.00 96.56 363 ILE A N 1
ATOM 2821 C CA . ILE A 1 363 ? 9.052 -7.877 21.711 1.00 96.56 363 ILE A CA 1
ATOM 2822 C C . ILE A 1 363 ? 8.327 -9.169 21.331 1.00 96.56 363 ILE A C 1
ATOM 2824 O O . ILE A 1 363 ? 7.680 -9.774 22.188 1.00 96.56 363 ILE A O 1
ATOM 2828 N N . LEU A 1 364 ? 8.455 -9.652 20.091 1.00 97.81 364 LEU A N 1
ATOM 2829 C CA . LEU A 1 364 ? 7.915 -10.956 19.705 1.00 97.81 364 LEU A CA 1
ATOM 2830 C C . LEU A 1 364 ? 8.503 -12.077 20.575 1.00 97.81 364 LEU A C 1
ATOM 2832 O O . LEU A 1 364 ? 7.759 -12.938 21.060 1.00 97.81 364 LEU A O 1
ATOM 2836 N N . GLN A 1 365 ? 9.812 -12.032 20.833 1.00 96.50 365 GLN A N 1
ATOM 2837 C CA . GLN A 1 365 ? 10.480 -13.001 21.696 1.00 96.50 365 GLN A CA 1
ATOM 2838 C C . GLN A 1 365 ? 9.899 -12.959 23.118 1.00 96.50 365 GLN A C 1
ATOM 2840 O O . GLN A 1 365 ? 9.612 -14.010 23.705 1.00 96.50 365 GLN A O 1
ATOM 2845 N N . GLU A 1 366 ? 9.681 -11.758 23.661 1.00 97.56 366 GLU A N 1
ATOM 2846 C CA . GLU A 1 366 ? 9.075 -11.562 24.980 1.00 97.56 366 GLU A CA 1
ATOM 2847 C C . GLU A 1 366 ? 7.622 -12.062 25.028 1.00 97.56 366 GLU A C 1
ATOM 2849 O O . GLU A 1 366 ? 7.247 -12.774 25.963 1.00 97.56 366 GLU A O 1
ATOM 2854 N N . ILE A 1 367 ? 6.813 -11.764 24.003 1.00 98.00 367 ILE A N 1
ATOM 2855 C CA . ILE A 1 367 ? 5.422 -12.224 23.874 1.00 98.00 367 ILE A CA 1
ATOM 2856 C C . ILE A 1 367 ? 5.359 -13.753 23.926 1.00 98.00 367 ILE A C 1
ATOM 2858 O O . ILE A 1 367 ? 4.596 -14.316 24.716 1.00 98.00 367 ILE A O 1
ATOM 2862 N N . LEU A 1 368 ? 6.164 -14.436 23.106 1.00 97.81 368 LEU A N 1
ATOM 2863 C CA . LEU A 1 368 ? 6.155 -15.896 23.014 1.00 97.81 368 LEU A CA 1
ATOM 2864 C C . LEU A 1 368 ? 6.630 -16.542 24.322 1.00 97.81 368 LEU A C 1
ATOM 2866 O O . LEU A 1 368 ? 5.978 -17.464 24.822 1.00 97.81 368 LEU A O 1
ATOM 2870 N N . ALA A 1 369 ? 7.719 -16.041 24.912 1.00 96.31 369 ALA A N 1
ATOM 2871 C CA . ALA A 1 369 ? 8.230 -16.540 26.186 1.00 96.31 369 ALA A CA 1
ATOM 2872 C C . ALA A 1 369 ? 7.218 -16.329 27.324 1.00 96.31 369 ALA A C 1
ATOM 2874 O O . ALA A 1 369 ? 6.876 -17.274 28.040 1.00 96.31 369 ALA A O 1
ATOM 2875 N N . SER A 1 370 ? 6.674 -15.117 27.446 1.00 96.44 370 SER A N 1
ATOM 2876 C CA . SER A 1 370 ? 5.727 -14.747 28.498 1.00 96.44 370 SER A CA 1
ATOM 2877 C C . SER A 1 370 ? 4.408 -15.514 28.380 1.00 96.44 370 SER A C 1
ATOM 2879 O O . SER A 1 370 ? 3.881 -15.999 29.386 1.00 96.44 370 SER A O 1
ATOM 2881 N N . ALA A 1 371 ? 3.895 -15.735 27.165 1.00 96.19 371 ALA A N 1
ATOM 2882 C CA . ALA A 1 371 ? 2.725 -16.584 26.952 1.00 96.19 371 ALA A CA 1
ATOM 2883 C C . ALA A 1 371 ? 2.972 -18.022 27.452 1.00 96.19 371 ALA A C 1
ATOM 2885 O O . ALA A 1 371 ? 2.137 -18.588 28.163 1.00 96.19 371 ALA A O 1
ATOM 2886 N N . LYS A 1 372 ? 4.141 -18.612 27.171 1.00 94.75 372 LYS A N 1
ATOM 2887 C CA . LYS A 1 372 ? 4.480 -19.957 27.667 1.00 94.75 372 LYS A CA 1
ATOM 2888 C C . LYS A 1 372 ? 4.681 -20.011 29.175 1.00 94.75 372 LYS A C 1
ATOM 2890 O O . LYS A 1 372 ? 4.180 -20.941 29.810 1.00 94.75 372 LYS A O 1
ATOM 2895 N N . GLU A 1 373 ? 5.328 -19.014 29.769 1.00 94.94 373 GLU A N 1
ATOM 2896 C CA . GLU A 1 373 ? 5.452 -18.901 31.228 1.00 94.94 373 GLU A CA 1
ATOM 2897 C C . GLU A 1 373 ? 4.087 -18.788 31.922 1.00 94.94 373 GLU A C 1
ATOM 2899 O O . GLU A 1 373 ? 3.888 -19.344 33.005 1.00 94.94 373 GLU A O 1
ATOM 2904 N N . ASN A 1 374 ? 3.117 -18.140 31.271 1.00 95.06 374 ASN A N 1
ATOM 2905 C CA . ASN A 1 374 ? 1.738 -18.020 31.743 1.00 95.06 374 ASN A CA 1
ATOM 2906 C C . ASN A 1 374 ? 0.849 -19.232 31.392 1.00 95.06 374 ASN A C 1
ATOM 2908 O O . ASN A 1 374 ? -0.370 -19.165 31.564 1.00 95.06 374 ASN A O 1
ATOM 2912 N N . GLY A 1 375 ? 1.435 -20.346 30.938 1.00 95.69 375 GLY A N 1
ATOM 2913 C CA . GLY A 1 375 ? 0.731 -21.612 30.719 1.00 95.69 375 GLY A CA 1
ATOM 2914 C C . GLY A 1 375 ? -0.207 -21.616 29.513 1.00 95.69 375 GLY A C 1
ATOM 2915 O O . GLY A 1 375 ? -1.202 -22.337 29.527 1.00 95.69 375 GLY A O 1
ATOM 2916 N N . LYS A 1 376 ? 0.075 -20.796 28.493 1.00 97.00 376 LYS A N 1
ATOM 2917 C CA . LYS A 1 376 ? -0.693 -20.768 27.243 1.00 97.00 376 LYS A CA 1
ATOM 2918 C C . LYS A 1 376 ? -0.224 -21.883 26.314 1.00 97.00 376 LYS A C 1
ATOM 2920 O O . LYS A 1 376 ? 0.976 -22.059 26.100 1.00 97.00 376 LYS A O 1
ATOM 2925 N N . ASP A 1 377 ? -1.170 -22.630 25.757 1.00 97.19 377 ASP A N 1
ATOM 2926 C CA . ASP A 1 377 ? -0.921 -23.795 24.899 1.00 97.19 377 ASP A CA 1
ATOM 2927 C C . ASP A 1 377 ? -1.513 -23.648 23.494 1.00 97.19 377 ASP A C 1
ATOM 2929 O O . ASP A 1 377 ? -1.096 -24.375 22.589 1.00 97.19 377 ASP A O 1
ATOM 2933 N N . HIS A 1 378 ? -2.419 -22.688 23.304 1.00 98.44 378 HIS A N 1
ATOM 2934 C CA . HIS A 1 378 ? -3.030 -22.331 22.030 1.00 98.44 378 HIS A CA 1
ATOM 2935 C C . HIS A 1 378 ? -2.697 -20.885 21.652 1.00 98.44 378 HIS A C 1
ATOM 2937 O O . HIS A 1 378 ? -2.653 -20.010 22.519 1.00 98.44 378 HIS A O 1
ATOM 2943 N N . LEU A 1 379 ? -2.497 -20.634 20.358 1.00 98.75 379 LEU A N 1
ATOM 2944 C CA . LEU A 1 379 ? -2.161 -19.315 19.825 1.00 98.75 379 LEU A CA 1
ATOM 2945 C C . LEU A 1 379 ? -3.103 -18.938 18.677 1.00 98.75 379 LEU A C 1
ATOM 2947 O O . LEU A 1 379 ? -3.222 -19.661 17.688 1.00 98.75 379 LEU A O 1
ATOM 2951 N N . ILE A 1 380 ? -3.743 -17.778 18.788 1.00 98.75 380 ILE A N 1
ATOM 2952 C CA . ILE A 1 380 ? -4.396 -17.108 17.660 1.00 98.75 380 ILE A CA 1
ATOM 2953 C C . ILE A 1 380 ? -3.406 -16.090 17.101 1.00 98.75 380 ILE A C 1
ATOM 2955 O O . ILE A 1 380 ? -2.950 -15.219 17.836 1.00 98.75 380 ILE A O 1
ATOM 2959 N N . ILE A 1 381 ? -3.092 -16.186 15.813 1.00 98.81 381 ILE A N 1
ATOM 2960 C CA . ILE A 1 381 ? -2.326 -15.167 15.094 1.00 98.81 381 ILE A CA 1
ATOM 2961 C C . ILE A 1 381 ? -3.325 -14.317 14.310 1.00 98.81 381 ILE A C 1
ATOM 2963 O O . ILE A 1 381 ? -3.884 -14.772 13.311 1.00 98.81 381 ILE A O 1
ATOM 2967 N N . ASP A 1 382 ? -3.588 -13.109 14.793 1.00 98.50 382 ASP A N 1
ATOM 2968 C CA . ASP A 1 382 ? -4.521 -12.161 14.187 1.00 98.50 382 ASP A CA 1
ATOM 2969 C C . ASP A 1 382 ? -3.777 -11.223 13.229 1.00 98.50 382 ASP A C 1
ATOM 2971 O O . ASP A 1 382 ? -3.007 -10.359 13.647 1.00 98.50 382 ASP A O 1
ATOM 2975 N N . LEU A 1 383 ? -4.012 -11.429 11.934 1.00 98.38 383 LEU A N 1
ATOM 2976 C CA . LEU A 1 383 ? -3.428 -10.683 10.815 1.00 98.38 383 LEU A CA 1
ATOM 2977 C C . LEU A 1 383 ? -4.473 -9.830 10.089 1.00 98.38 383 LEU A C 1
ATOM 2979 O O . LEU A 1 383 ? -4.261 -9.416 8.945 1.00 98.38 383 LEU A O 1
ATOM 2983 N N . ARG A 1 384 ? -5.641 -9.601 10.700 1.00 96.06 384 ARG A N 1
ATOM 2984 C CA . ARG A 1 384 ? -6.624 -8.662 10.151 1.00 96.06 384 ARG A CA 1
ATOM 2985 C C . ARG A 1 384 ? -5.963 -7.307 9.950 1.00 96.06 384 ARG A C 1
ATOM 2987 O O . ARG A 1 384 ? -5.173 -6.866 10.782 1.00 96.06 384 ARG A O 1
ATOM 2994 N N . THR A 1 385 ? -6.287 -6.634 8.850 1.00 91.12 385 THR A N 1
ATOM 2995 C CA . THR A 1 385 ? -5.691 -5.337 8.456 1.00 91.12 385 THR A CA 1
ATOM 2996 C C . THR A 1 385 ? -4.182 -5.320 8.155 1.00 91.12 385 THR A C 1
ATOM 2998 O O . THR A 1 385 ? -3.649 -4.254 7.828 1.00 91.12 385 THR A O 1
ATOM 3001 N N . ASN A 1 386 ? -3.492 -6.464 8.193 1.00 95.75 386 ASN A N 1
ATOM 3002 C CA . ASN A 1 386 ? -2.072 -6.534 7.856 1.00 95.75 386 ASN A CA 1
ATOM 3003 C C . ASN A 1 386 ? -1.874 -6.454 6.334 1.00 95.75 386 ASN A C 1
ATOM 3005 O O . ASN A 1 386 ? -2.386 -7.292 5.599 1.00 95.75 386 ASN A O 1
ATOM 3009 N N . GLY A 1 387 ? -1.169 -5.427 5.853 1.00 92.12 387 GLY A N 1
ATOM 3010 C CA . GLY A 1 387 ? -0.895 -5.218 4.424 1.00 92.12 387 GLY A CA 1
ATOM 3011 C C . GLY A 1 387 ? 0.446 -5.789 3.950 1.00 92.12 387 GLY A C 1
ATOM 3012 O O . GLY A 1 387 ? 0.707 -5.783 2.751 1.00 92.12 387 GLY A O 1
ATOM 3013 N N . GLY A 1 388 ? 1.281 -6.286 4.865 1.00 93.94 388 GLY A N 1
ATOM 3014 C CA . GLY A 1 388 ? 2.685 -6.594 4.614 1.00 93.94 388 GLY A CA 1
ATOM 3015 C C . GLY A 1 388 ? 3.618 -5.577 5.266 1.00 93.94 388 GLY A C 1
ATOM 3016 O O . GLY A 1 388 ? 3.292 -5.063 6.334 1.00 93.94 388 GLY A O 1
ATOM 3017 N N . GLY A 1 389 ? 4.781 -5.365 4.650 1.00 91.88 389 GLY A N 1
ATOM 3018 C CA . GLY A 1 389 ? 5.881 -4.553 5.171 1.00 91.88 389 GLY A CA 1
ATOM 3019 C C . GLY A 1 389 ? 7.230 -5.230 4.930 1.00 91.88 389 GLY A C 1
ATOM 3020 O O . GLY A 1 389 ? 7.405 -5.885 3.896 1.00 91.88 389 GLY A O 1
ATOM 3021 N N . SER A 1 390 ? 8.136 -5.132 5.900 1.00 89.62 390 SER A N 1
ATOM 3022 C CA . SER A 1 390 ? 9.447 -5.782 5.917 1.00 89.62 390 SER A CA 1
ATOM 3023 C C . SER A 1 390 ? 9.338 -7.286 5.661 1.00 89.62 390 SER A C 1
ATOM 3025 O O . SER A 1 390 ? 8.754 -8.055 6.436 1.00 89.62 390 SER A O 1
ATOM 3027 N N . VAL A 1 391 ? 9.952 -7.752 4.568 1.00 88.94 391 VAL A N 1
ATOM 3028 C CA . VAL A 1 391 ? 10.113 -9.194 4.324 1.00 88.94 391 VAL A CA 1
ATOM 3029 C C . VAL A 1 391 ? 11.019 -9.808 5.408 1.00 88.94 391 VAL A C 1
ATOM 3031 O O . VAL A 1 391 ? 10.876 -10.993 5.707 1.00 88.94 391 VAL A O 1
ATOM 3034 N N . ARG A 1 392 ? 11.894 -9.021 6.061 1.00 86.31 392 ARG A N 1
ATOM 3035 C CA . ARG A 1 392 ? 12.888 -9.518 7.028 1.00 86.31 392 ARG A CA 1
ATOM 3036 C C . ARG A 1 392 ? 12.207 -9.793 8.337 1.00 86.31 392 ARG A C 1
ATOM 3038 O O . ARG A 1 392 ? 12.313 -10.906 8.841 1.00 86.31 392 ARG A O 1
ATOM 3045 N N . LEU A 1 393 ? 11.424 -8.827 8.808 1.00 91.69 393 LEU A N 1
ATOM 3046 C CA . LEU A 1 393 ? 10.598 -8.981 9.991 1.00 91.69 393 LEU A CA 1
ATOM 3047 C C . LEU A 1 393 ? 9.573 -10.108 9.808 1.00 91.69 393 LEU A C 1
ATOM 3049 O O . LEU A 1 393 ? 9.330 -10.882 10.733 1.00 91.69 393 LEU A O 1
ATOM 3053 N N . CYS A 1 394 ? 9.018 -10.269 8.601 1.00 93.81 394 CYS A N 1
ATOM 3054 C CA . CYS A 1 394 ? 8.156 -11.403 8.257 1.00 93.81 394 CYS A CA 1
ATOM 3055 C C . CYS A 1 394 ? 8.861 -12.760 8.426 1.00 93.81 394 CYS A C 1
ATOM 3057 O O . CYS A 1 394 ? 8.327 -13.657 9.088 1.00 93.81 394 CYS A O 1
ATOM 3059 N N . LEU A 1 395 ? 10.046 -12.935 7.834 1.00 93.19 395 LEU A N 1
ATOM 3060 C CA . LEU A 1 395 ? 10.798 -14.188 7.938 1.00 93.19 395 LEU A CA 1
ATOM 3061 C C . LEU A 1 395 ? 11.323 -14.418 9.359 1.00 93.19 395 LEU A C 1
ATOM 3063 O O . LEU A 1 395 ? 11.252 -15.539 9.853 1.00 93.19 395 LEU A O 1
ATOM 3067 N N . GLU A 1 396 ? 11.755 -13.365 10.049 1.00 93.19 396 GLU A N 1
ATOM 3068 C CA . GLU A 1 396 ? 12.138 -13.412 11.460 1.00 93.19 396 GLU A CA 1
ATOM 3069 C C . GLU A 1 396 ? 10.984 -13.893 12.344 1.00 93.19 396 GLU A C 1
ATOM 3071 O O . GLU A 1 396 ? 11.147 -14.799 13.163 1.00 93.19 396 GLU A O 1
ATOM 3076 N N . THR A 1 397 ? 9.786 -13.351 12.122 1.00 97.00 397 THR A N 1
ATOM 3077 C CA . THR A 1 397 ? 8.574 -13.764 12.838 1.00 97.00 397 THR A CA 1
ATOM 3078 C C . THR A 1 397 ? 8.278 -15.247 12.622 1.00 97.00 397 THR A C 1
ATOM 3080 O O . THR A 1 397 ? 7.905 -15.958 13.560 1.00 97.00 397 THR A O 1
ATOM 3083 N N . MET A 1 398 ? 8.465 -15.740 11.393 1.00 96.00 398 MET A N 1
ATOM 3084 C CA . MET A 1 398 ? 8.319 -17.160 11.077 1.00 96.00 398 MET A CA 1
ATOM 3085 C C . MET A 1 398 ? 9.329 -18.006 11.859 1.00 96.00 398 MET A C 1
ATOM 3087 O O . MET A 1 398 ? 8.923 -18.972 12.511 1.00 96.00 398 MET A O 1
ATOM 3091 N N . VAL A 1 399 ? 10.608 -17.619 11.873 1.00 95.31 399 VAL A N 1
ATOM 3092 C CA . VAL A 1 399 ? 11.647 -18.385 12.575 1.00 95.31 399 VAL A CA 1
ATOM 3093 C C . VAL A 1 399 ? 11.446 -18.371 14.090 1.00 95.31 399 VAL A C 1
ATOM 3095 O O . VAL A 1 399 ? 11.629 -19.406 14.720 1.00 95.31 399 VAL A O 1
ATOM 3098 N N . GLN A 1 400 ? 11.001 -17.276 14.711 1.00 96.88 400 GLN A N 1
ATOM 3099 C CA . GLN A 1 400 ? 10.722 -17.294 16.156 1.00 96.88 400 GLN A CA 1
ATOM 3100 C C . GLN A 1 400 ? 9.547 -18.216 16.534 1.00 96.88 400 GLN A C 1
ATOM 3102 O O . GLN A 1 400 ? 9.559 -18.841 17.599 1.00 96.88 400 GLN A O 1
ATOM 3107 N N . LEU A 1 401 ? 8.541 -18.350 15.662 1.00 97.88 401 LEU A N 1
ATOM 3108 C CA . LEU A 1 401 ? 7.429 -19.289 15.856 1.00 97.88 401 LEU A CA 1
ATOM 3109 C C . LEU A 1 401 ? 7.825 -20.746 15.571 1.00 97.88 401 LEU A C 1
ATOM 3111 O O . LEU A 1 401 ? 7.311 -21.662 16.221 1.00 97.88 401 LEU A O 1
ATOM 3115 N N . PHE A 1 402 ? 8.735 -20.965 14.621 1.00 97.69 402 PHE A N 1
ATOM 3116 C CA . PHE A 1 402 ? 9.209 -22.280 14.186 1.00 97.69 402 PHE A CA 1
ATOM 3117 C C . PHE A 1 402 ? 10.746 -22.342 14.153 1.00 97.69 402 PHE A C 1
ATOM 3119 O O . PHE A 1 402 ? 11.340 -22.520 13.088 1.00 97.69 402 PHE A O 1
ATOM 3126 N N . PRO A 1 403 ? 11.413 -22.258 15.321 1.00 96.75 403 PRO A N 1
ATOM 3127 C CA . PRO A 1 403 ? 12.865 -22.066 15.410 1.00 96.75 403 PRO A CA 1
ATOM 3128 C C . PRO A 1 403 ? 13.691 -23.268 14.944 1.00 96.75 403 PRO A C 1
ATOM 3130 O O . PRO A 1 403 ? 14.914 -23.186 14.873 1.00 96.75 403 PRO A O 1
ATOM 3133 N N . ASP A 1 404 ? 13.044 -24.388 14.624 1.00 96.44 404 ASP A N 1
ATOM 3134 C CA . ASP A 1 404 ? 13.650 -25.586 14.052 1.00 96.44 404 ASP A CA 1
ATOM 3135 C C . ASP A 1 404 ? 13.725 -25.586 12.519 1.00 96.44 404 ASP A C 1
ATOM 3137 O O . ASP A 1 404 ? 14.314 -26.506 11.943 1.00 96.44 404 ASP A O 1
ATOM 3141 N N . THR A 1 405 ? 13.144 -24.581 11.858 1.00 94.38 405 THR A N 1
ATOM 3142 C CA . THR A 1 405 ? 13.006 -24.527 10.397 1.00 94.38 405 THR A CA 1
ATOM 3143 C C . THR A 1 405 ? 13.605 -23.229 9.845 1.00 94.38 405 THR A C 1
ATOM 3145 O O . THR A 1 405 ? 13.159 -22.150 10.227 1.00 94.38 405 THR A O 1
ATOM 3148 N N . PRO A 1 406 ? 14.625 -23.299 8.969 1.00 91.44 406 PRO A N 1
ATOM 3149 C CA . PRO A 1 406 ? 15.138 -22.120 8.277 1.00 91.44 406 PRO A CA 1
ATOM 3150 C C . PRO A 1 406 ? 14.069 -21.491 7.370 1.00 91.44 406 PRO A C 1
ATOM 3152 O O . PRO A 1 406 ? 13.294 -22.240 6.777 1.00 91.44 406 PRO A O 1
ATOM 3155 N N . PRO A 1 407 ? 14.057 -20.158 7.210 1.00 90.88 407 PRO A N 1
ATOM 3156 C CA . PRO A 1 407 ? 13.191 -19.499 6.242 1.00 90.88 407 PRO A CA 1
ATOM 3157 C C . PRO A 1 407 ? 13.639 -19.799 4.817 1.00 90.88 407 PRO A C 1
ATOM 3159 O O . PRO A 1 407 ? 14.839 -19.881 4.540 1.00 90.88 407 PRO A O 1
ATOM 3162 N N . ASP A 1 408 ? 12.673 -19.919 3.913 1.00 91.62 408 ASP A N 1
ATOM 3163 C CA . ASP A 1 408 ? 12.927 -20.042 2.488 1.00 91.62 408 ASP A CA 1
ATOM 3164 C C . ASP A 1 408 ? 11.907 -19.254 1.661 1.00 91.62 408 ASP A C 1
ATOM 3166 O O . ASP A 1 408 ? 10.849 -18.829 2.120 1.00 91.62 408 ASP A O 1
ATOM 3170 N N . THR A 1 409 ? 12.256 -18.980 0.412 1.00 92.88 409 THR A N 1
ATOM 3171 C CA . THR A 1 409 ? 11.284 -18.505 -0.564 1.00 92.88 409 THR A CA 1
ATOM 3172 C C . THR A 1 409 ? 11.570 -19.136 -1.916 1.00 92.88 409 THR A C 1
ATOM 3174 O O . THR A 1 409 ? 12.578 -19.810 -2.150 1.00 92.88 409 THR A O 1
ATOM 3177 N N . LYS A 1 410 ? 10.646 -18.931 -2.848 1.00 95.12 410 LYS A N 1
ATOM 3178 C CA . LYS A 1 410 ? 10.833 -19.310 -4.238 1.00 95.12 410 LYS A CA 1
ATOM 3179 C C . LYS A 1 410 ? 10.227 -18.241 -5.116 1.00 95.12 410 LYS A C 1
ATOM 3181 O O . LYS A 1 410 ? 9.006 -18.091 -5.148 1.00 95.12 410 LYS A O 1
ATOM 3186 N N . SER A 1 411 ? 11.092 -17.541 -5.835 1.00 95.62 411 SER A N 1
ATOM 3187 C CA . SER A 1 411 ? 10.722 -16.418 -6.686 1.00 95.62 411 SER A CA 1
ATOM 3188 C C . SER A 1 411 ? 11.266 -16.572 -8.109 1.00 95.62 411 SER A C 1
ATOM 3190 O O . SER A 1 411 ? 12.175 -17.365 -8.346 1.00 95.62 411 SER A O 1
ATOM 3192 N N . SER A 1 412 ? 10.705 -15.830 -9.065 1.00 96.00 412 SER A N 1
ATOM 3193 C CA . SER A 1 412 ? 11.267 -15.645 -10.413 1.00 96.00 412 SER A CA 1
ATOM 3194 C C . SER A 1 412 ? 11.015 -14.220 -10.912 1.00 96.00 412 SER A C 1
ATOM 3196 O O . SER A 1 412 ? 9.999 -13.616 -10.559 1.00 96.00 412 SER A O 1
ATOM 3198 N N . LEU A 1 413 ? 11.870 -13.743 -11.815 1.00 95.75 413 LEU A N 1
ATOM 3199 C CA . LEU A 1 413 ? 11.708 -12.492 -12.560 1.00 95.75 413 LEU A CA 1
ATOM 3200 C C . LEU A 1 413 ? 11.196 -12.792 -13.974 1.00 95.75 413 LEU A C 1
ATOM 3202 O O . LEU A 1 413 ? 11.576 -13.808 -14.561 1.00 95.75 413 LEU A O 1
ATOM 3206 N N . ARG A 1 414 ? 10.356 -11.923 -14.544 1.00 95.75 414 ARG A N 1
ATOM 3207 C CA . ARG A 1 414 ? 9.979 -11.986 -15.968 1.00 95.75 414 ARG A CA 1
ATOM 3208 C C . ARG A 1 414 ? 11.160 -11.628 -16.865 1.00 95.75 414 ARG A C 1
ATOM 3210 O O . ARG A 1 414 ? 11.616 -10.502 -16.842 1.00 95.75 414 ARG A O 1
ATOM 3217 N N . ALA A 1 415 ? 11.582 -12.525 -17.746 1.00 96.38 415 ALA A N 1
ATOM 3218 C CA . ALA A 1 415 ? 12.763 -12.314 -18.576 1.00 96.38 415 ALA A CA 1
ATOM 3219 C C . ALA A 1 415 ? 12.492 -11.446 -19.825 1.00 96.38 415 ALA A C 1
ATOM 3221 O O . ALA A 1 415 ? 11.673 -11.798 -20.676 1.00 96.38 415 ALA A O 1
ATOM 3222 N N . ASN A 1 416 ? 13.252 -10.355 -19.975 1.00 95.56 416 ASN A N 1
ATOM 3223 C CA . ASN A 1 416 ? 13.322 -9.500 -21.172 1.00 95.56 416 ASN A CA 1
ATOM 3224 C C . ASN A 1 416 ? 14.761 -8.976 -21.408 1.00 95.56 416 ASN A C 1
ATOM 3226 O O . ASN A 1 416 ? 15.624 -9.139 -20.538 1.00 95.56 416 ASN A O 1
ATOM 3230 N N . GLY A 1 417 ? 15.055 -8.371 -22.565 1.00 94.94 417 GLY A N 1
ATOM 3231 C CA . GLY A 1 417 ? 16.433 -8.001 -22.915 1.00 94.94 417 GLY A CA 1
ATOM 3232 C C . GLY A 1 417 ? 17.060 -6.942 -22.005 1.00 94.94 417 GLY A C 1
ATOM 3233 O O . GLY A 1 417 ? 18.246 -7.060 -21.697 1.00 94.94 417 GLY A O 1
ATOM 3234 N N . ALA A 1 418 ? 16.283 -5.986 -21.484 1.00 96.25 418 ALA A N 1
ATOM 3235 C CA . ALA A 1 418 ? 16.786 -5.028 -20.498 1.00 96.25 418 ALA A CA 1
ATOM 3236 C C . ALA A 1 418 ? 17.193 -5.714 -19.190 1.00 96.25 418 ALA A C 1
ATOM 3238 O O . ALA A 1 418 ? 18.283 -5.470 -18.683 1.00 96.25 418 ALA A O 1
ATOM 3239 N N . GLN A 1 419 ? 16.389 -6.654 -18.694 1.00 95.75 419 GLN A N 1
ATOM 3240 C CA . GLN A 1 419 ? 16.749 -7.437 -17.514 1.00 95.75 419 GLN A CA 1
ATOM 3241 C C . GLN A 1 419 ? 17.987 -8.310 -17.730 1.00 95.75 419 GLN A C 1
ATOM 3243 O O . GLN A 1 419 ? 18.777 -8.465 -16.806 1.00 95.75 419 GLN A O 1
ATOM 3248 N N . LYS A 1 420 ? 18.214 -8.846 -18.941 1.00 96.50 420 LYS A N 1
ATOM 3249 C CA . LYS A 1 420 ? 19.476 -9.550 -19.240 1.00 96.50 420 LYS A CA 1
ATOM 3250 C C . LYS A 1 420 ? 20.665 -8.604 -19.115 1.00 96.50 420 LYS A C 1
ATOM 3252 O O . LYS A 1 420 ? 21.670 -8.962 -18.512 1.00 96.50 420 LYS A O 1
ATOM 3257 N N . ALA A 1 421 ? 20.543 -7.408 -19.686 1.00 97.38 421 ALA A N 1
ATOM 3258 C CA . ALA A 1 421 ? 21.588 -6.398 -19.621 1.00 97.38 421 ALA A CA 1
ATOM 3259 C C . ALA A 1 421 ? 21.870 -5.970 -18.172 1.00 97.38 421 ALA A C 1
ATOM 3261 O O . ALA A 1 421 ? 23.039 -5.895 -17.801 1.00 97.38 421 ALA A O 1
ATOM 3262 N N . LEU A 1 422 ? 20.825 -5.769 -17.361 1.00 97.25 422 LEU A N 1
ATOM 3263 C CA . LEU A 1 422 ? 20.944 -5.483 -15.929 1.00 97.25 422 LEU A CA 1
ATOM 3264 C C . LEU A 1 422 ? 21.642 -6.622 -15.192 1.00 97.25 422 LEU A C 1
ATOM 3266 O O . LEU A 1 422 ? 22.577 -6.359 -14.444 1.00 97.25 422 LEU A O 1
ATOM 3270 N N . VAL A 1 423 ? 21.261 -7.880 -15.454 1.00 97.06 423 VAL A N 1
ATOM 3271 C CA . VAL A 1 423 ? 21.920 -9.017 -14.804 1.00 97.06 423 VAL A CA 1
ATOM 3272 C C . VAL A 1 423 ? 23.405 -9.075 -15.136 1.00 97.06 423 VAL A C 1
ATOM 3274 O O . VAL A 1 423 ? 24.231 -9.268 -14.248 1.00 97.06 423 VAL A O 1
ATOM 3277 N N . ASP A 1 424 ? 23.762 -8.865 -16.401 1.00 96.31 424 ASP A N 1
ATOM 3278 C CA . ASP A 1 424 ? 25.162 -8.846 -16.823 1.00 96.31 424 ASP A CA 1
ATOM 3279 C C . ASP A 1 424 ? 25.938 -7.687 -16.180 1.00 96.31 424 ASP A C 1
ATOM 3281 O O . ASP A 1 424 ? 27.054 -7.893 -15.712 1.00 96.31 424 ASP A O 1
ATOM 3285 N N . TYR A 1 425 ? 25.342 -6.491 -16.130 1.00 97.00 425 TYR A N 1
ATOM 3286 C CA . TYR A 1 425 ? 25.950 -5.300 -15.532 1.00 97.00 425 TYR A CA 1
ATOM 3287 C C . TYR A 1 425 ? 26.210 -5.485 -14.037 1.00 97.00 425 TYR A C 1
ATOM 3289 O O . TYR A 1 425 ? 27.344 -5.349 -13.584 1.00 97.00 425 TYR A O 1
ATOM 3297 N N . PHE A 1 426 ? 25.178 -5.843 -13.275 1.00 95.75 426 PHE A N 1
ATOM 3298 C CA . PHE A 1 426 ? 25.270 -5.967 -11.824 1.00 95.75 426 PHE A CA 1
ATOM 3299 C C . PHE A 1 426 ? 26.149 -7.138 -11.396 1.00 95.75 426 PHE A C 1
ATOM 3301 O O . PHE A 1 426 ? 26.919 -7.007 -10.449 1.00 95.75 426 PHE A O 1
ATOM 3308 N N . SER A 1 427 ? 26.121 -8.246 -12.140 1.00 95.62 427 SER A N 1
ATOM 3309 C CA . SER A 1 427 ? 27.041 -9.361 -11.899 1.00 95.62 427 SER A CA 1
ATOM 3310 C C . SER A 1 427 ? 28.505 -8.960 -12.119 1.00 95.62 427 SER A C 1
ATOM 3312 O O . SER A 1 427 ? 29.362 -9.381 -11.347 1.00 95.62 427 SER A O 1
ATOM 3314 N N . GLU A 1 428 ? 28.800 -8.138 -13.136 1.00 94.62 428 GLU A N 1
ATOM 3315 C CA . GLU A 1 428 ? 30.148 -7.600 -13.376 1.00 94.62 428 GLU A CA 1
ATOM 3316 C C . GLU A 1 428 ? 30.571 -6.611 -12.278 1.00 94.62 428 GLU A C 1
ATOM 3318 O O . GLU A 1 428 ? 31.707 -6.679 -11.811 1.00 94.62 428 GLU A O 1
ATOM 3323 N N . GLN A 1 429 ? 29.671 -5.732 -11.817 1.00 92.19 429 GLN A N 1
ATOM 3324 C CA . GLN A 1 429 ? 29.960 -4.830 -10.692 1.00 92.19 429 GLN A CA 1
ATOM 3325 C C . GLN A 1 429 ? 30.255 -5.606 -9.401 1.00 92.19 429 GLN A C 1
ATOM 3327 O O . GLN A 1 429 ? 31.190 -5.258 -8.680 1.00 92.19 429 GLN A O 1
ATOM 3332 N N . THR A 1 430 ? 29.508 -6.680 -9.128 1.00 90.31 430 THR A N 1
ATOM 3333 C CA . THR A 1 430 ? 29.768 -7.549 -7.973 1.00 90.31 430 THR A CA 1
ATOM 3334 C C . THR A 1 430 ? 31.112 -8.271 -8.094 1.00 90.31 430 THR A C 1
ATOM 3336 O O . THR A 1 430 ? 31.860 -8.288 -7.122 1.00 90.31 430 THR A O 1
ATOM 3339 N N . ASP A 1 431 ? 31.483 -8.784 -9.276 1.00 90.56 431 ASP A N 1
ATOM 3340 C CA . ASP A 1 431 ? 32.813 -9.382 -9.494 1.00 90.56 431 ASP A CA 1
ATOM 3341 C C . ASP A 1 431 ? 33.945 -8.358 -9.245 1.00 90.56 431 ASP A C 1
ATOM 3343 O O . ASP A 1 431 ? 34.962 -8.685 -8.633 1.00 90.56 431 ASP A O 1
ATOM 3347 N N . ILE A 1 432 ? 33.775 -7.101 -9.685 1.00 89.62 432 ILE A N 1
ATOM 3348 C CA . ILE A 1 432 ? 34.755 -6.022 -9.459 1.00 89.62 432 ILE A CA 1
ATOM 3349 C C . ILE A 1 432 ? 34.924 -5.727 -7.965 1.00 89.62 432 ILE A C 1
ATOM 3351 O O . ILE A 1 432 ? 36.058 -5.568 -7.512 1.00 89.62 432 ILE A O 1
ATOM 3355 N N . ALA A 1 433 ? 33.819 -5.654 -7.219 1.00 85.62 433 ALA A N 1
ATOM 3356 C CA . ALA A 1 433 ? 33.841 -5.422 -5.779 1.00 85.62 433 ALA A CA 1
ATOM 3357 C C . ALA A 1 433 ? 34.522 -6.580 -5.030 1.00 85.62 433 ALA A C 1
ATOM 3359 O O . ALA A 1 433 ? 35.406 -6.345 -4.216 1.00 85.62 433 ALA A O 1
ATOM 3360 N N . GLN A 1 434 ? 34.206 -7.831 -5.381 1.00 81.88 434 GLN A N 1
ATOM 3361 C CA . GLN A 1 434 ? 34.839 -9.028 -4.806 1.00 81.88 434 GLN A CA 1
ATOM 3362 C C . GLN A 1 434 ? 36.357 -9.097 -5.073 1.00 81.88 434 GLN A C 1
ATOM 3364 O O . GLN A 1 434 ? 37.130 -9.601 -4.251 1.00 81.88 434 GLN A O 1
ATOM 3369 N N . ASP A 1 435 ? 36.814 -8.583 -6.218 1.00 82.31 435 ASP A N 1
ATOM 3370 C CA . ASP A 1 435 ? 38.234 -8.531 -6.583 1.00 82.31 435 ASP A CA 1
ATOM 3371 C C . ASP A 1 435 ? 38.997 -7.347 -5.943 1.00 82.31 435 ASP A C 1
ATOM 3373 O O . ASP A 1 435 ? 40.239 -7.336 -5.968 1.00 82.31 435 ASP A O 1
ATOM 3377 N N . ALA A 1 436 ? 38.303 -6.350 -5.376 1.00 75.06 436 ALA A N 1
ATOM 3378 C CA . ALA A 1 436 ? 38.912 -5.127 -4.852 1.00 75.06 436 ALA A CA 1
ATOM 3379 C C . ALA A 1 436 ? 39.809 -5.392 -3.630 1.00 75.06 436 ALA A C 1
ATOM 3381 O O . ALA A 1 436 ? 40.941 -4.883 -3.572 1.00 75.06 436 ALA A O 1
ATOM 3382 N N . ASN A 1 437 ? 39.382 -6.249 -2.694 1.00 66.56 437 ASN A N 1
ATOM 3383 C CA . ASN A 1 437 ? 40.204 -6.671 -1.560 1.00 66.56 437 ASN A CA 1
ATOM 3384 C C . ASN A 1 437 ? 39.975 -8.147 -1.140 1.00 66.56 437 ASN A C 1
ATOM 3386 O O . ASN A 1 437 ? 39.334 -8.441 -0.132 1.00 66.56 437 ASN A O 1
ATOM 3390 N N . PRO A 1 438 ? 40.667 -9.114 -1.777 1.00 59.75 438 PRO A N 1
ATOM 3391 C CA . PRO A 1 438 ? 40.466 -10.545 -1.514 1.00 59.75 438 PRO A CA 1
ATOM 3392 C C . PRO A 1 438 ? 41.019 -11.050 -0.162 1.00 59.75 438 PRO A C 1
ATOM 3394 O O . PRO A 1 438 ? 41.012 -12.255 0.093 1.00 59.75 438 PRO A O 1
ATOM 3397 N N . ASN A 1 439 ? 41.612 -10.187 0.680 1.00 54.28 439 ASN A N 1
ATOM 3398 C CA . ASN A 1 439 ? 42.411 -10.603 1.847 1.00 54.28 439 ASN A CA 1
ATOM 3399 C C . ASN A 1 439 ? 41.805 -10.270 3.220 1.00 54.28 439 ASN A C 1
ATOM 3401 O O . ASN A 1 439 ? 42.430 -10.577 4.241 1.00 54.28 439 ASN A O 1
ATOM 3405 N N . THR A 1 440 ? 40.605 -9.703 3.283 1.00 46.69 440 THR A N 1
ATOM 3406 C CA . THR A 1 440 ? 39.841 -9.555 4.528 1.00 46.69 440 THR A CA 1
ATOM 3407 C C . THR A 1 440 ? 38.502 -10.236 4.326 1.00 46.69 440 THR A C 1
ATOM 3409 O O . THR A 1 440 ? 37.825 -9.936 3.361 1.00 46.69 440 THR A O 1
ATOM 3412 N N . GLY A 1 441 ? 38.119 -11.170 5.199 1.00 49.34 441 GLY A N 1
ATOM 3413 C CA . GLY A 1 441 ? 36.872 -11.939 5.051 1.00 49.34 441 GLY A CA 1
ATOM 3414 C C . GLY A 1 441 ? 35.577 -11.140 5.251 1.00 49.34 441 GLY A C 1
ATOM 3415 O O . GLY A 1 441 ? 34.590 -11.758 5.615 1.00 49.34 441 GLY A O 1
ATOM 3416 N N . LEU A 1 442 ? 35.638 -9.813 5.107 1.00 51.59 442 LEU A N 1
ATOM 3417 C CA . LEU A 1 442 ? 34.580 -8.808 5.227 1.00 51.59 442 LEU A CA 1
ATOM 3418 C C . LEU A 1 442 ? 35.056 -7.577 4.422 1.00 51.59 442 LEU A C 1
ATOM 3420 O O . LEU A 1 442 ? 35.588 -6.631 5.006 1.00 51.59 442 LEU A O 1
ATOM 3424 N N . ASP A 1 443 ? 35.045 -7.641 3.090 1.00 65.56 443 ASP A N 1
ATOM 3425 C CA . ASP A 1 443 ? 35.379 -6.484 2.248 1.00 65.56 443 ASP A CA 1
ATOM 3426 C C . ASP A 1 443 ? 34.151 -5.577 2.139 1.00 65.56 443 ASP A C 1
ATOM 3428 O O . ASP A 1 443 ? 33.199 -5.947 1.468 1.00 65.56 443 ASP A O 1
ATOM 3432 N N . GLU A 1 444 ? 34.145 -4.416 2.805 1.00 70.06 444 GLU A N 1
ATOM 3433 C CA . GLU A 1 444 ? 33.023 -3.453 2.808 1.00 70.06 444 GLU A CA 1
ATOM 3434 C C . GLU A 1 444 ? 32.481 -3.138 1.398 1.00 70.06 444 GLU A C 1
ATOM 3436 O O . GLU A 1 444 ? 31.295 -2.855 1.245 1.00 70.06 444 GLU A O 1
ATOM 3441 N N . GLU A 1 445 ? 33.317 -3.215 0.356 1.00 73.06 445 GLU A N 1
ATOM 3442 C CA . GLU A 1 445 ? 32.872 -3.060 -1.034 1.00 73.06 445 GLU A CA 1
ATOM 3443 C C . GLU A 1 445 ? 32.060 -4.267 -1.541 1.00 73.06 445 GLU A C 1
ATOM 3445 O O . GLU A 1 445 ? 31.040 -4.064 -2.200 1.00 73.06 445 GLU A O 1
ATOM 3450 N N . GLU A 1 446 ? 32.454 -5.503 -1.210 1.00 75.69 446 GLU A N 1
ATOM 3451 C CA . GLU A 1 446 ? 31.696 -6.734 -1.501 1.00 75.69 446 GLU A CA 1
ATOM 3452 C C . GLU A 1 446 ? 30.351 -6.720 -0.769 1.00 75.69 446 GLU A C 1
ATOM 3454 O O . GLU A 1 446 ? 29.321 -6.937 -1.399 1.00 75.69 446 GLU A O 1
ATOM 3459 N N . ILE A 1 447 ? 30.358 -6.359 0.521 1.00 73.44 447 ILE A N 1
ATOM 3460 C CA . ILE A 1 447 ? 29.154 -6.154 1.349 1.00 73.44 447 ILE A CA 1
ATOM 3461 C C . ILE A 1 447 ? 28.157 -5.254 0.623 1.00 73.44 447 ILE A C 1
ATOM 3463 O O . ILE A 1 447 ? 26.986 -5.585 0.437 1.00 73.44 447 ILE A O 1
ATOM 3467 N N . TYR A 1 448 ? 28.654 -4.086 0.218 1.00 75.25 448 TYR A N 1
ATOM 3468 C CA . TYR A 1 448 ? 27.863 -3.038 -0.396 1.00 75.25 448 TYR A CA 1
ATOM 3469 C C . TYR A 1 448 ? 27.351 -3.464 -1.774 1.00 75.25 448 TYR A C 1
ATOM 3471 O O . TYR A 1 448 ? 26.184 -3.245 -2.089 1.00 75.25 448 TYR A O 1
ATOM 3479 N N . ALA A 1 449 ? 28.194 -4.101 -2.587 1.00 79.81 449 ALA A N 1
ATOM 3480 C CA . ALA A 1 449 ? 27.801 -4.593 -3.898 1.00 79.81 449 ALA A CA 1
ATOM 3481 C C . ALA A 1 449 ? 26.768 -5.719 -3.797 1.00 79.81 449 ALA A C 1
ATOM 3483 O O . ALA A 1 449 ? 25.784 -5.695 -4.527 1.00 79.81 449 ALA A O 1
ATOM 3484 N N . GLU A 1 450 ? 26.942 -6.692 -2.899 1.00 76.75 450 GLU A N 1
ATOM 3485 C CA . GLU A 1 450 ? 25.964 -7.769 -2.729 1.00 76.75 450 GLU A CA 1
ATOM 3486 C C . GLU A 1 450 ? 24.611 -7.243 -2.246 1.00 76.75 450 GLU A C 1
ATOM 3488 O O . GLU A 1 450 ? 23.566 -7.687 -2.725 1.00 76.75 450 GLU A O 1
ATOM 3493 N N . TYR A 1 451 ? 24.643 -6.242 -1.367 1.00 74.44 451 TYR A N 1
ATOM 3494 C CA . TYR A 1 451 ? 23.460 -5.563 -0.866 1.00 74.44 451 TYR A CA 1
ATOM 3495 C C . TYR A 1 451 ? 22.692 -4.806 -1.965 1.00 74.44 451 TYR A C 1
ATOM 3497 O O . TYR A 1 451 ? 21.500 -5.043 -2.158 1.00 74.44 451 TYR A O 1
ATOM 3505 N N . TRP A 1 452 ? 23.368 -3.925 -2.714 1.00 79.12 452 TRP A N 1
ATOM 3506 C CA . TRP A 1 452 ? 22.731 -3.041 -3.703 1.00 79.12 452 TRP A CA 1
ATOM 3507 C C . TRP A 1 452 ? 22.455 -3.698 -5.059 1.00 79.12 452 TRP A C 1
ATOM 3509 O O . TRP A 1 452 ? 21.535 -3.285 -5.765 1.00 79.12 452 TRP A O 1
ATOM 3519 N N . ASN A 1 453 ? 23.228 -4.721 -5.436 1.00 87.94 453 ASN A N 1
ATOM 3520 C CA . ASN A 1 453 ? 23.110 -5.352 -6.753 1.00 87.94 453 ASN A CA 1
ATOM 3521 C C . ASN A 1 453 ? 22.118 -6.519 -6.771 1.00 87.94 453 ASN A C 1
ATOM 3523 O O . ASN A 1 453 ? 21.777 -7.018 -7.847 1.00 87.94 453 ASN A O 1
ATOM 3527 N N . SER A 1 454 ? 21.656 -6.995 -5.615 1.00 85.06 454 SER A N 1
ATOM 3528 C CA . SER A 1 454 ? 20.615 -8.020 -5.563 1.00 85.06 454 SER A CA 1
ATOM 3529 C C . SER A 1 454 ? 19.264 -7.447 -6.036 1.00 85.06 454 SER A C 1
ATOM 3531 O O . SER A 1 454 ? 19.001 -6.258 -5.861 1.00 85.06 454 SER A O 1
ATOM 3533 N N . PRO A 1 455 ? 18.390 -8.225 -6.704 1.00 88.50 455 PRO A N 1
ATOM 3534 C CA . PRO A 1 455 ? 18.532 -9.613 -7.160 1.00 88.50 455 PRO A CA 1
ATOM 3535 C C . PRO A 1 455 ? 19.158 -9.710 -8.563 1.00 88.50 455 PRO A C 1
ATOM 3537 O O . PRO A 1 455 ? 18.983 -10.712 -9.258 1.00 88.50 455 PRO A O 1
ATOM 3540 N N . TRP A 1 456 ? 19.778 -8.635 -9.051 1.00 93.12 456 TRP A N 1
ATOM 3541 C CA . TRP A 1 456 ? 20.260 -8.539 -10.423 1.00 93.12 456 TRP A CA 1
ATOM 3542 C C . TRP A 1 456 ? 21.658 -9.141 -10.598 1.00 93.12 456 TRP A C 1
ATOM 3544 O O . TRP A 1 456 ? 22.032 -9.480 -11.710 1.00 93.12 456 TRP A O 1
ATOM 3554 N N . ALA A 1 457 ? 22.419 -9.374 -9.537 1.00 93.00 457 ALA A N 1
ATOM 3555 C CA . ALA A 1 457 ? 23.669 -10.124 -9.603 1.00 93.00 457 ALA A CA 1
ATOM 3556 C C . ALA A 1 457 ? 23.445 -11.618 -9.298 1.00 93.00 457 ALA A C 1
ATOM 3558 O O . ALA A 1 457 ? 22.778 -11.980 -8.333 1.00 93.00 457 ALA A O 1
ATOM 3559 N N . TYR A 1 458 ? 24.023 -12.526 -10.094 1.00 93.69 458 TYR A N 1
ATOM 3560 C CA . TYR A 1 458 ? 23.847 -13.972 -9.849 1.00 93.69 458 TYR A CA 1
ATOM 3561 C C . TYR A 1 458 ? 24.521 -14.456 -8.556 1.00 93.69 458 TYR A C 1
ATOM 3563 O O . TYR A 1 458 ? 24.175 -15.530 -8.060 1.00 93.69 458 TYR A O 1
ATOM 3571 N N . GLN A 1 459 ? 25.495 -13.694 -8.049 1.00 90.00 459 GLN A N 1
ATOM 3572 C CA . GLN A 1 459 ? 26.236 -13.963 -6.819 1.00 90.00 459 GLN A CA 1
ATOM 3573 C C . GLN A 1 459 ? 25.386 -13.709 -5.565 1.00 90.00 459 GLN A C 1
ATOM 3575 O O . GLN A 1 459 ? 25.591 -14.374 -4.553 1.00 90.00 459 GLN A O 1
ATOM 3580 N N . THR A 1 460 ? 24.419 -12.789 -5.633 1.00 87.12 460 THR A N 1
ATOM 3581 C CA . THR A 1 460 ? 23.652 -12.323 -4.463 1.00 87.12 460 THR A CA 1
ATOM 3582 C C . THR A 1 460 ? 22.441 -13.196 -4.156 1.00 87.12 460 THR A C 1
ATOM 3584 O O . THR A 1 460 ? 21.914 -13.191 -3.045 1.00 87.12 460 THR A O 1
ATOM 3587 N N . VAL A 1 461 ? 22.017 -13.998 -5.131 1.00 91.25 461 VAL A N 1
ATOM 3588 C CA . VAL A 1 461 ? 20.874 -14.903 -5.028 1.00 91.25 461 VAL A CA 1
ATOM 3589 C C . VAL A 1 461 ? 21.306 -16.361 -5.132 1.00 91.25 461 VAL A C 1
ATOM 3591 O O . VAL A 1 461 ? 22.375 -16.722 -5.622 1.00 91.25 461 VAL A O 1
ATOM 3594 N N . MET A 1 462 ? 20.429 -17.254 -4.696 1.00 92.38 462 MET A N 1
ATOM 3595 C CA . MET A 1 462 ? 20.648 -18.693 -4.750 1.00 92.38 462 MET A CA 1
ATOM 3596 C C . MET A 1 462 ? 19.406 -19.422 -5.234 1.00 92.38 462 MET A C 1
ATOM 3598 O O . MET A 1 462 ? 18.294 -18.909 -5.187 1.00 92.38 462 MET A O 1
ATOM 3602 N N . SER A 1 463 ? 19.568 -20.667 -5.673 1.00 94.31 463 SER A N 1
ATOM 3603 C CA . SER A 1 463 ? 18.415 -21.520 -5.962 1.00 94.31 463 SER A CA 1
ATOM 3604 C C . SER A 1 463 ? 17.559 -21.756 -4.701 1.00 94.31 463 SER A C 1
ATOM 3606 O O . SER A 1 463 ? 18.098 -21.767 -3.589 1.00 94.31 463 SER A O 1
ATOM 3608 N N . PRO A 1 464 ? 16.264 -22.108 -4.845 1.00 92.50 464 PRO A N 1
ATOM 3609 C CA . PRO A 1 464 ? 15.399 -22.511 -3.729 1.00 92.50 464 PRO A CA 1
ATOM 3610 C C . PRO A 1 464 ? 15.945 -23.689 -2.902 1.00 92.50 464 PRO A C 1
ATOM 3612 O O . PRO A 1 464 ? 15.505 -23.948 -1.793 1.00 92.50 464 PRO A O 1
ATOM 3615 N N . SER A 1 465 ? 16.920 -24.434 -3.439 1.00 89.94 465 SER A N 1
ATOM 3616 C CA . SER A 1 465 ? 17.619 -25.514 -2.728 1.00 89.94 465 SER A CA 1
ATOM 3617 C C . SER A 1 465 ? 18.886 -25.068 -1.987 1.00 89.94 465 SER A C 1
ATOM 3619 O O . SER A 1 465 ? 19.693 -25.921 -1.618 1.00 89.94 465 SER A O 1
ATOM 3621 N N . VAL A 1 466 ? 19.076 -23.756 -1.815 1.00 89.56 466 VAL A N 1
ATOM 3622 C CA . VAL A 1 466 ? 20.229 -23.134 -1.142 1.00 89.56 466 VAL A CA 1
ATOM 3623 C C . VAL A 1 466 ? 21.546 -23.512 -1.835 1.00 89.56 466 VAL A C 1
ATOM 3625 O O . VAL A 1 466 ? 22.503 -23.991 -1.229 1.00 89.56 466 VAL A O 1
ATOM 3628 N N . LYS A 1 467 ? 21.574 -23.367 -3.166 1.00 92.38 467 LYS A N 1
ATOM 3629 C CA . LYS A 1 467 ? 22.790 -23.552 -3.982 1.00 92.38 467 LYS A CA 1
ATOM 3630 C C . LYS A 1 467 ? 23.086 -22.287 -4.778 1.00 92.38 467 LYS A C 1
ATOM 3632 O O . LYS A 1 467 ? 22.137 -21.803 -5.401 1.00 92.38 467 LYS A O 1
ATOM 3637 N N . PRO A 1 468 ? 24.344 -21.818 -4.808 1.00 91.56 468 PRO A N 1
ATOM 3638 C CA . PRO A 1 468 ? 24.735 -20.682 -5.635 1.00 91.56 468 PRO A CA 1
ATOM 3639 C C . PRO A 1 468 ? 24.554 -21.004 -7.122 1.00 91.56 468 PRO A C 1
ATOM 3641 O O . PRO A 1 468 ? 24.575 -22.177 -7.516 1.00 91.56 468 PRO A O 1
ATOM 3644 N N . PHE A 1 469 ? 24.386 -19.963 -7.934 1.00 95.56 469 PHE A N 1
ATOM 3645 C CA . PHE A 1 469 ? 24.416 -20.081 -9.388 1.00 95.56 469 PHE A CA 1
ATOM 3646 C C . PHE A 1 469 ? 25.865 -20.072 -9.900 1.00 95.56 469 PHE A C 1
ATOM 3648 O O . PHE A 1 469 ? 26.714 -19.346 -9.398 1.00 95.56 469 PHE A O 1
ATOM 3655 N N . ASP A 1 470 ? 26.151 -20.881 -10.919 1.00 94.62 470 ASP A N 1
ATOM 3656 C CA . ASP A 1 470 ? 27.477 -21.017 -11.534 1.00 94.62 470 ASP A CA 1
ATOM 3657 C C . ASP A 1 470 ? 27.835 -19.825 -12.444 1.00 94.62 470 ASP A C 1
ATOM 3659 O O . ASP A 1 470 ? 28.997 -19.653 -12.807 1.00 94.62 470 ASP A O 1
ATOM 3663 N N . SER A 1 471 ? 26.831 -19.076 -12.921 1.00 96.06 471 SER A N 1
ATOM 3664 C CA . SER A 1 471 ? 26.995 -17.945 -13.848 1.00 96.06 471 SER A CA 1
ATOM 3665 C C . SER A 1 471 ? 25.707 -17.129 -13.995 1.00 96.06 471 SER A C 1
ATOM 3667 O O . SER A 1 471 ? 24.609 -17.667 -13.818 1.00 96.06 471 SER A O 1
ATOM 3669 N N . ALA A 1 472 ? 25.846 -15.883 -14.459 1.00 95.56 472 ALA A N 1
ATOM 3670 C CA . ALA A 1 472 ? 24.740 -15.014 -14.872 1.00 95.56 472 ALA A CA 1
ATOM 3671 C C . ALA A 1 472 ? 23.771 -15.690 -15.859 1.00 95.56 472 ALA A C 1
ATOM 3673 O O . ALA A 1 472 ? 22.557 -15.618 -15.682 1.00 95.56 472 ALA A O 1
ATOM 3674 N N . ASP A 1 473 ? 24.280 -16.426 -16.854 1.00 96.06 473 ASP A N 1
ATOM 3675 C CA . ASP A 1 473 ? 23.437 -17.128 -17.833 1.00 96.06 473 ASP A CA 1
ATOM 3676 C C . ASP A 1 473 ? 22.623 -18.274 -17.200 1.00 96.06 473 ASP A C 1
ATOM 3678 O O . ASP A 1 473 ? 21.491 -18.533 -17.613 1.00 96.06 473 ASP A O 1
ATOM 3682 N N . GLN A 1 474 ? 23.161 -18.963 -16.184 1.00 96.81 474 GLN A N 1
ATOM 3683 C CA . GLN A 1 474 ? 22.411 -20.000 -15.464 1.00 96.81 474 GLN A CA 1
ATOM 3684 C C . GLN A 1 474 ? 21.284 -19.383 -14.627 1.00 96.81 474 GLN A C 1
ATOM 3686 O O . GLN A 1 474 ? 20.172 -19.921 -14.618 1.00 96.81 474 GLN A O 1
ATOM 3691 N N . PHE A 1 475 ? 21.558 -18.267 -13.949 1.00 96.94 475 PHE A N 1
ATOM 3692 C CA . PHE A 1 475 ? 20.558 -17.534 -13.181 1.00 96.94 475 PHE A CA 1
ATOM 3693 C C . PHE A 1 475 ? 19.468 -16.954 -14.093 1.00 96.94 475 PHE A C 1
ATOM 3695 O O . PHE A 1 475 ? 18.294 -17.287 -13.936 1.00 96.94 475 PHE A O 1
ATOM 3702 N N . TYR A 1 476 ? 19.841 -16.162 -15.097 1.00 96.94 476 TYR A N 1
ATOM 3703 C CA . TYR A 1 476 ? 18.881 -15.451 -15.936 1.00 96.94 476 TYR A CA 1
ATOM 3704 C C . TYR A 1 476 ? 18.129 -16.357 -16.925 1.00 96.94 476 TYR A C 1
ATOM 3706 O O . TYR A 1 476 ? 16.947 -16.147 -17.177 1.00 96.94 476 TYR A O 1
ATOM 3714 N N . GLY A 1 477 ? 18.774 -17.370 -17.508 1.00 92.69 477 GLY A N 1
ATOM 3715 C CA . GLY A 1 477 ? 18.160 -18.198 -18.550 1.00 92.69 477 GLY A CA 1
ATOM 3716 C C . GLY A 1 477 ? 18.120 -17.514 -19.928 1.00 92.69 477 GLY A C 1
ATOM 3717 O O . GLY A 1 477 ? 19.187 -17.200 -20.462 1.00 92.69 477 GLY A O 1
ATOM 3718 N N . PRO A 1 478 ? 16.939 -17.323 -20.561 1.00 95.31 478 PRO A N 1
ATOM 3719 C CA . PRO A 1 478 ? 15.590 -17.432 -19.993 1.00 95.31 478 PRO A CA 1
ATOM 3720 C C . PRO A 1 478 ? 14.983 -18.840 -20.067 1.00 95.31 478 PRO A C 1
ATOM 3722 O O . PRO A 1 478 ? 15.275 -19.630 -20.969 1.00 95.31 478 PRO A O 1
ATOM 3725 N N . TYR A 1 479 ? 14.052 -19.129 -19.161 1.00 96.00 479 TYR A N 1
ATOM 3726 C CA . TYR A 1 479 ? 13.330 -20.397 -19.077 1.00 96.00 479 TYR A CA 1
ATOM 3727 C C . TYR A 1 479 ? 11.858 -20.200 -19.422 1.00 96.00 479 TYR A C 1
ATOM 3729 O O . TYR A 1 479 ? 11.189 -19.312 -18.904 1.00 96.00 479 TYR A O 1
ATOM 3737 N N . ARG A 1 480 ? 11.341 -21.034 -20.329 1.00 93.50 480 ARG A N 1
ATOM 3738 C CA . ARG A 1 480 ? 9.932 -20.976 -20.724 1.00 93.50 480 ARG A CA 1
ATOM 3739 C C . ARG A 1 480 ? 9.066 -21.645 -19.665 1.00 93.50 480 ARG A C 1
ATOM 3741 O O . ARG A 1 480 ? 9.175 -22.857 -19.471 1.00 93.50 480 ARG A O 1
ATOM 3748 N N . GLU A 1 481 ? 8.142 -20.890 -19.091 1.00 89.00 481 GLU A N 1
ATOM 3749 C CA . GLU A 1 481 ? 7.232 -21.372 -18.060 1.00 89.00 481 GLU A CA 1
ATOM 3750 C C . GLU A 1 481 ? 5.856 -20.726 -18.205 1.00 89.00 481 GLU A C 1
ATOM 3752 O O . GLU A 1 481 ? 5.740 -19.535 -18.480 1.00 89.00 481 GLU A O 1
ATOM 3757 N N . GLY A 1 482 ? 4.800 -21.532 -18.077 1.00 89.06 482 GLY A N 1
ATOM 3758 C CA . GLY A 1 482 ? 3.435 -21.059 -18.291 1.00 89.06 482 GLY A CA 1
ATOM 3759 C C . GLY A 1 482 ? 3.288 -20.296 -19.625 1.00 89.06 482 GLY A C 1
ATOM 3760 O O . GLY A 1 482 ? 3.632 -20.853 -20.684 1.00 89.06 482 GLY A O 1
ATOM 3761 N N . PRO A 1 483 ? 2.762 -19.056 -19.596 1.00 93.94 483 PRO A N 1
ATOM 3762 C CA . PRO A 1 483 ? 2.581 -18.224 -20.782 1.00 93.94 483 PRO A CA 1
ATOM 3763 C C . PRO A 1 483 ? 3.840 -17.465 -21.237 1.00 93.94 483 PRO A C 1
ATOM 3765 O O . PRO A 1 483 ? 3.853 -17.007 -22.377 1.00 93.94 483 PRO A O 1
ATOM 3768 N N . GLY A 1 484 ? 4.888 -17.371 -20.410 1.00 94.69 484 GLY A N 1
ATOM 3769 C CA . GLY A 1 484 ? 6.006 -16.444 -20.617 1.00 94.69 484 GLY A CA 1
ATOM 3770 C C . GLY A 1 484 ? 7.402 -17.062 -20.504 1.00 94.69 484 GLY A C 1
ATOM 3771 O O . GLY A 1 484 ? 7.599 -18.282 -20.584 1.00 94.69 484 GLY A O 1
ATOM 3772 N N . TYR A 1 485 ? 8.382 -16.175 -20.340 1.00 96.94 485 TYR A N 1
ATOM 3773 C CA . TYR A 1 485 ? 9.787 -16.491 -20.107 1.00 96.94 485 TYR A CA 1
ATOM 3774 C C . TYR A 1 485 ? 10.244 -15.834 -18.810 1.00 96.94 485 TYR A C 1
ATOM 3776 O O . TYR A 1 485 ? 9.932 -14.673 -18.561 1.00 96.94 485 TYR A O 1
ATOM 3784 N N . PHE A 1 486 ? 10.991 -16.573 -17.998 1.00 97.12 486 PHE A N 1
ATOM 3785 C CA . PHE A 1 486 ? 11.386 -16.153 -16.658 1.00 97.12 486 PHE A CA 1
ATOM 3786 C C . PHE A 1 486 ? 12.838 -16.528 -16.369 1.00 97.12 486 PHE A C 1
ATOM 3788 O O . PHE A 1 486 ? 13.434 -17.341 -17.085 1.00 97.12 486 PHE A O 1
ATOM 3795 N N . THR A 1 487 ? 13.403 -15.941 -15.319 1.00 97.12 487 THR A N 1
ATOM 3796 C CA . THR A 1 487 ? 14.678 -16.388 -14.753 1.00 97.12 487 THR A CA 1
ATOM 3797 C C . THR A 1 487 ? 14.561 -17.780 -14.132 1.00 97.12 487 THR A C 1
ATOM 3799 O O . THR A 1 487 ? 13.466 -18.328 -13.980 1.00 97.12 487 THR A O 1
ATOM 3802 N N . SER A 1 488 ? 15.697 -18.391 -13.784 1.00 96.81 488 SER A N 1
ATOM 3803 C CA . SER A 1 488 ? 15.692 -19.536 -12.870 1.00 96.81 488 SER A CA 1
ATOM 3804 C C . SER A 1 488 ? 14.955 -19.154 -11.592 1.00 96.81 488 SER A C 1
ATOM 3806 O O . SER A 1 488 ? 15.043 -18.008 -11.153 1.00 96.81 488 SER A O 1
ATOM 3808 N N . TYR A 1 489 ? 14.299 -20.116 -10.938 1.00 96.44 489 TYR A N 1
ATOM 3809 C CA . TYR A 1 489 ? 13.817 -19.844 -9.588 1.00 96.44 489 TYR A CA 1
ATOM 3810 C C . TYR A 1 489 ? 14.985 -19.509 -8.674 1.00 96.44 489 TYR A C 1
ATOM 3812 O O . TYR A 1 489 ? 16.010 -20.199 -8.705 1.00 96.44 489 TYR A O 1
ATOM 3820 N N . PHE A 1 490 ? 14.781 -18.519 -7.821 1.00 95.25 490 PHE A N 1
ATOM 3821 C CA . PHE A 1 490 ? 15.774 -18.047 -6.877 1.00 95.25 490 PHE A CA 1
ATOM 3822 C C . PHE A 1 490 ? 15.138 -17.655 -5.540 1.00 95.25 490 PHE A C 1
ATOM 3824 O O . PHE A 1 490 ? 13.913 -17.602 -5.402 1.00 95.25 490 PHE A O 1
ATOM 3831 N N . GLN A 1 491 ? 16.002 -17.402 -4.571 1.00 92.50 491 GLN A N 1
ATOM 3832 C CA . GLN A 1 491 ? 15.732 -16.761 -3.293 1.00 92.50 491 GLN A CA 1
ATOM 3833 C C . GLN A 1 491 ? 16.991 -16.020 -2.834 1.00 92.50 491 GLN A C 1
ATOM 3835 O O . GLN A 1 491 ? 18.088 -16.292 -3.333 1.00 92.50 491 GLN A O 1
ATOM 3840 N N . GLU A 1 492 ? 16.835 -15.132 -1.861 1.00 83.19 492 GLU A N 1
ATOM 3841 C CA . GLU A 1 492 ? 17.961 -14.498 -1.171 1.00 83.19 492 GLU A CA 1
ATOM 3842 C C . GLU A 1 492 ? 18.665 -15.481 -0.222 1.00 83.19 492 GLU A C 1
ATOM 3844 O O . GLU A 1 492 ? 18.138 -16.543 0.128 1.00 83.19 492 GLU A O 1
ATOM 3849 N N . ASN A 1 493 ? 19.854 -15.107 0.252 1.00 81.94 493 ASN A N 1
ATOM 3850 C CA . ASN A 1 493 ? 20.548 -15.851 1.298 1.00 81.94 493 ASN A CA 1
ATOM 3851 C C . ASN A 1 493 ? 20.041 -15.495 2.708 1.00 81.94 493 ASN A C 1
ATOM 3853 O O . ASN A 1 493 ? 20.685 -14.741 3.431 1.00 81.94 493 ASN A O 1
ATOM 3857 N N . TYR A 1 494 ? 18.939 -16.099 3.156 1.00 82.75 494 TYR A N 1
ATOM 3858 C CA . TYR A 1 494 ? 18.387 -15.837 4.498 1.00 82.75 494 TYR A CA 1
ATOM 3859 C C . TYR A 1 494 ? 19.269 -16.304 5.670 1.00 82.75 494 TYR A C 1
ATOM 3861 O O . TYR A 1 494 ? 19.029 -15.944 6.822 1.00 82.75 494 TYR A O 1
ATOM 3869 N N . THR A 1 495 ? 20.288 -17.123 5.398 1.00 72.56 495 THR A N 1
ATOM 3870 C CA . THR A 1 495 ? 21.249 -17.580 6.417 1.00 72.56 495 THR A CA 1
ATOM 3871 C C . THR A 1 495 ? 22.455 -16.656 6.563 1.00 72.56 495 THR A C 1
ATOM 3873 O O . THR A 1 495 ? 23.235 -16.819 7.501 1.00 72.56 495 THR A O 1
ATOM 3876 N N . ASN A 1 496 ? 22.613 -15.688 5.654 1.00 73.56 496 ASN A N 1
ATOM 3877 C CA . ASN A 1 496 ? 23.650 -14.674 5.736 1.00 73.56 496 ASN A CA 1
ATOM 3878 C C . ASN A 1 496 ? 23.045 -13.335 6.163 1.00 73.56 496 ASN A C 1
ATOM 3880 O O . ASN A 1 496 ? 22.469 -12.611 5.357 1.00 73.56 496 ASN A O 1
ATOM 3884 N N . ASN A 1 497 ? 23.212 -13.007 7.440 1.00 73.56 497 ASN A N 1
ATOM 3885 C CA . ASN A 1 497 ? 22.785 -11.724 7.985 1.00 73.56 497 ASN A CA 1
ATOM 3886 C C . ASN A 1 497 ? 23.663 -10.546 7.549 1.00 73.56 497 ASN A C 1
ATOM 3888 O O . ASN A 1 497 ? 23.277 -9.410 7.806 1.00 73.56 497 ASN A O 1
ATOM 3892 N N . GLU A 1 498 ? 24.812 -10.801 6.917 1.00 63.56 498 GLU A N 1
ATOM 3893 C CA . GLU A 1 498 ? 25.745 -9.743 6.547 1.00 63.56 498 GLU A CA 1
ATOM 3894 C C . GLU A 1 498 ? 25.237 -8.918 5.340 1.00 63.56 498 GLU A C 1
ATOM 3896 O O . GLU A 1 498 ? 25.373 -7.702 5.400 1.00 63.56 498 GLU A O 1
ATOM 3901 N N . TYR A 1 499 ? 24.582 -9.510 4.311 1.00 59.44 499 TYR A N 1
ATOM 3902 C CA . TYR A 1 499 ? 24.256 -8.818 3.026 1.00 59.44 499 TYR A CA 1
ATOM 3903 C C . TYR A 1 499 ? 22.871 -9.100 2.406 1.00 59.44 499 TYR A C 1
ATOM 3905 O O . TYR A 1 499 ? 22.712 -9.028 1.189 1.00 59.44 499 TYR A O 1
ATOM 3913 N N . SER A 1 500 ? 21.839 -9.456 3.175 1.00 50.53 500 SER A N 1
ATOM 3914 C CA . SER A 1 500 ? 20.518 -9.700 2.561 1.00 50.53 500 SER A CA 1
ATOM 3915 C C . SER A 1 500 ? 19.795 -8.386 2.209 1.00 50.53 500 SER A C 1
ATOM 3917 O O . SER A 1 500 ? 19.741 -7.502 3.059 1.00 50.53 500 SER A O 1
ATOM 3919 N N . MET A 1 501 ? 19.142 -8.295 1.036 1.00 52.09 501 MET A N 1
ATOM 3920 C CA . MET A 1 501 ? 18.265 -7.167 0.615 1.00 52.09 501 MET A CA 1
ATOM 3921 C C . MET A 1 501 ? 17.103 -6.833 1.559 1.00 52.09 501 MET A C 1
ATOM 3923 O O . MET A 1 501 ? 16.260 -5.980 1.264 1.00 52.09 501 MET A O 1
ATOM 3927 N N . ILE A 1 502 ? 16.897 -7.659 2.568 1.00 50.09 502 ILE A N 1
ATOM 3928 C CA . ILE A 1 502 ? 15.619 -7.744 3.225 1.00 50.09 502 ILE A CA 1
ATOM 3929 C C . ILE A 1 502 ? 15.592 -6.629 4.254 1.00 50.09 502 ILE A C 1
ATOM 3931 O O . ILE A 1 502 ? 16.068 -6.817 5.358 1.00 50.09 502 ILE A O 1
ATOM 3935 N N . ASP A 1 503 ? 15.064 -5.486 3.844 1.00 50.31 503 ASP A N 1
ATOM 3936 C CA . ASP A 1 503 ? 14.955 -4.269 4.641 1.00 50.31 503 ASP A CA 1
ATOM 3937 C C . ASP A 1 503 ? 16.297 -3.637 5.068 1.00 50.31 503 ASP A C 1
ATOM 3939 O O . ASP A 1 503 ? 17.279 -4.315 5.374 1.00 50.31 503 ASP A O 1
ATOM 3943 N N . HIS A 1 504 ? 16.344 -2.307 5.103 1.00 50.44 504 HIS A N 1
ATOM 3944 C CA . HIS A 1 504 ? 17.488 -1.519 5.580 1.00 50.44 504 HIS A CA 1
ATOM 3945 C C . HIS A 1 504 ? 17.576 -1.521 7.119 1.00 50.44 504 HIS A C 1
ATOM 3947 O O . HIS A 1 504 ? 18.141 -0.605 7.715 1.00 50.44 504 HIS A O 1
ATOM 3953 N N . SER A 1 505 ? 16.997 -2.525 7.781 1.00 55.97 505 SER A N 1
ATOM 3954 C CA . SER A 1 505 ? 16.931 -2.582 9.234 1.00 55.97 505 SER A CA 1
ATOM 3955 C C . SER A 1 505 ? 18.171 -3.239 9.843 1.00 55.97 505 SER A C 1
ATOM 3957 O O . SER A 1 505 ? 18.734 -4.198 9.312 1.00 55.97 505 SER A O 1
ATOM 3959 N N . ASP A 1 506 ? 18.554 -2.769 11.035 1.00 67.50 506 ASP A N 1
ATOM 3960 C CA . ASP A 1 506 ? 19.576 -3.391 11.895 1.00 67.50 506 ASP A CA 1
ATOM 3961 C C . ASP A 1 506 ? 19.165 -4.803 12.394 1.00 67.50 506 ASP A C 1
ATOM 3963 O O . ASP A 1 506 ? 19.886 -5.444 13.168 1.00 67.50 506 ASP A O 1
ATOM 3967 N N . LEU A 1 507 ? 17.987 -5.298 11.989 1.00 79.31 507 LEU A N 1
ATOM 3968 C CA . LEU A 1 507 ? 17.442 -6.590 12.386 1.00 79.31 507 LEU A CA 1
ATOM 3969 C C . LEU A 1 507 ? 18.300 -7.714 11.823 1.00 79.31 507 LEU A C 1
ATOM 3971 O O . LEU A 1 507 ? 18.611 -7.742 10.644 1.00 79.31 507 LEU A O 1
ATOM 3975 N N . ASN A 1 508 ? 18.614 -8.712 12.642 1.00 83.44 508 ASN A N 1
ATOM 3976 C CA . ASN A 1 508 ? 19.235 -9.949 12.182 1.00 83.44 508 ASN A CA 1
ATOM 3977 C C . ASN A 1 508 ? 18.205 -11.072 12.202 1.00 83.44 508 ASN A C 1
ATOM 3979 O O . ASN A 1 508 ? 17.582 -11.297 13.235 1.00 83.44 508 ASN A O 1
ATOM 3983 N N . ILE A 1 509 ? 18.076 -11.832 11.110 1.00 85.50 509 ILE A N 1
ATOM 3984 C CA . ILE A 1 509 ? 17.231 -13.028 11.108 1.00 85.50 509 ILE A CA 1
ATOM 3985 C C . ILE A 1 509 ? 17.861 -14.053 12.056 1.00 85.50 509 ILE A C 1
ATOM 3987 O O . ILE A 1 509 ? 19.021 -14.464 11.895 1.00 85.50 509 ILE A O 1
ATOM 3991 N N . THR A 1 510 ? 17.085 -14.473 13.045 1.00 89.00 510 THR A N 1
ATOM 3992 C CA . THR A 1 510 ? 17.386 -15.557 13.966 1.00 89.00 510 THR A CA 1
ATOM 3993 C C . THR A 1 510 ? 17.712 -16.808 13.160 1.00 89.00 510 THR A C 1
ATOM 3995 O O . THR A 1 510 ? 16.957 -17.238 12.292 1.00 89.00 510 THR A O 1
ATOM 3998 N N . GLN A 1 511 ? 18.862 -17.420 13.432 1.00 88.56 511 GLN A N 1
ATOM 3999 C CA . GLN A 1 511 ? 19.263 -18.638 12.733 1.00 88.56 511 GLN A CA 1
ATOM 4000 C C . GLN A 1 511 ? 18.550 -19.847 13.338 1.00 88.56 511 GLN A C 1
ATOM 4002 O O . GLN A 1 511 ? 18.659 -20.101 14.539 1.00 88.56 511 GLN A O 1
ATOM 4007 N N . ALA A 1 512 ? 17.850 -20.612 12.500 1.00 90.88 512 ALA A N 1
ATOM 4008 C CA . ALA A 1 512 ? 17.131 -21.800 12.940 1.00 90.88 512 ALA A CA 1
ATOM 4009 C C . ALA A 1 512 ? 18.083 -22.870 13.520 1.00 90.88 512 ALA A C 1
ATOM 4011 O O . ALA A 1 512 ? 19.102 -23.218 12.916 1.00 90.88 512 ALA A O 1
ATOM 4012 N N . ASP A 1 513 ? 17.726 -23.449 14.670 1.00 93.88 513 ASP A N 1
ATOM 4013 C CA . ASP A 1 513 ? 18.373 -24.635 15.243 1.00 93.88 513 ASP A CA 1
ATOM 4014 C C . ASP A 1 513 ? 17.397 -25.811 15.147 1.00 93.88 513 ASP A C 1
ATOM 4016 O O . ASP A 1 513 ? 16.414 -25.829 15.883 1.00 93.88 513 ASP A O 1
ATOM 4020 N N . PRO A 1 514 ? 17.676 -26.861 14.350 1.00 93.50 514 PRO A N 1
ATOM 4021 C CA . PRO A 1 514 ? 16.819 -28.049 14.239 1.00 93.50 514 PRO A CA 1
ATOM 4022 C C . PRO A 1 514 ? 16.517 -28.785 15.561 1.00 93.50 514 PRO A C 1
ATOM 4024 O O . PRO A 1 514 ? 15.763 -29.760 15.570 1.00 93.50 514 PRO A O 1
ATOM 4027 N N . ARG A 1 515 ? 17.169 -28.406 16.669 1.00 94.50 515 ARG A N 1
ATOM 4028 C CA . ARG A 1 515 ? 16.918 -28.920 18.025 1.00 94.50 515 ARG A CA 1
ATOM 4029 C C . ARG A 1 515 ? 16.125 -27.956 18.912 1.00 94.50 515 ARG A C 1
ATOM 4031 O O . ARG A 1 515 ? 15.833 -28.337 20.046 1.00 94.50 515 ARG A O 1
ATOM 4038 N N . ALA A 1 516 ? 15.829 -26.746 18.446 1.00 94.62 516 ALA A N 1
ATOM 4039 C CA . ALA A 1 516 ? 15.023 -25.779 19.171 1.00 94.62 516 ALA A CA 1
ATOM 4040 C C . ALA A 1 516 ? 13.591 -26.296 19.343 1.00 94.62 516 ALA A C 1
ATOM 4042 O O . ALA A 1 516 ? 13.032 -26.972 18.478 1.00 94.62 516 ALA A O 1
ATOM 4043 N N . GLU A 1 517 ? 13.008 -26.000 20.498 1.00 94.12 517 GLU A N 1
ATOM 4044 C CA . GLU A 1 517 ? 11.615 -26.321 20.781 1.00 94.12 517 GLU A CA 1
ATOM 4045 C C . GLU A 1 517 ? 10.726 -25.188 20.270 1.00 94.12 517 GLU A C 1
ATOM 4047 O O . GLU A 1 517 ? 11.011 -24.014 20.505 1.00 94.12 517 GLU A O 1
ATOM 4052 N N . ARG A 1 518 ? 9.642 -25.539 19.574 1.00 95.94 518 ARG A N 1
ATOM 4053 C CA . ARG A 1 518 ? 8.650 -24.562 19.119 1.00 95.94 518 ARG A CA 1
ATOM 4054 C C . ARG A 1 518 ? 7.863 -24.035 20.323 1.00 95.94 518 ARG A C 1
ATOM 4056 O O . ARG A 1 518 ? 7.435 -24.854 21.138 1.00 95.94 518 ARG A O 1
ATOM 4063 N N . PRO A 1 519 ? 7.588 -22.722 20.424 1.00 96.88 519 PRO A N 1
ATOM 4064 C CA . PRO A 1 519 ? 6.753 -22.180 21.496 1.00 96.88 519 PRO A CA 1
ATOM 4065 C C . PRO A 1 519 ? 5.354 -22.820 21.507 1.00 96.88 519 PRO A C 1
ATOM 4067 O O . PRO A 1 519 ? 4.851 -23.205 22.564 1.00 96.88 519 PRO A O 1
ATOM 4070 N N . PHE A 1 520 ? 4.750 -23.026 20.333 1.00 98.25 520 PHE A N 1
ATOM 4071 C CA . PHE A 1 520 ? 3.447 -23.675 20.177 1.00 98.25 520 PHE A CA 1
ATOM 4072 C C . PHE A 1 520 ? 3.520 -24.824 19.163 1.00 98.25 520 PHE A C 1
ATOM 4074 O O . PHE A 1 520 ? 4.245 -24.757 18.170 1.00 98.25 520 PHE A O 1
ATOM 4081 N N . ALA A 1 521 ? 2.751 -25.892 19.396 1.00 96.69 521 ALA A N 1
ATOM 4082 C CA . ALA A 1 521 ? 2.565 -26.944 18.397 1.00 96.69 521 ALA A CA 1
ATOM 4083 C C . ALA A 1 521 ? 1.753 -26.395 17.215 1.00 96.69 521 ALA A C 1
ATOM 4085 O O . ALA A 1 521 ? 0.797 -25.653 17.427 1.00 96.69 521 ALA A O 1
ATOM 4086 N N . ALA A 1 522 ? 2.090 -26.776 15.981 1.00 96.31 522 ALA A N 1
ATOM 4087 C CA . ALA A 1 522 ? 1.455 -26.212 14.787 1.00 96.31 522 ALA A CA 1
ATOM 4088 C C . ALA A 1 522 ? -0.068 -26.441 14.759 1.00 96.31 522 ALA A C 1
ATOM 4090 O O . ALA A 1 522 ? -0.828 -25.571 14.343 1.00 96.31 522 ALA A O 1
ATOM 4091 N N . GLU A 1 523 ? -0.533 -27.591 15.257 1.00 95.12 523 GLU A N 1
ATOM 4092 C CA . GLU A 1 523 ? -1.957 -27.899 15.388 1.00 95.12 523 GLU A CA 1
ATOM 4093 C C . GLU A 1 523 ? -2.710 -27.002 16.385 1.00 95.12 523 GLU A C 1
ATOM 4095 O O . GLU A 1 523 ? -3.932 -26.886 16.265 1.00 95.12 523 GLU A O 1
ATOM 4100 N N . ASN A 1 524 ? -1.995 -26.351 17.309 1.00 97.56 524 ASN A N 1
ATOM 4101 C CA . ASN A 1 524 ? -2.531 -25.451 18.331 1.00 97.56 524 ASN A CA 1
ATOM 4102 C C . ASN A 1 524 ? -2.477 -23.970 17.917 1.00 97.56 524 ASN A C 1
ATOM 4104 O O . ASN A 1 524 ? -2.793 -23.095 18.725 1.00 97.56 524 ASN A O 1
ATOM 4108 N N . ILE A 1 525 ? -2.077 -23.683 16.678 1.00 98.62 525 ILE A N 1
ATOM 4109 C CA . ILE A 1 525 ? -2.056 -22.334 16.113 1.00 98.62 525 ILE A CA 1
ATOM 4110 C C . ILE A 1 525 ? -3.232 -22.190 15.136 1.00 98.62 525 ILE A C 1
ATOM 4112 O O . ILE A 1 525 ? -3.550 -23.120 14.388 1.00 98.62 525 ILE A O 1
ATOM 4116 N N . ILE A 1 526 ? -3.882 -21.024 15.122 1.00 98.81 526 ILE A N 1
ATOM 4117 C CA . ILE A 1 526 ? -4.867 -20.646 14.100 1.00 98.81 526 ILE A CA 1
ATOM 4118 C C . ILE A 1 526 ? -4.561 -19.249 13.555 1.00 98.81 526 ILE A C 1
ATOM 4120 O O . ILE A 1 526 ? -4.271 -18.329 14.316 1.00 98.81 526 ILE A O 1
ATOM 4124 N N . ILE A 1 527 ? -4.647 -19.089 12.235 1.00 98.88 527 ILE A N 1
ATOM 4125 C CA . ILE A 1 527 ? -4.527 -17.790 11.563 1.00 98.88 527 ILE A CA 1
ATOM 4126 C C . ILE A 1 527 ? -5.917 -17.157 11.475 1.00 98.88 527 ILE A C 1
ATOM 4128 O O . ILE A 1 527 ? -6.851 -17.794 10.985 1.00 98.88 527 ILE A O 1
ATOM 4132 N N . LEU A 1 528 ? -6.052 -15.904 11.893 1.00 98.81 528 LEU A N 1
ATOM 4133 C CA . LEU A 1 528 ? -7.243 -15.085 11.692 1.00 98.81 528 LEU A CA 1
ATOM 4134 C C . LEU A 1 528 ? -6.925 -13.964 10.700 1.00 98.81 528 LEU A C 1
ATOM 4136 O O . LEU A 1 528 ? -6.022 -13.169 10.939 1.00 98.81 528 LEU A O 1
ATOM 4140 N N . THR A 1 529 ? -7.672 -13.878 9.599 1.00 98.31 529 THR A N 1
ATOM 4141 C CA . THR A 1 529 ? -7.576 -12.752 8.654 1.00 98.31 529 THR A CA 1
ATOM 4142 C C . THR A 1 529 ? -8.965 -12.259 8.244 1.00 98.31 529 THR A C 1
ATOM 4144 O O . THR A 1 529 ? -9.996 -12.843 8.571 1.00 98.31 529 THR A O 1
ATOM 4147 N N . ASP A 1 530 ? -9.006 -11.166 7.502 1.00 97.12 530 ASP A N 1
ATOM 4148 C CA . ASP A 1 530 ? -10.169 -10.624 6.792 1.00 97.12 530 ASP A CA 1
ATOM 4149 C C . ASP A 1 530 ? -9.923 -10.616 5.271 1.00 97.12 530 ASP A C 1
ATOM 4151 O O . ASP A 1 530 ? -10.539 -9.855 4.525 1.00 97.12 530 ASP A O 1
ATOM 4155 N N . GLY A 1 531 ? -8.992 -11.460 4.811 1.00 96.69 531 GLY A N 1
ATOM 4156 C CA . GLY A 1 531 ? -8.523 -11.526 3.427 1.00 96.69 531 GLY A CA 1
ATOM 4157 C C . GLY A 1 531 ? -7.608 -10.378 3.004 1.00 96.69 531 GLY A C 1
ATOM 4158 O O . GLY A 1 531 ? -7.076 -10.431 1.903 1.00 96.69 531 GLY A O 1
ATOM 4159 N N . TYR A 1 532 ? -7.374 -9.356 3.829 1.00 94.94 532 TYR A N 1
ATOM 4160 C CA . TYR A 1 532 ? -6.562 -8.210 3.411 1.00 94.94 532 TYR A CA 1
ATOM 4161 C C . TYR A 1 532 ? -5.059 -8.495 3.356 1.00 94.94 532 TYR A C 1
ATOM 4163 O O . TYR A 1 532 ? -4.357 -7.816 2.614 1.00 94.94 532 TYR A O 1
ATOM 4171 N N . CYS A 1 533 ? -4.592 -9.515 4.089 1.00 97.19 533 CYS A N 1
ATOM 4172 C CA . CYS A 1 533 ? -3.205 -9.988 4.076 1.00 97.19 533 CYS A CA 1
ATOM 4173 C C . CYS A 1 533 ? -2.612 -9.975 2.657 1.00 97.19 533 CYS A C 1
ATOM 4175 O O . CYS A 1 533 ? -3.192 -10.554 1.731 1.00 97.19 533 CYS A O 1
ATOM 4177 N N . ALA A 1 534 ? -1.480 -9.287 2.504 1.00 96.50 534 ALA A N 1
ATOM 4178 C CA . ALA A 1 534 ? -0.817 -9.008 1.233 1.00 96.50 534 ALA A CA 1
ATOM 4179 C C . ALA A 1 534 ? 0.708 -8.909 1.414 1.00 96.50 534 ALA A C 1
ATOM 4181 O O . ALA A 1 534 ? 1.195 -8.838 2.543 1.00 96.50 534 ALA A O 1
ATOM 4182 N N . SER A 1 535 ? 1.462 -8.906 0.312 1.00 95.75 535 SER A N 1
ATOM 4183 C CA . SER A 1 535 ? 2.910 -8.647 0.302 1.00 95.75 535 SER A CA 1
ATOM 4184 C C . SER A 1 535 ? 3.654 -9.529 1.325 1.00 95.75 535 SER A C 1
ATOM 4186 O O . SER A 1 535 ? 3.420 -10.739 1.338 1.00 95.75 535 SER A O 1
ATOM 4188 N N . ALA A 1 536 ? 4.489 -8.986 2.216 1.00 95.06 536 ALA A N 1
ATOM 4189 C CA . ALA A 1 536 ? 5.184 -9.765 3.250 1.00 95.06 536 ALA A CA 1
ATOM 4190 C C . ALA A 1 536 ? 4.243 -10.617 4.130 1.00 95.06 536 ALA A C 1
ATOM 4192 O O . ALA A 1 536 ? 4.549 -11.775 4.410 1.00 95.06 536 ALA A O 1
ATOM 4193 N N . CYS A 1 537 ? 3.037 -10.138 4.468 1.00 97.44 537 CYS A N 1
ATOM 4194 C CA . CYS A 1 537 ? 2.053 -10.952 5.195 1.00 97.44 537 CYS A CA 1
ATOM 4195 C C . CYS A 1 537 ? 1.683 -12.218 4.412 1.00 97.44 537 CYS A C 1
ATOM 4197 O O . CYS A 1 537 ? 1.505 -13.291 4.993 1.00 97.44 537 CYS A O 1
ATOM 4199 N N . SER A 1 538 ? 1.612 -12.124 3.081 1.00 97.38 538 SER A N 1
ATOM 4200 C CA . SER A 1 538 ? 1.328 -13.285 2.241 1.00 97.38 538 SER A CA 1
ATOM 4201 C C . SER A 1 538 ? 2.442 -14.335 2.278 1.00 97.38 538 SER A C 1
ATOM 4203 O O . SER A 1 538 ? 2.138 -15.526 2.238 1.00 97.38 538 SER A O 1
ATOM 4205 N N . ILE A 1 539 ? 3.705 -13.911 2.421 1.00 95.81 539 ILE A N 1
ATOM 4206 C CA . ILE A 1 539 ? 4.865 -14.800 2.590 1.00 95.81 539 ILE A CA 1
ATOM 4207 C C . ILE A 1 539 ? 4.762 -15.516 3.937 1.00 95.81 539 ILE A C 1
ATOM 4209 O O . ILE A 1 539 ? 4.879 -16.740 3.995 1.00 95.81 539 ILE A O 1
ATOM 4213 N N . PHE A 1 540 ? 4.474 -14.776 5.009 1.00 97.50 540 PHE A N 1
ATOM 4214 C CA . PHE A 1 540 ? 4.295 -15.342 6.343 1.00 97.50 540 PHE A CA 1
ATOM 4215 C C . PHE A 1 540 ? 3.181 -16.399 6.373 1.00 97.50 540 PHE A C 1
ATOM 4217 O O . PHE A 1 540 ? 3.395 -17.535 6.796 1.00 97.50 540 PHE A O 1
ATOM 4224 N N . VAL A 1 541 ? 1.996 -16.066 5.851 1.00 98.00 541 VAL A N 1
ATOM 4225 C CA . VAL A 1 541 ? 0.858 -16.998 5.806 1.00 98.00 541 VAL A CA 1
ATOM 4226 C C . VAL A 1 541 ? 1.136 -18.197 4.894 1.00 98.00 541 VAL A C 1
ATOM 4228 O O . VAL A 1 541 ? 0.703 -19.305 5.218 1.00 98.00 541 VAL A O 1
ATOM 4231 N N . GLU A 1 542 ? 1.874 -18.022 3.793 1.00 96.88 542 GLU A N 1
ATOM 4232 C CA . GLU A 1 542 ? 2.293 -19.133 2.929 1.00 96.88 542 GLU A CA 1
ATOM 4233 C C . GLU A 1 542 ? 3.133 -20.158 3.704 1.00 96.88 542 GLU A C 1
ATOM 4235 O O . GLU A 1 542 ? 2.825 -21.348 3.632 1.00 96.88 542 GLU A O 1
ATOM 4240 N N . HIS A 1 543 ? 4.107 -19.723 4.512 1.00 96.31 543 HIS A N 1
ATOM 4241 C CA . HIS A 1 543 ? 4.893 -20.625 5.366 1.00 96.31 543 HIS A CA 1
ATOM 4242 C C . HIS A 1 543 ? 4.005 -21.362 6.373 1.00 96.31 543 HIS A C 1
ATOM 4244 O O . HIS A 1 543 ? 4.007 -22.594 6.446 1.00 96.31 543 HIS A O 1
ATOM 4250 N N . LEU A 1 544 ? 3.180 -20.615 7.116 1.00 98.00 544 LEU A N 1
ATOM 4251 C CA . LEU A 1 544 ? 2.294 -21.185 8.132 1.00 98.00 544 LEU A CA 1
ATOM 4252 C C . LEU A 1 544 ? 1.364 -22.257 7.550 1.00 98.00 544 LEU A C 1
ATOM 4254 O O . LEU A 1 544 ? 1.230 -23.344 8.121 1.00 98.00 544 LEU A O 1
ATOM 4258 N N . LYS A 1 545 ? 0.733 -21.984 6.405 1.00 97.06 545 LYS A N 1
ATOM 4259 C CA . LYS A 1 545 ? -0.217 -22.915 5.786 1.00 97.06 545 LYS A CA 1
ATOM 4260 C C . LYS A 1 545 ? 0.477 -24.069 5.070 1.00 97.06 545 LYS A C 1
ATOM 4262 O O . LYS A 1 545 ? 0.096 -25.224 5.281 1.00 97.06 545 LYS A O 1
ATOM 4267 N N . ASN A 1 546 ? 1.461 -23.784 4.217 1.00 95.62 546 ASN A N 1
ATOM 4268 C CA . ASN A 1 546 ? 2.103 -24.803 3.392 1.00 95.62 546 ASN A CA 1
ATOM 4269 C C . ASN A 1 546 ? 3.032 -25.691 4.222 1.00 95.62 546 ASN A C 1
ATOM 4271 O O . ASN A 1 546 ? 2.869 -26.913 4.228 1.00 95.62 546 ASN A O 1
ATOM 4275 N N . GLU A 1 547 ? 3.984 -25.089 4.933 1.00 94.44 547 GLU A N 1
ATOM 4276 C CA . GLU A 1 547 ? 5.043 -25.826 5.623 1.00 94.44 547 GLU A CA 1
ATOM 4277 C C . GLU A 1 547 ? 4.572 -26.404 6.949 1.00 94.44 547 GLU A C 1
ATOM 4279 O O . GLU A 1 547 ? 4.766 -27.592 7.225 1.00 94.44 547 GLU A O 1
ATOM 4284 N N . PHE A 1 548 ? 3.902 -25.575 7.749 1.00 96.06 548 PHE A N 1
ATOM 4285 C CA . PHE A 1 548 ? 3.519 -25.930 9.114 1.00 96.06 548 PHE A CA 1
ATOM 4286 C C . PHE A 1 548 ? 2.080 -26.419 9.244 1.00 96.06 548 PHE A C 1
ATOM 4288 O O . PHE A 1 548 ? 1.708 -26.930 10.298 1.00 96.06 548 PHE A O 1
ATOM 4295 N N . ARG A 1 549 ? 1.282 -26.362 8.168 1.00 96.31 549 ARG A N 1
ATOM 4296 C CA . ARG A 1 549 ? -0.101 -26.873 8.134 1.00 96.31 549 ARG A CA 1
ATOM 4297 C C . ARG A 1 549 ? -1.012 -26.195 9.166 1.00 96.31 549 ARG A C 1
ATOM 4299 O O . ARG A 1 549 ? -1.947 -26.823 9.671 1.00 96.31 549 ARG A O 1
ATOM 4306 N N . VAL A 1 550 ? -0.762 -24.919 9.448 1.00 98.12 550 VAL A N 1
ATOM 4307 C CA . VAL A 1 550 ? -1.597 -24.082 10.313 1.00 98.12 550 VAL A CA 1
ATOM 4308 C C . VAL A 1 550 ? -2.885 -23.728 9.571 1.00 98.12 550 VAL A C 1
ATOM 4310 O O . VAL A 1 550 ? -2.861 -23.256 8.434 1.00 98.12 550 VAL A O 1
ATOM 4313 N N . MET A 1 551 ? -4.027 -23.987 10.206 1.00 98.25 551 MET A N 1
ATOM 4314 C CA . MET A 1 551 ? -5.343 -23.688 9.636 1.00 98.25 551 MET A CA 1
ATOM 4315 C C . MET A 1 551 ? -5.678 -22.197 9.742 1.00 98.25 551 MET A C 1
ATOM 4317 O O . MET A 1 551 ? -5.097 -21.465 10.543 1.00 98.25 551 MET A O 1
ATOM 4321 N N . SER A 1 552 ? -6.654 -21.750 8.955 1.00 98.62 552 SER A N 1
ATOM 4322 C CA . SER A 1 552 ? -7.066 -20.343 8.924 1.00 98.62 552 SER A CA 1
ATOM 4323 C C . SER A 1 552 ? -8.578 -20.144 9.000 1.00 98.62 552 SER A C 1
ATOM 4325 O O . SER A 1 552 ? -9.351 -20.877 8.380 1.00 98.62 552 SER A O 1
ATOM 4327 N N . ILE A 1 553 ? -8.990 -19.110 9.728 1.00 98.88 553 ILE A N 1
ATOM 4328 C CA . ILE A 1 553 ? -10.357 -18.595 9.782 1.00 98.88 553 ILE A CA 1
ATOM 4329 C C . ILE A 1 553 ? -10.354 -17.190 9.180 1.00 98.88 553 ILE A C 1
ATOM 4331 O O . ILE A 1 553 ? -9.498 -16.371 9.505 1.00 98.88 553 ILE A O 1
ATOM 4335 N N . VAL A 1 554 ? -11.321 -16.910 8.310 1.00 98.81 554 VAL A N 1
ATOM 4336 C CA . VAL A 1 554 ? -11.507 -15.584 7.705 1.00 98.81 554 VAL A CA 1
ATOM 4337 C C . VAL A 1 554 ? -12.825 -14.962 8.128 1.00 98.81 554 VAL A C 1
ATOM 4339 O O . VAL A 1 554 ? -13.827 -15.664 8.277 1.00 98.81 554 VAL A O 1
ATOM 4342 N N . VAL A 1 555 ? -12.848 -13.644 8.312 1.00 98.62 555 VAL A N 1
ATOM 4343 C CA . VAL A 1 555 ? -14.049 -12.909 8.723 1.00 98.62 555 VAL A CA 1
ATOM 4344 C C . VAL A 1 555 ? -14.486 -11.881 7.673 1.00 98.62 555 VAL A C 1
ATOM 4346 O O . VAL A 1 555 ? -13.675 -11.164 7.090 1.00 98.62 555 VAL A O 1
ATOM 4349 N N . GLY A 1 556 ? -15.797 -11.797 7.435 1.00 98.06 556 GLY A N 1
ATOM 4350 C CA . GLY A 1 556 ? -16.402 -10.823 6.524 1.00 98.06 556 GLY A CA 1
ATOM 4351 C C . GLY A 1 556 ? -16.577 -11.330 5.089 1.00 98.06 556 GLY A C 1
ATOM 4352 O O . GLY A 1 556 ? -16.997 -12.466 4.856 1.00 98.06 556 GLY A O 1
ATOM 4353 N N . GLY A 1 557 ? -16.324 -10.448 4.124 1.00 97.81 557 GLY A N 1
ATOM 4354 C CA . GLY A 1 557 ? -16.559 -10.601 2.688 1.00 97.81 557 GLY A CA 1
ATOM 4355 C C . GLY A 1 557 ? -18.005 -10.290 2.273 1.00 97.81 557 GLY A C 1
ATOM 4356 O O . GLY A 1 557 ? -18.832 -9.869 3.083 1.00 97.81 557 GLY A O 1
ATOM 4357 N N . ARG A 1 558 ? -18.339 -10.536 1.001 1.00 97.50 558 ARG A N 1
ATOM 4358 C CA . ARG A 1 558 ? -19.676 -10.282 0.423 1.00 97.50 558 ARG A CA 1
ATOM 4359 C C . ARG A 1 558 ? -20.750 -11.168 1.072 1.00 97.50 558 ARG A C 1
ATOM 4361 O O . ARG A 1 558 ? -20.438 -12.326 1.346 1.00 97.50 558 ARG A O 1
ATOM 4368 N N . PRO A 1 559 ? -22.009 -10.718 1.248 1.00 96.88 559 PRO A N 1
ATOM 4369 C CA . PRO A 1 559 ? -23.079 -11.486 1.903 1.00 96.88 559 PRO A CA 1
ATOM 4370 C C . PRO A 1 559 ? -23.597 -12.644 1.029 1.00 96.88 559 PRO A C 1
ATOM 4372 O O . PRO A 1 559 ? -24.658 -12.570 0.413 1.00 96.88 559 PRO A O 1
ATOM 4375 N N . GLN A 1 560 ? -22.818 -13.719 0.955 1.00 95.81 560 GLN A N 1
ATOM 4376 C CA . GLN A 1 560 ? -23.097 -14.915 0.162 1.00 95.81 560 GLN A CA 1
ATOM 4377 C C . GLN A 1 560 ? -22.512 -16.168 0.825 1.00 95.81 560 GLN A C 1
ATOM 4379 O O . GLN A 1 560 ? -21.654 -16.085 1.701 1.00 95.81 560 GLN A O 1
ATOM 4384 N N . SER A 1 561 ? -22.978 -17.345 0.404 1.00 96.19 561 SER A N 1
ATOM 4385 C CA . SER A 1 561 ? -22.412 -18.637 0.815 1.00 96.19 561 SER A CA 1
ATOM 4386 C C . SER A 1 561 ? -21.053 -18.920 0.158 1.00 96.19 561 SER A C 1
ATOM 4388 O O . SER A 1 561 ? -20.730 -18.369 -0.898 1.00 96.19 561 SER A O 1
ATOM 4390 N N . GLY A 1 562 ? -20.321 -19.891 0.703 1.00 96.75 562 GLY A N 1
ATOM 4391 C CA . GLY A 1 562 ? -19.060 -20.390 0.159 1.00 96.75 562 GLY A CA 1
ATOM 4392 C C . GLY A 1 562 ? -17.814 -19.837 0.860 1.00 96.75 562 GLY A C 1
ATOM 4393 O O . GLY A 1 562 ? -17.913 -19.021 1.781 1.00 96.75 562 GLY A O 1
ATOM 4394 N N . PRO A 1 563 ? -16.628 -20.318 0.455 1.00 97.75 563 PRO A N 1
ATOM 4395 C CA . PRO A 1 563 ? -15.365 -19.936 1.074 1.00 97.75 563 PRO A CA 1
ATOM 4396 C C . PRO A 1 563 ? -14.920 -18.530 0.654 1.00 97.75 563 PRO A C 1
ATOM 4398 O O . PRO A 1 563 ? -15.455 -17.936 -0.279 1.00 97.75 563 PRO A O 1
ATOM 4401 N N . MET A 1 564 ? -13.909 -18.035 1.359 1.00 97.88 564 MET A N 1
ATOM 4402 C CA . MET A 1 564 ? -13.153 -16.813 1.080 1.00 97.88 564 MET A CA 1
ATOM 4403 C C . MET A 1 564 ? -11.661 -17.147 1.222 1.00 97.88 564 MET A C 1
ATOM 4405 O O . MET A 1 564 ? -11.321 -18.111 1.922 1.00 97.88 564 MET A O 1
ATOM 4409 N N . GLN A 1 565 ? -10.777 -16.421 0.534 1.00 98.12 565 GLN A N 1
ATOM 4410 C CA . GLN A 1 565 ? -9.342 -16.701 0.601 1.00 98.12 565 GLN A CA 1
ATOM 4411 C C . GLN A 1 565 ? -8.731 -16.180 1.905 1.00 98.12 565 GLN A C 1
ATOM 4413 O O . GLN A 1 565 ? -9.116 -15.124 2.399 1.00 98.12 565 GLN A O 1
ATOM 4418 N N . THR A 1 566 ? -7.757 -16.910 2.460 1.00 98.06 566 THR A N 1
ATOM 4419 C CA . THR A 1 566 ? -6.982 -16.433 3.626 1.00 98.06 566 THR A CA 1
ATOM 4420 C C . THR A 1 566 ? -6.183 -15.175 3.281 1.00 98.06 566 THR A C 1
ATOM 4422 O O . THR A 1 566 ? -6.081 -14.255 4.091 1.00 98.06 566 THR A O 1
ATOM 4425 N N . ILE A 1 567 ? -5.626 -15.158 2.069 1.00 98.06 567 ILE A N 1
ATOM 4426 C CA . ILE A 1 567 ? -4.832 -14.077 1.492 1.00 98.06 567 ILE A CA 1
ATOM 4427 C C . ILE A 1 567 ? -5.574 -13.619 0.238 1.00 98.06 567 ILE A C 1
ATOM 4429 O O . ILE A 1 567 ? -5.644 -14.352 -0.747 1.00 98.06 567 ILE A O 1
ATOM 4433 N N . GLY A 1 568 ? -6.156 -12.431 0.289 1.00 96.81 568 GLY A N 1
ATOM 4434 C CA . GLY A 1 568 ? -6.867 -11.811 -0.823 1.00 96.81 568 GLY A CA 1
ATOM 4435 C C . GLY A 1 568 ? -6.135 -10.617 -1.426 1.00 96.81 568 GLY A C 1
ATOM 4436 O O . GLY A 1 568 ? -6.507 -10.175 -2.511 1.00 96.81 568 GLY A O 1
ATOM 4437 N N . GLY A 1 569 ? -5.093 -10.102 -0.768 1.00 96.19 569 GLY A N 1
ATOM 4438 C CA . GLY A 1 569 ? -4.188 -9.101 -1.327 1.00 96.19 569 GLY A CA 1
ATOM 4439 C C . GLY A 1 569 ? -3.113 -9.699 -2.238 1.00 96.19 569 GLY A C 1
ATOM 4440 O O . GLY A 1 569 ? -3.113 -10.901 -2.510 1.00 96.19 569 GLY A O 1
ATOM 4441 N N . VAL A 1 570 ? -2.202 -8.851 -2.727 1.00 96.62 570 VAL A N 1
ATOM 4442 C CA . VAL A 1 570 ? -1.095 -9.248 -3.616 1.00 96.62 570 VAL A CA 1
ATOM 4443 C C . VAL A 1 570 ? -0.236 -10.353 -2.984 1.00 96.62 570 VAL A C 1
ATOM 4445 O O . VAL A 1 570 ? 0.119 -10.279 -1.810 1.00 96.62 570 VAL A O 1
ATOM 4448 N N . ARG A 1 571 ? 0.101 -11.376 -3.783 1.00 95.62 571 ARG A N 1
ATOM 4449 C CA . ARG A 1 571 ? 1.003 -12.494 -3.425 1.00 95.62 571 ARG A CA 1
ATOM 4450 C C . ARG A 1 571 ? 2.335 -12.443 -4.187 1.00 95.62 571 ARG A C 1
ATOM 4452 O O . ARG A 1 571 ? 3.003 -13.460 -4.337 1.00 95.62 571 ARG A O 1
ATOM 4459 N N . GLY A 1 572 ? 2.685 -11.280 -4.729 1.00 85.25 572 GLY A N 1
ATOM 4460 C CA . GLY A 1 572 ? 4.028 -10.980 -5.219 1.00 85.25 572 GLY A CA 1
ATOM 4461 C C . GLY A 1 572 ? 4.979 -10.715 -4.061 1.00 85.25 572 GLY A C 1
ATOM 4462 O O . GLY A 1 572 ? 4.606 -10.030 -3.110 1.00 85.25 572 GLY A O 1
ATOM 4463 N N . SER A 1 573 ? 6.192 -11.259 -4.130 1.00 81.12 573 SER A N 1
ATOM 4464 C CA . SER A 1 573 ? 7.144 -11.216 -3.013 1.00 81.12 573 SER A CA 1
ATOM 4465 C C . SER A 1 573 ? 7.986 -9.940 -2.956 1.00 81.12 573 SER A C 1
ATOM 4467 O O . SER A 1 573 ? 8.630 -9.711 -1.936 1.00 81.12 573 SER A O 1
ATOM 4469 N N . ARG A 1 574 ? 7.987 -9.095 -4.001 1.00 88.25 574 ARG A N 1
ATOM 4470 C CA . ARG A 1 574 ? 8.789 -7.860 -4.012 1.00 88.25 574 ARG A CA 1
ATOM 4471 C C . ARG A 1 574 ? 8.117 -6.716 -4.761 1.00 88.25 574 ARG A C 1
ATOM 4473 O O . ARG A 1 574 ? 7.683 -6.883 -5.897 1.00 88.25 574 ARG A O 1
ATOM 4480 N N . LEU A 1 575 ? 8.069 -5.554 -4.118 1.00 92.38 575 LEU A N 1
ATOM 4481 C CA . LEU A 1 575 ? 7.726 -4.269 -4.724 1.00 92.38 575 LEU A CA 1
ATOM 4482 C C . LEU A 1 575 ? 9.006 -3.597 -5.232 1.00 92.38 575 LEU A C 1
ATOM 4484 O O . LEU A 1 575 ? 9.999 -3.567 -4.505 1.00 92.38 575 LEU A O 1
ATOM 4488 N N . PHE A 1 576 ? 8.965 -3.062 -6.449 1.00 93.00 576 PHE A N 1
ATOM 4489 C CA . PHE A 1 576 ? 9.944 -2.128 -7.002 1.00 93.00 576 PHE A CA 1
ATOM 4490 C C . PHE A 1 576 ? 9.274 -0.759 -7.131 1.00 93.00 576 PHE A C 1
ATOM 4492 O O . PHE A 1 576 ? 8.329 -0.596 -7.909 1.00 93.00 576 PHE A O 1
ATOM 4499 N N . SER A 1 577 ? 9.725 0.199 -6.329 1.00 91.62 577 SER A N 1
ATOM 4500 C CA . SER A 1 577 ? 9.263 1.586 -6.308 1.00 91.62 577 SER A CA 1
ATOM 4501 C C . SER A 1 577 ? 9.920 2.412 -7.421 1.00 91.62 577 SER A C 1
ATOM 4503 O O . SER A 1 577 ? 10.820 1.945 -8.120 1.00 91.62 577 SER A O 1
ATOM 4505 N N . TYR A 1 578 ? 9.418 3.626 -7.643 1.00 93.00 578 TYR A N 1
ATOM 4506 C CA . TYR A 1 578 ? 9.847 4.508 -8.733 1.00 93.00 578 TYR A CA 1
ATOM 4507 C C . TYR A 1 578 ? 11.343 4.855 -8.709 1.00 93.00 578 TYR A C 1
ATOM 4509 O O . TYR A 1 578 ? 11.953 4.928 -9.771 1.00 93.00 578 TYR A O 1
ATOM 4517 N N . ASP A 1 579 ? 11.917 5.030 -7.523 1.00 88.00 579 ASP A N 1
ATOM 4518 C CA . ASP A 1 579 ? 13.325 5.315 -7.249 1.00 88.00 579 ASP A CA 1
ATOM 4519 C C . ASP A 1 579 ? 14.206 4.106 -7.586 1.00 88.00 579 ASP A C 1
ATOM 4521 O O . ASP A 1 579 ? 15.145 4.224 -8.372 1.00 88.00 579 ASP A O 1
ATOM 4525 N N . PHE A 1 580 ? 13.829 2.906 -7.130 1.00 90.62 580 PHE A N 1
ATOM 4526 C CA . PHE A 1 580 ? 14.526 1.683 -7.528 1.00 90.62 580 PHE A CA 1
ATOM 4527 C C . PHE A 1 580 ? 14.429 1.453 -9.041 1.00 90.62 580 PHE A C 1
ATOM 4529 O O . PHE A 1 580 ? 15.407 1.095 -9.689 1.00 90.62 580 PHE A O 1
ATOM 4536 N N . LEU A 1 581 ? 13.266 1.702 -9.649 1.00 94.50 581 LEU A N 1
ATOM 4537 C CA . LEU A 1 581 ? 13.100 1.593 -11.100 1.00 94.50 581 LEU A CA 1
ATOM 4538 C C . LEU A 1 581 ? 13.927 2.639 -11.866 1.00 94.50 581 LEU A C 1
ATOM 4540 O O . LEU A 1 581 ? 14.429 2.325 -12.944 1.00 94.50 581 LEU A O 1
ATOM 4544 N N . ALA A 1 582 ? 14.079 3.855 -11.336 1.00 94.31 582 ALA A N 1
ATOM 4545 C CA . ALA A 1 582 ? 14.956 4.885 -11.891 1.00 94.31 582 ALA A CA 1
ATOM 4546 C C . ALA A 1 582 ? 16.428 4.453 -11.836 1.00 94.31 582 ALA A C 1
ATOM 4548 O O . ALA A 1 582 ? 17.123 4.538 -12.847 1.00 94.31 582 ALA A O 1
ATOM 4549 N N . TYR A 1 583 ? 16.865 3.873 -10.718 1.00 92.00 583 TYR A N 1
ATOM 4550 C CA . TYR A 1 583 ? 18.196 3.283 -10.590 1.00 92.00 583 TYR A CA 1
ATOM 4551 C C . TYR A 1 583 ? 18.464 2.200 -11.654 1.00 92.00 583 TYR A C 1
ATOM 4553 O O . TYR A 1 583 ? 19.534 2.164 -12.267 1.00 92.00 583 TYR A O 1
ATOM 4561 N N . LEU A 1 584 ? 17.468 1.363 -11.977 1.00 95.38 584 LEU A N 1
ATOM 4562 C CA . LEU A 1 584 ? 17.596 0.389 -13.071 1.00 95.38 584 LEU A CA 1
ATOM 4563 C C . LEU A 1 584 ? 17.723 1.048 -14.453 1.00 95.38 584 LEU A C 1
ATOM 4565 O O . LEU A 1 584 ? 18.434 0.521 -15.310 1.00 95.38 584 LEU A O 1
ATOM 4569 N N . VAL A 1 585 ? 17.072 2.190 -14.694 1.00 97.12 585 VAL A N 1
ATOM 4570 C CA . VAL A 1 585 ? 17.239 2.952 -15.947 1.00 97.12 585 VAL A CA 1
ATOM 4571 C C . VAL A 1 585 ? 18.681 3.435 -16.092 1.00 97.12 585 VAL A C 1
ATOM 4573 O O . VAL A 1 585 ? 19.261 3.322 -17.176 1.00 97.12 585 VAL A O 1
ATOM 4576 N N . GLU A 1 586 ? 19.271 3.952 -15.016 1.00 96.00 586 GLU A N 1
ATOM 4577 C CA . GLU A 1 586 ? 20.658 4.426 -15.002 1.00 96.00 586 GLU A CA 1
ATOM 4578 C C . GLU A 1 586 ? 21.637 3.278 -15.263 1.00 96.00 586 GLU A C 1
ATOM 4580 O O . GLU A 1 586 ? 22.415 3.345 -16.219 1.00 96.00 586 GLU A O 1
ATOM 4585 N N . ALA A 1 587 ? 21.517 2.175 -14.517 1.00 95.81 587 ALA A N 1
ATOM 4586 C CA . ALA A 1 587 ? 22.344 0.981 -14.696 1.00 95.81 587 ALA A CA 1
ATOM 4587 C C . ALA A 1 587 ? 22.233 0.397 -16.118 1.00 95.81 587 ALA A C 1
ATOM 4589 O O . ALA A 1 587 ? 23.237 0.065 -16.757 1.00 95.81 587 ALA A O 1
ATOM 4590 N N . TYR A 1 588 ? 21.017 0.322 -16.671 1.00 97.69 588 TYR A N 1
ATOM 4591 C CA . TYR A 1 588 ? 20.810 -0.114 -18.053 1.00 97.69 588 TYR A CA 1
ATOM 4592 C C . TYR A 1 588 ? 21.490 0.832 -19.053 1.00 97.69 588 TYR A C 1
ATOM 4594 O O . TYR A 1 588 ? 22.158 0.373 -19.984 1.00 97.69 588 TYR A O 1
ATOM 4602 N N . THR A 1 589 ? 21.368 2.146 -18.845 1.00 97.25 589 THR A N 1
ATOM 4603 C CA . THR A 1 589 ? 21.976 3.177 -19.699 1.00 97.25 589 THR A CA 1
ATOM 4604 C C . THR A 1 589 ? 23.503 3.088 -19.694 1.00 97.25 589 THR A C 1
ATOM 4606 O O . THR A 1 589 ? 24.134 3.162 -20.757 1.00 97.25 589 THR A O 1
ATOM 4609 N N . GLU A 1 590 ? 24.113 2.882 -18.528 1.00 96.56 590 GLU A N 1
ATOM 4610 C CA . GLU A 1 590 ? 25.551 2.644 -18.406 1.00 96.56 590 GLU A CA 1
ATOM 4611 C C . GLU A 1 590 ? 25.970 1.381 -19.160 1.00 96.56 590 GLU A C 1
ATOM 4613 O O . GLU A 1 590 ? 26.904 1.418 -19.974 1.00 96.56 590 GLU A O 1
ATOM 4618 N N . GLN A 1 591 ? 25.224 0.288 -18.978 1.00 96.62 591 GLN A N 1
ATOM 4619 C CA . GLN A 1 591 ? 25.535 -0.992 -19.598 1.00 96.62 591 GLN A CA 1
ATOM 4620 C C . GLN A 1 591 ? 25.493 -0.936 -21.124 1.00 96.62 591 GLN A C 1
ATOM 4622 O O . GLN A 1 591 ? 26.398 -1.436 -21.796 1.00 96.62 591 GLN A O 1
ATOM 4627 N N . ILE A 1 592 ? 24.471 -0.313 -21.711 1.00 96.81 592 ILE A N 1
ATOM 4628 C CA . ILE A 1 592 ? 24.371 -0.203 -23.173 1.00 96.81 592 ILE A CA 1
ATOM 4629 C C . ILE A 1 592 ? 25.360 0.818 -23.746 1.00 96.81 592 ILE A C 1
ATOM 4631 O O . ILE A 1 592 ? 25.767 0.698 -24.902 1.00 96.81 592 ILE A O 1
ATOM 4635 N N . THR A 1 593 ? 25.792 1.800 -22.951 1.00 96.31 593 THR A N 1
ATOM 4636 C CA . THR A 1 593 ? 26.838 2.748 -23.352 1.00 96.31 593 THR A CA 1
ATOM 4637 C C . THR A 1 593 ? 28.196 2.051 -23.436 1.00 96.31 593 THR A C 1
ATOM 4639 O O . THR A 1 593 ? 28.927 2.232 -24.416 1.00 96.31 593 THR A O 1
ATOM 4642 N N . ALA A 1 594 ? 28.525 1.217 -22.446 1.00 95.31 594 ALA A N 1
ATOM 4643 C CA . ALA A 1 594 ? 29.752 0.425 -22.423 1.00 95.31 594 ALA A CA 1
ATOM 4644 C C . ALA A 1 594 ? 29.715 -0.744 -23.426 1.00 95.31 594 ALA A C 1
ATOM 4646 O O . ALA A 1 594 ? 30.700 -1.011 -24.124 1.00 95.31 594 ALA A O 1
ATOM 4647 N N . ASN A 1 595 ? 28.564 -1.408 -23.553 1.00 95.44 595 ASN A N 1
ATOM 4648 C CA . ASN A 1 595 ? 28.338 -2.547 -24.434 1.00 95.44 595 ASN A CA 1
ATOM 4649 C C . ASN A 1 595 ? 27.051 -2.378 -25.270 1.00 95.44 595 ASN A C 1
ATOM 4651 O O . ASN A 1 595 ? 26.020 -2.985 -24.972 1.00 95.44 595 ASN A O 1
ATOM 4655 N N . PRO A 1 596 ? 27.114 -1.659 -26.408 1.00 95.56 596 PRO A N 1
ATOM 4656 C CA . PRO A 1 596 ? 25.944 -1.395 -27.258 1.00 95.56 596 PRO A CA 1
ATOM 4657 C C . PRO A 1 596 ? 25.220 -2.629 -27.814 1.00 95.56 596 PRO A C 1
ATOM 4659 O O . PRO A 1 596 ? 24.148 -2.497 -28.395 1.00 95.56 596 PRO A O 1
ATOM 4662 N N . LYS A 1 597 ? 25.798 -3.832 -27.698 1.00 95.19 597 LYS A N 1
ATOM 4663 C CA . LYS A 1 597 ? 25.132 -5.082 -28.101 1.00 95.19 597 LYS A CA 1
ATOM 4664 C C . LYS A 1 597 ? 24.108 -5.571 -27.079 1.00 95.19 597 LYS A C 1
ATOM 4666 O O . LYS A 1 597 ? 23.294 -6.411 -27.445 1.00 95.19 597 LYS A O 1
ATOM 4671 N N . SER A 1 598 ? 24.175 -5.081 -25.843 1.00 94.62 598 SER A N 1
ATOM 4672 C CA . SER A 1 598 ? 23.210 -5.380 -24.782 1.00 94.62 598 SER A CA 1
ATOM 4673 C C . SER A 1 598 ? 21.919 -4.568 -24.917 1.00 94.62 598 SER A C 1
ATOM 4675 O O . SER A 1 598 ? 20.964 -4.840 -24.201 1.00 94.62 598 SER A O 1
ATOM 4677 N N . ALA A 1 599 ? 21.876 -3.585 -25.824 1.00 95.81 599 ALA A N 1
ATOM 4678 C CA . ALA A 1 599 ? 20.691 -2.772 -26.053 1.00 95.81 599 ALA A CA 1
ATOM 4679 C C . ALA A 1 599 ? 19.547 -3.603 -26.655 1.00 95.81 599 ALA A C 1
ATOM 4681 O O . ALA A 1 599 ? 19.690 -4.201 -27.726 1.00 95.81 599 ALA A O 1
ATOM 4682 N N . ASP A 1 600 ? 18.398 -3.583 -25.986 1.00 95.38 600 ASP A N 1
ATOM 4683 C CA . ASP A 1 600 ? 17.127 -4.093 -26.485 1.00 95.38 600 ASP A CA 1
ATOM 4684 C C . ASP A 1 600 ? 16.310 -2.943 -27.092 1.00 95.38 600 ASP A C 1
ATOM 4686 O O . ASP A 1 600 ? 16.057 -1.924 -26.448 1.00 95.38 600 ASP A O 1
ATOM 4690 N N . ALA A 1 601 ? 15.878 -3.116 -28.343 1.00 94.00 601 ALA A N 1
ATOM 4691 C CA . ALA A 1 601 ? 15.086 -2.127 -29.068 1.00 94.00 601 ALA A CA 1
ATOM 4692 C C . ALA A 1 601 ? 13.716 -1.857 -28.419 1.00 94.00 601 ALA A C 1
ATOM 4694 O O . ALA A 1 601 ? 13.150 -0.790 -28.632 1.00 94.00 601 ALA A O 1
ATOM 4695 N N . GLN A 1 602 ? 13.176 -2.788 -27.620 1.00 92.50 602 GLN A N 1
ATOM 4696 C CA . GLN A 1 602 ? 11.933 -2.557 -26.870 1.00 92.50 602 GLN A CA 1
ATOM 4697 C C . GLN A 1 602 ? 12.084 -1.485 -25.779 1.00 92.50 602 GLN A C 1
ATOM 4699 O O . GLN A 1 602 ? 11.081 -0.932 -25.334 1.00 92.50 602 GLN A O 1
ATOM 4704 N N . PHE A 1 603 ? 13.322 -1.178 -25.385 1.00 96.50 603 PHE A N 1
ATOM 4705 C CA . PHE A 1 603 ? 13.673 -0.234 -24.327 1.00 96.50 603 PHE A CA 1
ATOM 4706 C C . PHE A 1 603 ? 14.392 1.015 -24.869 1.00 96.50 603 PHE A C 1
ATOM 4708 O O . PHE A 1 603 ? 15.031 1.725 -24.101 1.00 96.50 603 PHE A O 1
ATOM 4715 N N . GLU A 1 604 ? 14.297 1.304 -26.176 1.00 95.62 604 GLU A N 1
ATOM 4716 C CA . GLU A 1 604 ? 14.910 2.501 -26.788 1.00 95.62 604 GLU A CA 1
ATOM 4717 C C . GLU A 1 604 ? 14.395 3.807 -26.157 1.00 95.62 604 GLU A C 1
ATOM 4719 O O . GLU A 1 604 ? 15.169 4.742 -25.966 1.00 95.62 604 GLU A O 1
ATOM 4724 N N . ASP A 1 605 ? 13.113 3.841 -25.782 1.00 95.38 605 ASP A N 1
ATOM 4725 C CA . ASP A 1 605 ? 12.472 4.994 -25.144 1.00 95.38 605 ASP A CA 1
ATOM 4726 C C . ASP A 1 605 ? 12.486 4.921 -23.600 1.00 95.38 605 ASP A C 1
ATOM 4728 O O . ASP A 1 605 ? 11.918 5.800 -22.952 1.00 95.38 605 ASP A O 1
ATOM 4732 N N . TRP A 1 606 ? 13.109 3.906 -22.977 1.00 97.25 606 TRP A N 1
ATOM 4733 C CA . TRP A 1 606 ? 13.135 3.778 -21.512 1.00 97.25 606 TRP A CA 1
ATOM 4734 C C . TRP A 1 606 ? 14.073 4.827 -20.896 1.00 97.25 606 TRP A C 1
ATOM 4736 O O . TRP A 1 606 ? 15.275 4.827 -21.145 1.00 97.25 606 TRP A O 1
ATOM 4746 N N . ASN A 1 607 ? 13.508 5.762 -20.130 1.00 95.12 607 ASN A N 1
ATOM 4747 C CA . ASN A 1 607 ? 14.196 6.928 -19.569 1.00 95.12 607 ASN A CA 1
ATOM 4748 C C . ASN A 1 607 ? 13.601 7.308 -18.202 1.00 95.12 607 ASN A C 1
ATOM 4750 O O . ASN A 1 607 ? 12.581 6.745 -17.831 1.00 95.12 607 ASN A O 1
ATOM 4754 N N . LEU A 1 608 ? 14.199 8.269 -17.487 1.00 94.44 608 LEU A N 1
ATOM 4755 C CA . LEU A 1 608 ? 13.781 8.683 -16.134 1.00 94.44 608 LEU A CA 1
ATOM 4756 C C . LEU A 1 608 ? 12.422 9.403 -16.064 1.00 94.44 608 LEU A C 1
ATOM 4758 O O . LEU A 1 608 ? 11.807 9.453 -15.001 1.00 94.44 608 LEU A O 1
ATOM 4762 N N . GLY A 1 609 ? 11.916 9.917 -17.188 1.00 93.00 609 GLY A N 1
ATOM 4763 C CA . GLY A 1 609 ? 10.744 10.791 -17.241 1.00 93.00 609 GLY A CA 1
ATOM 4764 C C . GLY A 1 609 ? 9.481 10.230 -16.572 1.00 93.00 609 GLY A C 1
ATOM 4765 O O . GLY A 1 609 ? 8.812 10.974 -15.862 1.00 93.00 609 GLY A O 1
ATOM 4766 N N . PRO A 1 610 ? 9.105 8.946 -16.738 1.00 95.31 610 PRO A N 1
ATOM 4767 C CA . PRO A 1 610 ? 8.006 8.356 -15.979 1.00 95.31 610 PRO A CA 1
ATOM 4768 C C . PRO A 1 610 ? 8.256 8.302 -14.465 1.00 95.31 610 PRO A C 1
ATOM 4770 O O . PRO A 1 610 ? 7.329 8.598 -13.717 1.00 95.31 610 PRO A O 1
ATOM 4773 N N . ALA A 1 611 ? 9.463 7.963 -13.996 1.00 93.75 611 ALA A N 1
ATOM 4774 C CA . ALA A 1 611 ? 9.761 7.978 -12.559 1.00 93.75 611 ALA A CA 1
ATOM 4775 C C . ALA A 1 611 ? 9.658 9.396 -11.984 1.00 93.75 611 ALA A C 1
ATOM 4777 O O . ALA A 1 611 ? 8.952 9.590 -10.997 1.00 93.75 611 ALA A O 1
ATOM 4778 N N . GLU A 1 612 ? 10.251 10.384 -12.660 1.00 91.00 612 GLU A N 1
ATOM 4779 C CA . GLU A 1 612 ? 10.125 11.806 -12.315 1.00 91.00 612 GLU A CA 1
ATOM 4780 C C . GLU A 1 612 ? 8.652 12.242 -12.316 1.00 91.00 612 GLU A C 1
ATOM 4782 O O . GLU A 1 612 ? 8.188 12.903 -11.389 1.00 91.00 612 GLU A O 1
ATOM 4787 N N . ARG A 1 613 ? 7.871 11.832 -13.329 1.00 91.00 613 ARG A N 1
ATOM 4788 C CA . ARG A 1 613 ? 6.468 12.247 -13.510 1.00 91.00 613 ARG A CA 1
ATOM 4789 C C . ARG A 1 613 ? 5.506 11.648 -12.493 1.00 91.00 613 ARG A C 1
ATOM 4791 O O . ARG A 1 613 ? 4.600 12.332 -12.026 1.00 91.00 613 ARG A O 1
ATOM 4798 N N . PHE A 1 614 ? 5.626 10.356 -12.208 1.00 93.38 614 PHE A N 1
ATOM 4799 C CA . PHE A 1 614 ? 4.695 9.654 -11.327 1.00 93.38 614 PHE A CA 1
ATOM 4800 C C . PHE A 1 614 ? 5.125 9.689 -9.857 1.00 93.38 614 PHE A C 1
ATOM 4802 O O . PHE A 1 614 ? 4.250 9.636 -8.986 1.00 93.38 614 PHE A O 1
ATOM 4809 N N . GLY A 1 615 ? 6.430 9.749 -9.569 1.00 91.06 615 GLY A N 1
ATOM 4810 C CA . GLY A 1 615 ? 6.958 9.617 -8.212 1.00 91.06 615 GLY A CA 1
ATOM 4811 C C . GLY A 1 615 ? 6.442 8.353 -7.524 1.00 91.06 615 GLY A C 1
ATOM 4812 O O . GLY A 1 615 ? 6.265 7.311 -8.156 1.00 91.06 615 GLY A O 1
ATOM 4813 N N . THR A 1 616 ? 6.025 8.478 -6.261 1.00 89.00 616 THR A N 1
ATOM 4814 C CA . THR A 1 616 ? 5.387 7.389 -5.486 1.00 89.00 616 THR A CA 1
ATOM 4815 C C . THR A 1 616 ? 4.094 6.831 -6.114 1.00 89.00 616 THR A C 1
ATOM 4817 O O . THR A 1 616 ? 3.518 5.854 -5.633 1.00 89.00 616 THR A O 1
ATOM 4820 N N . GLY A 1 617 ? 3.584 7.446 -7.187 1.00 93.31 617 GLY A N 1
ATOM 4821 C CA . GLY A 1 617 ? 2.502 6.928 -8.024 1.00 93.31 617 GLY A CA 1
ATOM 4822 C C . GLY A 1 617 ? 2.913 5.823 -9.004 1.00 93.31 617 GLY A C 1
ATOM 4823 O O . GLY A 1 617 ? 2.025 5.289 -9.672 1.00 93.31 617 GLY A O 1
ATOM 4824 N N . LEU A 1 618 ? 4.202 5.477 -9.096 1.00 96.25 618 LEU A N 1
ATOM 4825 C CA . LEU A 1 618 ? 4.738 4.416 -9.951 1.00 96.25 618 LEU A CA 1
ATOM 4826 C C . LEU A 1 618 ? 5.409 3.320 -9.123 1.00 96.25 618 LEU A C 1
ATOM 4828 O O . LEU A 1 618 ? 6.318 3.574 -8.338 1.00 96.25 618 LEU A O 1
ATOM 4832 N N . ARG A 1 619 ? 4.954 2.085 -9.320 1.00 96.38 619 ARG A N 1
ATOM 4833 C CA . ARG A 1 619 ? 5.557 0.881 -8.737 1.00 96.38 619 ARG A CA 1
ATOM 4834 C C . ARG A 1 619 ? 5.151 -0.356 -9.526 1.00 96.38 619 ARG A C 1
ATOM 4836 O O . ARG A 1 619 ? 4.098 -0.351 -10.175 1.00 96.38 619 ARG A O 1
ATOM 4843 N N . VAL A 1 620 ? 5.984 -1.392 -9.457 1.00 97.25 620 VAL A N 1
ATOM 4844 C CA . VAL A 1 620 ? 5.709 -2.712 -10.040 1.00 97.25 620 VAL A CA 1
ATOM 4845 C C . VAL A 1 620 ? 6.003 -3.845 -9.055 1.00 97.25 620 VAL A C 1
ATOM 4847 O O . VAL A 1 620 ? 6.833 -3.739 -8.153 1.00 97.25 620 VAL A O 1
ATOM 4850 N N . ASN A 1 621 ? 5.333 -4.972 -9.254 1.00 96.19 621 ASN A N 1
ATOM 4851 C CA . ASN A 1 621 ? 5.622 -6.254 -8.637 1.00 96.19 621 ASN A CA 1
ATOM 4852 C C . ASN A 1 621 ? 6.820 -6.908 -9.331 1.00 96.19 621 ASN A C 1
ATOM 4854 O O . ASN A 1 621 ? 6.702 -7.485 -10.419 1.00 96.19 621 ASN A O 1
ATOM 4858 N N . GLY A 1 622 ? 7.975 -6.818 -8.682 1.00 93.75 622 GLY A N 1
ATOM 4859 C CA . GLY A 1 622 ? 9.227 -7.353 -9.182 1.00 93.75 622 GLY A CA 1
ATOM 4860 C C . GLY A 1 622 ? 9.233 -8.875 -9.250 1.00 93.75 622 GLY A C 1
ATOM 4861 O O . GLY A 1 622 ? 9.780 -9.412 -10.203 1.00 93.75 622 GLY A O 1
ATOM 4862 N N . PHE A 1 623 ? 8.614 -9.600 -8.310 1.00 94.12 623 PHE A N 1
ATOM 4863 C CA . PHE A 1 623 ? 8.768 -11.061 -8.195 1.00 94.12 623 PHE A CA 1
ATOM 4864 C C . PHE A 1 623 ? 7.451 -11.833 -8.278 1.00 94.12 623 PHE A C 1
ATOM 4866 O O . PHE A 1 623 ? 6.508 -11.606 -7.518 1.00 94.12 623 PHE A O 1
ATOM 4873 N N . ASN A 1 624 ? 7.449 -12.880 -9.102 1.00 96.50 624 ASN A N 1
ATOM 4874 C CA . ASN A 1 624 ? 6.472 -13.956 -8.965 1.00 96.50 624 ASN A CA 1
ATOM 4875 C C . ASN A 1 624 ? 6.876 -14.846 -7.786 1.00 96.50 624 ASN A C 1
ATOM 4877 O O . ASN A 1 624 ? 7.967 -15.404 -7.828 1.00 96.50 624 ASN A O 1
ATOM 4881 N N . ALA A 1 625 ? 6.011 -15.020 -6.782 1.00 96.25 625 ALA A N 1
ATOM 4882 C CA . ALA A 1 625 ? 6.231 -15.965 -5.683 1.00 96.25 625 ALA A CA 1
ATOM 4883 C C . ALA A 1 625 ? 5.569 -17.321 -5.973 1.00 96.25 625 ALA A C 1
ATOM 4885 O O . ALA A 1 625 ? 4.476 -17.372 -6.541 1.00 96.25 625 ALA A O 1
ATOM 4886 N N . TYR A 1 626 ? 6.191 -18.418 -5.543 1.00 96.38 626 TYR A N 1
ATOM 4887 C CA . TYR A 1 626 ? 5.713 -19.785 -5.767 1.00 96.38 626 TYR A CA 1
ATOM 4888 C C . TYR A 1 626 ? 5.692 -20.590 -4.467 1.00 96.38 626 TYR A C 1
ATOM 4890 O O . TYR A 1 626 ? 6.546 -20.420 -3.601 1.00 96.38 626 TYR A O 1
ATOM 4898 N N . ARG A 1 627 ? 4.768 -21.551 -4.373 1.00 95.94 627 ARG A N 1
ATOM 4899 C CA . ARG A 1 627 ? 4.744 -22.531 -3.279 1.00 95.94 627 ARG A CA 1
ATOM 4900 C C . ARG A 1 627 ? 5.936 -23.487 -3.370 1.00 95.94 627 ARG A C 1
ATOM 4902 O O . ARG A 1 627 ? 6.179 -24.109 -4.413 1.00 95.94 627 ARG A O 1
ATOM 4909 N N . MET A 1 628 ? 6.642 -23.672 -2.257 1.00 93.31 628 MET A N 1
ATOM 4910 C CA . MET A 1 628 ? 7.697 -24.679 -2.148 1.00 93.31 628 MET A CA 1
ATOM 4911 C C . MET A 1 628 ? 7.129 -26.095 -2.293 1.00 93.31 628 MET A C 1
ATOM 4913 O O . MET A 1 628 ? 6.144 -26.467 -1.656 1.00 93.31 628 MET A O 1
ATOM 4917 N N . GLY A 1 629 ? 7.755 -26.888 -3.168 1.00 88.94 629 GLY A N 1
ATOM 4918 C CA . GLY A 1 629 ? 7.355 -28.268 -3.471 1.00 88.94 629 GLY A CA 1
ATOM 4919 C C . GLY A 1 629 ? 6.205 -28.435 -4.475 1.00 88.94 629 GLY A C 1
ATOM 4920 O O . GLY A 1 629 ? 5.923 -29.574 -4.849 1.00 88.94 629 GLY A O 1
ATOM 4921 N N . GLU A 1 630 ? 5.585 -27.348 -4.946 1.00 91.25 630 GLU A N 1
ATOM 4922 C CA . GLU A 1 630 ? 4.467 -27.425 -5.894 1.00 91.25 630 GLU A CA 1
ATOM 4923 C C . GLU A 1 630 ? 4.933 -27.862 -7.291 1.00 91.25 630 GLU A C 1
ATOM 4925 O O . GLU A 1 630 ? 5.848 -27.251 -7.846 1.00 91.25 630 GLU A O 1
ATOM 4930 N N . PRO A 1 631 ? 4.368 -28.943 -7.862 1.00 85.44 631 PRO A N 1
ATOM 4931 C CA . PRO A 1 631 ? 4.867 -29.526 -9.107 1.00 85.44 631 PRO A CA 1
ATOM 4932 C C . PRO A 1 631 ? 4.512 -28.735 -10.373 1.00 85.44 631 PRO A C 1
ATOM 4934 O O . PRO A 1 631 ? 5.172 -28.933 -11.395 1.00 85.44 631 PRO A O 1
ATOM 4937 N N . HIS A 1 632 ? 3.464 -27.910 -10.349 1.00 88.19 632 HIS A N 1
ATOM 4938 C CA . HIS A 1 632 ? 3.001 -27.146 -11.509 1.00 88.19 632 HIS A CA 1
ATOM 4939 C C . HIS A 1 632 ? 3.593 -25.736 -11.596 1.00 88.19 632 HIS A C 1
ATOM 4941 O O . HIS A 1 632 ? 3.481 -25.120 -12.654 1.00 88.19 632 HIS A O 1
ATOM 4947 N N . ASN A 1 633 ? 4.244 -25.276 -10.526 1.00 92.06 633 ASN A N 1
ATOM 4948 C CA . ASN A 1 633 ? 4.831 -23.954 -10.364 1.00 92.06 633 ASN A CA 1
ATOM 4949 C C . ASN A 1 633 ? 3.867 -22.831 -10.763 1.00 92.06 633 ASN A C 1
ATOM 4951 O O . ASN A 1 633 ? 4.195 -21.945 -11.542 1.00 92.06 633 ASN A O 1
ATOM 4955 N N . ILE A 1 634 ? 2.649 -22.865 -10.229 1.00 94.62 634 ILE A N 1
ATOM 4956 C CA . ILE A 1 634 ? 1.708 -21.757 -10.423 1.00 94.62 634 ILE A CA 1
ATOM 4957 C C . ILE A 1 634 ? 2.163 -20.586 -9.539 1.00 94.62 634 ILE A C 1
ATOM 4959 O O . ILE A 1 634 ? 2.295 -20.787 -8.325 1.00 94.62 634 ILE A O 1
ATOM 4963 N N . PRO A 1 635 ? 2.387 -19.371 -10.085 1.00 96.75 635 PRO A N 1
ATOM 4964 C CA . PRO A 1 635 ? 2.657 -18.222 -9.238 1.00 96.75 635 PRO A CA 1
ATOM 4965 C C . PRO A 1 635 ? 1.470 -17.988 -8.308 1.00 96.75 635 PRO A C 1
ATOM 4967 O O . PRO A 1 635 ? 0.315 -17.990 -8.738 1.00 96.75 635 PRO A O 1
ATOM 4970 N N . LEU A 1 636 ? 1.756 -17.770 -7.031 1.00 97.56 636 LEU A N 1
ATOM 4971 C CA . LEU A 1 636 ? 0.769 -17.706 -5.958 1.00 97.56 636 LEU A CA 1
ATOM 4972 C C . LEU A 1 636 ? -0.300 -16.628 -6.182 1.00 97.56 636 LEU A C 1
ATOM 4974 O O . LEU A 1 636 ? -1.439 -16.803 -5.754 1.00 97.56 636 LEU A O 1
ATOM 4978 N N . HIS A 1 637 ? 0.044 -15.553 -6.898 1.00 96.69 637 HIS A N 1
ATOM 4979 C CA . HIS A 1 637 ? -0.884 -14.497 -7.313 1.00 96.69 637 HIS A CA 1
ATOM 4980 C C . HIS A 1 637 ? -2.003 -14.998 -8.248 1.00 96.69 637 HIS A C 1
ATOM 4982 O O . HIS A 1 637 ? -3.079 -14.429 -8.314 1.00 96.69 637 HIS A O 1
ATOM 4988 N N . PHE A 1 638 ? -1.808 -16.114 -8.946 1.00 96.62 638 PHE A N 1
ATOM 4989 C CA . PHE A 1 638 ? -2.820 -16.700 -9.832 1.00 96.62 638 PHE A CA 1
ATOM 4990 C C . PHE A 1 638 ? -3.442 -17.977 -9.261 1.00 96.62 638 PHE A C 1
ATOM 4992 O O . PHE A 1 638 ? -4.213 -18.642 -9.956 1.00 96.62 638 PHE A O 1
ATOM 4999 N N . ALA A 1 639 ? -3.106 -18.329 -8.017 1.00 96.56 639 ALA A N 1
ATOM 5000 C CA . ALA A 1 639 ? -3.590 -19.524 -7.345 1.00 96.56 639 ALA A CA 1
ATOM 5001 C C . ALA A 1 639 ? -4.707 -19.193 -6.350 1.00 96.56 639 ALA A C 1
ATOM 5003 O O . ALA A 1 639 ? -4.544 -18.346 -5.472 1.00 96.56 639 ALA A O 1
ATOM 5004 N N . TYR A 1 640 ? -5.814 -19.928 -6.442 1.00 97.50 640 TYR A N 1
ATOM 5005 C CA . TYR A 1 640 ? -6.925 -19.823 -5.508 1.00 97.50 640 TYR A CA 1
ATOM 5006 C C . TYR A 1 640 ? -6.702 -20.699 -4.278 1.00 97.50 640 TYR A C 1
ATOM 5008 O O . TYR A 1 640 ? -6.582 -21.925 -4.383 1.00 97.50 640 TYR A O 1
ATOM 5016 N N . GLU A 1 641 ? -6.746 -20.091 -3.096 1.00 97.38 641 GLU A N 1
ATOM 5017 C CA . GLU A 1 641 ? -6.554 -20.798 -1.835 1.00 97.38 641 GLU A CA 1
ATOM 5018 C C . GLU A 1 641 ? -7.575 -20.379 -0.773 1.00 97.38 641 GLU A C 1
ATOM 5020 O O . GLU A 1 641 ? -7.497 -19.307 -0.174 1.00 97.38 641 GLU A O 1
ATOM 5025 N N . ALA A 1 642 ? -8.535 -21.263 -0.507 1.00 98.12 642 ALA A N 1
ATOM 5026 C CA . ALA A 1 642 ? -9.569 -21.026 0.488 1.00 98.12 642 ALA A CA 1
ATOM 5027 C C . ALA A 1 642 ? -9.016 -21.085 1.924 1.00 98.12 642 ALA A C 1
ATOM 5029 O O . ALA A 1 642 ? -8.088 -21.842 2.239 1.00 98.12 642 ALA A O 1
ATOM 5030 N N . ALA A 1 643 ? -9.654 -20.329 2.814 1.00 98.56 643 ALA A N 1
ATOM 5031 C CA . ALA A 1 643 ? -9.555 -20.541 4.250 1.00 98.56 643 ALA A CA 1
ATOM 5032 C C . ALA A 1 643 ? -10.255 -21.844 4.681 1.00 98.56 643 ALA A C 1
ATOM 5034 O O . ALA A 1 643 ? -10.957 -22.493 3.899 1.00 98.56 643 ALA A O 1
ATOM 5035 N N . ASP A 1 644 ? -10.069 -22.243 5.938 1.00 98.50 644 ASP A N 1
ATOM 5036 C CA . ASP A 1 644 ? -10.672 -23.465 6.476 1.00 98.50 644 ASP A CA 1
ATOM 5037 C C . ASP A 1 644 ? -12.073 -23.248 7.053 1.00 98.50 644 ASP A C 1
ATOM 5039 O O . ASP A 1 644 ? -12.850 -24.199 7.142 1.00 98.50 644 ASP A O 1
ATOM 5043 N N . CYS A 1 645 ? -12.401 -22.011 7.424 1.00 98.56 645 CYS A N 1
ATOM 5044 C CA . CYS A 1 645 ? -13.738 -21.564 7.804 1.00 98.56 645 CYS A CA 1
ATOM 5045 C C . CYS A 1 645 ? -13.864 -20.058 7.543 1.00 98.56 645 CYS A C 1
ATOM 5047 O O . CYS A 1 645 ? -12.921 -19.300 7.770 1.00 98.56 645 CYS A O 1
ATOM 5049 N N . ARG A 1 646 ? -15.040 -19.620 7.088 1.00 98.50 646 ARG A N 1
ATOM 5050 C CA . ARG A 1 646 ? -15.407 -18.204 6.962 1.00 98.50 646 ARG A CA 1
ATOM 5051 C C . ARG A 1 646 ? -16.514 -17.875 7.955 1.00 98.50 646 ARG A C 1
ATOM 5053 O O . ARG A 1 646 ? -17.445 -18.666 8.063 1.00 98.50 646 ARG A O 1
ATOM 5060 N N . ILE A 1 647 ? -16.463 -16.723 8.618 1.00 98.69 647 ILE A N 1
ATOM 5061 C CA . ILE A 1 647 ? -17.491 -16.263 9.569 1.00 98.69 647 ILE A CA 1
ATOM 5062 C C . ILE A 1 647 ? -17.943 -14.821 9.285 1.00 98.69 647 ILE A C 1
ATOM 5064 O O . ILE A 1 647 ? -17.246 -14.060 8.611 1.00 98.69 647 ILE A O 1
ATOM 5068 N N . TRP A 1 648 ? -19.097 -14.423 9.825 1.00 98.44 648 TRP A N 1
ATOM 5069 C CA . TRP A 1 648 ? -19.583 -13.037 9.786 1.00 98.44 648 TRP A CA 1
ATOM 5070 C C . TRP A 1 648 ? -19.231 -12.274 11.065 1.00 98.44 648 TRP A C 1
ATOM 5072 O O . TRP A 1 648 ? -19.236 -12.849 12.152 1.00 98.44 648 TRP A O 1
ATOM 5082 N N . TYR A 1 649 ? -19.003 -10.963 10.948 1.00 98.12 649 TYR A N 1
ATOM 5083 C CA . TYR A 1 649 ? -18.939 -10.079 12.113 1.00 98.12 649 TYR A CA 1
ATOM 5084 C C . TYR A 1 649 ? -20.318 -9.951 12.773 1.00 98.12 649 TYR A C 1
ATOM 5086 O O . TYR A 1 649 ? -21.300 -9.632 12.094 1.00 98.12 649 TYR A O 1
ATOM 5094 N N . THR A 1 650 ? -20.376 -10.135 14.096 1.00 97.75 650 THR A N 1
ATOM 5095 C CA . THR A 1 650 ? -21.514 -9.700 14.923 1.00 97.75 650 THR A CA 1
ATOM 5096 C C . THR A 1 650 ? -21.272 -8.298 15.487 1.00 97.75 650 THR A C 1
ATOM 5098 O O . THR A 1 650 ? -20.128 -7.828 15.479 1.00 97.75 650 THR A O 1
ATOM 5101 N N . PRO A 1 651 ? -22.312 -7.598 15.983 1.00 95.56 651 PRO A N 1
ATOM 5102 C CA . PRO A 1 651 ? -22.145 -6.266 16.550 1.00 95.56 651 PRO A CA 1
ATOM 5103 C C . PRO A 1 651 ? -21.079 -6.192 17.651 1.00 95.56 651 PRO A C 1
ATOM 5105 O O . PRO A 1 651 ? -20.280 -5.257 17.661 1.00 95.56 651 PRO A O 1
ATOM 5108 N N . GLU A 1 652 ? -21.034 -7.192 18.530 1.00 94.50 652 GLU A N 1
ATOM 5109 C CA . GLU A 1 652 ? -20.108 -7.281 19.662 1.00 94.50 652 GLU A CA 1
ATOM 5110 C C . GLU A 1 652 ? -18.660 -7.461 19.197 1.00 94.50 652 GLU A C 1
ATOM 5112 O O . GLU A 1 652 ? -17.775 -6.807 19.732 1.00 94.50 652 GLU A O 1
ATOM 5117 N N . MET A 1 653 ? -18.422 -8.258 18.149 1.00 95.69 653 MET A N 1
ATOM 5118 C CA . MET A 1 653 ? -17.082 -8.519 17.591 1.00 95.69 653 MET A CA 1
ATOM 5119 C C . MET A 1 653 ? -16.412 -7.290 16.960 1.00 95.69 653 MET A C 1
ATOM 5121 O O . MET A 1 653 ? -15.214 -7.300 16.688 1.00 95.69 653 MET A O 1
ATOM 5125 N N . ILE A 1 654 ? -17.185 -6.252 16.637 1.00 93.62 654 ILE A N 1
ATOM 5126 C CA . ILE A 1 654 ? -16.641 -4.971 16.167 1.00 93.62 654 ILE A CA 1
ATOM 5127 C C . ILE A 1 654 ? -16.307 -4.052 17.344 1.00 93.62 654 ILE A C 1
ATOM 5129 O O . ILE A 1 654 ? -15.343 -3.301 17.250 1.00 93.62 654 ILE A O 1
ATOM 5133 N N . ALA A 1 655 ? -17.111 -4.081 18.413 1.00 91.56 655 ALA A N 1
ATOM 5134 C CA . ALA A 1 655 ? -16.892 -3.256 19.602 1.00 91.56 655 ALA A CA 1
ATOM 5135 C C . ALA A 1 655 ? -15.762 -3.794 20.490 1.00 91.56 655 ALA A C 1
ATOM 5137 O O . ALA A 1 655 ? -15.085 -3.011 21.145 1.00 91.56 655 ALA A O 1
ATOM 5138 N N . ASP A 1 656 ? -15.578 -5.114 20.512 1.00 90.75 656 ASP A N 1
ATOM 5139 C CA . ASP A 1 656 ? -14.612 -5.808 21.354 1.00 90.75 656 ASP A CA 1
ATOM 5140 C C . ASP A 1 656 ? -13.967 -6.962 20.575 1.00 90.75 656 ASP A C 1
ATOM 5142 O O . ASP A 1 656 ? -14.609 -7.974 20.273 1.00 90.75 656 ASP A O 1
ATOM 5146 N N . ASP A 1 657 ? -12.676 -6.831 20.263 1.00 91.88 657 ASP A N 1
ATOM 5147 C CA . ASP A 1 657 ? -11.925 -7.883 19.573 1.00 91.88 657 ASP A CA 1
ATOM 5148 C C . ASP A 1 657 ? -11.818 -9.172 20.416 1.00 91.88 657 ASP A C 1
ATOM 5150 O O . ASP A 1 657 ? -11.743 -10.265 19.855 1.00 91.88 657 ASP A O 1
ATOM 5154 N N . THR A 1 658 ? -11.953 -9.104 21.745 1.00 93.75 658 THR A N 1
ATOM 5155 C CA . THR A 1 658 ? -12.004 -10.282 22.632 1.00 93.75 658 THR A CA 1
ATOM 5156 C C . THR A 1 658 ? -13.218 -11.157 22.341 1.00 93.75 658 THR A C 1
ATOM 5158 O O . THR A 1 658 ? -13.137 -12.385 22.428 1.00 93.75 658 THR A O 1
ATOM 5161 N N . ALA A 1 659 ? -14.349 -10.562 21.948 1.00 95.31 659 ALA A N 1
ATOM 5162 C CA . ALA A 1 659 ? -15.531 -11.316 21.536 1.00 95.31 659 ALA A CA 1
ATOM 5163 C C . ALA A 1 659 ? -15.271 -12.097 20.237 1.00 95.31 659 ALA A C 1
ATOM 5165 O O . ALA A 1 659 ? -15.708 -13.245 20.098 1.00 95.31 659 ALA A O 1
ATOM 5166 N N . LEU A 1 660 ? -14.518 -11.507 19.302 1.00 96.88 660 LEU A N 1
ATOM 5167 C CA . LEU A 1 660 ? -14.086 -12.196 18.089 1.00 96.88 660 LEU A CA 1
ATOM 5168 C C . LEU A 1 660 ? -13.076 -13.303 18.400 1.00 96.88 660 LEU A C 1
ATOM 5170 O O . LEU A 1 660 ? -13.254 -14.428 17.938 1.00 96.88 660 LEU A O 1
ATOM 5174 N N . TRP A 1 661 ? -12.044 -13.019 19.194 1.00 97.88 661 TRP A N 1
ATOM 5175 C CA . TRP A 1 661 ? -11.026 -14.004 19.562 1.00 97.88 661 TRP A CA 1
ATOM 5176 C C . TRP A 1 661 ? -11.624 -15.192 20.311 1.00 97.88 661 TRP A C 1
ATOM 5178 O O . TRP A 1 661 ? -11.264 -16.329 20.025 1.00 97.88 661 TRP A O 1
ATOM 5188 N N . ASN A 1 662 ? -12.611 -14.966 21.182 1.00 97.50 662 ASN A N 1
ATOM 5189 C CA . ASN A 1 662 ? -13.371 -16.042 21.818 1.00 97.50 662 ASN A CA 1
ATOM 5190 C C . ASN A 1 662 ? -14.114 -16.917 20.800 1.00 97.50 662 ASN A C 1
ATOM 5192 O O . ASN A 1 662 ? -14.056 -18.145 20.885 1.00 97.50 662 ASN A O 1
ATOM 5196 N N . ARG A 1 663 ? -14.772 -16.311 19.801 1.00 98.00 663 ARG A N 1
ATOM 5197 C CA . ARG A 1 663 ? -15.408 -17.070 18.712 1.00 98.00 663 ARG A CA 1
ATOM 5198 C C . ARG A 1 663 ? -14.379 -17.876 17.923 1.00 98.00 663 ARG A C 1
ATOM 5200 O O . ARG A 1 663 ? -14.631 -19.030 17.593 1.00 98.00 663 ARG A O 1
ATOM 5207 N N . VAL A 1 664 ? -13.227 -17.293 17.622 1.00 98.50 664 VAL A N 1
ATOM 5208 C CA . VAL A 1 664 ? -12.149 -17.960 16.880 1.00 98.50 664 VAL A CA 1
ATOM 5209 C C . VAL A 1 664 ? -11.556 -19.114 17.689 1.00 98.50 664 VAL A C 1
ATOM 5211 O O . VAL A 1 664 ? -11.409 -20.205 17.143 1.00 98.50 664 VAL A O 1
ATOM 5214 N N . ALA A 1 665 ? -11.312 -18.928 18.988 1.00 98.19 665 ALA A N 1
ATOM 5215 C CA . ALA A 1 665 ? -10.844 -19.977 19.893 1.00 98.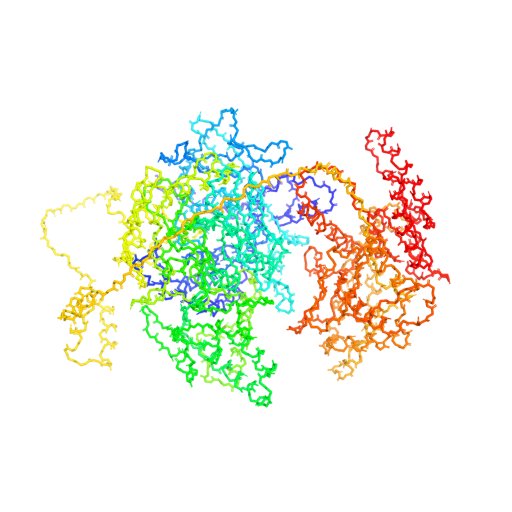19 665 ALA A CA 1
ATOM 5216 C C . ALA A 1 665 ? -11.839 -21.146 19.984 1.00 98.19 665 ALA A C 1
ATOM 5218 O O . ALA A 1 665 ? -11.442 -22.310 19.898 1.00 98.19 665 ALA A O 1
ATOM 5219 N N . GLU A 1 666 ? -13.140 -20.854 20.100 1.00 97.81 666 GLU A N 1
ATOM 5220 C CA . GLU A 1 666 ? -14.199 -21.869 20.089 1.00 97.81 666 GLU A CA 1
ATOM 5221 C C . GLU A 1 666 ? -14.141 -22.705 18.800 1.00 97.81 666 GLU A C 1
ATOM 5223 O O . GLU A 1 666 ? -14.101 -23.936 18.845 1.00 97.81 666 GLU A O 1
ATOM 5228 N N . LEU A 1 667 ? -14.083 -22.044 17.642 1.00 98.31 667 LEU A N 1
ATOM 5229 C CA . LEU A 1 667 ? -14.048 -22.703 16.336 1.00 98.31 667 LEU A CA 1
ATOM 5230 C C . LEU A 1 667 ? -12.773 -23.529 16.130 1.00 98.31 667 LEU A C 1
ATOM 5232 O O . LEU A 1 667 ? -12.849 -24.662 15.656 1.00 98.31 667 LEU A O 1
ATOM 5236 N N . ALA A 1 668 ? -11.616 -22.975 16.487 1.00 97.75 668 ALA A N 1
ATOM 5237 C CA . ALA A 1 668 ? -10.316 -23.573 16.218 1.00 97.75 668 ALA A CA 1
ATOM 5238 C C . ALA A 1 668 ? -9.958 -24.713 17.181 1.00 97.75 668 ALA A C 1
ATOM 5240 O O . ALA A 1 668 ? -9.348 -25.694 16.751 1.00 97.75 668 ALA A O 1
ATOM 5241 N N . PHE A 1 669 ? -10.333 -24.599 18.459 1.00 96.44 669 PHE A N 1
ATOM 5242 C CA . PHE A 1 669 ? -9.823 -25.475 19.520 1.00 96.44 669 PHE A CA 1
ATOM 5243 C C . PHE A 1 669 ? -10.908 -26.312 20.212 1.00 96.44 669 PHE A C 1
ATOM 5245 O O . PHE A 1 669 ? -10.591 -27.349 20.790 1.00 96.44 669 PHE A O 1
ATOM 5252 N N . SER A 1 670 ? -12.189 -25.923 20.127 1.00 93.56 670 SER A N 1
ATOM 5253 C CA . SER A 1 670 ? -13.303 -26.691 20.718 1.00 93.56 670 SER A CA 1
ATOM 5254 C C . SER A 1 670 ? -14.165 -27.414 19.678 1.00 93.56 670 SER A C 1
ATOM 5256 O O . SER A 1 670 ? -14.502 -28.582 19.866 1.00 93.56 670 SER A O 1
ATOM 5258 N N . ASN A 1 671 ? -14.494 -26.754 18.563 1.00 92.56 671 ASN A N 1
ATOM 5259 C CA . ASN A 1 671 ? -15.412 -27.274 17.536 1.00 92.56 671 ASN A CA 1
ATOM 5260 C C . ASN A 1 671 ? -14.678 -27.944 16.355 1.00 92.56 671 ASN A C 1
ATOM 5262 O O . ASN A 1 671 ? -15.264 -28.195 15.297 1.00 92.56 671 ASN A O 1
ATOM 5266 N N . ARG A 1 672 ? -13.383 -28.225 16.520 1.00 90.62 672 ARG A N 1
ATOM 5267 C CA . ARG A 1 672 ? -12.526 -28.831 15.500 1.00 90.62 672 ARG A CA 1
ATOM 5268 C C . ARG A 1 672 ? -12.459 -30.351 15.673 1.00 90.62 672 ARG A C 1
ATOM 5270 O O . ARG A 1 672 ? -12.022 -30.846 16.708 1.00 90.62 672 ARG A O 1
ATOM 5277 N N . ASP A 1 673 ? -12.836 -31.095 14.633 1.00 90.56 673 ASP A N 1
ATOM 5278 C CA . ASP A 1 673 ? -12.614 -32.543 14.517 1.00 90.56 673 ASP A CA 1
ATOM 5279 C C . ASP A 1 673 ? -11.504 -32.813 13.491 1.00 90.56 673 ASP A C 1
ATOM 5281 O O . ASP A 1 673 ? -11.685 -32.691 12.273 1.00 90.56 673 ASP A O 1
ATOM 5285 N N . GLY A 1 674 ? -10.305 -33.131 13.982 1.00 91.56 674 GLY A N 1
ATOM 5286 C CA . GLY A 1 674 ? -9.120 -33.283 13.140 1.00 91.56 674 GLY A CA 1
ATOM 5287 C C . GLY A 1 674 ? -8.770 -31.973 12.432 1.00 91.56 674 GLY A C 1
ATOM 5288 O O . GLY A 1 674 ? -8.376 -31.012 13.075 1.00 91.56 674 GLY A O 1
ATOM 5289 N N . ASN A 1 675 ? -8.910 -31.922 11.107 1.00 94.19 675 ASN A N 1
ATOM 5290 C CA . ASN A 1 675 ? -8.637 -30.719 10.307 1.00 94.19 675 ASN A CA 1
ATOM 5291 C C . ASN A 1 675 ? -9.909 -30.006 9.844 1.00 94.19 675 ASN A C 1
ATOM 5293 O O . ASN A 1 675 ? -9.857 -29.194 8.933 1.00 94.19 675 ASN A O 1
ATOM 5297 N N . VAL A 1 676 ? -11.068 -30.330 10.410 1.00 96.56 676 VAL A N 1
ATOM 5298 C CA . VAL A 1 676 ? -12.345 -29.751 9.994 1.00 96.56 676 VAL A CA 1
ATOM 5299 C C . VAL A 1 676 ? -12.945 -28.985 11.158 1.00 96.56 676 VAL A C 1
ATOM 5301 O O . VAL A 1 676 ? -13.090 -29.535 12.244 1.00 96.56 676 VAL A O 1
ATOM 5304 N N . ILE A 1 677 ? -13.342 -27.740 10.909 1.00 96.81 677 ILE A N 1
ATOM 5305 C CA . ILE A 1 677 ? -14.149 -26.950 11.841 1.00 96.81 677 ILE A CA 1
ATOM 5306 C C . ILE A 1 677 ? -15.621 -27.240 11.528 1.00 96.81 677 ILE A C 1
ATOM 5308 O O . ILE A 1 677 ? -16.080 -26.956 10.420 1.00 96.81 677 ILE A O 1
ATOM 5312 N N . ASP A 1 678 ? -16.349 -27.840 12.470 1.00 93.12 678 ASP A N 1
ATOM 5313 C CA . ASP A 1 678 ? -17.774 -28.158 12.320 1.00 93.12 678 ASP A CA 1
ATOM 5314 C C . ASP A 1 678 ? -18.604 -27.241 13.222 1.00 93.12 678 ASP A C 1
ATOM 5316 O O . ASP A 1 678 ? -18.709 -27.443 14.431 1.00 93.12 678 ASP A O 1
ATOM 5320 N N . SER A 1 679 ? -19.146 -26.170 12.643 1.00 97.06 679 SER A N 1
ATOM 5321 C CA . SER A 1 679 ? -19.874 -25.146 13.390 1.00 97.06 679 SER A CA 1
ATOM 5322 C C . SER A 1 679 ? -20.918 -24.452 12.516 1.00 97.06 679 SER A C 1
ATOM 5324 O O . SER A 1 679 ? -20.616 -24.144 11.361 1.00 97.06 679 SER A O 1
ATOM 5326 N N . PRO A 1 680 ? -22.112 -24.127 13.055 1.00 96.50 680 PRO A N 1
ATOM 5327 C CA . PRO A 1 680 ? -23.117 -23.342 12.336 1.00 96.50 680 PRO A CA 1
ATOM 5328 C C . PRO A 1 680 ? -22.671 -21.902 12.046 1.00 96.50 680 PRO A C 1
ATOM 5330 O O . PRO A 1 680 ? -23.286 -21.241 11.219 1.00 96.50 680 PRO A O 1
ATOM 5333 N N . TYR A 1 681 ? -21.623 -21.414 12.717 1.00 98.12 681 TYR A N 1
ATOM 5334 C CA . TYR A 1 681 ? -21.066 -20.083 12.468 1.00 98.12 681 TYR A CA 1
ATOM 5335 C C . TYR A 1 681 ? -20.102 -20.044 11.284 1.00 98.12 681 TYR A C 1
ATOM 5337 O O . TYR A 1 681 ? -19.823 -18.961 10.774 1.00 98.12 681 TYR A O 1
ATOM 5345 N N . CYS A 1 682 ? -19.593 -21.198 10.839 1.00 98.31 682 CYS A N 1
ATOM 5346 C CA . CYS A 1 682 ? -18.909 -21.252 9.557 1.00 98.31 682 CYS A CA 1
ATOM 5347 C C . CYS A 1 682 ? -19.958 -21.111 8.454 1.00 98.31 682 CYS A C 1
ATOM 5349 O O . CYS A 1 682 ? -20.883 -21.919 8.367 1.00 98.31 682 CYS A O 1
ATOM 5351 N N . VAL A 1 683 ? -19.797 -20.102 7.598 1.00 98.19 683 VAL A N 1
ATOM 5352 C CA . VAL A 1 683 ? -20.678 -19.830 6.458 1.00 98.19 683 VAL A CA 1
ATOM 5353 C C . VAL A 1 683 ? -20.883 -21.109 5.651 1.00 98.19 683 VAL A C 1
ATOM 5355 O O . VAL A 1 683 ? -19.927 -21.848 5.393 1.00 98.19 683 VAL A O 1
ATOM 5358 N N . GLU A 1 684 ? -22.123 -21.375 5.237 1.00 96.81 684 GLU A N 1
ATOM 5359 C CA . GLU A 1 684 ? -22.466 -22.581 4.483 1.00 96.81 684 GLU A CA 1
ATOM 5360 C C . GLU A 1 684 ? -21.533 -22.764 3.274 1.00 96.81 684 GLU A C 1
ATOM 5362 O O . GLU A 1 684 ? -21.372 -21.866 2.446 1.00 96.81 684 GLU A O 1
ATOM 5367 N N . GLY A 1 685 ? -20.894 -23.935 3.185 1.00 96.38 685 GLY A N 1
ATOM 5368 C CA . GLY A 1 685 ? -19.961 -24.273 2.107 1.00 96.38 685 GLY A CA 1
ATOM 5369 C C . GLY A 1 685 ? -18.563 -23.651 2.217 1.00 96.38 685 GLY A C 1
ATOM 5370 O O . GLY A 1 685 ? -17.783 -23.806 1.283 1.00 96.38 685 GLY A O 1
ATOM 5371 N N . SER A 1 686 ? -18.228 -22.963 3.314 1.00 97.75 686 SER A N 1
ATOM 5372 C CA . SER A 1 686 ? -16.898 -22.358 3.511 1.00 97.75 686 SER A CA 1
ATOM 5373 C C . SER A 1 686 ? -15.824 -23.310 4.044 1.00 97.75 686 SER A C 1
ATOM 5375 O O . SER A 1 686 ? -14.642 -22.992 3.963 1.00 97.75 686 SER A O 1
ATOM 5377 N N . THR A 1 687 ? -16.209 -24.478 4.562 1.00 97.69 687 THR A N 1
ATOM 5378 C CA . THR A 1 687 ? -15.286 -25.497 5.082 1.00 97.69 687 THR A CA 1
ATOM 5379 C C . THR A 1 687 ? -15.046 -26.599 4.047 1.00 97.69 687 THR A C 1
ATOM 5381 O O . THR A 1 687 ? -15.862 -26.818 3.148 1.00 97.69 687 THR A O 1
ATOM 5384 N N . LYS A 1 688 ? -13.936 -27.339 4.178 1.00 96.94 688 LYS A N 1
ATOM 5385 C CA . LYS A 1 688 ? -13.594 -28.503 3.332 1.00 96.94 688 LYS A CA 1
ATOM 5386 C C . LYS A 1 688 ? -13.395 -28.193 1.844 1.00 96.94 688 LYS A C 1
ATOM 5388 O O . LYS A 1 688 ? -13.516 -29.094 1.009 1.00 96.94 688 LYS A O 1
ATOM 5393 N N . HIS A 1 689 ? -13.088 -26.947 1.490 1.00 97.06 689 HIS A N 1
ATOM 5394 C CA . HIS A 1 689 ? -12.734 -26.621 0.112 1.00 97.06 689 HIS A CA 1
ATOM 5395 C C . HIS A 1 689 ? -11.449 -27.372 -0.297 1.00 97.06 689 HIS A C 1
ATOM 5397 O O . HIS A 1 689 ? -10.496 -27.367 0.475 1.00 97.06 689 HIS A O 1
ATOM 5403 N N . PRO A 1 690 ? -11.353 -27.993 -1.489 1.00 97.00 690 PRO A N 1
ATOM 5404 C CA . PRO A 1 690 ? -10.193 -28.813 -1.871 1.00 97.00 690 PRO A CA 1
ATOM 5405 C C . PRO A 1 690 ? -8.818 -28.123 -1.857 1.00 97.00 690 PRO A C 1
ATOM 5407 O O . PRO A 1 690 ? -7.805 -28.817 -1.873 1.00 97.00 690 PRO A O 1
ATOM 5410 N N . THR A 1 691 ? -8.776 -26.788 -1.848 1.00 97.00 691 THR A N 1
ATOM 5411 C CA . THR A 1 691 ? -7.536 -25.992 -1.739 1.00 97.00 691 THR A CA 1
ATOM 5412 C C . THR A 1 691 ? -7.193 -25.585 -0.301 1.00 97.00 691 THR A C 1
ATOM 5414 O O . THR A 1 691 ? -6.164 -24.959 -0.079 1.00 97.00 691 THR A O 1
ATOM 5417 N N . SER A 1 692 ? -8.019 -25.947 0.688 1.00 97.56 692 SER A N 1
ATOM 5418 C CA . SER A 1 692 ? -7.757 -25.712 2.112 1.00 97.56 692 SER A CA 1
ATOM 5419 C C . SER A 1 692 ? -7.332 -26.992 2.841 1.00 97.56 692 SER A C 1
ATOM 5421 O O . SER A 1 692 ? -7.523 -28.119 2.362 1.00 97.56 692 SER A O 1
ATOM 5423 N N . ILE A 1 693 ? -6.747 -26.836 4.031 1.00 97.38 693 ILE A N 1
ATOM 5424 C CA . ILE A 1 693 ? -6.264 -27.950 4.861 1.00 97.38 693 ILE A CA 1
ATOM 5425 C C . ILE A 1 693 ? -7.437 -28.835 5.294 1.00 97.38 693 ILE A C 1
ATOM 5427 O O . ILE A 1 693 ? -7.327 -30.066 5.277 1.00 97.38 693 ILE A O 1
ATOM 5431 N N . SER A 1 694 ? -8.583 -28.224 5.590 1.00 96.62 694 SER A N 1
ATOM 5432 C CA . SER A 1 694 ? -9.837 -28.916 5.894 1.00 96.62 694 SER A CA 1
ATOM 5433 C C . SER A 1 694 ? -10.406 -29.713 4.720 1.00 96.62 694 SER A C 1
ATOM 5435 O O . SER A 1 694 ? -11.108 -30.702 4.942 1.00 96.62 694 SER A O 1
ATOM 5437 N N . GLY A 1 695 ? -10.091 -29.336 3.475 1.00 96.81 695 GLY A N 1
ATOM 5438 C CA . GLY A 1 695 ? -10.420 -30.116 2.278 1.00 96.81 695 GLY A CA 1
ATOM 5439 C C . GLY A 1 695 ? -9.425 -31.230 1.960 1.00 96.81 695 GLY A C 1
ATOM 5440 O O . GLY A 1 695 ? -9.677 -32.039 1.066 1.00 96.81 695 GLY A O 1
ATOM 5441 N N . GLY A 1 696 ? -8.320 -31.314 2.704 1.00 95.50 696 GLY A N 1
ATOM 5442 C CA . GLY A 1 696 ? -7.311 -32.356 2.550 1.00 95.50 696 GLY A CA 1
ATOM 5443 C C . GLY A 1 696 ? -6.202 -32.030 1.551 1.00 95.50 696 GLY A C 1
ATOM 5444 O O . GLY A 1 696 ? -5.544 -32.968 1.084 1.00 95.50 696 GLY A O 1
ATOM 5445 N N . VAL A 1 697 ? -5.970 -30.746 1.243 1.00 94.69 697 VAL A N 1
ATOM 5446 C CA . VAL A 1 697 ? -4.790 -30.328 0.471 1.00 94.69 697 VAL A CA 1
ATOM 5447 C C . VAL A 1 697 ? -3.512 -30.815 1.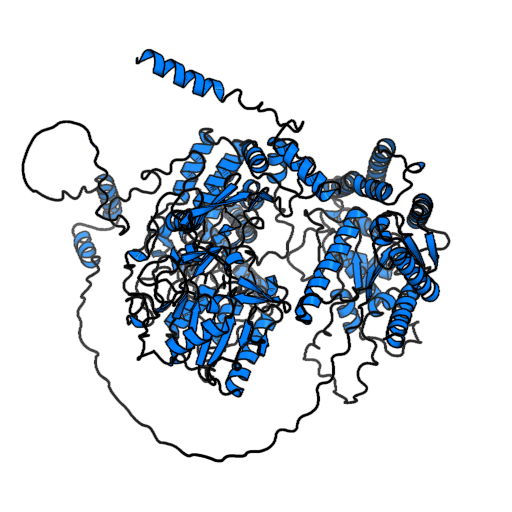166 1.00 94.69 697 VAL A C 1
ATOM 5449 O O . VAL A 1 697 ? -3.417 -30.863 2.401 1.00 94.69 697 VAL A O 1
ATOM 5452 N N . ARG A 1 698 ? -2.543 -31.273 0.373 1.00 92.44 698 ARG A N 1
ATOM 5453 C CA . ARG A 1 698 ? -1.269 -31.795 0.880 1.00 92.44 698 ARG A CA 1
ATOM 5454 C C . ARG A 1 698 ? -0.246 -30.669 0.972 1.00 92.44 698 ARG A C 1
ATOM 5456 O O . ARG A 1 698 ? -0.330 -29.693 0.242 1.00 92.44 698 ARG A O 1
ATOM 5463 N N . GLN A 1 699 ? 0.738 -30.839 1.851 1.00 93.25 699 GLN A N 1
ATOM 5464 C CA . GLN A 1 699 ? 1.920 -29.976 1.868 1.00 93.25 699 GLN A CA 1
ATOM 5465 C C . GLN A 1 699 ? 2.603 -30.007 0.496 1.00 93.25 699 GLN A C 1
ATOM 5467 O O . GLN A 1 699 ? 2.785 -31.091 -0.068 1.00 93.25 699 GLN A O 1
ATOM 5472 N N . GLY A 1 700 ? 2.952 -28.830 -0.020 1.00 93.44 700 GLY A N 1
ATOM 5473 C CA . GLY A 1 700 ? 3.497 -28.649 -1.362 1.00 93.44 700 GLY A CA 1
ATOM 5474 C C . GLY A 1 700 ? 2.471 -28.804 -2.487 1.00 93.44 700 GLY A C 1
ATOM 5475 O O . GLY A 1 700 ? 2.867 -28.932 -3.632 1.00 93.44 700 GLY A O 1
ATOM 5476 N N . ASP A 1 701 ? 1.168 -28.831 -2.205 1.00 94.56 701 ASP A N 1
ATOM 5477 C CA . ASP A 1 701 ? 0.103 -28.871 -3.216 1.00 94.56 701 ASP A CA 1
ATOM 5478 C C . ASP A 1 701 ? -0.765 -27.609 -3.080 1.00 94.56 701 ASP A C 1
ATOM 5480 O O . ASP A 1 701 ? -1.003 -27.130 -1.969 1.00 94.56 701 ASP A O 1
ATOM 5484 N N . LEU A 1 702 ? -1.237 -27.051 -4.195 1.00 95.00 702 LEU A N 1
ATOM 5485 C CA . LEU A 1 702 ? -2.223 -25.959 -4.206 1.00 95.00 702 LEU A CA 1
ATOM 5486 C C . LEU A 1 702 ? -3.663 -26.489 -4.277 1.00 95.00 702 LEU A C 1
ATOM 5488 O O . LEU A 1 702 ? -4.621 -25.729 -4.142 1.00 95.00 702 LEU A O 1
ATOM 5492 N N . GLY A 1 703 ? -3.833 -27.795 -4.488 1.00 94.06 703 GLY A N 1
ATOM 5493 C CA . GLY A 1 703 ? -5.120 -28.415 -4.743 1.00 94.06 703 GLY A CA 1
ATOM 5494 C C . GLY A 1 703 ? -5.704 -28.010 -6.104 1.00 94.06 703 GLY A C 1
ATOM 5495 O O . GLY A 1 703 ? -5.077 -27.298 -6.895 1.00 94.06 703 GLY A O 1
ATOM 5496 N N . PRO A 1 704 ? -6.930 -28.465 -6.410 1.00 93.44 704 PRO A N 1
ATOM 5497 C CA . PRO A 1 704 ? -7.598 -28.141 -7.663 1.00 93.44 704 PRO A CA 1
ATOM 5498 C C . PRO A 1 704 ? -7.796 -26.631 -7.827 1.00 93.44 704 PRO A C 1
ATOM 5500 O O . PRO A 1 704 ? -8.553 -26.011 -7.083 1.00 93.44 704 PRO A O 1
ATOM 5503 N N . GLN A 1 705 ? -7.183 -26.057 -8.859 1.00 95.31 705 GLN A N 1
ATOM 5504 C CA . GLN A 1 705 ? -7.337 -24.648 -9.233 1.00 95.31 705 GLN A CA 1
ATOM 5505 C C . GLN A 1 705 ? -8.649 -24.417 -9.992 1.00 95.31 705 GLN A C 1
ATOM 5507 O O . GLN A 1 705 ? -8.670 -23.997 -11.145 1.00 95.31 705 GLN A O 1
ATOM 5512 N N . THR A 1 706 ? -9.766 -24.784 -9.367 1.00 93.75 706 THR A N 1
ATOM 5513 C CA . THR A 1 706 ? -11.130 -24.560 -9.857 1.00 93.75 706 THR A CA 1
ATOM 5514 C C . THR A 1 706 ? -11.907 -23.846 -8.753 1.00 93.75 706 THR A C 1
ATOM 5516 O O . THR A 1 706 ? -12.521 -24.517 -7.919 1.00 93.75 706 THR A O 1
ATOM 5519 N N . PRO A 1 707 ? -11.849 -22.504 -8.705 1.00 94.81 707 PRO A N 1
ATOM 5520 C CA . PRO A 1 707 ? -12.525 -21.729 -7.675 1.00 94.81 707 PRO A CA 1
ATOM 5521 C C . PRO A 1 707 ? -14.039 -21.990 -7.665 1.00 94.81 707 PRO A C 1
ATOM 5523 O O . PRO A 1 707 ? -14.635 -22.284 -8.712 1.00 94.81 707 PRO A O 1
ATOM 5526 N N . PRO A 1 708 ? -14.708 -21.870 -6.508 1.00 94.50 708 PRO A N 1
ATOM 5527 C CA . PRO A 1 708 ? -16.156 -21.976 -6.448 1.00 94.50 708 PRO A CA 1
ATOM 5528 C C . PRO A 1 708 ? -16.799 -20.805 -7.195 1.00 94.50 708 PRO A C 1
ATOM 5530 O O . PRO A 1 708 ? -16.274 -19.696 -7.216 1.00 94.50 708 PRO A O 1
ATOM 5533 N N . LYS A 1 709 ? -17.993 -21.022 -7.759 1.00 91.50 709 LYS A N 1
ATOM 5534 C CA . LYS A 1 709 ? -18.713 -19.984 -8.522 1.00 91.50 709 LYS A CA 1
ATOM 5535 C C . LYS A 1 709 ? -18.938 -18.688 -7.734 1.00 91.50 709 LYS A C 1
ATOM 5537 O O . LYS A 1 709 ? -19.002 -17.630 -8.343 1.00 91.50 709 LYS A O 1
ATOM 5542 N N . SER A 1 710 ? -19.063 -18.771 -6.408 1.00 92.06 710 SER A N 1
ATOM 5543 C CA . SER A 1 710 ? -19.233 -17.604 -5.536 1.00 92.06 710 SER A CA 1
ATOM 5544 C C . SER A 1 710 ? -17.966 -16.759 -5.382 1.00 92.06 710 SER A C 1
ATOM 5546 O O . SER A 1 710 ? -18.087 -15.590 -5.036 1.00 92.06 710 SER A O 1
ATOM 5548 N N . ALA A 1 711 ? -16.770 -17.295 -5.656 1.00 93.94 711 ALA A N 1
ATOM 5549 C CA . ALA A 1 711 ? -15.522 -16.537 -5.543 1.00 93.94 711 ALA A CA 1
ATOM 5550 C C . ALA A 1 711 ? -15.426 -15.422 -6.598 1.00 93.94 711 ALA A C 1
ATOM 5552 O O . ALA A 1 711 ? -14.926 -14.342 -6.303 1.00 93.94 711 ALA A O 1
ATOM 5553 N N . PHE A 1 712 ? -15.974 -15.634 -7.796 1.00 92.50 712 PHE A N 1
ATOM 5554 C CA . PHE A 1 712 ? -15.905 -14.669 -8.896 1.00 92.50 712 PHE A CA 1
ATOM 5555 C C . PHE A 1 712 ? -16.703 -13.380 -8.613 1.00 92.50 712 PHE A C 1
ATOM 5557 O O . PHE A 1 712 ? -17.698 -13.410 -7.874 1.00 92.50 712 PHE A O 1
ATOM 5564 N N . PRO A 1 713 ? -16.315 -12.234 -9.206 1.00 86.25 713 PRO A N 1
ATOM 5565 C CA . PRO A 1 713 ? -17.130 -11.022 -9.195 1.00 86.25 713 PRO A CA 1
ATOM 5566 C C . PRO A 1 713 ? -18.529 -11.284 -9.776 1.00 86.25 713 PRO A C 1
ATOM 5568 O O . PRO A 1 713 ? -18.660 -11.888 -10.838 1.00 86.25 713 PRO A O 1
ATOM 5571 N N . GLN A 1 714 ? -19.582 -10.826 -9.090 1.00 76.06 714 GLN A N 1
ATOM 5572 C CA . GLN A 1 714 ? -20.969 -10.959 -9.574 1.00 76.06 714 GLN A CA 1
ATOM 5573 C C . GLN A 1 714 ? -21.346 -9.867 -10.583 1.00 76.06 714 GLN A C 1
ATOM 5575 O O . GLN A 1 714 ? -22.240 -10.058 -11.407 1.00 76.06 714 GLN A O 1
ATOM 5580 N N . TYR A 1 715 ? -20.653 -8.732 -10.512 1.00 68.69 715 TYR A N 1
ATOM 5581 C CA . TYR A 1 715 ? -20.839 -7.582 -11.378 1.00 68.69 715 TYR A CA 1
ATOM 5582 C C . TYR A 1 715 ? -19.573 -7.359 -12.194 1.00 68.69 715 TYR A C 1
ATOM 5584 O O . TYR A 1 715 ? -18.453 -7.534 -11.715 1.00 68.69 715 TYR A O 1
ATOM 5592 N N . THR A 1 716 ? -19.767 -6.966 -13.444 1.00 59.69 716 THR A N 1
ATOM 5593 C CA . THR A 1 716 ? -18.705 -6.583 -14.371 1.00 59.69 716 THR A CA 1
ATOM 5594 C C . THR A 1 716 ? -18.978 -5.162 -14.835 1.00 59.69 716 THR A C 1
ATOM 5596 O O . THR A 1 716 ? -20.129 -4.851 -15.133 1.00 59.69 716 THR A O 1
ATOM 5599 N N . GLY A 1 717 ? -17.944 -4.336 -14.992 1.00 49.53 717 GLY A N 1
ATOM 5600 C CA . GLY A 1 717 ? -18.069 -3.093 -15.761 1.00 49.53 717 GLY A CA 1
ATOM 5601 C C . GLY A 1 717 ? -18.002 -1.791 -14.968 1.00 49.53 717 GLY A C 1
ATOM 5602 O O . GLY A 1 717 ? -18.897 -0.961 -15.088 1.00 49.53 717 GLY A O 1
ATOM 5603 N N . TRP A 1 718 ? -16.893 -1.554 -14.269 1.00 42.00 718 TRP A N 1
ATOM 5604 C CA . TRP A 1 718 ? -16.422 -0.180 -14.065 1.00 42.00 718 TRP A CA 1
ATOM 5605 C C . TRP A 1 718 ? -15.565 0.258 -15.248 1.00 42.00 718 TRP A C 1
ATOM 5607 O O . TRP A 1 718 ? -14.645 -0.464 -15.633 1.00 42.00 718 TRP A O 1
ATOM 5617 N N . ILE A 1 719 ? -15.898 1.410 -15.840 1.00 45.16 719 ILE A N 1
ATOM 5618 C CA . ILE A 1 719 ? -15.126 2.054 -16.906 1.00 45.16 719 ILE A CA 1
ATOM 5619 C C . ILE A 1 719 ? -15.354 3.570 -16.862 1.00 45.16 719 ILE A C 1
ATOM 5621 O O . ILE A 1 719 ? -16.502 4.021 -16.876 1.00 45.16 719 ILE A O 1
ATOM 5625 N N . LEU A 1 720 ? -14.265 4.338 -16.819 1.00 35.03 720 LEU A N 1
ATOM 5626 C CA . LEU A 1 720 ? -14.253 5.794 -16.673 1.00 35.03 720 LEU A CA 1
ATOM 5627 C C . LEU A 1 720 ? -14.285 6.569 -18.003 1.00 35.03 720 LEU A C 1
ATOM 5629 O O . LEU A 1 720 ? -13.889 6.076 -19.056 1.00 35.03 720 LEU A O 1
ATOM 5633 N N . ASN A 1 721 ? -14.798 7.803 -17.903 1.00 35.00 721 ASN A N 1
ATOM 5634 C CA . ASN A 1 721 ? -14.671 8.939 -18.828 1.00 35.00 721 ASN A CA 1
ATOM 5635 C C . ASN A 1 721 ? -14.433 8.616 -20.315 1.00 35.00 721 ASN A C 1
ATOM 5637 O O . ASN A 1 721 ? -13.349 8.769 -20.866 1.00 35.00 721 ASN A O 1
ATOM 5641 N N . GLY A 1 722 ? -15.512 8.261 -21.018 1.00 32.62 722 GLY A N 1
ATOM 5642 C CA . GLY A 1 722 ? -15.559 8.308 -22.485 1.00 32.62 722 GLY A CA 1
ATOM 5643 C C . GLY A 1 722 ? -14.958 7.103 -23.212 1.00 32.62 722 GLY A C 1
ATOM 5644 O O . GLY A 1 722 ? -15.326 6.868 -24.365 1.00 32.62 722 GLY A O 1
ATOM 5645 N N . THR A 1 723 ? -14.144 6.274 -22.557 1.00 35.53 723 THR A N 1
ATOM 5646 C CA . THR A 1 723 ? -13.747 4.975 -23.109 1.00 35.53 723 THR A CA 1
ATOM 5647 C C . THR A 1 723 ? -14.805 3.950 -22.731 1.00 35.53 723 THR A C 1
ATOM 5649 O O . THR A 1 723 ? -14.925 3.557 -21.584 1.00 35.53 723 THR A O 1
ATOM 5652 N N . SER A 1 724 ? -15.606 3.469 -23.679 1.00 30.27 724 SER A N 1
ATOM 5653 C CA . SER A 1 724 ? -16.289 2.192 -23.454 1.00 30.27 724 SER A CA 1
ATOM 5654 C C . SER A 1 724 ? -15.237 1.090 -23.580 1.00 30.27 724 SER A C 1
ATOM 5656 O O . SER A 1 724 ? -14.868 0.739 -24.699 1.00 30.27 724 SER A O 1
ATOM 5658 N N . LEU A 1 725 ? -14.752 0.526 -22.471 1.00 38.72 725 LEU A N 1
ATOM 5659 C CA . LEU A 1 725 ? -14.148 -0.810 -22.474 1.00 38.72 725 LEU A CA 1
ATOM 5660 C C . LEU A 1 725 ? -15.239 -1.770 -22.948 1.00 38.72 725 LEU A C 1
ATOM 5662 O O . LEU A 1 725 ? -16.096 -2.243 -22.206 1.00 38.72 725 LEU A O 1
ATOM 5666 N N . THR A 1 726 ? -15.273 -1.989 -24.253 1.00 31.89 726 THR A N 1
ATOM 5667 C CA . THR A 1 726 ? -16.141 -2.997 -24.840 1.00 31.89 726 THR A CA 1
ATOM 5668 C C . THR A 1 726 ? -15.520 -4.370 -24.598 1.00 31.89 726 THR A C 1
ATOM 5670 O O . THR A 1 726 ? -14.307 -4.504 -24.453 1.00 31.89 726 THR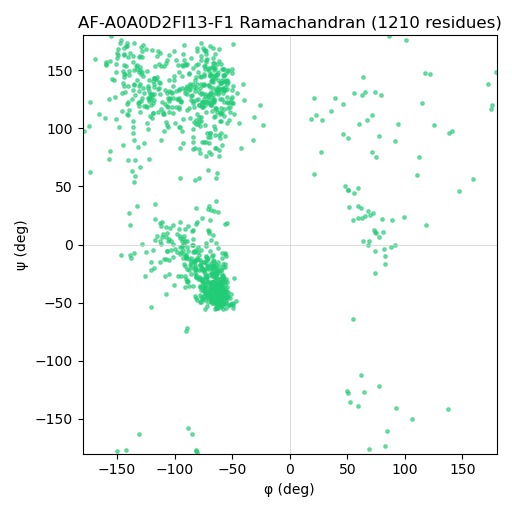 A O 1
ATOM 5673 N N . GLN A 1 727 ? -16.327 -5.428 -24.662 1.00 32.56 727 GLN A N 1
ATOM 5674 C CA . GLN A 1 727 ? -15.869 -6.827 -24.659 1.00 32.56 727 GLN A CA 1
ATOM 5675 C C . GLN A 1 727 ? -14.837 -7.146 -25.774 1.00 32.56 727 GLN A C 1
ATOM 5677 O O . GLN A 1 727 ? -14.261 -8.228 -25.814 1.00 32.56 727 GLN A O 1
ATOM 5682 N N . LYS A 1 728 ? -14.623 -6.217 -26.718 1.00 32.34 728 LYS A N 1
ATOM 5683 C CA . LYS A 1 728 ? -13.580 -6.268 -27.747 1.00 32.34 728 LYS A CA 1
ATOM 5684 C C . LYS A 1 728 ? -12.206 -5.811 -27.225 1.00 32.34 728 LYS A C 1
ATOM 5686 O O . LYS A 1 728 ? -11.214 -6.294 -27.757 1.00 32.34 728 LYS A O 1
ATOM 5691 N N . ASN A 1 729 ? -12.170 -4.931 -26.221 1.00 38.00 729 ASN A N 1
ATOM 5692 C CA . ASN A 1 729 ? -10.956 -4.382 -25.599 1.00 38.00 729 ASN A CA 1
ATOM 5693 C C . ASN A 1 729 ? -10.543 -5.175 -24.349 1.00 38.00 729 ASN A C 1
ATOM 5695 O O . ASN A 1 729 ? -9.367 -5.240 -24.037 1.00 38.00 729 ASN A O 1
ATOM 5699 N N . LEU A 1 730 ? -11.491 -5.825 -23.666 1.00 35.47 730 LEU A N 1
ATOM 5700 C CA . LEU A 1 730 ? -11.230 -6.657 -22.477 1.00 35.47 730 LEU A CA 1
ATOM 5701 C C . LEU A 1 730 ? -10.725 -8.075 -22.799 1.00 35.47 730 LEU A C 1
ATOM 5703 O O . LEU A 1 730 ? -10.873 -8.984 -21.988 1.00 35.47 730 LEU A O 1
ATOM 5707 N N . GLY A 1 731 ? -10.200 -8.296 -24.006 1.00 24.86 731 GLY A N 1
ATOM 5708 C CA . GLY A 1 731 ? -10.048 -9.641 -24.538 1.00 24.86 731 GLY A CA 1
ATOM 5709 C C . GLY A 1 731 ? -11.422 -10.279 -24.761 1.00 24.86 731 GLY A C 1
ATOM 5710 O O . GLY A 1 731 ? -12.333 -10.269 -23.931 1.00 24.86 731 GLY A O 1
ATOM 5711 N N . ARG A 1 732 ? -11.625 -10.859 -25.939 1.00 24.14 732 ARG A N 1
ATOM 5712 C CA . ARG A 1 732 ? -12.798 -11.709 -26.137 1.00 24.14 732 ARG A CA 1
ATOM 5713 C C . ARG A 1 732 ? -12.716 -12.841 -25.114 1.00 24.14 732 ARG A C 1
ATOM 5715 O O . ARG A 1 732 ? -11.760 -13.609 -25.157 1.00 24.14 732 ARG A O 1
ATOM 5722 N N . ALA A 1 733 ? -13.758 -13.014 -24.302 1.00 26.25 733 ALA A N 1
ATOM 5723 C CA . ALA A 1 733 ? -14.104 -14.300 -23.698 1.00 26.25 733 ALA A CA 1
ATOM 5724 C C . ALA A 1 733 ? -14.463 -15.305 -24.818 1.00 26.25 733 ALA A C 1
ATOM 5726 O O . ALA A 1 733 ? -15.595 -15.767 -24.944 1.00 26.25 733 ALA A O 1
ATOM 5727 N N . HIS A 1 734 ? -13.509 -15.588 -25.705 1.00 22.80 734 HIS A N 1
ATOM 5728 C CA . HIS A 1 734 ? -13.566 -16.659 -26.684 1.00 22.80 734 HIS A CA 1
ATOM 5729 C C . HIS A 1 734 ? -13.098 -17.924 -25.991 1.00 22.80 734 HIS A C 1
ATOM 5731 O O . HIS A 1 734 ? -11.951 -18.320 -26.127 1.00 22.80 734 HIS A O 1
ATOM 5737 N N . GLY A 1 735 ? -14.015 -18.560 -25.269 1.00 25.75 735 GLY A N 1
ATOM 5738 C CA . GLY A 1 735 ? -13.808 -19.900 -24.737 1.00 25.75 735 GLY A CA 1
ATOM 5739 C C . GLY A 1 735 ? -12.858 -19.957 -23.539 1.00 25.75 735 GLY A C 1
ATOM 5740 O O . GLY A 1 735 ? -11.742 -19.464 -23.569 1.00 25.75 735 GLY A O 1
ATOM 5741 N N . PHE A 1 736 ? -13.314 -20.659 -22.505 1.00 23.73 736 PHE A N 1
ATOM 5742 C CA . PHE A 1 736 ? -12.554 -21.027 -21.307 1.00 23.73 736 PHE A CA 1
ATOM 5743 C C . PHE A 1 736 ? -12.242 -19.874 -20.340 1.00 23.73 736 PHE A C 1
ATOM 5745 O O . PHE A 1 736 ? -11.132 -19.376 -20.244 1.00 23.73 736 PHE A O 1
ATOM 5752 N N . GLY A 1 737 ? -13.254 -19.532 -19.542 1.00 24.64 737 GLY A N 1
ATOM 5753 C CA . GLY A 1 737 ? -13.126 -18.816 -18.274 1.00 24.64 737 GLY A CA 1
ATOM 5754 C C . GLY A 1 737 ? -14.456 -18.932 -17.518 1.00 24.64 737 GLY A C 1
ATOM 5755 O O . GLY A 1 737 ? -15.468 -18.438 -18.026 1.00 24.64 737 GLY A O 1
ATOM 5756 N N . PRO A 1 738 ? -14.535 -19.651 -16.383 1.00 27.30 738 PRO A N 1
ATOM 5757 C CA . PRO A 1 738 ? -15.795 -19.925 -15.700 1.00 27.30 738 PRO A CA 1
ATOM 5758 C C . PRO A 1 738 ? -16.258 -18.698 -14.899 1.00 27.30 738 PRO A C 1
ATOM 5760 O O . PRO A 1 738 ? -16.115 -18.644 -13.690 1.00 27.30 738 PRO A O 1
ATOM 5763 N N . GLY A 1 739 ? -16.842 -17.719 -15.587 1.00 28.30 739 GLY A N 1
ATOM 5764 C CA . GLY A 1 739 ? -17.497 -16.552 -14.977 1.00 28.30 739 GLY A CA 1
ATOM 5765 C C . GLY A 1 739 ? -18.713 -16.046 -15.761 1.00 28.30 739 GLY A C 1
ATOM 5766 O O . GLY A 1 739 ? -19.495 -15.247 -15.256 1.00 28.30 739 GLY A O 1
ATOM 5767 N N . VAL A 1 740 ? -18.942 -16.558 -16.975 1.00 25.64 740 VAL A N 1
ATOM 5768 C CA . VAL A 1 740 ? -20.186 -16.307 -17.706 1.00 25.64 740 VAL A CA 1
ATOM 5769 C C . VAL A 1 740 ? -21.245 -17.241 -17.137 1.00 25.64 740 VAL A C 1
ATOM 5771 O O . VAL A 1 740 ? -21.245 -18.442 -17.405 1.00 25.64 740 VAL A O 1
ATOM 5774 N N . LEU A 1 741 ? -22.145 -16.692 -16.323 1.00 27.05 741 LEU A N 1
ATOM 5775 C CA . LEU A 1 741 ? -23.390 -17.359 -15.972 1.00 27.05 741 LEU A CA 1
ATOM 5776 C C . LEU A 1 741 ? -24.116 -17.732 -17.274 1.00 27.05 741 LEU A C 1
ATOM 5778 O O . LEU A 1 741 ? -24.695 -16.885 -17.956 1.00 27.05 741 LEU A O 1
ATOM 5782 N N . GLU A 1 742 ? -24.074 -19.017 -17.623 1.00 26.58 742 GLU A N 1
ATOM 5783 C CA . GLU A 1 742 ? -25.005 -19.637 -18.561 1.00 26.58 742 GLU A CA 1
ATOM 5784 C C . GLU A 1 742 ? -26.432 -19.394 -18.045 1.00 26.58 742 GLU A C 1
ATOM 5786 O O . GLU A 1 742 ? -26.935 -20.137 -17.204 1.00 26.58 742 GLU A O 1
ATOM 5791 N N . GLY A 1 743 ? -27.083 -18.321 -18.498 1.00 26.25 743 GLY A N 1
ATOM 5792 C CA . GLY A 1 743 ? -28.486 -18.073 -18.157 1.00 26.25 743 GLY A CA 1
ATOM 5793 C C . GLY A 1 743 ? -28.897 -16.613 -18.019 1.00 26.25 743 GLY A C 1
ATOM 5794 O O . GLY A 1 743 ? -29.596 -16.277 -17.072 1.00 26.25 743 GLY A O 1
ATOM 5795 N N . GLY A 1 744 ? -28.508 -15.746 -18.953 1.00 24.03 744 GLY A N 1
ATOM 5796 C CA . GLY A 1 744 ? -28.957 -14.352 -18.995 1.00 24.03 744 GLY A CA 1
ATOM 5797 C C . GLY A 1 744 ? -29.370 -13.941 -20.400 1.00 24.03 744 GLY A C 1
ATOM 5798 O O . GLY A 1 744 ? -28.767 -13.052 -20.988 1.00 24.03 744 GLY A O 1
ATOM 5799 N N . GLY A 1 745 ? -30.354 -14.631 -20.979 1.00 22.08 745 GLY A N 1
ATOM 5800 C CA . GLY A 1 745 ? -30.930 -14.240 -22.261 1.00 22.08 745 GLY A CA 1
ATOM 5801 C C . GLY A 1 745 ? -31.632 -12.889 -22.148 1.00 22.08 745 GLY A C 1
ATOM 5802 O O . GLY A 1 745 ? -32.778 -12.834 -21.711 1.00 22.08 745 GLY A O 1
ATOM 5803 N N . TYR A 1 746 ? -30.969 -11.814 -22.574 1.00 25.25 746 TYR A N 1
ATOM 5804 C CA . TYR A 1 746 ? -31.667 -10.614 -23.014 1.00 25.25 746 TYR A CA 1
ATOM 5805 C C . TYR A 1 746 ? -32.174 -10.871 -24.429 1.00 25.25 746 TYR A C 1
ATOM 5807 O O . TYR A 1 746 ? -31.424 -10.980 -25.395 1.00 25.25 746 TYR A O 1
ATOM 5815 N N . SER A 1 747 ? -33.483 -11.071 -24.499 1.00 24.25 747 SER A N 1
ATOM 5816 C CA . SER A 1 747 ? -34.273 -11.190 -25.709 1.00 24.25 747 SER A CA 1
ATOM 5817 C C . SER A 1 747 ? -34.113 -9.949 -26.586 1.00 24.25 747 SER A C 1
ATOM 5819 O O . SER A 1 747 ? -34.648 -8.889 -26.259 1.00 24.25 747 SER A O 1
ATOM 5821 N N . ASP A 1 748 ? -33.442 -10.110 -27.726 1.00 27.89 748 ASP A N 1
ATOM 5822 C CA . ASP A 1 748 ? -33.642 -9.248 -28.888 1.00 27.89 748 ASP A CA 1
ATOM 5823 C C . ASP A 1 748 ? -35.019 -9.561 -29.490 1.00 27.89 748 ASP A C 1
ATOM 5825 O O . ASP A 1 748 ? -35.200 -10.450 -30.327 1.00 27.89 748 ASP A O 1
ATOM 5829 N N . ASP A 1 749 ? -36.019 -8.808 -29.040 1.00 25.59 749 ASP A N 1
ATOM 5830 C CA . ASP A 1 749 ? -37.238 -8.584 -29.801 1.00 25.59 749 ASP A CA 1
ATOM 5831 C C . ASP A 1 749 ? -36.883 -7.701 -31.005 1.00 25.59 749 ASP A C 1
ATOM 5833 O O . ASP A 1 749 ? -36.828 -6.477 -30.893 1.00 25.59 749 ASP A O 1
ATOM 5837 N N . ASN A 1 750 ? -36.639 -8.308 -32.169 1.00 26.52 750 ASN A N 1
ATOM 5838 C CA . ASN A 1 750 ? -37.378 -7.979 -33.391 1.00 26.52 750 ASN A CA 1
ATOM 5839 C C . ASN A 1 750 ? -36.865 -8.731 -34.630 1.00 26.52 750 ASN A C 1
ATOM 5841 O O . ASN A 1 750 ? -35.783 -8.496 -35.153 1.00 26.52 750 ASN A O 1
ATOM 5845 N N . ASP A 1 751 ? -37.810 -9.493 -35.171 1.00 26.67 751 ASP A N 1
ATOM 5846 C CA . ASP A 1 751 ? -38.133 -9.572 -36.593 1.00 26.67 751 ASP A CA 1
ATOM 5847 C C . ASP A 1 751 ? -37.487 -10.670 -37.460 1.00 26.67 751 ASP A C 1
ATOM 5849 O O . ASP A 1 751 ? -36.409 -10.555 -38.032 1.00 26.67 751 ASP A O 1
ATOM 5853 N N . SER A 1 752 ? -38.344 -11.664 -37.720 1.00 26.17 752 SER A N 1
ATOM 5854 C CA . SER A 1 752 ? -38.543 -12.347 -39.004 1.00 26.17 752 SER A CA 1
ATOM 5855 C C . SER A 1 752 ? -37.455 -13.293 -39.532 1.00 26.17 752 SER A C 1
ATOM 5857 O O . SER A 1 752 ? -36.433 -12.885 -40.071 1.00 26.17 752 SER A O 1
ATOM 5859 N N . GLY A 1 753 ? -37.767 -14.598 -39.567 1.00 27.33 753 GLY A N 1
ATOM 5860 C CA . GLY A 1 753 ? -37.042 -15.494 -40.476 1.00 27.33 753 GLY A CA 1
ATOM 5861 C C . GLY A 1 753 ? -37.033 -16.992 -40.189 1.00 27.33 753 GLY A C 1
ATOM 5862 O O . GLY A 1 753 ? -35.972 -17.582 -40.129 1.00 27.33 753 GLY A O 1
ATOM 5863 N N . ASN A 1 754 ? -38.203 -17.619 -40.073 1.00 24.12 754 ASN A N 1
ATOM 5864 C CA . ASN A 1 754 ? -38.530 -18.904 -40.712 1.00 24.12 754 ASN A CA 1
ATOM 5865 C C . ASN A 1 754 ? -37.423 -19.996 -40.863 1.00 24.12 754 ASN A C 1
ATOM 5867 O O . ASN A 1 754 ? -36.580 -19.893 -41.751 1.00 24.12 754 ASN A O 1
ATOM 5871 N N . LYS A 1 755 ? -37.626 -21.133 -40.163 1.00 26.66 755 LYS A N 1
ATOM 5872 C CA . LYS A 1 755 ? -37.352 -22.555 -40.534 1.00 26.66 755 LYS A CA 1
ATOM 5873 C C . LYS A 1 755 ? -36.481 -23.363 -39.558 1.00 26.66 755 LYS A C 1
ATOM 5875 O O . LYS A 1 755 ? -35.263 -23.326 -39.591 1.00 26.66 755 LYS A O 1
ATOM 5880 N N . SER A 1 756 ? -37.182 -24.207 -38.799 1.00 23.47 756 SER A N 1
ATOM 5881 C CA . SER A 1 756 ? -36.982 -25.660 -38.649 1.00 23.47 756 SER A CA 1
ATOM 5882 C C . SER A 1 756 ? -35.616 -26.282 -38.998 1.00 23.47 756 SER A C 1
ATOM 5884 O O . SER A 1 756 ? -35.248 -26.320 -40.173 1.00 23.47 756 SER A O 1
ATOM 5886 N N . GLY A 1 757 ? -35.051 -27.019 -38.034 1.00 25.20 757 GLY A N 1
ATOM 5887 C CA . GLY A 1 757 ? -34.373 -28.291 -38.313 1.00 25.20 757 GLY A CA 1
ATOM 5888 C C . GLY A 1 757 ? -33.063 -28.531 -37.569 1.00 25.20 757 GLY A C 1
ATOM 5889 O O . GLY A 1 757 ? -32.022 -28.143 -38.070 1.00 25.20 757 GLY A O 1
ATOM 5890 N N . SER A 1 758 ? -33.170 -29.256 -36.449 1.00 24.78 758 SER A N 1
ATOM 5891 C CA . SER A 1 758 ? -32.276 -30.330 -35.968 1.00 24.78 758 SER A CA 1
ATOM 5892 C C . SER A 1 758 ? -30.756 -30.131 -35.986 1.00 24.78 758 SER A C 1
ATOM 5894 O O . SER A 1 758 ? -30.156 -30.067 -37.056 1.00 24.78 758 SER A O 1
ATOM 5896 N N . ASP A 1 759 ? -30.176 -30.233 -34.786 1.00 28.06 759 ASP A N 1
ATOM 5897 C CA . ASP A 1 759 ? -28.942 -30.946 -34.432 1.00 28.06 759 ASP A CA 1
ATOM 5898 C C . ASP A 1 759 ? -27.953 -31.203 -35.573 1.00 28.06 759 ASP A C 1
ATOM 5900 O O . ASP A 1 759 ? -28.192 -32.077 -36.415 1.00 28.06 759 ASP A O 1
ATOM 5904 N N . LYS A 1 760 ? -26.797 -30.530 -35.520 1.00 27.31 760 LYS A N 1
ATOM 5905 C CA . LYS A 1 760 ? -25.494 -31.191 -35.659 1.00 27.31 760 LYS A CA 1
ATOM 5906 C C . LYS A 1 760 ? -24.326 -30.246 -35.412 1.00 27.31 760 LYS A C 1
ATOM 5908 O O . LYS A 1 760 ? -24.133 -29.282 -36.144 1.00 27.31 760 LYS A O 1
ATOM 5913 N N . ASP A 1 761 ? -23.547 -30.687 -34.435 1.00 29.52 761 ASP A N 1
ATOM 5914 C CA . ASP A 1 761 ? -22.101 -30.598 -34.328 1.00 29.52 761 ASP A CA 1
ATOM 5915 C C . ASP A 1 761 ? -21.518 -29.198 -34.152 1.00 29.52 761 ASP A C 1
ATOM 5917 O O . ASP A 1 761 ? -21.413 -28.404 -35.087 1.00 29.52 761 ASP A O 1
ATOM 5921 N N . ASP A 1 762 ? -21.063 -28.984 -32.915 1.00 32.12 762 ASP A N 1
ATOM 5922 C CA . ASP A 1 762 ? -20.007 -28.074 -32.492 1.00 32.12 762 ASP A CA 1
ATOM 5923 C C . ASP A 1 762 ? -18.828 -28.140 -33.472 1.00 32.12 762 ASP A C 1
ATOM 5925 O O . ASP A 1 762 ? -17.837 -28.851 -33.287 1.00 32.12 762 ASP A O 1
ATOM 5929 N N . ALA A 1 763 ? -18.945 -27.403 -34.572 1.00 27.98 763 ALA A N 1
ATOM 5930 C CA . ALA A 1 763 ? -17.833 -27.107 -35.441 1.00 27.98 763 ALA A CA 1
ATOM 5931 C C . ALA A 1 763 ? -16.939 -26.142 -34.664 1.00 27.98 763 ALA A C 1
ATOM 5933 O O . ALA A 1 763 ? -17.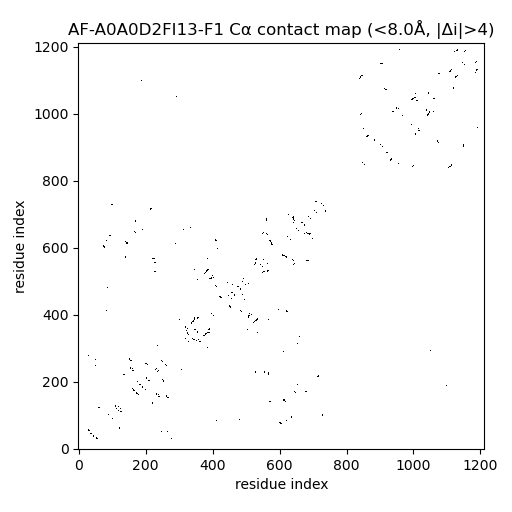097 -24.928 -34.751 1.00 27.98 763 ALA A O 1
ATOM 5934 N N . VAL A 1 764 ? -16.034 -26.712 -33.863 1.00 30.95 764 VAL A N 1
ATOM 5935 C CA . VAL A 1 764 ? -14.879 -26.035 -33.272 1.00 30.95 764 VAL A CA 1
ATOM 5936 C C . VAL A 1 764 ? -14.261 -25.180 -34.374 1.00 30.95 764 VAL A C 1
ATOM 5938 O O . VAL A 1 764 ? -13.657 -25.702 -35.316 1.00 30.95 764 VAL A O 1
ATOM 5941 N N . VAL A 1 765 ? -14.479 -23.868 -34.304 1.00 30.95 765 VAL A N 1
ATOM 5942 C CA . VAL A 1 765 ? -13.899 -22.920 -35.250 1.00 30.95 765 VAL A CA 1
ATOM 5943 C C . VAL A 1 765 ? -12.433 -22.800 -34.868 1.00 30.95 765 VAL A C 1
ATOM 5945 O O . VAL A 1 765 ? -12.055 -21.995 -34.026 1.00 30.95 765 VAL A O 1
ATOM 5948 N N . ILE A 1 766 ? -11.611 -23.678 -35.438 1.00 32.03 766 ILE A N 1
ATOM 5949 C CA . ILE A 1 766 ? -10.161 -23.561 -35.349 1.00 32.03 766 ILE A CA 1
ATOM 5950 C C . ILE A 1 766 ? -9.789 -22.274 -36.078 1.00 32.03 766 ILE A C 1
ATOM 5952 O O . ILE A 1 766 ? -10.026 -22.172 -37.283 1.00 32.03 766 ILE A O 1
ATOM 5956 N N . ASP A 1 767 ? -9.224 -21.309 -35.354 1.00 42.28 767 ASP A N 1
ATOM 5957 C CA . ASP A 1 767 ? -8.653 -20.111 -35.954 1.00 42.28 767 ASP A CA 1
ATOM 5958 C C . ASP A 1 767 ? -7.548 -20.548 -36.937 1.00 42.28 767 ASP A C 1
ATOM 5960 O O . ASP A 1 767 ? -6.533 -21.121 -36.521 1.00 42.28 767 ASP A O 1
ATOM 5964 N N . PRO A 1 768 ? -7.739 -20.344 -38.253 1.00 46.00 768 PRO A N 1
ATOM 5965 C CA . PRO A 1 768 ? -6.785 -20.807 -39.246 1.00 46.00 768 PRO A CA 1
ATOM 5966 C C . PRO A 1 768 ? -5.445 -20.071 -39.148 1.00 46.00 768 PRO A C 1
ATOM 5968 O O . PRO A 1 768 ? -4.436 -20.651 -39.538 1.00 46.00 768 PRO A O 1
ATOM 5971 N N . VAL A 1 769 ? -5.412 -18.844 -38.614 1.00 53.53 769 VAL A N 1
ATOM 5972 C CA . VAL A 1 769 ? -4.183 -18.068 -38.403 1.00 53.53 769 VAL A CA 1
ATOM 5973 C C . VAL A 1 769 ? -3.431 -18.603 -37.191 1.00 53.53 769 VAL A C 1
ATOM 5975 O O . VAL A 1 769 ? -2.245 -18.892 -37.305 1.00 53.53 769 VAL A O 1
ATOM 5978 N N . ALA A 1 770 ? -4.113 -18.843 -36.067 1.00 50.75 770 ALA A N 1
ATOM 5979 C CA . ALA A 1 770 ? -3.482 -19.437 -34.885 1.00 50.75 770 ALA A CA 1
ATOM 5980 C C . ALA A 1 770 ? -2.963 -20.858 -35.167 1.00 50.75 770 ALA A C 1
ATOM 5982 O O . ALA A 1 770 ? -1.846 -21.205 -34.783 1.00 50.75 770 ALA A O 1
ATOM 5983 N N . LEU A 1 771 ? -3.734 -21.670 -35.905 1.00 52.84 771 LEU A N 1
ATOM 5984 C CA . LEU A 1 771 ? -3.287 -22.991 -36.346 1.00 52.84 771 LEU A CA 1
ATOM 5985 C C . LEU A 1 771 ? -2.086 -22.898 -37.293 1.00 52.84 771 LEU A C 1
ATOM 5987 O O . LEU A 1 771 ? -1.211 -23.760 -37.231 1.00 52.84 771 LEU A O 1
ATOM 5991 N N . GLN A 1 772 ? -2.045 -21.902 -38.182 1.00 61.06 772 GLN A N 1
ATOM 5992 C CA . GLN A 1 772 ? -0.923 -21.734 -39.100 1.00 61.06 772 GLN A CA 1
ATOM 5993 C C . GLN A 1 772 ? 0.331 -21.258 -38.363 1.00 61.06 772 GLN A C 1
ATOM 5995 O O . GLN A 1 772 ? 1.358 -21.908 -38.500 1.00 61.06 772 GLN A O 1
ATOM 6000 N N . ASN A 1 773 ? 0.229 -20.255 -37.486 1.00 58.12 773 ASN A N 1
ATOM 6001 C CA . ASN A 1 773 ? 1.335 -19.803 -36.638 1.00 58.12 773 ASN A CA 1
ATOM 6002 C C . ASN A 1 773 ? 1.884 -20.948 -35.778 1.00 58.12 773 ASN A C 1
ATOM 6004 O O . ASN A 1 773 ? 3.093 -21.137 -35.688 1.00 58.12 773 ASN A O 1
ATOM 6008 N N . PHE A 1 774 ? 1.002 -21.767 -35.194 1.00 50.69 774 PHE A N 1
ATOM 6009 C CA . PHE A 1 774 ? 1.406 -22.945 -34.429 1.00 50.69 774 PHE A CA 1
ATOM 6010 C C . PHE A 1 774 ? 2.110 -23.997 -35.300 1.00 50.69 774 PHE A C 1
ATOM 6012 O O . PHE A 1 774 ? 3.125 -24.561 -34.888 1.00 50.69 774 PHE A O 1
ATOM 6019 N N . LYS A 1 775 ? 1.605 -24.261 -36.514 1.00 54.19 775 LYS A N 1
ATOM 6020 C CA . LYS A 1 775 ? 2.251 -25.168 -37.478 1.00 54.19 775 LYS A CA 1
ATOM 6021 C C . LYS A 1 775 ? 3.616 -24.655 -37.917 1.00 54.19 775 LYS A C 1
ATOM 6023 O O . LYS A 1 775 ? 4.543 -25.456 -37.972 1.00 54.19 775 LYS A O 1
ATOM 6028 N N . ASP A 1 776 ? 3.732 -23.364 -38.206 1.00 63.38 776 ASP A N 1
ATOM 6029 C CA . ASP A 1 776 ? 4.968 -22.732 -38.660 1.00 63.38 776 ASP A CA 1
ATOM 6030 C C . ASP A 1 776 ? 6.030 -22.828 -37.556 1.00 63.38 776 ASP A C 1
ATOM 6032 O O . ASP A 1 776 ? 7.099 -23.389 -37.787 1.00 63.38 776 ASP A O 1
ATOM 6036 N N . MET A 1 777 ? 5.669 -22.465 -36.322 1.00 51.56 777 MET A N 1
ATOM 6037 C CA . MET A 1 777 ? 6.525 -22.566 -35.132 1.00 51.56 777 MET A CA 1
ATOM 6038 C C . MET A 1 777 ? 6.973 -24.012 -34.840 1.00 51.56 777 MET A C 1
ATOM 6040 O O . MET A 1 777 ? 8.123 -24.268 -34.486 1.00 51.56 777 MET A O 1
ATOM 6044 N N . CYS A 1 778 ? 6.084 -24.994 -35.030 1.00 40.88 778 CYS A N 1
ATOM 6045 C CA . CYS A 1 778 ? 6.422 -26.409 -34.849 1.00 40.88 778 CYS A CA 1
ATOM 6046 C C . CYS A 1 778 ? 7.253 -26.983 -36.011 1.00 40.88 778 CYS A C 1
ATOM 6048 O O . CYS A 1 778 ? 8.041 -27.907 -35.799 1.00 40.88 778 CYS A O 1
ATOM 6050 N N . SER A 1 779 ? 7.093 -26.461 -37.232 1.00 51.44 779 SER A N 1
ATOM 6051 C CA . SER A 1 779 ? 7.812 -26.933 -38.424 1.00 51.44 779 SER A CA 1
ATOM 6052 C C . SER A 1 779 ? 9.308 -26.621 -38.389 1.00 51.44 779 SER A C 1
ATOM 6054 O O . SER A 1 779 ? 10.092 -27.317 -39.034 1.00 51.44 779 SER A O 1
ATOM 6056 N N . GLU A 1 780 ? 9.714 -25.635 -37.586 1.00 50.50 780 GLU A N 1
ATOM 6057 C CA . GLU A 1 780 ? 11.120 -25.284 -37.384 1.00 50.50 780 GLU A CA 1
ATOM 6058 C C . GLU A 1 780 ? 11.889 -26.330 -36.560 1.00 50.50 780 GLU A C 1
ATOM 6060 O O . GLU A 1 780 ? 13.113 -26.403 -36.656 1.00 50.50 780 GLU A O 1
ATOM 6065 N N . SER A 1 781 ? 11.203 -27.171 -35.772 1.00 51.56 781 SER A N 1
ATOM 6066 C CA . SER A 1 781 ? 11.864 -28.018 -34.764 1.00 51.56 781 SER A CA 1
ATOM 6067 C C . SER A 1 781 ? 11.360 -29.465 -34.654 1.00 51.56 781 SER A C 1
ATOM 6069 O O . SER A 1 781 ? 12.028 -30.280 -34.013 1.00 51.56 781 SER A O 1
ATOM 6071 N N . ILE A 1 782 ? 10.226 -29.838 -35.265 1.00 44.47 782 ILE A N 1
ATOM 6072 C CA . ILE A 1 782 ? 9.594 -31.154 -35.050 1.00 44.47 782 ILE A CA 1
ATOM 6073 C C . ILE A 1 782 ? 9.117 -31.770 -36.377 1.00 44.47 782 ILE A C 1
ATOM 6075 O O . ILE A 1 782 ? 8.334 -31.175 -37.112 1.00 44.47 782 ILE A O 1
ATOM 6079 N N . THR A 1 783 ? 9.561 -32.999 -36.680 1.00 46.09 783 THR A N 1
ATOM 6080 C CA . THR A 1 783 ? 9.252 -33.703 -37.941 1.00 46.09 783 THR A CA 1
ATOM 6081 C C . THR A 1 783 ? 8.135 -34.752 -37.813 1.00 46.09 783 THR A C 1
ATOM 6083 O O . THR A 1 783 ? 8.021 -35.483 -36.825 1.00 46.09 783 THR A O 1
ATOM 6086 N N . GLU A 1 784 ? 7.322 -34.793 -38.872 1.00 49.81 784 GLU A N 1
ATOM 6087 C CA . GLU A 1 784 ? 6.344 -35.803 -39.319 1.00 49.81 784 GLU A CA 1
ATOM 6088 C C . GLU A 1 784 ? 5.238 -36.249 -38.335 1.00 49.81 784 GLU A C 1
ATOM 6090 O O . GLU A 1 784 ? 4.067 -35.990 -38.611 1.00 49.81 784 GLU A O 1
ATOM 6095 N N . GLU A 1 785 ? 5.539 -36.885 -37.198 1.00 39.56 785 GLU A N 1
ATOM 6096 C CA . GLU A 1 785 ? 4.511 -37.539 -36.349 1.00 39.56 785 GLU A CA 1
ATOM 6097 C C . GLU A 1 785 ? 4.657 -37.271 -34.835 1.00 39.56 785 GLU A C 1
ATOM 6099 O O . GLU A 1 785 ? 3.762 -37.590 -34.048 1.00 39.56 785 GLU A O 1
ATOM 6104 N N . GLN A 1 786 ? 5.743 -36.622 -34.398 1.00 44.34 786 GLN A N 1
ATOM 6105 C CA . GLN A 1 786 ? 6.019 -36.380 -32.971 1.00 44.34 786 GLN A CA 1
ATOM 6106 C C . GLN A 1 786 ? 5.045 -35.394 -32.300 1.00 44.34 786 GLN A C 1
ATOM 6108 O O . GLN A 1 786 ? 4.835 -35.464 -31.086 1.00 44.34 786 GLN A O 1
ATOM 6113 N N . TRP A 1 787 ? 4.415 -34.503 -33.072 1.00 42.78 787 TRP A N 1
ATOM 6114 C CA . TRP A 1 787 ? 3.470 -33.513 -32.543 1.00 42.78 787 TRP A CA 1
ATOM 6115 C C . TRP A 1 787 ? 2.237 -34.174 -31.902 1.00 42.78 787 TRP A C 1
ATOM 6117 O O . TRP A 1 787 ? 1.758 -33.713 -30.867 1.00 42.78 787 TRP A O 1
ATOM 6127 N N . PHE A 1 788 ? 1.763 -35.295 -32.463 1.00 38.75 788 PHE A N 1
ATOM 6128 C CA . PHE A 1 788 ? 0.560 -35.979 -31.984 1.00 38.75 788 PHE A CA 1
ATOM 6129 C C . PHE A 1 788 ? 0.785 -36.637 -30.616 1.00 38.75 788 PHE A C 1
ATOM 6131 O O . PHE A 1 788 ? -0.083 -36.587 -29.747 1.00 38.75 788 PHE A O 1
ATOM 6138 N N . VAL A 1 789 ? 1.977 -37.200 -30.388 1.00 38.38 789 VAL A N 1
ATOM 6139 C CA . VAL A 1 789 ? 2.332 -37.848 -29.115 1.00 38.38 789 VAL A CA 1
ATOM 6140 C C . VAL A 1 789 ? 2.447 -36.820 -27.985 1.00 38.38 789 VAL A C 1
ATOM 6142 O O . VAL A 1 789 ? 1.919 -37.060 -26.902 1.00 38.38 789 VAL A O 1
ATOM 6145 N N . LYS A 1 790 ? 3.044 -35.644 -28.233 1.00 39.22 790 LYS A N 1
ATOM 6146 C CA . LYS A 1 790 ? 3.086 -34.557 -27.234 1.00 39.22 790 LYS A CA 1
ATOM 6147 C C . LYS A 1 790 ? 1.694 -34.008 -26.908 1.00 39.22 790 LYS A C 1
ATOM 6149 O O . LYS A 1 790 ? 1.415 -33.749 -25.742 1.00 39.22 790 LYS A O 1
ATOM 6154 N N . LEU A 1 791 ? 0.805 -33.902 -27.901 1.00 37.19 791 LEU A N 1
ATOM 6155 C CA . LEU A 1 791 ? -0.580 -33.468 -27.685 1.00 37.19 791 LEU A CA 1
ATOM 6156 C C . LEU A 1 791 ? -1.351 -34.435 -26.765 1.00 37.19 791 LEU A C 1
ATOM 6158 O O . LEU A 1 791 ? -2.129 -34.003 -25.918 1.00 37.19 791 LEU A O 1
ATOM 6162 N N . MET A 1 792 ? -1.111 -35.743 -26.910 1.00 33.16 792 MET A N 1
ATOM 6163 C CA . MET A 1 792 ? -1.747 -36.783 -26.090 1.00 33.16 792 MET A CA 1
ATOM 6164 C C . MET A 1 792 ? -1.214 -36.820 -24.650 1.00 33.16 792 MET A C 1
ATOM 6166 O O . MET A 1 792 ? -1.942 -37.236 -23.754 1.00 33.16 792 MET A O 1
ATOM 6170 N N . CYS A 1 793 ? 0.022 -36.371 -24.414 1.00 35.66 793 CYS A N 1
ATOM 6171 C CA . CYS A 1 793 ? 0.622 -36.313 -23.078 1.00 35.66 793 CYS A CA 1
ATOM 6172 C C . CYS A 1 793 ? 0.289 -35.031 -22.296 1.00 35.66 793 CYS A C 1
ATOM 6174 O O . CYS A 1 793 ? 0.506 -35.003 -21.090 1.00 35.66 793 CYS A O 1
ATOM 6176 N N . LEU A 1 794 ? -0.231 -33.987 -22.953 1.00 33.12 794 LEU A N 1
ATOM 6177 C CA . LEU A 1 794 ? -0.570 -32.702 -22.322 1.00 33.12 794 LEU A CA 1
ATOM 6178 C C . LEU A 1 794 ? -2.040 -32.579 -21.896 1.00 33.12 794 LEU A C 1
ATOM 6180 O O . LEU A 1 794 ? -2.418 -31.581 -21.289 1.00 33.12 794 LEU A O 1
ATOM 6184 N N . ARG A 1 795 ? -2.885 -33.582 -22.163 1.00 31.44 795 ARG A N 1
ATOM 6185 C CA . ARG A 1 795 ? -4.196 -33.650 -21.505 1.00 31.44 795 ARG A CA 1
ATOM 6186 C C . ARG A 1 795 ? -3.993 -34.205 -20.101 1.00 31.44 795 ARG A C 1
ATOM 6188 O O . ARG A 1 795 ? -3.676 -35.380 -19.958 1.00 31.44 795 ARG A O 1
ATOM 6195 N N . GLY A 1 796 ? -4.170 -33.334 -19.108 1.00 31.69 796 GLY A N 1
ATOM 6196 C CA . GLY A 1 796 ? -3.875 -33.493 -17.678 1.00 31.69 796 GLY A CA 1
ATOM 6197 C C . GLY A 1 796 ? -4.505 -34.664 -16.915 1.00 31.69 796 GLY A C 1
ATOM 6198 O O . GLY A 1 796 ? -4.445 -34.663 -15.695 1.00 31.69 796 GLY A O 1
ATOM 6199 N N . ASP A 1 797 ? -5.004 -35.703 -17.583 1.00 30.66 797 ASP A N 1
ATOM 6200 C CA . ASP A 1 797 ? -5.275 -37.000 -16.958 1.00 30.66 797 ASP A CA 1
ATOM 6201 C C . ASP A 1 797 ? -4.075 -37.934 -17.182 1.00 30.66 797 ASP A C 1
ATOM 6203 O O . ASP A 1 797 ? -4.163 -39.015 -17.770 1.00 30.66 797 ASP A O 1
ATOM 6207 N N . GLY A 1 798 ? -2.905 -37.479 -16.726 1.00 29.84 798 GLY A N 1
ATOM 6208 C CA . GLY A 1 798 ? -1.645 -38.215 -16.734 1.00 29.84 798 GLY A CA 1
ATOM 6209 C C . GLY A 1 798 ? -1.640 -39.361 -15.724 1.00 29.84 798 GLY A C 1
ATOM 6210 O O . GLY A 1 798 ? -0.833 -39.384 -14.799 1.00 29.84 798 GLY A O 1
ATOM 6211 N N . MET A 1 799 ? -2.507 -40.358 -15.919 1.00 22.77 799 MET A N 1
ATOM 6212 C CA . MET A 1 799 ? -2.278 -41.705 -15.400 1.00 22.77 799 MET A CA 1
ATOM 6213 C C . MET A 1 799 ? -1.036 -42.298 -16.081 1.00 22.77 799 MET A C 1
ATOM 6215 O O . MET A 1 799 ? -1.134 -43.089 -17.017 1.00 22.77 799 MET A O 1
ATOM 6219 N N . CYS A 1 800 ? 0.150 -41.975 -15.571 1.00 29.36 800 CYS A N 1
ATOM 6220 C CA . CYS A 1 800 ? 1.340 -42.795 -15.768 1.00 29.36 800 CYS A CA 1
ATOM 6221 C C . CYS A 1 800 ? 1.448 -43.754 -14.581 1.00 29.36 800 CYS A C 1
ATOM 6223 O O . CYS A 1 800 ? 2.066 -43.467 -13.560 1.00 29.36 800 CYS A O 1
ATOM 6225 N N . VAL A 1 801 ? 0.783 -44.905 -14.693 1.00 23.83 801 VAL A N 1
ATOM 6226 C CA . VAL A 1 801 ? 0.841 -45.957 -13.674 1.00 23.83 801 VAL A CA 1
ATOM 6227 C C . VAL A 1 801 ? 2.227 -46.609 -13.681 1.00 23.83 801 VAL A C 1
ATOM 6229 O O . VAL A 1 801 ? 2.615 -47.235 -14.665 1.00 23.83 801 VAL A O 1
ATOM 6232 N N . SER A 1 802 ? 2.917 -46.570 -12.539 1.00 26.47 802 SER A N 1
ATOM 6233 C CA . SER A 1 802 ? 3.836 -47.636 -12.127 1.00 26.47 802 SER A CA 1
ATOM 6234 C C . SER A 1 802 ? 3.740 -47.873 -10.609 1.00 26.47 802 SER A C 1
ATOM 6236 O O . SER A 1 802 ? 3.965 -46.941 -9.836 1.00 26.47 802 SER A O 1
ATOM 6238 N N . PRO A 1 803 ? 3.388 -49.092 -10.153 1.00 28.19 803 PRO A N 1
ATOM 6239 C CA . PRO A 1 803 ? 3.054 -49.373 -8.764 1.00 28.19 803 PRO A CA 1
ATOM 6240 C C . PRO A 1 803 ? 4.153 -50.172 -8.058 1.00 28.19 803 PRO A C 1
ATOM 6242 O O . PRO A 1 803 ? 4.229 -51.379 -8.244 1.00 28.19 803 PRO A O 1
ATOM 6245 N N . THR A 1 804 ? 4.940 -49.532 -7.192 1.00 26.59 804 THR A N 1
ATOM 6246 C CA . THR A 1 804 ? 5.550 -50.173 -6.007 1.00 26.59 804 THR A CA 1
ATOM 6247 C C . THR A 1 804 ? 6.351 -49.141 -5.221 1.00 26.59 804 THR A C 1
ATOM 6249 O O . THR A 1 804 ? 7.497 -48.891 -5.556 1.00 26.59 804 THR A O 1
ATOM 6252 N N . HIS A 1 805 ? 5.763 -48.570 -4.170 1.00 27.92 805 HIS A N 1
ATOM 6253 C CA . HIS A 1 805 ? 6.394 -48.429 -2.847 1.00 27.92 805 HIS A CA 1
ATOM 6254 C C . HIS A 1 805 ? 5.377 -47.870 -1.851 1.00 27.92 805 HIS A C 1
ATOM 6256 O O . HIS A 1 805 ? 5.518 -46.812 -1.255 1.00 27.92 805 HIS A O 1
ATOM 6262 N N . LEU A 1 806 ? 4.329 -48.669 -1.656 1.00 23.48 806 LEU A N 1
ATOM 6263 C CA . LEU A 1 806 ? 3.683 -48.772 -0.362 1.00 23.48 806 LEU A CA 1
ATOM 6264 C C . LEU A 1 806 ? 4.563 -49.682 0.518 1.00 23.48 806 LEU A C 1
ATOM 6266 O O . LEU A 1 806 ? 5.089 -50.690 0.042 1.00 23.48 806 LEU A O 1
ATOM 6270 N N . THR A 1 807 ? 4.611 -49.360 1.810 1.00 25.30 807 THR A N 1
ATOM 6271 C CA . THR A 1 807 ? 4.896 -50.285 2.921 1.00 25.30 807 THR A CA 1
ATOM 6272 C C . THR A 1 807 ? 6.357 -50.443 3.365 1.00 25.30 807 THR A C 1
ATOM 6274 O O . THR A 1 807 ? 7.037 -51.400 3.012 1.00 25.30 807 THR A O 1
ATOM 6277 N N . ARG A 1 808 ? 6.759 -49.588 4.311 1.00 27.23 808 ARG A N 1
ATOM 6278 C CA . ARG A 1 808 ? 7.480 -49.940 5.557 1.00 27.23 808 ARG A CA 1
ATOM 6279 C C . ARG A 1 808 ? 7.195 -48.808 6.552 1.00 27.23 808 ARG A C 1
ATOM 6281 O O . ARG A 1 808 ? 7.863 -47.793 6.532 1.00 27.23 808 ARG A O 1
ATOM 6288 N N . TYR A 1 809 ? 6.050 -48.790 7.231 1.00 22.00 809 TYR A N 1
ATOM 6289 C CA . TYR A 1 809 ? 5.578 -49.768 8.216 1.00 22.00 809 TYR A CA 1
ATOM 6290 C C . TYR A 1 809 ? 6.547 -49.878 9.408 1.00 22.00 809 TYR A C 1
ATOM 6292 O O . TYR A 1 809 ? 7.538 -50.599 9.340 1.00 22.00 809 TYR A O 1
ATOM 6300 N N . LEU A 1 810 ? 6.107 -49.245 10.505 1.00 22.70 810 LEU A N 1
ATOM 6301 C CA . LEU A 1 810 ? 6.342 -49.584 11.912 1.00 22.70 810 LEU A CA 1
ATOM 6302 C C . LEU A 1 810 ? 7.690 -49.182 12.518 1.00 22.70 810 LEU A C 1
ATOM 6304 O O . LEU A 1 810 ? 8.737 -49.640 12.078 1.00 22.70 810 LEU A O 1
ATOM 6308 N N . LEU A 1 811 ? 7.628 -48.500 13.665 1.00 26.39 811 LEU A N 1
ATOM 6309 C CA . LEU A 1 811 ? 7.820 -49.061 15.020 1.00 26.39 811 LEU A CA 1
ATOM 6310 C C . LEU A 1 811 ? 7.798 -47.871 16.017 1.00 26.39 811 LEU A C 1
ATOM 6312 O O . LEU A 1 811 ? 8.507 -46.902 15.804 1.00 26.39 811 LEU A O 1
ATOM 6316 N N . ARG A 1 812 ? 6.831 -47.794 16.954 1.00 22.02 812 ARG A N 1
ATOM 6317 C CA . ARG A 1 812 ? 6.914 -48.276 18.364 1.00 22.02 812 ARG A CA 1
ATOM 6318 C C . ARG A 1 812 ? 7.997 -47.519 19.165 1.00 22.02 812 ARG A C 1
ATOM 6320 O O . ARG A 1 812 ? 9.130 -47.505 18.727 1.00 22.02 812 ARG A O 1
ATOM 6327 N N . THR A 1 813 ? 7.798 -46.931 20.350 1.00 24.64 813 THR A N 1
ATOM 6328 C CA . THR A 1 813 ? 6.921 -47.233 21.502 1.00 24.64 813 THR A CA 1
ATOM 6329 C C . THR A 1 813 ? 7.161 -46.188 22.605 1.00 24.64 813 THR A C 1
ATOM 6331 O O . THR A 1 813 ? 8.295 -45.763 22.797 1.00 24.64 813 THR A O 1
ATOM 6334 N N . SER A 1 814 ? 6.115 -45.879 23.373 1.00 27.11 814 SER A N 1
ATOM 6335 C CA . SER A 1 814 ? 6.076 -45.106 24.630 1.00 27.11 814 SER A CA 1
ATOM 6336 C C . SER A 1 814 ? 6.805 -45.782 25.809 1.00 27.11 814 SER A C 1
ATOM 6338 O O . SER A 1 814 ? 6.907 -47.012 25.845 1.00 27.11 814 SER A O 1
ATOM 6340 N N . PRO A 1 815 ? 7.246 -44.999 26.814 1.00 31.88 815 PRO A N 1
ATOM 6341 C CA . PRO A 1 815 ? 6.838 -45.238 28.209 1.00 31.88 815 PRO A CA 1
ATOM 6342 C C . PRO A 1 815 ? 6.574 -43.937 29.023 1.00 31.88 815 PRO A C 1
ATOM 6344 O O . PRO A 1 815 ? 6.774 -42.844 28.504 1.00 31.88 815 PRO A O 1
ATOM 6347 N N . PRO A 1 816 ? 6.072 -44.045 30.274 1.00 26.62 816 PRO A N 1
ATOM 6348 C CA . PRO A 1 816 ? 5.091 -43.104 30.815 1.00 26.62 816 PRO A CA 1
ATOM 6349 C C . PRO A 1 816 ? 5.523 -42.316 32.069 1.00 26.62 816 PRO A C 1
ATOM 6351 O O . PRO A 1 816 ? 6.455 -42.695 32.772 1.00 26.62 816 PRO A O 1
ATOM 6354 N N . SER A 1 817 ? 4.716 -41.287 32.358 1.00 22.08 817 SER A N 1
ATOM 6355 C CA . SER A 1 817 ? 4.203 -40.821 33.663 1.00 22.08 817 SER A CA 1
ATOM 6356 C C . SER A 1 817 ? 5.120 -40.834 34.892 1.00 22.08 817 SER A C 1
ATOM 6358 O O . SER A 1 817 ? 5.490 -41.906 35.362 1.00 22.08 817 SER A O 1
ATOM 6360 N N . LEU A 1 818 ? 5.244 -39.678 35.554 1.00 25.28 818 LEU A N 1
ATOM 6361 C CA . LEU A 1 818 ? 5.174 -39.560 37.017 1.00 25.28 818 LEU A CA 1
ATOM 6362 C C . LEU A 1 818 ? 4.775 -38.125 37.422 1.00 25.28 818 LEU A C 1
ATOM 6364 O O . LEU A 1 818 ? 5.376 -37.142 37.014 1.00 25.28 818 LEU A O 1
ATOM 6368 N N . SER A 1 819 ? 3.708 -38.074 38.212 1.00 24.81 819 SER A N 1
ATOM 6369 C CA . SER A 1 819 ? 3.039 -36.963 38.901 1.00 24.81 819 SER A CA 1
ATOM 6370 C C . SER A 1 819 ? 3.702 -36.644 40.273 1.00 24.81 819 SER A C 1
ATOM 6372 O O . SER A 1 819 ? 4.717 -37.255 40.596 1.00 24.81 819 SER A O 1
ATOM 6374 N N . PRO A 1 820 ? 3.060 -35.913 41.210 1.00 31.67 820 PRO A N 1
ATOM 6375 C CA . PRO A 1 820 ? 2.971 -34.453 41.326 1.00 31.67 820 PRO A CA 1
ATOM 6376 C C . PRO A 1 820 ? 3.447 -33.943 42.716 1.00 31.67 820 PRO A C 1
ATOM 6378 O O . PRO A 1 820 ? 3.521 -34.709 43.675 1.00 31.67 820 PRO A O 1
ATOM 6381 N N . SER A 1 821 ? 3.650 -32.633 42.877 1.00 24.58 821 SER A N 1
ATOM 6382 C CA . SER A 1 821 ? 3.473 -31.916 44.164 1.00 24.58 821 SER A CA 1
ATOM 6383 C C . SER A 1 821 ? 3.658 -30.417 43.911 1.00 24.58 821 SER A C 1
ATOM 6385 O O . SER A 1 821 ? 4.761 -29.988 43.598 1.00 24.58 821 SER A O 1
ATOM 6387 N N . THR A 1 822 ? 2.602 -29.611 43.820 1.00 22.56 822 THR A N 1
ATOM 6388 C CA . THR A 1 822 ? 1.897 -28.955 44.941 1.00 22.56 822 THR A CA 1
ATOM 6389 C C . THR A 1 822 ? 2.835 -28.210 45.896 1.00 22.56 822 THR A C 1
ATOM 6391 O O . THR A 1 822 ? 3.261 -28.767 46.902 1.00 22.56 822 THR A O 1
ATOM 6394 N N . PHE A 1 823 ? 3.057 -26.918 45.643 1.00 25.02 823 PHE A N 1
ATOM 6395 C CA . PHE A 1 823 ? 3.316 -25.943 46.703 1.00 25.02 823 PHE A CA 1
ATOM 6396 C C . PHE A 1 823 ? 2.522 -24.660 46.438 1.00 25.02 823 PHE A C 1
ATOM 6398 O O . PHE A 1 823 ? 2.871 -23.817 45.625 1.00 25.02 823 PHE A O 1
ATOM 6405 N N . SER A 1 824 ? 1.417 -24.553 47.171 1.00 22.11 824 SER A N 1
ATOM 6406 C CA . SER A 1 824 ? 0.811 -23.297 47.606 1.00 22.11 824 SER A CA 1
ATOM 6407 C C . SER A 1 824 ? 1.855 -22.500 48.401 1.00 22.11 824 SER A C 1
ATOM 6409 O O . SER A 1 824 ? 2.590 -23.099 49.190 1.00 22.11 824 SER A O 1
ATOM 6411 N N . THR A 1 825 ? 1.892 -21.167 48.318 1.00 21.84 825 THR A N 1
ATOM 6412 C CA . THR A 1 825 ? 1.177 -20.270 49.256 1.00 21.84 825 THR A CA 1
ATOM 6413 C C . THR A 1 825 ? 1.568 -18.798 49.030 1.00 21.84 825 THR A C 1
ATOM 6415 O O . THR A 1 825 ? 2.741 -18.444 49.005 1.00 21.84 825 THR A O 1
ATOM 6418 N N . THR A 1 826 ? 0.536 -17.952 49.084 1.00 22.61 826 THR A N 1
ATOM 6419 C CA . THR A 1 826 ? 0.502 -16.561 49.586 1.00 22.61 826 THR A CA 1
ATOM 6420 C C . THR A 1 826 ? 1.052 -15.424 48.731 1.00 22.61 826 THR A C 1
ATOM 6422 O O . THR A 1 826 ? 2.177 -14.965 48.878 1.00 22.61 826 THR A O 1
ATOM 6425 N N . VAL A 1 827 ? 0.097 -14.849 48.001 1.00 21.03 827 VAL A N 1
ATOM 6426 C CA . VAL A 1 827 ? -0.215 -13.417 47.916 1.00 21.03 827 VAL A CA 1
ATOM 6427 C C . VAL A 1 827 ? 0.199 -12.632 49.172 1.00 21.03 827 VAL A C 1
ATOM 6429 O O . VAL A 1 827 ? -0.351 -12.827 50.259 1.00 21.03 827 VAL A O 1
ATOM 6432 N N . THR A 1 828 ? 1.082 -11.655 48.986 1.00 24.62 828 THR A N 1
ATOM 6433 C CA . THR A 1 828 ? 1.188 -10.464 49.836 1.00 24.62 828 THR A CA 1
ATOM 6434 C C . THR A 1 828 ? 0.930 -9.241 48.975 1.00 24.62 828 THR A C 1
ATOM 6436 O O . THR A 1 828 ? 1.711 -8.928 48.082 1.00 24.62 828 THR A O 1
ATOM 6439 N N . GLY A 1 829 ? -0.184 -8.563 49.245 1.00 22.09 829 GLY A N 1
ATOM 6440 C CA . GLY A 1 829 ? -0.520 -7.305 48.598 1.00 22.09 829 GLY A CA 1
ATOM 6441 C C . GLY A 1 829 ? 0.391 -6.157 49.032 1.00 22.09 829 GLY A C 1
ATOM 6442 O O . GLY A 1 829 ? 0.850 -6.101 50.172 1.00 22.09 829 GLY A O 1
ATOM 6443 N N . SER A 1 830 ? 0.563 -5.187 48.140 1.00 23.66 830 SER A N 1
ATOM 6444 C CA . SER A 1 830 ? 0.983 -3.836 48.496 1.00 23.66 830 SER A CA 1
ATOM 6445 C C . SER A 1 830 ? 0.368 -2.822 47.535 1.00 23.66 830 SER A C 1
ATOM 6447 O O . SER A 1 830 ? 0.819 -2.645 46.416 1.00 23.66 830 SER A O 1
ATOM 6449 N N . ARG A 1 831 ? -0.693 -2.181 48.036 1.00 23.27 831 ARG A N 1
ATOM 6450 C CA . ARG A 1 831 ? -1.069 -0.767 47.880 1.00 23.27 831 ARG A CA 1
ATOM 6451 C C . ARG A 1 831 ? -0.604 -0.045 46.604 1.00 23.27 831 ARG A C 1
ATOM 6453 O O . ARG A 1 831 ? 0.520 0.437 46.534 1.00 23.27 831 ARG A O 1
ATOM 6460 N N . THR A 1 832 ? -1.586 0.184 45.734 1.00 23.36 832 THR A N 1
ATOM 6461 C CA . THR A 1 832 ? -1.762 1.346 44.845 1.00 23.36 832 THR A CA 1
ATOM 6462 C C . THR A 1 832 ? -1.037 2.603 45.340 1.00 23.36 832 THR A C 1
ATOM 6464 O O . THR A 1 832 ? -1.522 3.297 46.244 1.00 23.36 832 THR A O 1
ATOM 6467 N N . MET A 1 833 ? 0.105 2.915 44.727 1.00 23.11 833 MET A N 1
ATOM 6468 C CA . MET A 1 833 ? 0.603 4.283 44.660 1.00 23.11 833 MET A CA 1
ATOM 6469 C C . MET A 1 833 ? -0.222 5.006 43.600 1.00 23.11 833 MET A C 1
ATOM 6471 O O . MET A 1 833 ? -0.242 4.605 42.443 1.00 23.11 833 MET A O 1
ATOM 6475 N N . LYS A 1 834 ? -0.937 6.050 44.024 1.00 24.05 834 LYS A N 1
ATOM 6476 C CA . LYS A 1 834 ? -1.507 7.036 43.109 1.00 24.05 834 LYS A CA 1
ATOM 6477 C C . LYS A 1 834 ? -0.354 7.610 42.289 1.00 24.05 834 LYS A C 1
ATOM 6479 O O . LYS A 1 834 ? 0.555 8.200 42.875 1.00 24.05 834 LYS A O 1
ATOM 6484 N N . THR A 1 835 ? -0.391 7.387 40.984 1.00 26.86 835 THR A N 1
ATOM 6485 C CA . THR A 1 835 ? 0.476 8.010 39.988 1.00 26.86 835 THR A CA 1
ATOM 6486 C C . THR A 1 835 ? 0.476 9.521 40.216 1.00 26.86 835 THR A C 1
ATOM 6488 O O . THR A 1 835 ? -0.572 10.162 40.313 1.00 26.86 835 THR A O 1
ATOM 6491 N N . MET A 1 836 ? 1.668 10.073 40.443 1.00 24.09 836 MET A N 1
ATOM 6492 C CA . MET A 1 836 ? 1.878 11.513 40.540 1.00 24.09 836 MET A CA 1
ATOM 6493 C C . MET A 1 836 ? 1.479 12.143 39.206 1.00 24.09 836 MET A C 1
ATOM 6495 O O . MET A 1 836 ? 1.915 11.668 38.161 1.00 24.09 836 MET A O 1
ATOM 6499 N N . ALA A 1 837 ? 0.663 13.199 39.255 1.00 29.58 837 ALA A N 1
ATOM 6500 C CA . ALA A 1 837 ? 0.341 14.014 38.092 1.00 29.58 837 ALA A CA 1
ATOM 6501 C C . ALA A 1 837 ? 1.640 14.425 37.381 1.00 29.58 837 ALA A C 1
ATOM 6503 O O . ALA A 1 837 ? 2.579 14.918 38.011 1.00 29.58 837 ALA A O 1
ATOM 6504 N N . SER A 1 838 ? 1.707 14.145 36.083 1.00 36.19 838 SER A N 1
ATOM 6505 C CA . SER A 1 838 ? 2.900 14.322 35.271 1.00 36.19 838 SER A CA 1
ATOM 6506 C C . SER A 1 838 ? 3.311 15.788 35.162 1.00 36.19 838 SER A C 1
ATOM 6508 O O . SER A 1 838 ? 2.502 16.654 34.834 1.00 36.19 838 SER A O 1
ATOM 6510 N N . LYS A 1 839 ? 4.595 16.029 35.395 1.00 41.72 839 LYS A N 1
ATOM 6511 C CA . LYS A 1 839 ? 5.281 17.318 35.297 1.00 41.72 839 LYS A CA 1
ATOM 6512 C C . LYS A 1 839 ? 5.253 17.875 33.867 1.00 41.72 839 LYS A C 1
ATOM 6514 O O . LYS A 1 839 ? 5.439 17.103 32.929 1.00 41.72 839 LYS A O 1
ATOM 6519 N N . ALA A 1 840 ? 5.090 19.188 33.703 1.00 48.47 840 ALA A N 1
ATOM 6520 C CA . ALA A 1 840 ? 5.209 19.839 32.394 1.00 48.47 840 ALA A CA 1
ATOM 6521 C C . ALA A 1 840 ? 6.663 19.743 31.889 1.00 48.47 840 ALA A C 1
ATOM 6523 O O . ALA A 1 840 ? 7.589 20.096 32.630 1.00 48.47 840 ALA A O 1
ATOM 6524 N N . ARG A 1 841 ? 6.889 19.263 30.655 1.00 66.31 841 ARG A N 1
ATOM 6525 C CA . ARG A 1 841 ? 8.238 19.218 30.065 1.00 66.31 841 ARG A CA 1
ATOM 6526 C C . ARG A 1 841 ? 8.590 20.598 29.503 1.00 66.31 841 ARG A C 1
ATOM 6528 O O . ARG A 1 841 ? 7.733 21.330 29.010 1.00 66.31 841 ARG A O 1
ATOM 6535 N N . ILE A 1 842 ? 9.863 20.971 29.619 1.00 76.81 842 ILE A N 1
ATOM 6536 C CA . ILE A 1 842 ? 10.410 22.194 29.021 1.00 76.81 842 ILE A CA 1
ATOM 6537 C C . ILE A 1 842 ? 11.074 21.780 27.713 1.00 76.81 842 ILE A C 1
ATOM 6539 O O . ILE A 1 842 ? 11.932 20.896 27.729 1.00 76.81 842 ILE A O 1
ATOM 6543 N N . ARG A 1 843 ? 10.687 22.413 26.607 1.00 84.81 843 ARG A N 1
ATOM 6544 C CA . ARG A 1 843 ? 11.297 22.225 25.289 1.00 84.81 843 ARG A CA 1
ATOM 6545 C C . ARG A 1 843 ? 11.987 23.511 24.866 1.00 84.81 843 ARG A C 1
ATOM 6547 O O . ARG A 1 843 ? 11.408 24.583 25.022 1.00 84.81 843 ARG A O 1
ATOM 6554 N N . ILE A 1 844 ? 13.203 23.413 24.347 1.00 90.88 844 ILE A N 1
ATOM 6555 C CA . ILE A 1 844 ? 14.007 24.569 23.952 1.00 90.88 844 ILE A CA 1
ATOM 6556 C C . ILE A 1 844 ? 14.365 24.448 22.475 1.00 90.88 844 ILE A C 1
ATOM 6558 O O . ILE A 1 844 ? 14.949 23.459 22.056 1.00 90.88 844 ILE A O 1
ATOM 6562 N N . VAL A 1 845 ? 14.023 25.450 21.680 1.00 93.44 845 VAL A N 1
ATOM 6563 C CA . VAL A 1 845 ? 14.323 25.483 20.251 1.00 93.44 845 VAL A CA 1
ATOM 6564 C C . VAL A 1 845 ? 15.201 26.687 19.963 1.00 93.44 845 VAL A C 1
ATOM 6566 O O . VAL A 1 845 ? 14.894 27.795 20.402 1.00 93.44 845 VAL A O 1
ATOM 6569 N N . PHE A 1 846 ? 16.302 26.462 19.259 1.00 94.75 846 PHE A N 1
ATOM 6570 C CA . PHE A 1 846 ? 17.301 27.478 18.965 1.00 94.75 846 PHE A CA 1
ATOM 6571 C C . PHE A 1 846 ? 17.351 27.787 17.480 1.00 94.75 846 PHE A C 1
ATOM 6573 O O . PHE A 1 846 ? 17.358 26.887 16.648 1.00 94.75 846 PHE A O 1
ATOM 6580 N N . ASP A 1 847 ? 17.492 29.059 17.159 1.00 95.38 847 ASP A N 1
ATOM 6581 C CA . ASP A 1 847 ? 18.144 29.455 15.924 1.00 95.38 847 ASP A CA 1
ATOM 6582 C C . ASP A 1 847 ? 19.667 29.206 15.989 1.00 95.38 847 ASP A C 1
ATOM 6584 O O . ASP A 1 847 ? 20.255 29.052 17.067 1.00 95.38 847 ASP A O 1
ATOM 6588 N N . TRP A 1 848 ? 20.316 29.120 14.827 1.00 93.94 848 TRP A N 1
ATOM 6589 C CA . TRP A 1 848 ? 21.739 28.812 14.717 1.00 93.94 848 TRP A CA 1
ATOM 6590 C C . TRP A 1 848 ? 22.629 30.059 14.747 1.00 93.94 848 TRP A C 1
ATOM 6592 O O . TRP A 1 848 ? 23.365 30.271 15.720 1.00 93.94 848 TRP A O 1
ATOM 6602 N N . ASP A 1 849 ? 22.631 30.859 13.683 1.00 88.31 849 ASP A N 1
ATOM 6603 C CA . ASP A 1 849 ? 23.627 31.903 13.482 1.00 88.31 849 ASP A CA 1
ATOM 6604 C C . ASP A 1 849 ? 23.285 33.189 14.238 1.00 88.31 849 ASP A C 1
ATOM 6606 O O . ASP A 1 849 ? 22.147 33.615 14.293 1.00 88.31 849 ASP A O 1
ATOM 6610 N N . GLY A 1 850 ? 24.263 33.799 14.914 1.00 90.06 850 GLY A N 1
ATOM 6611 C CA . GLY A 1 850 ? 24.016 34.940 15.814 1.00 90.06 850 GLY A CA 1
ATOM 6612 C C . GLY A 1 850 ? 23.353 34.559 17.149 1.00 90.06 850 GLY A C 1
ATOM 6613 O O . GLY A 1 850 ? 23.588 35.228 18.166 1.00 90.06 850 GLY A O 1
ATOM 6614 N N . THR A 1 851 ? 22.629 33.437 17.179 1.00 94.50 851 THR A N 1
ATOM 6615 C CA . THR A 1 851 ? 21.989 32.852 18.361 1.00 94.50 851 THR A CA 1
ATOM 6616 C C . THR A 1 851 ? 22.912 31.873 19.101 1.00 94.50 851 THR A C 1
ATOM 6618 O O . THR A 1 851 ? 23.453 32.218 20.161 1.00 94.50 851 THR A O 1
ATOM 6621 N N . LEU A 1 852 ? 23.124 30.662 18.559 1.00 93.69 852 LEU A N 1
ATOM 6622 C CA . LEU A 1 852 ? 24.071 29.673 19.096 1.00 93.69 852 LEU A CA 1
ATOM 6623 C C . LEU A 1 852 ? 25.517 30.062 18.796 1.00 93.69 852 LEU A C 1
ATOM 6625 O O . LEU A 1 852 ? 26.408 29.809 19.610 1.00 93.69 852 LEU A O 1
ATOM 6629 N N . THR A 1 853 ? 25.763 30.718 17.664 1.00 93.12 853 THR A N 1
ATOM 6630 C CA . THR A 1 853 ? 27.057 31.324 17.346 1.00 93.12 853 THR A CA 1
ATOM 6631 C C . THR A 1 853 ? 27.112 32.787 17.806 1.00 93.12 853 THR A C 1
ATOM 6633 O O . THR A 1 853 ? 26.105 33.452 18.027 1.00 93.12 853 THR A O 1
ATOM 6636 N N . THR A 1 854 ? 28.317 33.331 17.982 1.00 88.31 854 THR A N 1
ATOM 6637 C CA . THR A 1 854 ? 28.504 34.741 18.390 1.00 88.31 854 THR A CA 1
ATOM 6638 C C . THR A 1 854 ? 28.314 35.753 17.256 1.00 88.31 854 THR A C 1
ATOM 6640 O O . THR A 1 854 ? 28.302 36.955 17.519 1.00 88.31 854 THR A O 1
ATOM 6643 N N . ARG A 1 855 ? 28.268 35.300 15.996 1.00 82.75 855 ARG A N 1
ATOM 6644 C CA . ARG A 1 855 ? 28.188 36.124 14.778 1.00 82.75 855 ARG A CA 1
ATOM 6645 C C . ARG A 1 855 ? 27.571 35.309 13.646 1.00 82.75 855 ARG A C 1
ATOM 6647 O O . ARG A 1 855 ? 27.702 34.091 13.656 1.00 82.75 855 ARG A O 1
ATOM 6654 N N . ASP A 1 856 ? 27.022 35.991 12.646 1.00 82.00 856 ASP A N 1
ATOM 6655 C CA . ASP A 1 856 ? 26.651 35.392 11.359 1.00 82.00 856 ASP A CA 1
ATOM 6656 C C . ASP A 1 856 ? 27.831 34.588 10.779 1.00 82.00 856 ASP A C 1
ATOM 6658 O O . ASP A 1 856 ? 28.977 35.057 10.758 1.00 82.00 856 ASP A O 1
ATOM 6662 N N . THR A 1 857 ? 27.547 33.369 10.326 1.00 88.00 857 THR A N 1
ATOM 6663 C CA . THR A 1 857 ? 28.541 32.438 9.783 1.00 88.00 857 THR A CA 1
ATOM 6664 C C . THR A 1 857 ? 28.388 32.196 8.276 1.00 88.00 857 THR A C 1
ATOM 6666 O O . THR A 1 857 ? 29.127 31.386 7.727 1.00 88.00 857 THR A O 1
ATOM 6669 N N . LEU A 1 858 ? 27.421 32.818 7.585 1.00 84.19 858 LEU A N 1
ATOM 6670 C CA . LEU A 1 858 ? 27.000 32.454 6.217 1.00 84.19 858 LEU A CA 1
ATOM 6671 C C . LEU A 1 858 ? 28.154 32.563 5.211 1.00 84.19 858 LEU A C 1
ATOM 6673 O O . LEU A 1 858 ? 28.288 31.781 4.270 1.00 84.19 858 LEU A O 1
ATOM 6677 N N . HIS A 1 859 ? 29.054 33.510 5.464 1.00 82.38 859 HIS A N 1
ATOM 6678 C CA . HIS A 1 859 ? 30.296 33.688 4.720 1.00 82.38 859 HIS A CA 1
ATOM 6679 C C . HIS A 1 859 ? 31.232 32.465 4.780 1.00 82.38 859 HIS A C 1
ATOM 6681 O O . HIS A 1 859 ? 31.973 32.234 3.826 1.00 82.38 859 HIS A O 1
ATOM 6687 N N . VAL A 1 860 ? 31.200 31.682 5.865 1.00 86.94 860 VAL A N 1
ATOM 6688 C CA . VAL A 1 860 ? 31.972 30.438 6.016 1.00 86.94 860 VAL A CA 1
ATOM 6689 C C . VAL A 1 860 ? 31.437 29.386 5.054 1.00 86.94 860 VAL A C 1
ATOM 6691 O O . VAL A 1 860 ? 32.218 28.824 4.291 1.00 86.94 860 VAL A O 1
ATOM 6694 N N . VAL A 1 861 ? 30.115 29.194 5.021 1.00 85.38 861 VAL A N 1
ATOM 6695 C CA . VAL A 1 861 ? 29.443 28.269 4.097 1.00 85.38 861 VAL A CA 1
ATOM 6696 C C . VAL A 1 861 ? 29.710 28.653 2.646 1.00 85.38 861 VAL A C 1
ATOM 6698 O O . VAL A 1 861 ? 30.198 27.831 1.874 1.00 85.38 861 VAL A O 1
ATOM 6701 N N . ALA A 1 862 ? 29.511 29.921 2.280 1.00 85.31 862 ALA A N 1
ATOM 6702 C CA . ALA A 1 862 ? 29.825 30.404 0.936 1.00 85.31 862 ALA A CA 1
ATOM 6703 C C . ALA A 1 862 ? 31.292 30.132 0.546 1.00 85.31 862 ALA A C 1
ATOM 6705 O O . ALA A 1 862 ? 31.586 29.737 -0.585 1.00 85.31 862 ALA A O 1
ATOM 6706 N N . ALA A 1 863 ? 32.229 30.300 1.486 1.00 87.06 863 ALA A N 1
ATOM 6707 C CA . ALA A 1 863 ? 33.648 30.058 1.248 1.00 87.06 863 ALA A CA 1
ATOM 6708 C C . ALA A 1 863 ? 33.990 28.583 0.974 1.00 87.06 863 ALA A C 1
ATOM 6710 O O . ALA A 1 863 ? 35.030 28.344 0.354 1.00 87.06 863 ALA A O 1
ATOM 6711 N N . ILE A 1 864 ? 33.166 27.619 1.405 1.00 87.88 864 ILE A N 1
ATOM 6712 C CA . ILE A 1 864 ? 33.310 26.196 1.047 1.00 87.88 864 ILE A CA 1
ATOM 6713 C C . ILE A 1 864 ? 33.110 26.052 -0.462 1.00 87.88 864 ILE A C 1
ATOM 6715 O O . ILE A 1 864 ? 34.026 25.627 -1.169 1.00 87.88 864 ILE A O 1
ATOM 6719 N N . GLY A 1 865 ? 31.974 26.546 -0.966 1.00 87.06 865 GLY A N 1
ATOM 6720 C CA . GLY A 1 865 ? 31.629 26.517 -2.386 1.00 87.06 865 GLY A CA 1
ATOM 6721 C C . GLY A 1 865 ? 32.718 27.109 -3.281 1.00 87.06 865 GLY A C 1
ATOM 6722 O O . GLY A 1 865 ? 33.229 26.435 -4.177 1.00 87.06 865 GLY A O 1
ATOM 6723 N N . TYR A 1 866 ? 33.174 28.332 -2.988 1.00 87.25 866 TYR A N 1
ATOM 6724 C CA . TYR A 1 866 ? 34.231 28.977 -3.780 1.00 87.25 866 TYR A CA 1
ATOM 6725 C C . TYR A 1 866 ? 35.587 28.271 -3.708 1.00 87.25 866 TYR A C 1
ATOM 6727 O O . TYR A 1 866 ? 36.344 28.310 -4.681 1.00 87.25 866 TYR A O 1
ATOM 6735 N N . ARG A 1 867 ? 35.945 27.659 -2.571 1.00 87.06 867 ARG A N 1
ATOM 6736 C CA . ARG A 1 867 ? 37.235 26.968 -2.429 1.00 87.06 867 ARG A CA 1
ATOM 6737 C C . ARG A 1 867 ? 37.258 25.649 -3.184 1.00 87.06 867 ARG A C 1
ATOM 6739 O O . ARG A 1 867 ? 38.275 25.370 -3.830 1.00 87.06 867 ARG A O 1
ATOM 6746 N N . THR A 1 868 ? 36.167 24.892 -3.138 1.00 86.12 868 THR A N 1
ATOM 6747 C CA . THR A 1 868 ? 36.031 23.627 -3.864 1.00 86.12 868 THR A CA 1
ATOM 6748 C C . THR A 1 868 ? 35.913 23.881 -5.369 1.00 86.12 868 THR A C 1
ATOM 6750 O O . THR A 1 868 ? 36.734 23.402 -6.155 1.00 86.12 868 THR A O 1
ATOM 6753 N N . ASN A 1 869 ? 35.028 24.795 -5.775 1.00 85.38 869 ASN A N 1
ATOM 6754 C CA . ASN A 1 869 ? 34.734 25.097 -7.181 1.00 85.38 869 ASN A CA 1
ATOM 6755 C C . ASN A 1 869 ? 35.692 26.121 -7.834 1.00 85.38 869 ASN A C 1
ATOM 6757 O O . ASN A 1 869 ? 35.448 26.585 -8.949 1.00 85.38 869 ASN A O 1
ATOM 6761 N N . LYS A 1 870 ? 36.826 26.472 -7.200 1.00 81.62 870 LYS A N 1
ATOM 6762 C CA . LYS A 1 870 ? 37.815 27.450 -7.727 1.00 81.62 870 LYS A CA 1
ATOM 6763 C C . LYS A 1 870 ? 38.374 27.117 -9.116 1.00 81.62 870 LYS A C 1
ATOM 6765 O O . LYS A 1 870 ? 38.996 27.963 -9.756 1.00 81.62 870 LYS A O 1
ATOM 6770 N N . HIS A 1 871 ? 38.249 25.859 -9.523 1.00 81.75 871 HIS A N 1
ATOM 6771 C CA . HIS A 1 871 ? 38.796 25.311 -10.754 1.00 81.75 871 HIS A CA 1
ATOM 6772 C C . HIS A 1 871 ? 37.825 25.421 -11.945 1.00 81.75 871 HIS A C 1
ATOM 6774 O O . HIS A 1 871 ? 38.247 25.208 -13.083 1.00 81.75 871 HIS A O 1
ATOM 6780 N N . ARG A 1 872 ? 36.553 25.776 -11.707 1.00 79.75 872 ARG A N 1
ATOM 6781 C CA . ARG A 1 872 ? 35.526 25.871 -12.751 1.00 79.75 872 ARG A CA 1
ATOM 6782 C C . ARG A 1 872 ? 35.777 27.044 -13.704 1.00 79.75 872 ARG A C 1
ATOM 6784 O O . ARG A 1 872 ? 36.286 28.099 -13.319 1.00 79.75 872 ARG A O 1
ATOM 6791 N N . VAL A 1 873 ? 35.416 26.845 -14.974 1.00 78.88 873 VAL A N 1
ATOM 6792 C CA . VAL A 1 873 ? 35.530 27.843 -16.048 1.00 78.88 873 VAL A CA 1
ATOM 6793 C C . VAL A 1 873 ? 34.193 27.924 -16.804 1.00 78.88 873 VAL A C 1
ATOM 6795 O O . VAL A 1 873 ? 33.808 26.933 -17.420 1.00 78.88 873 VAL A O 1
ATOM 6798 N N . PRO A 1 874 ? 33.511 29.087 -16.825 1.00 81.06 874 PRO A N 1
ATOM 6799 C CA . PRO A 1 874 ? 33.878 30.318 -16.123 1.00 81.06 874 PRO A CA 1
ATOM 6800 C C . PRO A 1 874 ? 33.814 30.142 -14.593 1.00 81.06 874 PRO A C 1
ATOM 6802 O O . PRO A 1 874 ? 33.050 29.307 -14.112 1.00 81.06 874 PRO A O 1
ATOM 6805 N N . PRO A 1 875 ? 34.619 30.896 -13.822 1.00 79.94 875 PRO A N 1
ATOM 6806 C CA . PRO A 1 875 ? 34.508 30.870 -12.370 1.00 79.94 875 PRO A CA 1
ATOM 6807 C C . PRO A 1 875 ? 33.119 31.374 -11.943 1.00 79.94 875 PRO A C 1
ATOM 6809 O O . PRO A 1 875 ? 32.574 32.256 -12.622 1.00 79.94 875 PRO A O 1
ATOM 6812 N N . PRO A 1 876 ? 32.566 30.877 -10.821 1.00 83.56 876 PRO A N 1
ATOM 6813 C CA . PRO A 1 876 ? 31.310 31.388 -10.288 1.00 83.56 876 PRO A CA 1
ATOM 6814 C C . PRO A 1 876 ? 31.376 32.913 -10.057 1.00 83.56 876 PRO A C 1
ATOM 6816 O O . PRO A 1 876 ? 32.452 33.434 -9.727 1.00 83.56 876 PRO A O 1
ATOM 6819 N N . PRO A 1 877 ? 30.258 33.651 -10.215 1.00 85.56 877 PRO A N 1
ATOM 6820 C CA . PRO A 1 877 ? 30.182 35.072 -9.872 1.00 85.56 877 PRO A CA 1
ATOM 6821 C C . PRO A 1 877 ? 30.628 35.308 -8.426 1.00 85.56 877 PRO A C 1
ATOM 6823 O O . PRO A 1 877 ? 30.457 34.442 -7.569 1.00 85.56 877 PRO A O 1
ATOM 6826 N N . SER A 1 878 ? 31.197 36.479 -8.130 1.00 84.94 878 SER A N 1
ATOM 6827 C CA . SER A 1 878 ? 31.653 36.778 -6.767 1.00 84.94 878 SER A CA 1
ATOM 6828 C C . SER A 1 878 ? 30.475 36.843 -5.795 1.00 84.94 878 SER A C 1
ATOM 6830 O O . SER A 1 878 ? 29.373 37.236 -6.179 1.00 84.94 878 SER A O 1
ATOM 6832 N N . TRP A 1 879 ? 30.713 36.530 -4.517 1.00 84.56 879 TRP A N 1
ATOM 6833 C CA . TRP A 1 879 ? 29.652 36.574 -3.503 1.00 84.56 879 TRP A CA 1
ATOM 6834 C C . TRP A 1 879 ? 29.001 37.962 -3.435 1.00 84.56 879 TRP A C 1
ATOM 6836 O O . TRP A 1 879 ? 27.782 38.083 -3.388 1.00 84.56 879 TRP A O 1
ATOM 6846 N N . ASP A 1 880 ? 29.804 39.020 -3.589 1.00 85.38 880 ASP A N 1
ATOM 6847 C CA . ASP A 1 880 ? 29.323 40.401 -3.695 1.00 85.38 880 ASP A CA 1
ATOM 6848 C C . ASP A 1 880 ? 28.305 40.616 -4.829 1.00 85.38 880 ASP A C 1
ATOM 6850 O O . ASP A 1 880 ? 27.405 41.440 -4.684 1.00 85.38 880 ASP A O 1
ATOM 6854 N N . GLN A 1 881 ? 28.417 39.904 -5.959 1.00 88.69 881 GLN A N 1
ATOM 6855 C CA . GLN A 1 881 ? 27.443 39.995 -7.054 1.00 88.69 881 GLN A CA 1
ATOM 6856 C C . GLN A 1 881 ? 26.114 39.338 -6.671 1.00 88.69 881 GLN A C 1
ATOM 6858 O O . GLN A 1 881 ? 25.063 39.917 -6.947 1.00 88.69 881 GLN A O 1
ATOM 6863 N N . ILE A 1 882 ? 26.156 38.179 -6.004 1.00 88.06 882 ILE A N 1
ATOM 6864 C CA . ILE A 1 882 ? 24.961 37.504 -5.472 1.00 88.06 882 ILE A CA 1
ATOM 6865 C C . ILE A 1 882 ? 24.275 38.399 -4.432 1.00 88.06 882 ILE A C 1
ATOM 6867 O O . ILE A 1 882 ? 23.080 38.669 -4.546 1.00 88.06 882 ILE A O 1
ATOM 6871 N N . VAL A 1 883 ? 25.044 38.964 -3.494 1.00 85.19 883 VAL A N 1
ATOM 6872 C CA . VAL A 1 883 ? 24.548 39.890 -2.463 1.00 85.19 883 VAL A CA 1
ATOM 6873 C C . VAL A 1 883 ? 23.945 41.153 -3.083 1.00 85.19 883 VAL A C 1
ATOM 6875 O O . VAL A 1 883 ? 22.860 41.572 -2.690 1.00 85.19 883 VAL A O 1
ATOM 6878 N N . GLN A 1 884 ? 24.586 41.769 -4.082 1.00 88.25 884 GLN A N 1
ATOM 6879 C CA . GLN A 1 884 ? 24.024 42.944 -4.766 1.00 88.25 884 GLN A CA 1
ATOM 6880 C C . GLN A 1 884 ? 22.704 42.631 -5.472 1.00 88.25 884 GLN A C 1
ATOM 6882 O O . GLN A 1 884 ? 21.788 43.456 -5.464 1.00 88.25 884 GLN A O 1
ATOM 6887 N N . ALA A 1 885 ? 22.600 41.447 -6.073 1.00 90.50 885 ALA A N 1
ATOM 6888 C CA . ALA A 1 885 ? 21.393 41.008 -6.753 1.00 90.50 885 ALA A CA 1
ATOM 6889 C C . ALA A 1 885 ? 20.255 40.735 -5.746 1.00 90.50 885 ALA A C 1
ATOM 6891 O O . ALA A 1 885 ? 19.124 41.171 -5.974 1.00 90.50 885 ALA A O 1
ATOM 6892 N N . TYR A 1 886 ? 20.566 40.123 -4.597 1.00 90.88 886 TYR A N 1
ATOM 6893 C CA . TYR A 1 886 ? 19.642 39.985 -3.467 1.00 90.88 886 TYR A CA 1
ATOM 6894 C C . TYR A 1 886 ? 19.156 41.346 -2.960 1.00 90.88 886 TYR A C 1
ATOM 6896 O O . TYR A 1 886 ? 17.953 41.589 -2.911 1.00 90.88 886 TYR A O 1
ATOM 6904 N N . MET A 1 887 ? 20.068 42.285 -2.691 1.00 89.19 887 MET A N 1
ATOM 6905 C CA . MET A 1 887 ? 19.711 43.626 -2.211 1.00 89.19 887 MET A CA 1
ATOM 6906 C C . MET A 1 887 ? 18.828 44.390 -3.210 1.00 89.19 887 MET A C 1
ATOM 6908 O O . MET A 1 887 ? 17.931 45.128 -2.798 1.00 89.19 887 MET A O 1
ATOM 6912 N N . ALA A 1 888 ? 19.045 44.203 -4.518 1.00 88.88 888 ALA A N 1
ATOM 6913 C CA . ALA A 1 888 ? 18.204 44.789 -5.559 1.00 88.88 888 ALA A CA 1
ATOM 6914 C C . ALA A 1 888 ? 16.781 44.207 -5.564 1.00 88.88 888 ALA A C 1
ATOM 6916 O O . ALA A 1 888 ? 15.819 44.957 -5.741 1.00 88.88 888 ALA A O 1
ATOM 6917 N N . ASP A 1 889 ? 16.634 42.897 -5.357 1.00 93.69 889 ASP A N 1
ATOM 6918 C CA . ASP A 1 889 ? 15.322 42.255 -5.243 1.00 93.69 889 ASP A CA 1
ATOM 6919 C C . ASP A 1 889 ? 14.614 42.643 -3.947 1.00 93.69 889 ASP A C 1
ATOM 6921 O O . ASP A 1 889 ? 13.435 42.989 -3.989 1.00 93.69 889 ASP A O 1
ATOM 6925 N N . TYR A 1 890 ? 15.343 42.664 -2.830 1.00 92.62 890 TYR A N 1
ATOM 6926 C CA . TYR A 1 890 ? 14.838 43.090 -1.531 1.00 92.62 890 TYR A CA 1
ATOM 6927 C C . TYR A 1 890 ? 14.345 44.539 -1.571 1.00 92.62 890 TYR A C 1
ATOM 6929 O O . TYR A 1 890 ? 13.215 44.814 -1.184 1.00 92.62 890 TYR A O 1
ATOM 6937 N N . THR A 1 891 ? 15.139 45.467 -2.121 1.00 92.44 891 THR A N 1
ATOM 6938 C CA . THR A 1 891 ? 14.738 46.882 -2.252 1.00 92.44 891 THR A CA 1
ATOM 6939 C C . THR A 1 891 ? 13.518 47.027 -3.160 1.00 92.44 891 THR A C 1
ATOM 6941 O O . THR A 1 891 ? 12.579 47.739 -2.816 1.00 92.44 891 THR A O 1
ATOM 6944 N N . ARG A 1 892 ? 13.474 46.306 -4.291 1.00 93.81 892 ARG A N 1
ATOM 6945 C CA . ARG A 1 892 ? 12.309 46.321 -5.189 1.00 93.81 892 ARG A CA 1
ATOM 6946 C C . ARG A 1 892 ? 11.046 45.826 -4.482 1.00 93.81 892 ARG A C 1
ATOM 6948 O O . ARG A 1 892 ? 9.986 46.425 -4.650 1.00 93.81 892 ARG A O 1
ATOM 6955 N N . HIS A 1 893 ? 11.161 44.748 -3.708 1.00 94.25 893 HIS A N 1
ATOM 6956 C CA . HIS A 1 893 ? 10.054 44.188 -2.936 1.00 94.25 893 HIS A CA 1
ATOM 6957 C C . HIS A 1 893 ? 9.605 45.145 -1.829 1.00 94.25 893 HIS A C 1
ATOM 6959 O O . HIS A 1 893 ? 8.420 45.443 -1.713 1.00 94.25 893 HIS A O 1
ATOM 6965 N N . GLN A 1 894 ? 10.552 45.715 -1.082 1.00 92.88 894 GLN A N 1
ATOM 6966 C CA . GLN A 1 894 ? 10.303 46.700 -0.031 1.00 92.88 894 GLN A CA 1
ATOM 6967 C C . GLN A 1 894 ? 9.596 47.959 -0.558 1.00 92.88 894 GLN A C 1
ATOM 6969 O O . GLN A 1 894 ? 8.639 48.428 0.059 1.00 92.88 894 GLN A O 1
ATOM 6974 N N . ASP A 1 895 ? 10.021 48.486 -1.709 1.00 90.31 895 ASP A N 1
ATOM 6975 C CA . ASP A 1 895 ? 9.413 49.663 -2.342 1.00 90.31 895 ASP A CA 1
ATOM 6976 C C . ASP A 1 895 ? 7.976 49.389 -2.827 1.00 90.31 895 ASP A C 1
ATOM 6978 O O . ASP A 1 895 ? 7.119 50.289 -2.802 1.00 90.31 895 ASP A O 1
ATOM 6982 N N . ALA A 1 896 ? 7.696 48.152 -3.251 1.00 91.19 896 ALA A N 1
ATOM 6983 C CA . ALA A 1 896 ? 6.397 47.718 -3.762 1.00 91.19 896 ALA A CA 1
ATOM 6984 C C . ALA A 1 896 ? 5.408 47.320 -2.654 1.00 91.19 896 ALA A C 1
ATOM 6986 O O . ALA A 1 896 ? 4.213 47.596 -2.779 1.00 91.19 896 ALA A O 1
ATOM 6987 N N . TYR A 1 897 ? 5.885 46.719 -1.563 1.00 92.69 897 TYR A N 1
ATOM 6988 C CA . TYR A 1 897 ? 5.031 46.157 -0.520 1.00 92.69 897 TYR A CA 1
ATOM 6989 C C . TYR A 1 897 ? 4.252 47.229 0.245 1.00 92.69 897 TYR A C 1
ATOM 6991 O O . TYR A 1 897 ? 4.762 48.307 0.571 1.00 92.69 897 TYR A O 1
ATOM 6999 N N . ARG A 1 898 ? 2.991 46.938 0.571 1.00 90.94 898 ARG A N 1
ATOM 7000 C CA . ARG A 1 898 ? 2.142 47.802 1.396 1.00 90.94 898 ARG A CA 1
ATOM 7001 C C . ARG A 1 898 ? 1.500 46.980 2.517 1.00 90.94 898 ARG A C 1
ATOM 7003 O O . ARG A 1 898 ? 1.011 45.895 2.233 1.00 90.94 898 ARG A O 1
ATOM 7010 N N . PRO A 1 899 ? 1.440 47.509 3.753 1.00 90.81 899 PRO A N 1
ATOM 7011 C CA . PRO A 1 899 ? 1.872 48.852 4.154 1.00 90.81 899 PRO A CA 1
ATOM 7012 C C . PRO A 1 899 ? 3.404 48.973 4.356 1.00 90.81 899 PRO A C 1
ATOM 7014 O O . PRO A 1 899 ? 4.080 47.971 4.616 1.00 90.81 899 PRO A O 1
ATOM 7017 N N . PRO A 1 900 ? 3.982 50.188 4.220 1.00 90.88 900 PRO A N 1
ATOM 7018 C CA . PRO A 1 900 ? 5.405 50.413 4.481 1.00 90.88 900 PRO A CA 1
ATOM 7019 C C . PRO A 1 900 ? 5.736 50.182 5.963 1.00 90.88 900 PRO A C 1
ATOM 7021 O O . PRO A 1 900 ? 4.844 50.182 6.812 1.00 90.88 900 PRO A O 1
ATOM 7024 N N . SER A 1 901 ? 7.022 50.028 6.293 1.00 90.75 901 SER A N 1
ATOM 7025 C CA . SER A 1 901 ? 7.475 49.622 7.636 1.00 90.75 901 SER A CA 1
ATOM 7026 C C . SER A 1 901 ? 6.852 50.435 8.771 1.00 90.75 901 SER A C 1
ATOM 7028 O O . SER A 1 901 ? 6.249 49.856 9.662 1.00 90.75 901 SER A O 1
ATOM 7030 N N . GLN A 1 902 ? 6.885 51.767 8.699 1.00 91.94 902 GLN A N 1
ATOM 7031 C CA . GLN A 1 902 ? 6.314 52.690 9.699 1.00 91.94 902 GLN A CA 1
ATOM 7032 C C . GLN A 1 902 ? 4.801 52.521 9.981 1.00 91.94 902 GLN A C 1
ATOM 7034 O O . GLN A 1 902 ? 4.304 52.976 11.022 1.00 91.94 902 GLN A O 1
ATOM 7039 N N . ASP A 1 903 ? 4.081 51.881 9.058 1.00 93.25 903 ASP A N 1
ATOM 7040 C CA . ASP A 1 903 ? 2.637 51.649 9.118 1.00 93.25 903 ASP A CA 1
ATOM 7041 C C . ASP A 1 903 ? 2.293 50.190 9.487 1.00 93.25 903 ASP A C 1
ATOM 7043 O O . ASP A 1 903 ? 1.165 49.914 9.896 1.00 93.25 903 ASP A O 1
ATOM 7047 N N . ARG A 1 904 ? 3.261 49.261 9.442 1.00 94.88 904 ARG A N 1
ATOM 7048 C CA . ARG A 1 904 ? 3.129 47.904 10.002 1.00 94.88 904 ARG A CA 1
ATOM 7049 C C . ARG A 1 904 ? 3.253 47.969 11.525 1.00 94.88 904 ARG A C 1
ATOM 7051 O O . ARG A 1 904 ? 4.347 47.898 12.070 1.00 94.88 904 ARG A O 1
ATOM 7058 N N . ARG A 1 905 ? 2.142 48.187 12.229 1.00 92.12 905 ARG A N 1
ATOM 7059 C CA . ARG A 1 905 ? 2.136 48.422 13.693 1.00 92.12 905 ARG A CA 1
ATOM 7060 C C . ARG A 1 905 ? 1.541 47.288 14.523 1.00 92.12 905 ARG A C 1
ATOM 7062 O O . ARG A 1 905 ? 1.307 47.467 15.711 1.00 92.12 905 ARG A O 1
ATOM 7069 N N . THR A 1 906 ? 1.263 46.147 13.908 1.00 90.75 906 THR A N 1
ATOM 7070 C CA . THR A 1 906 ? 0.642 44.988 14.560 1.00 90.75 906 THR A CA 1
ATOM 7071 C C . THR A 1 906 ? 1.371 43.721 14.142 1.00 90.75 906 THR A C 1
ATOM 7073 O O . THR A 1 906 ? 1.838 43.654 13.005 1.00 90.75 906 THR A O 1
ATOM 7076 N N . ILE A 1 907 ? 1.394 42.706 15.012 1.00 90.19 907 ILE A N 1
ATOM 7077 C CA . ILE A 1 907 ? 2.035 41.408 14.736 1.00 90.19 907 ILE A CA 1
ATOM 7078 C C . ILE A 1 907 ? 1.600 40.827 13.375 1.00 90.19 907 ILE A C 1
ATOM 7080 O O . ILE A 1 907 ? 2.483 40.628 12.548 1.00 90.19 907 ILE A O 1
ATOM 7084 N N . PRO A 1 908 ? 0.294 40.703 13.039 1.00 89.12 908 PRO A N 1
ATOM 7085 C CA . PRO A 1 908 ? -0.112 40.099 11.763 1.00 89.12 908 PRO A CA 1
ATOM 7086 C C . PRO A 1 908 ? 0.392 40.841 10.517 1.00 89.12 908 PRO A C 1
ATOM 7088 O O . PRO A 1 908 ? 0.698 40.225 9.502 1.00 89.12 908 PRO A O 1
ATOM 7091 N N . LEU A 1 909 ? 0.514 42.174 10.587 1.00 91.62 909 LEU A N 1
ATOM 7092 C CA . LEU A 1 909 ? 1.027 42.973 9.469 1.00 91.62 909 LEU A CA 1
ATOM 7093 C C . LEU A 1 909 ? 2.527 42.754 9.261 1.00 91.62 909 LEU A C 1
ATOM 7095 O O . LEU A 1 909 ? 3.000 42.856 8.129 1.00 91.62 909 LEU A O 1
ATOM 7099 N N . GLU A 1 910 ? 3.266 42.499 10.340 1.00 95.50 910 GLU A N 1
ATOM 7100 C CA . GLU A 1 910 ? 4.692 42.203 10.263 1.00 95.50 910 GLU A CA 1
ATOM 7101 C C . GLU A 1 910 ? 4.949 40.765 9.815 1.00 95.50 910 GLU A C 1
ATOM 7103 O O . GLU A 1 910 ? 5.754 40.573 8.908 1.00 95.50 910 GLU A O 1
ATOM 7108 N N . SER A 1 911 ? 4.209 39.789 10.348 1.00 92.88 911 SER A N 1
ATOM 7109 C CA . SER A 1 911 ? 4.255 38.392 9.897 1.00 92.88 911 SER A CA 1
ATOM 7110 C C . SER A 1 911 ? 3.961 38.282 8.398 1.00 92.88 911 SER A C 1
ATOM 7112 O O . SER A 1 911 ? 4.712 37.650 7.662 1.00 92.88 911 SER A O 1
ATOM 7114 N N . ALA A 1 912 ? 2.940 38.992 7.899 1.00 91.44 912 ALA A N 1
ATOM 7115 C CA . ALA A 1 912 ? 2.635 39.037 6.467 1.00 91.44 912 ALA A CA 1
ATOM 7116 C C . ALA A 1 912 ? 3.785 39.631 5.629 1.00 91.44 912 ALA A C 1
ATOM 7118 O O . ALA A 1 912 ? 4.073 39.153 4.531 1.00 91.44 912 ALA A O 1
ATOM 7119 N N . TRP A 1 913 ? 4.481 40.652 6.145 1.00 94.19 913 TRP A N 1
ATOM 7120 C CA . TRP A 1 913 ? 5.662 41.210 5.482 1.00 94.19 913 TRP A CA 1
ATOM 7121 C C . TRP A 1 913 ? 6.802 40.192 5.420 1.00 94.19 913 TRP A C 1
ATOM 7123 O O . TRP A 1 913 ? 7.359 39.985 4.342 1.00 94.19 913 TRP A O 1
ATOM 7133 N N . LEU A 1 914 ? 7.118 39.536 6.535 1.00 94.81 914 LEU A N 1
ATOM 7134 C CA . LEU A 1 914 ? 8.181 38.533 6.603 1.00 94.81 914 LEU A CA 1
ATOM 7135 C C . LEU A 1 914 ? 7.876 37.324 5.711 1.00 94.81 914 LEU A C 1
ATOM 7137 O O . LEU A 1 914 ? 8.754 36.874 4.981 1.00 94.81 914 LEU A O 1
ATOM 7141 N N . ALA A 1 915 ? 6.624 36.861 5.685 1.00 90.06 915 ALA A N 1
ATOM 7142 C CA . ALA A 1 915 ? 6.174 35.807 4.778 1.00 90.06 915 ALA A CA 1
ATOM 7143 C C . ALA A 1 915 ? 6.315 36.220 3.301 1.00 90.06 915 ALA A C 1
ATOM 7145 O O . ALA A 1 915 ? 6.765 35.435 2.467 1.00 90.06 915 ALA A O 1
ATOM 7146 N N . SER A 1 916 ? 6.016 37.482 2.969 1.00 91.69 916 SER A N 1
ATOM 7147 C CA . SER A 1 916 ? 6.125 37.986 1.592 1.00 91.69 916 SER A CA 1
ATOM 7148 C C . SER A 1 916 ? 7.557 37.993 1.036 1.00 91.69 916 SER A C 1
ATOM 7150 O O . SER A 1 916 ? 7.736 38.070 -0.181 1.00 91.69 916 SER A O 1
ATOM 7152 N N . LEU A 1 917 ? 8.579 37.911 1.899 1.00 91.56 917 LEU A N 1
ATOM 7153 C CA . LEU A 1 917 ? 9.982 37.845 1.484 1.00 91.56 917 LEU A CA 1
ATOM 7154 C C . LEU A 1 917 ? 10.356 36.498 0.859 1.00 91.56 917 LEU A C 1
ATOM 7156 O O . LEU A 1 917 ? 11.379 36.440 0.181 1.00 91.56 917 LEU A O 1
ATOM 7160 N N . ARG A 1 918 ? 9.520 35.453 0.981 1.00 89.19 918 ARG A N 1
ATOM 7161 C CA . ARG A 1 918 ? 9.792 34.111 0.431 1.00 89.19 918 ARG A CA 1
ATOM 7162 C C . ARG A 1 918 ? 10.287 34.156 -1.013 1.00 89.19 918 ARG A C 1
ATOM 7164 O O . ARG A 1 918 ? 11.321 33.584 -1.334 1.00 89.19 918 ARG A O 1
ATOM 7171 N N . GLY A 1 919 ? 9.600 34.897 -1.884 1.00 83.88 919 GLY A N 1
ATOM 7172 C CA . GLY A 1 919 ? 9.997 35.003 -3.289 1.00 83.88 919 GLY A CA 1
ATOM 7173 C C . GLY A 1 919 ? 11.361 35.676 -3.497 1.00 83.88 919 GLY A C 1
ATOM 7174 O O . GLY A 1 919 ? 12.038 35.396 -4.484 1.00 83.88 919 GLY A O 1
ATOM 7175 N N . VAL A 1 920 ? 11.781 36.574 -2.600 1.00 87.81 920 VAL A N 1
ATOM 7176 C CA . VAL A 1 920 ? 13.120 37.188 -2.623 1.00 87.81 920 VAL A CA 1
ATOM 7177 C C . VAL A 1 920 ? 14.181 36.167 -2.212 1.00 87.81 920 VAL A C 1
ATOM 7179 O O . VAL A 1 920 ? 15.191 36.049 -2.909 1.00 87.81 920 VAL A O 1
ATOM 7182 N N . GLU A 1 921 ? 13.924 35.409 -1.145 1.00 88.06 921 GLU A N 1
ATOM 7183 C CA . GLU A 1 921 ? 14.824 34.373 -0.624 1.00 88.06 921 GLU A CA 1
ATOM 7184 C C . GLU A 1 921 ? 15.034 33.242 -1.634 1.00 88.06 921 GLU A C 1
ATOM 7186 O O . GLU A 1 921 ? 16.169 32.958 -2.016 1.00 88.06 921 GLU A O 1
ATOM 7191 N N . VAL A 1 922 ? 13.946 32.681 -2.172 1.00 81.69 922 VAL A N 1
ATOM 7192 C CA . VAL A 1 922 ? 13.995 31.586 -3.156 1.00 81.69 922 VAL A CA 1
ATOM 7193 C C . VAL A 1 922 ? 14.775 32.000 -4.406 1.00 81.69 922 VAL A C 1
ATOM 7195 O O . VAL A 1 922 ? 15.634 31.260 -4.874 1.00 81.69 922 VAL A O 1
ATOM 7198 N N . ARG A 1 923 ? 14.584 33.227 -4.916 1.00 83.62 923 ARG A N 1
ATOM 7199 C CA . ARG A 1 923 ? 15.397 33.741 -6.038 1.00 83.62 923 ARG A CA 1
ATOM 7200 C C . ARG A 1 923 ? 16.871 33.917 -5.677 1.00 83.62 923 ARG A C 1
ATOM 7202 O O . ARG A 1 923 ? 17.729 33.844 -6.555 1.00 83.62 923 ARG A O 1
ATOM 7209 N N . SER A 1 924 ? 17.182 34.221 -4.419 1.00 85.12 924 SER A N 1
ATOM 7210 C CA . SER A 1 924 ? 18.563 34.314 -3.940 1.00 85.12 924 SER A CA 1
ATOM 7211 C C . SER A 1 924 ? 19.242 32.951 -3.965 1.00 85.12 924 SER A C 1
ATOM 7213 O O . SER A 1 924 ? 20.314 32.820 -4.553 1.00 85.12 924 SER A O 1
ATOM 7215 N N . VAL A 1 925 ? 18.570 31.939 -3.413 1.00 83.38 925 VAL A N 1
ATOM 7216 C CA . VAL A 1 925 ? 19.033 30.548 -3.412 1.00 83.38 925 VAL A CA 1
ATOM 7217 C C . VAL A 1 925 ? 19.165 30.029 -4.842 1.00 83.38 925 VAL A C 1
ATOM 7219 O O . VAL A 1 925 ? 20.233 29.545 -5.207 1.00 83.38 925 VAL A O 1
ATOM 7222 N N . GLN A 1 926 ? 18.167 30.256 -5.702 1.00 80.38 926 GLN A N 1
ATOM 7223 C CA . GLN A 1 926 ? 18.238 29.846 -7.106 1.00 80.38 926 GLN A CA 1
ATOM 7224 C C . GLN A 1 926 ? 19.441 30.464 -7.828 1.00 80.38 926 GLN A C 1
ATOM 7226 O O . GLN A 1 926 ? 20.127 29.782 -8.578 1.00 80.38 926 GLN A O 1
ATOM 7231 N N . ARG A 1 927 ? 19.783 31.732 -7.558 1.00 86.25 927 ARG A N 1
ATOM 7232 C CA . ARG A 1 927 ? 20.997 32.342 -8.131 1.00 86.25 927 ARG A CA 1
ATOM 7233 C C . ARG A 1 927 ? 22.281 31.658 -7.680 1.00 86.25 927 ARG A C 1
ATOM 7235 O O . ARG A 1 927 ? 23.237 31.639 -8.449 1.00 86.25 927 ARG A O 1
ATOM 7242 N N . VAL A 1 928 ? 22.336 31.159 -6.448 1.00 84.88 928 VAL A N 1
ATOM 7243 C CA . VAL A 1 928 ? 23.487 30.410 -5.923 1.00 84.88 928 VAL A CA 1
ATOM 7244 C C . VAL A 1 928 ? 23.596 29.046 -6.610 1.00 84.88 928 VAL A C 1
ATOM 7246 O O . VAL A 1 928 ? 24.702 28.658 -7.000 1.00 84.88 928 VAL A O 1
ATOM 7249 N N . VAL A 1 929 ? 22.457 28.373 -6.807 1.00 81.06 929 VAL A N 1
ATOM 7250 C CA . VAL A 1 929 ? 22.341 27.099 -7.533 1.00 81.06 929 VAL A CA 1
ATOM 7251 C C . VAL A 1 929 ? 22.752 27.271 -8.998 1.00 81.06 929 VAL A C 1
ATOM 7253 O O . VAL A 1 929 ? 23.704 26.633 -9.441 1.00 81.06 929 VAL A O 1
ATOM 7256 N N . ASP A 1 930 ? 22.144 28.216 -9.721 1.00 78.31 930 ASP A N 1
ATOM 7257 C CA . ASP A 1 930 ? 22.442 28.520 -11.131 1.00 78.31 930 ASP A CA 1
ATOM 7258 C C . ASP A 1 930 ? 23.905 28.937 -11.343 1.00 78.31 930 ASP A C 1
ATOM 7260 O O . ASP A 1 930 ? 24.519 28.658 -12.376 1.00 78.31 930 ASP A O 1
ATOM 7264 N N . ALA A 1 931 ? 24.488 29.628 -10.361 1.00 84.50 931 ALA A N 1
ATOM 7265 C CA . ALA A 1 931 ? 25.892 30.021 -10.374 1.00 84.50 931 ALA A CA 1
ATOM 7266 C C . ALA A 1 931 ? 26.853 28.836 -10.177 1.00 84.50 931 ALA A C 1
ATOM 7268 O O . ALA A 1 931 ? 28.063 29.004 -10.357 1.00 84.50 931 ALA A O 1
ATOM 7269 N N . GLY A 1 932 ? 26.342 27.664 -9.785 1.00 84.88 932 GLY A N 1
ATOM 7270 C CA . GLY A 1 932 ? 27.130 26.466 -9.537 1.00 84.88 932 GLY A CA 1
ATOM 7271 C C . GLY A 1 932 ? 28.143 26.644 -8.407 1.00 84.88 932 GLY A C 1
ATOM 7272 O O . GLY A 1 932 ? 29.223 26.051 -8.470 1.00 84.88 932 GLY A O 1
ATOM 7273 N N . ILE A 1 933 ? 27.830 27.484 -7.408 1.00 84.50 933 ILE A N 1
ATOM 7274 C CA . ILE A 1 933 ? 28.748 27.819 -6.303 1.00 84.50 933 ILE A CA 1
ATOM 7275 C C . ILE A 1 933 ? 29.093 26.575 -5.477 1.00 84.50 933 ILE A C 1
ATOM 7277 O O . ILE A 1 933 ? 30.226 26.471 -5.010 1.00 84.50 933 ILE A O 1
ATOM 7281 N N . PHE A 1 934 ? 28.156 25.633 -5.338 1.00 85.50 934 PHE A N 1
ATOM 7282 C CA . PHE A 1 934 ? 28.302 24.421 -4.526 1.00 85.50 934 PHE A CA 1
ATOM 7283 C C . PHE A 1 934 ? 28.386 23.115 -5.334 1.00 85.50 934 PHE A C 1
ATOM 7285 O O . PHE A 1 934 ? 28.446 22.059 -4.730 1.00 85.50 934 PHE A O 1
ATOM 7292 N N . ALA A 1 935 ? 28.455 23.164 -6.671 1.00 79.75 935 ALA A N 1
ATOM 7293 C CA . ALA A 1 935 ? 28.265 21.972 -7.513 1.00 79.75 935 ALA A CA 1
ATOM 7294 C C . ALA A 1 935 ? 29.239 20.809 -7.244 1.00 79.75 935 ALA A C 1
ATOM 7296 O O . ALA A 1 935 ? 28.817 19.664 -7.293 1.00 79.75 935 ALA A O 1
ATOM 7297 N N . ASP A 1 936 ? 30.515 21.098 -6.960 1.00 83.31 936 ASP A N 1
ATOM 7298 C CA . ASP A 1 936 ? 31.519 20.066 -6.650 1.00 83.31 936 ASP A CA 1
ATOM 7299 C C . ASP A 1 936 ? 31.748 19.876 -5.136 1.00 83.31 936 ASP A C 1
ATOM 7301 O O . ASP A 1 936 ? 32.733 19.256 -4.739 1.00 83.31 936 ASP A O 1
ATOM 7305 N N . VAL A 1 937 ? 30.931 20.489 -4.270 1.00 82.44 937 VAL A N 1
ATOM 7306 C CA . VAL A 1 937 ? 31.082 20.339 -2.813 1.00 82.44 937 VAL A CA 1
ATOM 7307 C C . VAL A 1 937 ? 30.582 18.959 -2.409 1.00 82.44 937 VAL A C 1
ATOM 7309 O O . VAL A 1 937 ? 29.562 18.508 -2.906 1.00 82.44 937 VAL A O 1
ATOM 7312 N N . THR A 1 938 ? 31.306 18.296 -1.511 1.00 82.50 938 THR A N 1
ATOM 7313 C CA . THR A 1 938 ? 30.918 17.009 -0.914 1.00 82.50 938 THR A CA 1
ATOM 7314 C C . THR A 1 938 ? 30.650 17.156 0.582 1.00 82.50 938 THR A C 1
ATOM 7316 O O . THR A 1 938 ? 31.059 18.146 1.197 1.00 82.50 938 THR A O 1
ATOM 7319 N N . GLU A 1 939 ? 30.025 16.158 1.209 1.00 77.75 939 GLU A N 1
ATOM 7320 C CA . GLU A 1 939 ? 29.778 16.181 2.658 1.00 77.75 939 GLU A CA 1
ATOM 7321 C C . GLU A 1 939 ? 31.089 16.223 3.445 1.00 77.75 939 GLU A C 1
ATOM 7323 O O . GLU A 1 939 ? 31.264 17.054 4.340 1.00 77.75 939 GLU A O 1
ATOM 7328 N N . GLY A 1 940 ? 32.081 15.441 3.019 1.00 77.38 940 GLY A N 1
ATOM 7329 C CA . GLY A 1 940 ? 33.429 15.504 3.576 1.00 77.38 940 GLY A CA 1
ATOM 7330 C C . GLY A 1 940 ? 34.087 16.885 3.442 1.00 77.38 940 GLY A C 1
ATOM 7331 O O . GLY A 1 940 ? 34.909 17.260 4.284 1.00 77.38 940 GLY A O 1
ATOM 7332 N N . ASP A 1 941 ? 33.743 17.680 2.421 1.00 83.69 941 ASP A N 1
ATOM 7333 C CA . ASP A 1 941 ? 34.188 19.075 2.329 1.00 83.69 941 ASP A CA 1
ATOM 7334 C C . ASP A 1 941 ? 33.479 19.967 3.346 1.00 83.69 941 ASP A C 1
ATOM 7336 O O . ASP A 1 941 ? 34.144 20.784 3.988 1.00 83.69 941 ASP A O 1
ATOM 7340 N N . VAL A 1 942 ? 32.164 19.791 3.519 1.00 86.38 942 VAL A N 1
ATOM 7341 C CA . VAL A 1 942 ? 31.363 20.521 4.511 1.00 86.38 942 VAL A CA 1
ATOM 7342 C C . VAL A 1 942 ? 31.894 20.265 5.919 1.00 86.38 942 VAL A C 1
ATOM 7344 O O . VAL A 1 942 ? 32.232 21.225 6.615 1.00 86.38 942 VAL A O 1
ATOM 7347 N N . TRP A 1 943 ? 32.063 18.999 6.311 1.00 88.19 943 TRP A N 1
ATOM 7348 C CA . TRP A 1 943 ? 32.583 18.611 7.625 1.00 88.19 943 TRP A CA 1
ATOM 7349 C C . TRP A 1 943 ? 33.985 19.159 7.880 1.00 88.19 943 TRP A C 1
ATOM 7351 O O . TRP A 1 943 ? 34.228 19.849 8.873 1.00 88.19 943 TRP A O 1
ATOM 7361 N N . ARG A 1 944 ? 34.919 18.921 6.952 1.00 85.62 944 ARG A N 1
ATOM 7362 C CA . ARG A 1 944 ? 36.314 19.357 7.098 1.00 85.62 944 ARG A CA 1
ATOM 7363 C C . ARG A 1 944 ? 36.431 20.873 7.257 1.00 85.62 944 ARG A C 1
ATOM 7365 O O . ARG A 1 944 ? 37.255 21.352 8.044 1.00 85.62 944 ARG A O 1
ATOM 7372 N N . GLU A 1 945 ? 35.636 21.629 6.504 1.00 89.06 945 GLU A N 1
ATOM 7373 C CA . GLU A 1 945 ? 35.642 23.089 6.552 1.00 89.06 945 GLU A CA 1
ATOM 7374 C C . GLU A 1 945 ? 34.910 23.644 7.777 1.00 89.06 945 GLU A C 1
ATOM 7376 O O . GLU A 1 945 ? 35.415 24.582 8.394 1.00 89.06 945 GLU A O 1
ATOM 7381 N N . ALA A 1 946 ? 33.789 23.044 8.185 1.00 89.88 946 ALA A N 1
ATOM 7382 C CA . ALA A 1 946 ? 33.083 23.378 9.422 1.00 89.88 946 ALA A CA 1
ATOM 7383 C C . ALA A 1 946 ? 33.989 23.196 10.649 1.00 89.88 946 ALA A C 1
ATOM 7385 O O . ALA A 1 946 ? 34.182 24.124 11.441 1.00 89.88 946 ALA A O 1
ATOM 7386 N N . GLU A 1 947 ? 34.645 22.039 10.766 1.00 88.25 947 GLU A N 1
ATOM 7387 C CA . GLU A 1 947 ? 35.602 21.788 11.841 1.00 88.25 947 GLU A CA 1
ATOM 7388 C C . GLU A 1 947 ? 36.788 22.761 11.805 1.00 88.25 947 GLU A C 1
ATOM 7390 O O . GLU A 1 947 ? 37.259 23.239 12.842 1.00 88.25 947 GLU A O 1
ATOM 7395 N N . GLY A 1 948 ? 37.306 23.043 10.604 1.00 83.62 948 GLY A N 1
ATOM 7396 C CA . GLY A 1 948 ? 38.361 24.028 10.392 1.00 83.62 948 GLY A CA 1
ATOM 7397 C C . GLY A 1 948 ? 37.944 25.416 10.872 1.00 83.62 948 GLY A C 1
ATOM 7398 O O . GLY A 1 948 ? 38.708 26.072 11.581 1.00 83.62 948 GLY A O 1
ATOM 7399 N N . ALA A 1 949 ? 36.723 25.839 10.550 1.00 89.94 949 ALA A N 1
ATOM 7400 C CA . ALA A 1 949 ? 36.181 27.132 10.935 1.00 89.94 949 ALA A CA 1
ATOM 7401 C C . ALA A 1 949 ? 36.003 27.254 12.456 1.00 89.94 949 ALA A C 1
ATOM 7403 O O . ALA A 1 949 ? 36.324 28.302 13.023 1.00 89.94 949 ALA A O 1
ATOM 7404 N N . VAL A 1 950 ? 35.586 26.182 13.138 1.00 89.56 950 VAL A N 1
ATOM 7405 C CA . VAL A 1 950 ? 35.531 26.139 14.609 1.00 89.56 950 VAL A CA 1
ATOM 7406 C C . VAL A 1 950 ? 36.936 26.205 15.215 1.00 89.56 950 VAL A C 1
ATOM 7408 O O . VAL A 1 950 ? 37.214 27.074 16.043 1.00 89.56 950 VAL A O 1
ATOM 7411 N N . ARG A 1 951 ? 37.871 25.359 14.754 1.00 82.75 951 ARG A N 1
ATOM 7412 C CA . ARG A 1 951 ? 39.265 25.332 15.248 1.00 82.75 951 ARG A CA 1
ATOM 7413 C C . ARG A 1 951 ? 39.999 26.659 15.050 1.00 82.75 951 ARG A C 1
ATOM 7415 O O . ARG A 1 951 ? 40.760 27.080 15.919 1.00 82.75 951 ARG A O 1
ATOM 7422 N N . ASN A 1 952 ? 39.769 27.328 13.922 1.00 86.81 952 ASN A N 1
ATOM 7423 C CA . ASN A 1 952 ? 40.379 28.621 13.603 1.00 86.81 952 ASN A CA 1
ATOM 7424 C C . ASN A 1 952 ? 39.672 29.800 14.298 1.00 86.81 952 ASN A C 1
ATOM 7426 O O . ASN A 1 952 ? 40.149 30.937 14.236 1.00 86.81 952 ASN A O 1
ATOM 7430 N N . GLY A 1 953 ? 38.551 29.546 14.982 1.00 85.25 953 GLY A N 1
ATOM 7431 C CA . GLY A 1 953 ? 37.752 30.557 15.663 1.00 85.25 953 GLY A CA 1
ATOM 7432 C C . GLY A 1 953 ? 37.025 31.509 14.712 1.00 85.25 953 GLY A C 1
ATOM 7433 O O . GLY A 1 953 ? 36.765 32.650 15.110 1.00 85.25 953 GLY A O 1
ATOM 7434 N N . GLU A 1 954 ? 36.740 31.066 13.485 1.00 87.50 954 GLU A N 1
ATOM 7435 C CA . GLU A 1 954 ? 35.854 31.725 12.515 1.00 87.50 954 GLU A CA 1
ATOM 7436 C C . GLU A 1 954 ? 34.387 31.480 12.892 1.00 87.50 954 GLU A C 1
ATOM 7438 O O . GLU A 1 954 ? 33.609 32.429 12.980 1.00 87.50 954 GLU A O 1
ATOM 7443 N N . VAL A 1 955 ? 34.047 30.235 13.242 1.00 91.69 955 VAL A N 1
ATOM 7444 C CA . VAL A 1 955 ? 32.795 29.873 13.919 1.00 91.69 955 VAL A CA 1
ATOM 7445 C C . VAL A 1 955 ? 33.083 29.790 15.414 1.00 91.69 955 VAL A C 1
ATOM 7447 O O . VAL A 1 955 ? 33.911 29.000 15.861 1.00 91.69 955 VAL A O 1
ATOM 7450 N N . ARG A 1 956 ? 32.420 30.628 16.214 1.00 90.88 956 ARG A N 1
ATOM 7451 C CA . ARG A 1 956 ? 32.531 30.596 17.680 1.00 90.88 956 ARG A CA 1
ATOM 7452 C C . ARG A 1 956 ? 31.156 30.440 18.286 1.00 90.88 956 ARG A C 1
ATOM 7454 O O . ARG A 1 956 ? 30.335 31.347 18.133 1.00 90.88 956 ARG A O 1
ATOM 7461 N N . LEU A 1 957 ? 30.948 29.341 19.003 1.00 92.06 957 LEU A N 1
ATOM 7462 C CA . LEU A 1 957 ? 29.743 29.150 19.798 1.00 92.06 957 LEU A CA 1
ATOM 7463 C C . LEU A 1 957 ? 29.710 30.137 20.967 1.00 92.06 957 LEU A C 1
ATOM 7465 O O . LEU A 1 957 ? 30.739 30.472 21.562 1.00 92.06 957 LEU A O 1
ATOM 7469 N N . ARG A 1 958 ? 28.514 30.642 21.253 1.00 91.12 958 ARG A N 1
ATOM 7470 C CA . ARG A 1 958 ? 28.241 31.597 22.322 1.00 91.12 958 ARG A CA 1
ATOM 7471 C C . ARG A 1 958 ? 28.427 30.925 23.678 1.00 91.12 958 ARG A C 1
ATOM 7473 O O . ARG A 1 958 ? 28.158 29.737 23.848 1.00 91.12 958 ARG A O 1
ATOM 7480 N N . GLU A 1 959 ? 28.890 31.681 24.670 1.00 86.12 959 GLU A N 1
ATOM 7481 C CA . GLU A 1 959 ? 29.017 31.144 26.025 1.00 86.12 959 GLU A CA 1
ATOM 7482 C C . GLU A 1 959 ? 27.667 30.617 26.537 1.00 86.12 959 GLU A C 1
ATOM 7484 O O . GLU A 1 959 ? 26.639 31.292 26.437 1.00 86.12 959 GLU A O 1
ATOM 7489 N N . GLY A 1 960 ? 27.690 29.408 27.100 1.00 87.06 960 GLY A N 1
ATOM 7490 C CA . GLY A 1 960 ? 26.502 28.702 27.575 1.00 87.06 960 GLY A CA 1
ATOM 7491 C C . GLY A 1 960 ? 25.834 27.776 26.563 1.00 87.06 960 GLY A C 1
ATOM 7492 O O . GLY A 1 960 ? 24.852 27.143 26.931 1.00 87.06 960 GLY A O 1
ATOM 7493 N N . TRP A 1 961 ? 26.342 27.659 25.328 1.00 90.38 961 TRP A N 1
ATOM 7494 C CA . TRP A 1 961 ? 25.773 26.752 24.320 1.00 90.38 961 TRP A CA 1
ATOM 7495 C C . TRP A 1 961 ? 25.682 25.300 24.827 1.00 90.38 961 TRP A C 1
ATOM 7497 O O . TRP A 1 961 ? 24.642 24.665 24.707 1.00 90.38 961 TRP A O 1
ATOM 7507 N N . TRP A 1 962 ? 26.736 24.793 25.476 1.00 87.31 962 TRP A N 1
ATOM 7508 C CA . TRP A 1 962 ? 26.738 23.428 26.011 1.00 87.31 962 TRP A CA 1
ATOM 7509 C C . TRP A 1 962 ? 25.812 23.282 27.220 1.00 87.31 962 TRP A C 1
ATOM 7511 O O . TRP A 1 962 ? 25.125 22.271 27.370 1.00 87.31 962 TRP A O 1
ATOM 7521 N N . ASP A 1 963 ? 25.748 24.322 28.058 1.00 83.00 963 ASP A N 1
ATOM 7522 C CA . ASP A 1 963 ? 24.853 24.350 29.211 1.00 83.00 963 ASP A CA 1
ATOM 7523 C C . ASP A 1 963 ? 23.394 24.244 28.758 1.00 83.00 963 ASP A C 1
ATOM 7525 O O . ASP A 1 963 ? 22.629 23.524 29.382 1.00 83.00 963 ASP A O 1
ATOM 7529 N N . VAL A 1 964 ? 22.991 24.907 27.666 1.00 86.06 964 VAL A N 1
ATOM 7530 C CA . VAL A 1 964 ? 21.605 24.820 27.174 1.00 86.06 964 VAL A CA 1
ATOM 7531 C C . VAL A 1 964 ? 21.288 23.516 26.449 1.00 86.06 964 VAL A C 1
ATOM 7533 O O . VAL A 1 964 ? 20.185 23.008 26.635 1.00 86.06 964 VAL A O 1
ATOM 7536 N N . LEU A 1 965 ? 22.234 22.940 25.695 1.00 82.69 965 LEU A N 1
ATOM 7537 C CA . LEU A 1 965 ? 22.042 21.625 25.066 1.00 82.69 965 LEU A CA 1
ATOM 7538 C C . LEU A 1 965 ? 21.892 20.505 26.111 1.00 82.69 965 LEU A C 1
ATOM 7540 O O . LEU A 1 965 ? 21.262 19.490 25.837 1.00 82.69 965 LEU A O 1
ATOM 7544 N N . THR A 1 966 ? 22.430 20.700 27.321 1.00 75.94 966 THR A N 1
ATOM 7545 C CA . THR A 1 966 ? 22.377 19.716 28.418 1.00 75.94 966 THR A CA 1
ATOM 7546 C C . THR A 1 966 ? 21.432 20.091 29.567 1.00 75.94 966 THR A C 1
ATOM 7548 O O . THR A 1 966 ? 21.109 19.233 30.389 1.00 75.94 966 THR A O 1
ATOM 7551 N N . ALA A 1 967 ? 20.934 21.334 29.636 1.00 66.69 967 ALA A N 1
ATOM 7552 C CA . ALA A 1 967 ? 20.079 21.834 30.726 1.00 66.69 967 ALA A CA 1
ATOM 7553 C C . ALA A 1 967 ? 18.774 21.048 30.896 1.00 66.69 967 ALA A C 1
ATOM 7555 O O . ALA A 1 967 ? 18.154 21.098 31.960 1.00 66.69 967 ALA A O 1
ATOM 7556 N N . ALA A 1 968 ? 18.345 20.350 29.847 1.00 52.16 968 ALA A N 1
ATOM 7557 C CA . ALA A 1 968 ? 17.093 19.620 29.825 1.00 52.16 968 ALA A CA 1
ATOM 7558 C C . ALA A 1 968 ? 17.268 18.090 29.952 1.00 52.16 968 ALA A C 1
ATOM 7560 O O . ALA A 1 968 ? 16.270 17.366 29.960 1.00 52.16 968 ALA A O 1
ATOM 7561 N N . SER A 1 969 ? 18.504 17.611 30.155 1.00 49.16 969 SER A N 1
ATOM 7562 C CA . SER A 1 969 ? 18.790 16.232 30.560 1.00 49.16 969 SER A CA 1
ATOM 7563 C C . SER A 1 969 ? 18.442 16.038 32.045 1.00 49.16 969 SER A C 1
ATOM 7565 O O . SER A 1 969 ? 18.748 16.907 32.869 1.00 49.16 969 SER A O 1
ATOM 7567 N N . PRO A 1 970 ? 17.799 14.926 32.448 1.00 34.75 970 PRO A N 1
ATOM 7568 C CA . PRO A 1 970 ? 17.438 14.708 33.844 1.00 34.75 970 PRO A CA 1
ATOM 7569 C C . PRO A 1 970 ? 18.699 14.692 34.721 1.00 34.75 970 PRO A C 1
ATOM 7571 O O . PRO A 1 970 ? 19.552 13.818 34.602 1.00 34.75 970 PRO A O 1
ATOM 7574 N N . GLY A 1 971 ? 18.827 15.689 35.603 1.00 29.94 971 GLY A N 1
ATOM 7575 C CA . GLY A 1 971 ? 19.971 15.795 36.506 1.00 29.94 971 GLY A CA 1
ATOM 7576 C C . GLY A 1 971 ? 20.148 14.540 37.385 1.00 29.94 971 GLY A C 1
ATOM 7577 O O . GLY A 1 971 ? 19.154 13.901 37.742 1.00 29.94 971 GLY A O 1
ATOM 7578 N N . PRO A 1 972 ? 21.385 14.212 37.807 1.00 29.12 972 PRO A N 1
ATOM 7579 C CA . PRO A 1 972 ? 21.749 12.930 38.433 1.00 29.12 972 PRO A CA 1
ATOM 7580 C C . PRO A 1 972 ? 21.146 12.640 39.825 1.00 29.12 972 PRO A C 1
ATOM 7582 O O . PRO A 1 972 ? 21.498 11.646 40.452 1.00 29.12 972 PRO A O 1
ATOM 7585 N N . ASP A 1 973 ? 20.214 13.453 40.328 1.00 23.00 973 ASP A N 1
ATOM 7586 C CA . ASP A 1 973 ? 19.541 13.215 41.616 1.00 23.00 973 ASP A CA 1
ATOM 7587 C C . ASP A 1 973 ? 18.331 12.257 41.525 1.00 23.00 973 ASP A C 1
ATOM 7589 O O . ASP A 1 973 ? 17.653 12.002 42.526 1.00 23.00 973 ASP A O 1
ATOM 7593 N N . ALA A 1 974 ? 18.067 11.667 40.356 1.00 26.59 974 ALA A N 1
ATOM 7594 C CA . ALA A 1 974 ? 17.140 10.548 40.221 1.00 26.59 974 ALA A CA 1
ATOM 7595 C C . ALA A 1 974 ? 17.856 9.222 40.540 1.00 26.59 974 ALA A C 1
ATOM 7597 O O . ALA A 1 974 ? 18.379 8.550 39.663 1.00 26.59 974 ALA A O 1
ATOM 7598 N N . GLY A 1 975 ? 17.869 8.836 41.819 1.00 23.48 975 GLY A N 1
ATOM 7599 C CA . GLY A 1 975 ? 18.215 7.467 42.222 1.00 23.48 975 GLY A CA 1
ATOM 7600 C C . GLY A 1 975 ? 19.528 7.331 42.984 1.00 23.48 975 GLY A C 1
ATOM 7601 O O . GLY A 1 975 ? 20.512 6.776 42.509 1.00 23.48 975 GLY A O 1
ATOM 7602 N N . ARG A 1 976 ? 19.512 7.738 44.256 1.00 20.27 976 ARG A N 1
ATOM 7603 C CA . ARG A 1 976 ? 20.503 7.321 45.254 1.00 20.27 976 ARG A CA 1
ATOM 7604 C C . ARG A 1 976 ? 20.331 5.823 45.558 1.00 20.27 976 ARG A C 1
ATOM 7606 O O . ARG A 1 976 ? 19.764 5.460 46.583 1.00 20.27 976 ARG A O 1
ATOM 7613 N N . GLY A 1 977 ? 20.817 4.967 44.666 1.00 21.75 977 GLY A N 1
ATOM 7614 C CA . GLY A 1 977 ? 20.922 3.519 44.826 1.00 21.75 977 GLY A CA 1
ATOM 7615 C C . GLY A 1 977 ? 22.290 3.069 44.332 1.00 21.75 977 GLY A C 1
ATOM 7616 O O . GLY A 1 977 ? 22.500 2.918 43.139 1.00 21.75 977 GLY A O 1
ATOM 7617 N N . SER A 1 978 ? 23.254 2.928 45.242 1.00 20.23 978 SER A N 1
ATOM 7618 C CA . SER A 1 978 ? 24.613 2.528 44.885 1.00 20.23 978 SER A CA 1
ATOM 7619 C C . SER A 1 978 ? 24.673 1.043 44.529 1.00 20.23 978 SER A C 1
ATOM 7621 O O . SER A 1 978 ? 24.477 0.202 45.409 1.00 20.23 978 SER A O 1
ATOM 7623 N N . SER A 1 979 ? 25.078 0.720 43.308 1.00 21.86 979 SER A N 1
ATOM 7624 C CA . SER A 1 979 ? 25.807 -0.515 43.025 1.00 21.86 979 SER A CA 1
ATOM 7625 C C . SER A 1 979 ? 26.806 -0.261 41.905 1.00 21.86 979 SER A C 1
ATOM 7627 O O . SER A 1 979 ? 26.429 0.062 40.786 1.00 21.86 979 SER A O 1
ATOM 7629 N N . HIS A 1 980 ? 28.086 -0.379 42.256 1.00 20.27 980 HIS A N 1
ATOM 7630 C CA . HIS A 1 980 ? 29.205 -0.473 41.329 1.00 20.27 980 HIS A CA 1
ATOM 7631 C C . HIS A 1 980 ? 28.927 -1.552 40.274 1.00 20.27 980 HIS A C 1
ATOM 7633 O O . HIS A 1 980 ? 28.759 -2.713 40.644 1.00 20.27 980 HIS A O 1
ATOM 7639 N N . VAL A 1 981 ? 28.927 -1.181 38.996 1.00 23.31 981 VAL A N 1
ATOM 7640 C CA . VAL A 1 981 ? 29.097 -2.121 37.884 1.00 23.31 981 VAL A CA 1
ATOM 7641 C C . VAL A 1 981 ? 30.245 -1.582 37.039 1.00 23.31 981 VAL A C 1
ATOM 7643 O O . VAL A 1 981 ? 30.236 -0.423 36.631 1.00 23.31 981 VAL A O 1
ATOM 7646 N N . GLU A 1 982 ? 31.291 -2.397 36.933 1.00 21.06 982 GLU A N 1
ATOM 7647 C CA . GLU A 1 982 ? 32.488 -2.157 36.132 1.00 21.06 982 GLU A CA 1
ATOM 7648 C C . GLU A 1 982 ? 32.129 -2.173 34.643 1.00 21.06 982 GLU A C 1
ATOM 7650 O O . GLU A 1 982 ? 31.318 -2.985 34.204 1.00 21.06 982 GLU A O 1
ATOM 7655 N N . CYS A 1 983 ? 32.732 -1.253 33.892 1.00 20.14 983 CYS A N 1
ATOM 7656 C CA . CYS A 1 983 ? 32.561 -1.101 32.456 1.00 20.14 983 CYS A CA 1
ATOM 7657 C C . CYS A 1 983 ? 33.183 -2.296 31.714 1.00 20.14 983 CYS A C 1
ATOM 7659 O O . CYS A 1 983 ? 34.388 -2.522 31.830 1.00 20.14 983 CYS A O 1
ATOM 7661 N N . ASP A 1 984 ? 32.367 -3.020 30.952 1.00 21.84 984 ASP A N 1
ATOM 7662 C CA . ASP A 1 984 ? 32.791 -3.981 29.931 1.00 21.84 984 ASP A CA 1
ATOM 7663 C C . ASP A 1 984 ? 32.543 -3.346 28.549 1.00 21.84 984 ASP A C 1
ATOM 7665 O O . ASP A 1 984 ? 31.448 -2.855 28.275 1.00 21.84 984 ASP A O 1
ATOM 7669 N N . GLU A 1 985 ? 33.579 -3.290 27.708 1.00 24.59 985 GLU A N 1
ATOM 7670 C CA . GLU A 1 985 ? 33.664 -2.534 26.443 1.00 24.59 985 GLU A CA 1
ATOM 7671 C C . GLU A 1 985 ? 33.000 -3.251 25.243 1.00 24.59 985 GLU A C 1
ATOM 7673 O O . GLU A 1 985 ? 33.447 -3.104 24.109 1.00 24.59 985 GLU A O 1
ATOM 7678 N N . SER A 1 986 ? 31.938 -4.037 25.447 1.00 21.06 986 SER A N 1
ATOM 7679 C CA . SER A 1 986 ? 31.311 -4.797 24.344 1.00 21.06 986 SER A CA 1
ATOM 7680 C C . SER A 1 986 ? 29.778 -4.837 24.330 1.00 21.06 986 SER A C 1
ATOM 7682 O O . SER A 1 986 ? 29.197 -5.634 23.600 1.00 21.06 986 SER A O 1
ATOM 7684 N N . VAL A 1 987 ? 29.104 -3.947 25.068 1.00 21.03 987 VAL A N 1
ATOM 7685 C CA . VAL A 1 987 ? 27.634 -3.823 25.042 1.00 21.03 987 VAL A CA 1
ATOM 7686 C C . VAL A 1 987 ? 27.242 -2.349 24.858 1.00 21.03 987 VAL A C 1
ATOM 7688 O O . VAL A 1 987 ? 27.652 -1.526 25.683 1.00 21.03 987 VAL A O 1
ATOM 7691 N N . PRO A 1 988 ? 26.473 -1.977 23.810 1.00 21.02 988 PRO A N 1
ATOM 7692 C CA . PRO A 1 988 ? 25.968 -0.618 23.642 1.00 21.02 988 PRO A CA 1
ATOM 7693 C C . PRO A 1 988 ? 25.086 -0.245 24.836 1.00 21.02 988 PRO A C 1
ATOM 7695 O O . PRO A 1 988 ? 24.151 -0.961 25.189 1.00 21.02 988 PRO A O 1
ATOM 7698 N N . VAL A 1 989 ? 25.409 0.869 25.491 1.00 20.38 989 VAL A N 1
ATOM 7699 C CA . VAL A 1 989 ? 24.599 1.414 26.584 1.00 20.38 989 VAL A CA 1
ATOM 7700 C C . VAL A 1 989 ? 23.252 1.861 25.992 1.00 20.38 989 VAL A C 1
ATOM 7702 O O . VAL A 1 989 ? 23.271 2.703 25.093 1.00 20.38 989 VAL A O 1
ATOM 7705 N N . PRO A 1 990 ? 22.104 1.341 26.471 1.00 21.83 990 PRO A N 1
ATOM 7706 C CA . PRO A 1 990 ? 20.792 1.686 25.936 1.00 21.83 990 PRO A CA 1
ATOM 7707 C C . PRO A 1 990 ? 20.512 3.180 26.069 1.00 21.83 990 PRO A C 1
ATOM 7709 O O . PRO A 1 990 ? 20.822 3.792 27.100 1.00 21.83 990 PRO A O 1
ATOM 7712 N N . ALA A 1 991 ? 19.909 3.741 25.021 1.00 22.23 991 ALA A N 1
ATOM 7713 C CA . ALA A 1 991 ? 19.424 5.107 24.965 1.00 22.23 991 ALA A CA 1
ATOM 7714 C C . ALA A 1 991 ? 18.653 5.461 26.244 1.00 22.23 991 ALA A C 1
ATOM 7716 O O . ALA A 1 991 ? 17.767 4.736 26.701 1.00 22.23 991 ALA A O 1
ATOM 7717 N N . VAL A 1 992 ? 19.008 6.594 26.846 1.00 23.41 992 VAL A N 1
ATOM 7718 C CA . VAL A 1 992 ? 18.226 7.179 27.931 1.00 23.41 992 VAL A CA 1
ATOM 7719 C C . VAL A 1 992 ? 16.843 7.484 27.364 1.00 23.41 992 VAL A C 1
ATOM 7721 O O . VAL A 1 992 ? 16.688 8.418 26.586 1.00 23.41 992 VAL A O 1
ATOM 7724 N N . ALA A 1 993 ? 15.857 6.674 27.749 1.00 25.28 993 ALA A N 1
ATOM 7725 C CA . ALA A 1 993 ? 14.450 6.864 27.436 1.00 25.28 993 ALA A CA 1
ATOM 7726 C C . ALA A 1 993 ? 14.023 8.312 27.740 1.00 25.28 993 ALA A C 1
ATOM 7728 O O . ALA A 1 993 ? 14.004 8.747 28.897 1.00 25.28 993 ALA A O 1
ATOM 7729 N N . GLY A 1 994 ? 13.706 9.067 26.690 1.00 32.94 994 GLY A N 1
ATOM 7730 C CA . GLY A 1 994 ? 13.271 10.457 26.763 1.00 32.94 994 GLY A CA 1
ATOM 7731 C C . GLY A 1 994 ? 13.874 11.285 25.636 1.00 32.94 994 GLY A C 1
ATOM 7732 O O . GLY A 1 994 ? 14.991 11.775 25.771 1.00 32.94 994 GLY A O 1
ATOM 7733 N N . SER A 1 995 ? 13.096 11.470 24.569 1.00 36.25 995 SER A N 1
ATOM 7734 C CA . SER A 1 995 ? 13.378 12.343 23.424 1.00 36.25 995 SER A CA 1
ATOM 7735 C C . SER A 1 995 ? 14.008 13.687 23.852 1.00 36.25 995 SER A C 1
ATOM 7737 O O . SER A 1 995 ? 13.600 14.263 24.878 1.00 36.25 995 SER A O 1
ATOM 7739 N N . PRO A 1 996 ? 15.028 14.186 23.119 1.00 48.25 996 PRO A N 1
ATOM 7740 C CA . PRO A 1 996 ? 15.798 15.344 23.539 1.00 48.25 996 PRO A CA 1
ATOM 7741 C C . PRO A 1 996 ? 14.917 16.588 23.541 1.00 48.25 996 PRO A C 1
ATOM 7743 O O . PRO A 1 996 ? 14.304 16.995 22.562 1.00 48.25 996 PRO A O 1
ATOM 7746 N N . SER A 1 997 ? 14.889 17.239 24.689 1.00 68.31 997 SER A N 1
ATOM 7747 C CA . SER A 1 997 ? 14.141 18.455 24.994 1.00 68.31 997 SER A CA 1
ATOM 7748 C C . SER A 1 997 ? 14.690 19.707 24.292 1.00 68.31 997 SER A C 1
ATOM 7750 O O . SER A 1 997 ? 14.293 20.822 24.638 1.00 68.31 997 SER A O 1
ATOM 7752 N N . VAL A 1 998 ? 15.595 19.544 23.322 1.00 86.19 998 VAL A N 1
ATOM 7753 C CA . VAL A 1 998 ? 16.298 20.622 22.623 1.00 86.19 998 VAL A CA 1
ATOM 7754 C C . VAL A 1 998 ? 16.317 20.357 21.115 1.00 86.19 998 VAL A C 1
ATOM 7756 O O . VAL A 1 998 ? 16.558 19.226 20.716 1.00 86.19 998 VAL A O 1
ATOM 7759 N N . ALA A 1 999 ? 16.092 21.383 20.288 1.00 89.69 999 ALA A N 1
ATOM 7760 C CA . ALA A 1 999 ? 16.172 21.309 18.822 1.00 89.69 999 ALA A CA 1
ATOM 7761 C C . ALA A 1 999 ? 16.743 22.605 18.218 1.00 89.69 999 ALA A C 1
ATOM 7763 O O . ALA A 1 999 ? 16.758 23.649 18.877 1.00 89.69 999 ALA A O 1
ATOM 7764 N N . ILE A 1 1000 ? 17.183 22.553 16.959 1.00 91.81 1000 ILE A N 1
ATOM 7765 C CA . ILE A 1 1000 ? 17.648 23.715 16.188 1.00 91.81 1000 ILE A CA 1
ATOM 7766 C C . ILE A 1 1000 ? 16.749 23.911 14.963 1.00 91.81 1000 ILE A C 1
ATOM 7768 O O . ILE A 1 1000 ? 16.438 22.943 14.280 1.00 91.81 1000 ILE A O 1
ATOM 7772 N N . ILE A 1 1001 ? 16.348 25.151 14.672 1.00 91.50 1001 ILE A N 1
ATOM 7773 C CA . ILE A 1 1001 ? 15.650 25.538 13.439 1.00 91.50 1001 ILE A CA 1
ATOM 7774 C C . ILE A 1 1001 ? 16.380 26.730 12.824 1.00 91.50 1001 ILE A C 1
ATOM 7776 O O . ILE A 1 1001 ? 16.492 27.766 13.475 1.00 91.50 1001 ILE A O 1
ATOM 7780 N N . SER A 1 1002 ? 16.826 26.646 11.570 1.00 91.31 1002 SER A N 1
ATOM 7781 C CA . SER A 1 1002 ? 17.520 27.776 10.941 1.00 91.31 1002 SER A CA 1
ATOM 7782 C C . SER A 1 1002 ? 17.227 27.947 9.448 1.00 91.31 1002 SER A C 1
ATOM 7784 O O . SER A 1 1002 ? 16.988 26.981 8.730 1.00 91.31 1002 SER A O 1
ATOM 7786 N N . VAL A 1 1003 ? 17.218 29.204 8.986 1.00 86.31 1003 VAL A N 1
ATOM 7787 C CA . VAL A 1 1003 ? 16.926 29.581 7.589 1.00 86.31 1003 VAL A CA 1
ATOM 7788 C C . VAL A 1 1003 ? 18.191 29.539 6.738 1.00 86.31 1003 VAL A C 1
ATOM 7790 O O . VAL A 1 1003 ? 19.215 30.057 7.154 1.00 86.31 1003 VAL A O 1
ATOM 7793 N N . ASN A 1 1004 ? 18.129 29.026 5.508 1.00 75.75 1004 ASN A N 1
ATOM 7794 C CA . ASN A 1 1004 ? 19.251 29.092 4.550 1.00 75.75 1004 ASN A CA 1
ATOM 7795 C C . ASN A 1 1004 ? 20.574 28.431 5.020 1.00 75.75 1004 ASN A C 1
ATOM 7797 O O . ASN A 1 1004 ? 21.643 28.746 4.493 1.00 75.75 1004 ASN A O 1
ATOM 7801 N N . TRP A 1 1005 ? 20.510 27.496 5.970 1.00 79.12 1005 TRP A N 1
ATOM 7802 C CA . TRP A 1 1005 ? 21.666 26.786 6.532 1.00 79.12 1005 TRP A CA 1
ATOM 7803 C C . TRP A 1 1005 ? 21.685 25.312 6.160 1.00 79.12 1005 TRP A C 1
ATOM 7805 O O . TRP A 1 1005 ? 20.620 24.756 5.960 1.00 79.12 1005 TRP A O 1
ATOM 7815 N N . SER A 1 1006 ? 22.866 24.681 6.118 1.00 81.62 1006 SER A N 1
ATOM 7816 C CA . SER A 1 1006 ? 22.986 23.217 6.025 1.00 81.62 1006 SER A CA 1
ATOM 7817 C C . SER A 1 1006 ? 22.914 22.573 7.405 1.00 81.62 1006 SER A C 1
ATOM 7819 O O . SER A 1 1006 ? 23.694 22.943 8.287 1.00 81.62 1006 SER A O 1
ATOM 7821 N N . ALA A 1 1007 ? 22.041 21.580 7.572 1.00 83.44 1007 ALA A N 1
ATOM 7822 C CA . ALA A 1 1007 ? 21.977 20.794 8.800 1.00 83.44 1007 ALA A CA 1
ATOM 7823 C C . ALA A 1 1007 ? 23.304 20.063 9.081 1.00 83.44 1007 ALA A C 1
ATOM 7825 O O . ALA A 1 1007 ? 23.844 20.193 10.183 1.00 83.44 1007 ALA A O 1
ATOM 7826 N N . ALA A 1 1008 ? 23.901 19.429 8.063 1.00 82.19 1008 ALA A N 1
ATOM 7827 C CA . ALA A 1 1008 ? 25.227 18.805 8.151 1.00 82.19 1008 ALA A CA 1
ATOM 7828 C C . ALA A 1 1008 ? 26.322 19.800 8.592 1.00 82.19 1008 ALA A C 1
ATOM 7830 O O . ALA A 1 1008 ? 27.128 19.506 9.474 1.00 82.19 1008 ALA A O 1
ATOM 7831 N N . PHE A 1 1009 ? 26.325 21.030 8.058 1.00 88.69 1009 PHE A N 1
ATOM 7832 C CA . PHE A 1 1009 ? 27.269 22.073 8.488 1.00 88.69 1009 PHE A CA 1
ATOM 7833 C C . PHE A 1 1009 ? 27.098 22.444 9.970 1.00 88.69 1009 PHE A C 1
ATOM 7835 O O . PHE A 1 1009 ? 28.090 22.590 10.693 1.00 88.69 1009 PHE A O 1
ATOM 7842 N N . ILE A 1 1010 ? 25.851 22.600 10.429 1.00 90.94 1010 ILE A N 1
ATOM 7843 C CA . ILE A 1 1010 ? 25.535 22.889 11.835 1.00 90.94 1010 ILE A CA 1
ATOM 7844 C C . ILE A 1 1010 ? 26.017 21.737 12.723 1.00 90.94 1010 ILE A C 1
ATOM 7846 O O . ILE A 1 1010 ? 26.733 21.980 13.702 1.00 90.94 1010 ILE A O 1
ATOM 7850 N N . ARG A 1 1011 ? 25.687 20.488 12.367 1.00 89.44 1011 ARG A N 1
ATOM 7851 C CA . ARG A 1 1011 ? 26.087 19.296 13.125 1.00 89.44 1011 ARG A CA 1
ATOM 7852 C C . ARG A 1 1011 ? 27.605 19.165 13.203 1.00 89.44 1011 ARG A C 1
ATOM 7854 O O . ARG A 1 1011 ? 28.143 18.998 14.299 1.00 89.44 1011 ARG A O 1
ATOM 7861 N N . ALA A 1 1012 ? 28.303 19.350 12.085 1.00 88.25 1012 ALA A N 1
ATOM 7862 C CA . ALA A 1 1012 ? 29.759 19.332 12.035 1.00 88.25 1012 ALA A CA 1
ATOM 7863 C C . ALA A 1 1012 ? 30.387 20.410 12.934 1.00 88.25 1012 ALA A C 1
ATOM 7865 O O . ALA A 1 1012 ? 31.348 20.138 13.658 1.00 88.25 1012 ALA A O 1
ATOM 7866 N N . CYS A 1 1013 ? 29.824 21.625 12.959 1.00 91.69 1013 CYS A N 1
ATOM 7867 C CA . CYS A 1 1013 ? 30.291 22.690 13.849 1.00 91.69 1013 CYS A CA 1
ATOM 7868 C C . CYS A 1 1013 ? 30.085 22.342 15.331 1.00 91.69 1013 CYS A C 1
ATOM 7870 O O . CYS A 1 1013 ? 30.985 22.568 16.144 1.00 91.69 1013 CYS A O 1
ATOM 7872 N N . LEU A 1 1014 ? 28.921 21.795 15.696 1.00 91.25 1014 LEU A N 1
ATOM 7873 C CA . LEU A 1 1014 ? 28.628 21.367 17.067 1.00 91.25 1014 LEU A CA 1
ATOM 7874 C C . LEU A 1 1014 ? 29.562 20.234 17.503 1.00 91.25 1014 LEU A C 1
ATOM 7876 O O . LEU A 1 1014 ? 30.178 20.328 18.565 1.00 91.25 1014 LEU A O 1
ATOM 7880 N N . SER A 1 1015 ? 29.737 19.218 16.656 1.00 88.12 1015 SER A N 1
ATOM 7881 C CA . SER A 1 1015 ? 30.653 18.101 16.894 1.00 88.12 1015 SER A CA 1
ATOM 7882 C C . SER A 1 1015 ? 32.088 18.606 17.096 1.00 88.12 1015 SER A C 1
ATOM 7884 O O . SER A 1 1015 ? 32.703 18.358 18.136 1.00 88.12 1015 SER A O 1
ATOM 7886 N N . ALA A 1 1016 ? 32.590 19.463 16.202 1.00 86.62 1016 ALA A N 1
ATOM 7887 C CA . ALA A 1 1016 ? 33.909 20.081 16.338 1.00 86.62 1016 ALA A CA 1
ATOM 7888 C C . ALA A 1 1016 ? 34.064 20.902 17.629 1.00 86.62 1016 ALA A C 1
ATOM 7890 O O . ALA A 1 1016 ? 35.124 20.882 18.268 1.00 86.62 1016 ALA A O 1
ATOM 7891 N N . ALA A 1 1017 ? 33.022 21.627 18.036 1.00 86.62 1017 ALA A N 1
ATOM 7892 C CA . ALA A 1 1017 ? 33.045 22.439 19.244 1.00 86.62 1017 ALA A CA 1
ATOM 7893 C C . ALA A 1 1017 ? 33.123 21.598 20.527 1.00 86.62 1017 ALA A C 1
ATOM 7895 O O . ALA A 1 1017 ? 33.774 22.027 21.480 1.00 86.62 1017 ALA A O 1
ATOM 7896 N N . THR A 1 1018 ? 32.542 20.390 20.548 1.00 81.12 1018 THR A N 1
ATOM 7897 C CA . THR A 1 1018 ? 32.707 19.464 21.688 1.00 81.12 1018 THR A CA 1
ATOM 7898 C C . THR A 1 1018 ? 34.167 19.044 21.876 1.00 81.12 1018 THR A C 1
ATOM 7900 O O . THR A 1 1018 ? 34.662 19.016 22.999 1.00 81.12 1018 THR A O 1
ATOM 7903 N N . THR A 1 1019 ? 34.907 18.840 20.779 1.00 72.50 1019 THR A N 1
ATOM 7904 C CA . THR A 1 1019 ? 36.328 18.441 20.826 1.00 72.50 1019 THR A CA 1
ATOM 7905 C C . THR A 1 1019 ? 37.296 19.583 21.162 1.00 72.50 1019 THR A C 1
ATOM 7907 O O . THR A 1 1019 ? 38.423 19.336 21.593 1.00 72.50 1019 THR A O 1
ATOM 7910 N N . THR A 1 1020 ? 36.884 20.840 20.957 1.00 61.59 1020 THR A N 1
ATOM 7911 C CA . THR A 1 1020 ? 37.725 22.042 21.130 1.00 61.59 1020 THR A CA 1
ATOM 7912 C C . THR A 1 1020 ? 37.388 22.864 22.376 1.00 61.59 1020 THR A C 1
ATOM 7914 O O . THR A 1 1020 ? 38.101 23.828 22.671 1.00 61.59 1020 THR A O 1
ATOM 7917 N N . ALA A 1 1021 ? 36.332 22.504 23.115 1.00 52.66 1021 ALA A N 1
ATOM 7918 C CA . ALA A 1 1021 ? 35.887 23.222 24.303 1.00 52.66 1021 ALA A CA 1
ATOM 7919 C C . ALA A 1 1021 ? 37.035 23.381 25.331 1.00 52.66 1021 ALA A C 1
ATOM 7921 O O . ALA A 1 1021 ? 37.622 22.387 25.767 1.00 52.66 1021 ALA A O 1
ATOM 7922 N N . PRO A 1 1022 ? 37.388 24.616 25.741 1.00 38.09 1022 PRO A N 1
ATOM 7923 C CA . PRO A 1 1022 ? 38.426 24.840 26.739 1.00 38.09 1022 PRO A CA 1
ATOM 7924 C C . PRO A 1 1022 ? 38.030 24.253 28.098 1.00 38.09 1022 PRO A C 1
ATOM 7926 O O . PRO A 1 1022 ? 36.946 24.530 28.610 1.00 38.09 1022 PRO A O 1
ATOM 7929 N N . THR A 1 1023 ? 38.963 23.537 28.724 1.00 38.25 1023 THR A N 1
ATOM 7930 C CA . THR A 1 1023 ? 38.927 22.984 30.092 1.00 38.25 1023 THR A CA 1
ATOM 7931 C C . THR A 1 1023 ? 38.860 24.051 31.209 1.00 38.25 1023 THR A C 1
ATOM 7933 O O . THR A 1 1023 ? 39.518 23.914 32.240 1.00 38.25 1023 THR A O 1
ATOM 7936 N N . GLU A 1 1024 ? 38.129 25.156 31.028 1.00 32.47 1024 GLU A N 1
ATOM 7937 C CA . GLU A 1 1024 ? 37.982 26.222 32.037 1.00 32.47 1024 GLU A CA 1
ATOM 7938 C C . GLU A 1 1024 ? 36.651 26.177 32.812 1.00 32.47 1024 GLU A C 1
ATOM 7940 O O . GLU A 1 1024 ? 36.477 26.937 33.764 1.00 32.47 1024 GLU A O 1
ATOM 7945 N N . ALA A 1 1025 ? 35.755 25.223 32.538 1.00 33.22 1025 ALA A N 1
ATOM 7946 C CA . ALA A 1 1025 ? 34.602 24.934 33.400 1.00 33.22 1025 ALA A CA 1
ATOM 7947 C C . ALA A 1 1025 ? 34.985 24.012 34.580 1.00 33.22 1025 ALA A C 1
ATOM 7949 O O . ALA A 1 1025 ? 34.395 22.959 34.796 1.00 33.22 1025 ALA A O 1
ATOM 7950 N N . ALA A 1 1026 ? 35.977 24.414 35.380 1.00 31.77 1026 ALA A N 1
ATOM 7951 C CA . ALA A 1 1026 ? 36.464 23.656 36.539 1.00 31.77 1026 ALA A CA 1
ATOM 7952 C C . ALA A 1 1026 ? 35.486 23.593 37.741 1.00 31.77 1026 ALA A C 1
ATOM 7954 O O . ALA A 1 1026 ? 35.874 23.115 38.806 1.00 31.77 1026 ALA A O 1
ATOM 7955 N N . ASP A 1 1027 ? 34.230 24.033 37.596 1.00 33.09 1027 ASP A N 1
ATOM 7956 C CA . ASP A 1 1027 ? 33.243 24.062 38.688 1.00 33.09 1027 ASP A CA 1
ATOM 7957 C C . ASP A 1 1027 ? 32.003 23.164 38.477 1.00 33.09 1027 ASP A C 1
ATOM 7959 O O . ASP A 1 1027 ? 31.142 23.100 39.359 1.00 33.09 1027 ASP A O 1
ATOM 7963 N N . LEU A 1 1028 ? 31.926 22.376 37.395 1.00 36.12 1028 LEU A N 1
ATOM 7964 C CA . LEU A 1 1028 ? 30.913 21.318 37.245 1.00 36.12 1028 LEU A CA 1
ATOM 7965 C C . LEU A 1 1028 ? 31.558 19.940 37.455 1.00 36.12 1028 LEU A C 1
ATOM 7967 O O . LEU A 1 1028 ? 32.432 19.504 36.718 1.00 36.12 1028 LEU A O 1
ATOM 7971 N N . LYS A 1 1029 ? 31.152 19.257 38.529 1.00 33.75 1029 LYS A N 1
ATOM 7972 C CA . LYS A 1 1029 ? 31.826 18.081 39.116 1.00 33.75 1029 LYS A CA 1
ATOM 7973 C C . LYS A 1 1029 ? 31.768 16.764 38.323 1.00 33.75 1029 LYS A C 1
ATOM 7975 O O . LYS A 1 1029 ? 32.148 15.742 38.883 1.00 33.75 1029 LYS A O 1
ATOM 7980 N N . HIS A 1 1030 ? 31.364 16.759 37.060 1.00 38.44 1030 HIS A N 1
ATOM 7981 C CA . HIS A 1 1030 ? 31.435 15.577 36.200 1.00 38.44 1030 HIS A CA 1
ATOM 7982 C C . HIS A 1 1030 ? 31.596 16.028 34.745 1.00 38.44 1030 HIS A C 1
ATOM 7984 O O . HIS A 1 1030 ? 30.647 16.552 34.171 1.00 38.44 1030 HIS A O 1
ATOM 7990 N N . GLU A 1 1031 ? 32.783 15.844 34.157 1.00 35.75 1031 GLU A N 1
ATOM 7991 C CA . GLU A 1 1031 ? 32.921 15.928 32.699 1.00 35.75 1031 GLU A CA 1
ATOM 7992 C C . GLU A 1 1031 ? 32.248 14.700 32.062 1.00 35.75 1031 GLU A C 1
ATOM 7994 O O . GLU A 1 1031 ? 32.548 13.572 32.471 1.00 35.75 1031 GLU A O 1
ATOM 7999 N N . PRO A 1 1032 ? 31.344 14.879 31.083 1.00 47.34 1032 PRO A N 1
ATOM 8000 C CA . PRO A 1 1032 ? 30.861 13.785 30.251 1.00 47.34 1032 PRO A CA 1
ATOM 8001 C C . PRO A 1 1032 ? 32.002 13.233 29.389 1.00 47.34 1032 PRO A C 1
ATOM 8003 O O . PRO A 1 1032 ? 32.853 13.989 28.924 1.00 47.34 1032 PRO A O 1
ATOM 8006 N N . SER A 1 1033 ? 32.005 11.921 29.145 1.00 45.88 1033 SER A N 1
ATOM 8007 C CA . SER A 1 1033 ? 32.946 11.306 28.200 1.00 45.88 1033 SER A CA 1
ATOM 8008 C C . SER A 1 1033 ? 32.772 11.884 26.786 1.00 45.88 1033 SER A C 1
ATOM 8010 O O . SER A 1 1033 ? 31.676 12.325 26.430 1.00 45.88 1033 SER A O 1
ATOM 8012 N N . SER A 1 1034 ? 33.816 11.837 25.951 1.00 53.81 1034 SER A N 1
ATOM 8013 C CA . SER A 1 1034 ? 33.736 12.246 24.536 1.00 53.81 1034 SER A CA 1
ATOM 8014 C C . SER A 1 1034 ? 32.630 11.507 23.770 1.00 53.81 1034 SER A C 1
ATOM 8016 O O . SER A 1 1034 ? 31.988 12.089 22.903 1.00 53.81 1034 SER A O 1
ATOM 8018 N N . GLN A 1 1035 ? 32.360 10.249 24.137 1.00 52.59 1035 GLN A N 1
ATOM 8019 C CA . GLN A 1 1035 ? 31.248 9.459 23.603 1.00 52.59 1035 GLN A CA 1
ATOM 8020 C C . GLN A 1 1035 ? 29.892 10.088 23.939 1.00 52.59 1035 GLN A C 1
ATOM 8022 O O . GLN A 1 1035 ? 29.077 10.287 23.049 1.00 52.59 1035 GLN A O 1
ATOM 8027 N N . THR A 1 1036 ? 29.674 10.484 25.197 1.00 58.78 1036 THR A N 1
ATOM 8028 C CA . THR A 1 1036 ? 28.426 11.137 25.628 1.00 58.78 1036 THR A CA 1
ATOM 8029 C C . THR A 1 1036 ? 28.180 12.447 24.879 1.00 58.78 1036 THR A C 1
ATOM 8031 O O . THR A 1 1036 ? 27.041 12.756 24.540 1.00 58.78 1036 THR A O 1
ATOM 8034 N N . GLN A 1 1037 ? 29.23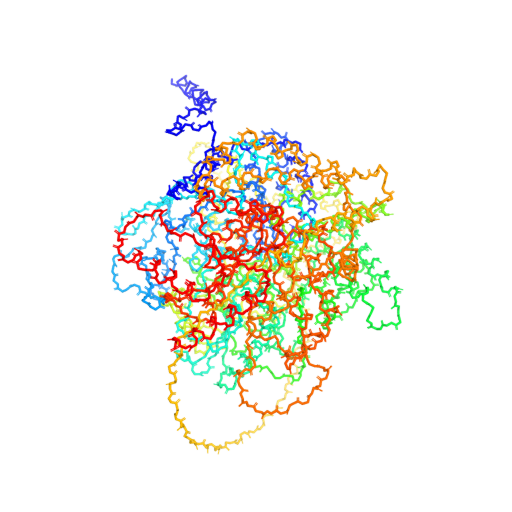6 13.220 24.605 1.00 66.62 1037 GLN A N 1
ATOM 8035 C CA . GLN A 1 1037 ? 29.121 14.473 23.857 1.00 66.62 1037 GLN A CA 1
ATOM 8036 C C . GLN A 1 1037 ? 28.692 14.235 22.403 1.00 66.62 1037 GLN A C 1
ATOM 8038 O O . GLN A 1 1037 ? 27.782 14.911 21.923 1.00 66.62 1037 GLN A O 1
ATOM 8043 N N . ALA A 1 1038 ? 29.299 13.247 21.738 1.00 66.38 1038 ALA A N 1
ATOM 8044 C CA . ALA A 1 1038 ? 28.931 12.850 20.383 1.00 66.38 1038 ALA A CA 1
ATOM 8045 C C . ALA A 1 1038 ? 27.481 12.345 20.314 1.00 66.38 1038 ALA A C 1
ATOM 8047 O O . ALA A 1 1038 ? 26.736 12.764 19.436 1.00 66.38 1038 ALA A O 1
ATOM 8048 N N . THR A 1 1039 ? 27.039 11.535 21.285 1.00 66.44 1039 THR A N 1
ATOM 8049 C CA . THR A 1 1039 ? 25.648 11.056 21.354 1.00 66.44 1039 THR A CA 1
ATOM 8050 C C . THR A 1 1039 ? 24.645 12.207 21.453 1.00 66.44 1039 THR A C 1
ATOM 8052 O O . THR A 1 1039 ? 23.634 12.195 20.755 1.00 66.44 1039 THR A O 1
ATOM 8055 N N . VAL A 1 1040 ? 24.914 13.226 22.280 1.00 71.75 1040 VAL A N 1
ATOM 8056 C CA . VAL A 1 1040 ? 24.024 14.396 22.415 1.00 71.75 1040 VAL A CA 1
ATOM 8057 C C . VAL A 1 1040 ? 23.943 15.189 21.111 1.00 71.75 1040 VAL A C 1
ATOM 8059 O O . VAL A 1 1040 ? 22.856 15.584 20.709 1.00 71.75 1040 VAL A O 1
ATOM 8062 N N . VAL A 1 1041 ? 25.074 15.421 20.439 1.00 78.75 1041 VAL A N 1
ATOM 8063 C CA . VAL A 1 1041 ? 25.081 16.161 19.168 1.00 78.75 1041 VAL A CA 1
ATOM 8064 C C . VAL A 1 1041 ? 24.405 15.362 18.057 1.00 78.75 1041 VAL A C 1
ATOM 8066 O O . VAL A 1 1041 ? 23.636 15.942 17.300 1.00 78.75 1041 VAL A O 1
ATOM 8069 N N . ASN A 1 1042 ? 24.645 14.054 17.964 1.00 71.94 1042 ASN A N 1
ATOM 8070 C CA . ASN A 1 1042 ? 24.062 13.205 16.921 1.00 71.94 1042 ASN A CA 1
ATOM 807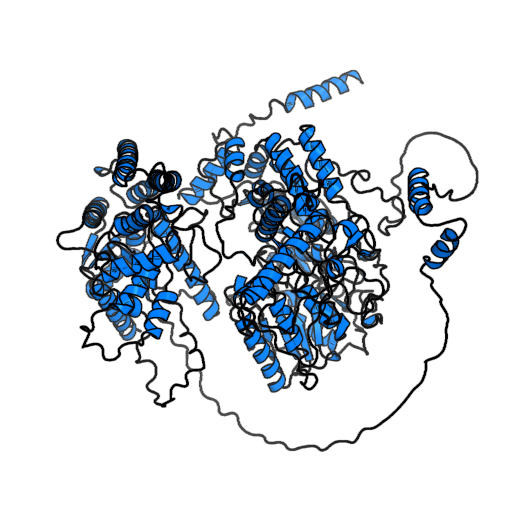1 C C . ASN A 1 1042 ? 22.549 13.024 17.097 1.00 71.94 1042 ASN A C 1
ATOM 8073 O O . ASN A 1 1042 ? 21.830 12.985 16.111 1.00 71.94 1042 ASN A O 1
ATOM 8077 N N . SER A 1 1043 ? 22.053 13.000 18.337 1.00 70.88 1043 SER A N 1
ATOM 8078 C CA . SER A 1 1043 ? 20.612 12.902 18.621 1.00 70.88 1043 SER A CA 1
ATOM 8079 C C . SER A 1 1043 ? 19.855 14.234 18.536 1.00 70.88 1043 SER A C 1
ATOM 8081 O O . SER A 1 1043 ? 18.638 14.247 18.693 1.00 70.88 1043 SER A O 1
ATOM 8083 N N . LEU A 1 1044 ? 20.537 15.364 18.308 1.00 79.50 1044 LEU A N 1
ATOM 8084 C CA . LEU A 1 1044 ? 19.898 16.680 18.250 1.00 79.50 1044 LEU A CA 1
ATOM 8085 C C . LEU A 1 1044 ? 19.103 16.855 16.938 1.00 79.50 1044 LEU A C 1
ATOM 8087 O O . LEU A 1 1044 ? 19.724 16.808 15.870 1.00 79.50 1044 LEU A O 1
ATOM 8091 N N . PRO A 1 1045 ? 17.785 17.144 16.988 1.00 80.94 1045 PRO A N 1
ATOM 8092 C CA . PRO A 1 1045 ? 17.013 17.507 15.803 1.00 80.94 1045 PRO A CA 1
ATOM 8093 C C . PRO A 1 1045 ? 17.470 18.865 15.259 1.00 80.94 1045 PRO A C 1
ATOM 8095 O O . PRO A 1 1045 ? 17.448 19.870 15.981 1.00 80.94 1045 PRO A O 1
ATOM 8098 N N . ILE A 1 1046 ? 17.876 18.903 13.989 1.00 84.06 1046 ILE A N 1
ATOM 8099 C CA . ILE A 1 1046 ? 18.310 20.117 13.286 1.00 84.06 1046 ILE A CA 1
ATOM 8100 C C . ILE A 1 1046 ? 17.449 20.281 12.033 1.00 84.06 1046 ILE A C 1
ATOM 8102 O O . ILE A 1 1046 ? 17.650 19.589 11.044 1.00 84.06 1046 ILE A O 1
ATOM 8106 N N . LEU A 1 1047 ? 16.508 21.221 12.082 1.00 83.69 1047 LEU A N 1
ATOM 8107 C CA . LEU A 1 1047 ? 15.636 21.580 10.971 1.00 83.69 1047 LEU A CA 1
ATOM 8108 C C . LEU A 1 1047 ? 16.280 22.754 10.229 1.00 83.69 1047 LEU A C 1
ATOM 8110 O O . LEU A 1 1047 ? 16.186 23.912 10.646 1.00 83.69 1047 LEU A O 1
ATOM 8114 N N . ALA A 1 1048 ? 16.974 22.449 9.143 1.00 84.06 1048 ALA A N 1
ATOM 8115 C CA . ALA A 1 1048 ? 17.603 23.427 8.267 1.00 84.06 1048 ALA A CA 1
ATOM 8116 C C . ALA A 1 1048 ? 17.482 22.962 6.804 1.00 84.06 1048 ALA A C 1
ATOM 8118 O O . ALA A 1 1048 ? 16.855 21.944 6.519 1.00 84.06 1048 ALA A O 1
ATOM 8119 N N . ASN A 1 1049 ? 18.061 23.715 5.873 1.00 78.81 1049 ASN A N 1
ATOM 8120 C CA . ASN A 1 1049 ? 18.183 23.303 4.473 1.00 78.81 1049 ASN A CA 1
ATOM 8121 C C . ASN A 1 1049 ? 19.399 22.362 4.313 1.00 78.81 1049 ASN A C 1
ATOM 8123 O O . ASN A 1 1049 ? 20.093 22.068 5.286 1.00 78.81 1049 ASN A O 1
ATOM 8127 N N . ASN A 1 1050 ? 19.708 21.920 3.091 1.00 66.00 1050 ASN A N 1
ATOM 8128 C CA . ASN A 1 1050 ? 20.949 21.203 2.777 1.00 66.00 1050 ASN A CA 1
ATOM 8129 C C . ASN A 1 1050 ? 21.736 21.902 1.657 1.00 66.00 1050 ASN A C 1
ATOM 8131 O O . ASN A 1 1050 ? 21.172 22.602 0.818 1.00 66.00 1050 ASN A O 1
ATOM 8135 N N . LEU A 1 1051 ? 23.069 21.781 1.704 1.00 55.44 1051 LEU A N 1
ATOM 8136 C CA . LEU A 1 1051 ? 23.992 22.324 0.688 1.00 55.44 1051 LEU A CA 1
ATOM 8137 C C . LEU A 1 1051 ? 24.296 21.326 -0.431 1.00 55.44 1051 LEU A C 1
ATOM 8139 O O . LEU A 1 1051 ? 24.820 21.720 -1.471 1.00 55.44 1051 LEU A O 1
ATOM 8143 N N . LEU A 1 1052 ? 24.041 20.053 -0.164 1.00 46.03 1052 LEU A N 1
ATOM 8144 C CA . LEU A 1 1052 ? 24.352 18.918 -1.009 1.00 46.03 1052 LEU A CA 1
ATOM 8145 C C . LEU A 1 1052 ? 23.031 18.244 -1.366 1.00 46.03 1052 LEU A C 1
ATOM 8147 O O . LEU A 1 1052 ? 22.186 18.152 -0.471 1.00 46.03 1052 LEU A O 1
ATOM 8151 N N . PRO A 1 1053 ? 22.860 17.764 -2.608 1.00 37.25 1053 PRO A N 1
ATOM 8152 C CA . PRO A 1 1053 ? 21.951 16.650 -2.839 1.00 37.25 1053 PRO A CA 1
ATOM 8153 C C . PRO A 1 1053 ? 22.393 15.526 -1.899 1.00 37.25 1053 PRO A C 1
ATOM 8155 O O . PRO A 1 1053 ? 23.605 15.311 -1.759 1.00 37.25 1053 PRO A O 1
ATOM 8158 N N . CYS A 1 1054 ? 21.457 14.889 -1.198 1.00 33.06 1054 CYS A N 1
ATOM 8159 C CA . CYS A 1 1054 ? 21.788 13.795 -0.291 1.00 33.06 1054 CYS A CA 1
ATOM 8160 C C . CYS A 1 1054 ? 22.643 12.771 -1.055 1.00 33.06 1054 CYS A C 1
ATOM 8162 O O . CYS A 1 1054 ? 22.291 12.331 -2.147 1.00 33.06 1054 CYS A O 1
ATOM 8164 N N . SER A 1 1055 ? 23.844 12.494 -0.544 1.00 27.00 1055 SER A N 1
ATOM 8165 C CA . SER A 1 1055 ? 24.673 11.410 -1.062 1.00 27.00 1055 SER A CA 1
ATOM 8166 C C . SER A 1 1055 ? 24.242 10.137 -0.328 1.00 27.00 1055 SER A C 1
ATOM 8168 O O . SER A 1 1055 ? 24.205 10.206 0.899 1.00 27.00 1055 SER A O 1
ATOM 8170 N N . PRO A 1 1056 ? 24.064 8.978 -0.995 1.00 30.39 1056 PRO A N 1
ATOM 8171 C CA . PRO A 1 1056 ? 23.458 7.772 -0.401 1.00 30.39 1056 PRO A CA 1
ATOM 8172 C C . PRO A 1 1056 ? 24.290 7.013 0.643 1.00 30.39 1056 PRO A C 1
ATOM 8174 O O . PRO A 1 1056 ? 24.270 5.783 0.685 1.00 30.39 1056 PRO A O 1
ATOM 8177 N N . ARG A 1 1057 ? 25.152 7.691 1.409 1.00 26.97 1057 ARG A N 1
ATOM 8178 C CA . ARG A 1 1057 ? 26.229 7.029 2.159 1.00 26.97 1057 ARG A CA 1
ATOM 8179 C C . ARG A 1 1057 ? 26.295 7.266 3.659 1.00 26.97 1057 ARG A C 1
ATOM 8181 O O . ARG A 1 1057 ? 27.084 6.559 4.269 1.00 26.97 1057 ARG A O 1
ATOM 8188 N N . ASP A 1 1058 ? 25.497 8.131 4.275 1.00 25.89 1058 ASP A N 1
ATOM 8189 C CA . ASP A 1 1058 ? 25.625 8.358 5.721 1.00 25.89 1058 ASP A CA 1
ATOM 8190 C C . ASP A 1 1058 ? 24.257 8.525 6.412 1.00 25.89 1058 ASP A C 1
ATOM 8192 O O . ASP A 1 1058 ? 23.485 9.416 6.074 1.00 25.89 1058 ASP A O 1
ATOM 8196 N N . ASN A 1 1059 ? 23.986 7.672 7.414 1.00 26.66 1059 ASN A N 1
ATOM 8197 C CA . ASN A 1 1059 ? 22.819 7.678 8.318 1.00 26.66 1059 ASN A CA 1
ATOM 8198 C C . ASN A 1 1059 ? 22.767 8.945 9.213 1.00 26.66 1059 ASN A C 1
ATOM 8200 O O . ASN A 1 1059 ? 22.820 8.849 10.447 1.00 26.66 1059 ASN A O 1
ATOM 8204 N N . ASP A 1 1060 ? 22.740 10.149 8.636 1.00 29.16 1060 ASP A N 1
ATOM 8205 C CA . ASP A 1 1060 ? 22.733 11.392 9.408 1.00 29.16 1060 ASP A CA 1
ATOM 8206 C C . ASP A 1 1060 ? 21.309 11.759 9.865 1.00 29.16 1060 ASP A C 1
ATOM 8208 O O . ASP A 1 1060 ? 20.431 12.058 9.064 1.00 29.16 1060 ASP A O 1
ATOM 8212 N N . TYR A 1 1061 ? 21.102 11.822 11.186 1.00 31.25 1061 TYR A N 1
ATOM 8213 C CA . TYR A 1 1061 ? 19.862 12.190 11.900 1.00 31.25 1061 TYR A CA 1
ATOM 8214 C C . TYR A 1 1061 ? 19.429 13.662 11.695 1.00 31.25 1061 TYR A C 1
ATOM 8216 O O . TYR A 1 1061 ? 18.860 14.319 12.578 1.00 31.25 1061 TYR A O 1
ATOM 8224 N N . SER A 1 1062 ? 19.768 14.260 10.556 1.00 30.62 1062 SER A N 1
ATOM 8225 C CA . SER A 1 1062 ? 19.244 15.542 10.115 1.00 30.62 1062 SER A CA 1
ATOM 8226 C C . SER A 1 1062 ? 17.791 15.357 9.678 1.00 30.62 1062 SER A C 1
ATOM 8228 O O . SER A 1 1062 ? 17.526 15.162 8.500 1.00 30.62 1062 SER A O 1
ATOM 8230 N N . MET A 1 1063 ? 16.837 15.472 10.608 1.00 30.69 1063 MET A N 1
ATOM 8231 C CA . MET A 1 1063 ? 15.424 15.606 10.243 1.00 30.69 1063 MET A CA 1
ATOM 8232 C C . MET A 1 1063 ? 15.226 16.857 9.373 1.00 30.69 1063 MET A C 1
ATOM 8234 O O . MET A 1 1063 ? 15.036 17.970 9.878 1.00 30.69 1063 MET A O 1
ATOM 8238 N N . THR A 1 1064 ? 15.225 16.675 8.058 1.00 32.03 1064 THR A N 1
ATOM 8239 C CA . THR A 1 1064 ? 14.715 17.633 7.083 1.00 32.03 1064 THR A CA 1
ATOM 8240 C C . THR A 1 1064 ? 13.200 17.666 7.221 1.00 32.03 1064 THR A C 1
ATOM 8242 O O . THR A 1 1064 ? 12.445 17.085 6.450 1.00 32.03 1064 THR A O 1
ATOM 8245 N N . VAL A 1 1065 ? 12.704 18.389 8.224 1.00 33.72 1065 VAL A N 1
ATOM 8246 C CA . VAL A 1 1065 ? 11.306 18.814 8.191 1.00 33.72 1065 VAL A CA 1
ATOM 8247 C C . VAL A 1 1065 ? 11.213 19.839 7.076 1.00 33.72 1065 VAL A C 1
ATOM 8249 O O . VAL A 1 1065 ? 11.445 21.028 7.291 1.00 33.72 1065 VAL A O 1
ATOM 8252 N N . THR A 1 1066 ? 10.887 19.371 5.876 1.00 34.34 1066 THR A N 1
ATOM 8253 C CA . THR A 1 1066 ? 10.302 20.219 4.850 1.00 34.34 1066 THR A CA 1
ATOM 8254 C C . THR A 1 1066 ? 8.988 20.737 5.447 1.00 34.34 1066 THR A C 1
ATOM 8256 O O . THR A 1 1066 ? 8.079 19.955 5.747 1.00 34.34 1066 THR A O 1
ATOM 8259 N N . PRO A 1 1067 ? 8.848 22.045 5.741 1.00 28.31 1067 PRO A N 1
ATOM 8260 C CA . PRO A 1 1067 ? 7.531 22.581 6.047 1.00 28.31 1067 PRO A CA 1
ATOM 8261 C C . PRO A 1 1067 ? 6.624 22.241 4.860 1.00 28.31 1067 PRO A C 1
ATOM 8263 O O . PRO A 1 1067 ? 7.090 22.272 3.722 1.00 28.31 1067 PRO A O 1
ATOM 8266 N N . ALA A 1 1068 ? 5.371 21.870 5.141 1.00 28.72 1068 ALA A N 1
ATOM 8267 C CA . ALA A 1 1068 ? 4.397 21.381 4.162 1.00 28.72 1068 ALA A CA 1
ATOM 8268 C C . ALA A 1 1068 ? 4.602 21.996 2.759 1.00 28.72 1068 ALA A C 1
ATOM 8270 O O . ALA A 1 1068 ? 4.394 23.196 2.577 1.00 28.72 1068 ALA A O 1
ATOM 8271 N N . GLY A 1 1069 ? 5.055 21.174 1.803 1.00 32.75 1069 GLY A N 1
ATOM 8272 C CA . GLY A 1 1069 ? 5.264 21.579 0.408 1.00 32.75 1069 GLY A CA 1
ATOM 8273 C C . GLY A 1 1069 ? 6.695 21.496 -0.147 1.00 32.75 1069 GLY A C 1
ATOM 8274 O O . GLY A 1 1069 ? 6.945 22.125 -1.170 1.00 32.75 1069 GLY A O 1
ATOM 8275 N N . GLY A 1 1070 ? 7.636 20.778 0.484 1.00 39.78 1070 GLY A N 1
ATOM 8276 C CA . GLY A 1 1070 ? 8.941 20.439 -0.128 1.00 39.78 1070 GLY A CA 1
ATOM 8277 C C . GLY A 1 1070 ? 9.912 21.610 -0.354 1.00 39.78 1070 GLY A C 1
ATOM 8278 O O . GLY A 1 1070 ? 10.993 21.431 -0.896 1.00 39.78 1070 GLY A O 1
ATOM 8279 N N . ALA A 1 1071 ? 9.559 22.824 0.067 1.00 51.50 1071 ALA A N 1
ATOM 8280 C CA . ALA A 1 1071 ? 10.365 24.023 -0.132 1.00 51.50 1071 ALA A CA 1
ATOM 8281 C C . ALA A 1 1071 ? 11.035 24.418 1.190 1.00 51.50 1071 ALA A C 1
ATOM 8283 O O . ALA A 1 1071 ? 10.335 24.615 2.182 1.00 51.50 1071 ALA A O 1
ATOM 8284 N N . GLY A 1 1072 ? 12.367 24.530 1.202 1.00 68.25 1072 GLY A N 1
ATOM 8285 C CA . GLY A 1 1072 ? 13.190 24.760 2.397 1.00 68.25 1072 GLY A CA 1
ATOM 8286 C C . GLY A 1 1072 ? 12.760 25.905 3.334 1.00 68.25 1072 GLY A C 1
ATOM 8287 O O . GLY A 1 1072 ? 11.871 26.715 3.060 1.00 68.25 1072 GLY A O 1
ATOM 8288 N N . ILE A 1 1073 ? 13.421 25.995 4.486 1.00 81.75 1073 ILE A N 1
ATOM 8289 C CA . ILE A 1 1073 ? 13.188 27.019 5.506 1.00 81.75 1073 ILE A CA 1
ATOM 8290 C C . ILE A 1 1073 ? 13.843 28.330 5.049 1.00 81.75 1073 ILE A C 1
ATOM 8292 O O . ILE A 1 1073 ? 15.073 28.456 5.022 1.00 81.75 1073 ILE A O 1
ATOM 8296 N N . HIS A 1 1074 ? 13.022 29.322 4.691 1.00 83.94 1074 HIS A N 1
ATOM 8297 C CA . HIS A 1 1074 ? 13.494 30.597 4.133 1.00 83.94 1074 HIS A CA 1
ATOM 8298 C C . HIS A 1 1074 ? 12.985 31.832 4.887 1.00 83.94 1074 HIS A C 1
ATOM 8300 O O . HIS A 1 1074 ? 13.634 32.874 4.878 1.00 83.94 1074 HIS A O 1
ATOM 8306 N N . THR A 1 1075 ? 11.829 31.742 5.541 1.00 89.88 1075 THR A N 1
ATOM 8307 C CA . THR A 1 1075 ? 11.141 32.881 6.163 1.00 89.88 1075 THR A CA 1
ATOM 8308 C C . THR A 1 1075 ? 10.799 32.633 7.630 1.00 89.88 1075 THR A C 1
ATOM 8310 O O . THR A 1 1075 ? 10.910 31.518 8.141 1.00 89.88 1075 THR A O 1
ATOM 8313 N N . SER A 1 1076 ? 10.335 33.681 8.319 1.00 92.94 1076 SER A N 1
ATOM 8314 C CA . SER A 1 1076 ? 9.872 33.555 9.707 1.00 92.94 1076 SER A CA 1
ATOM 8315 C C . SER A 1 1076 ? 8.659 32.632 9.849 1.00 92.94 1076 SER A C 1
ATOM 8317 O O . SER A 1 1076 ? 8.602 31.828 10.780 1.00 92.94 1076 SER A O 1
ATOM 8319 N N . GLY A 1 1077 ? 7.758 32.650 8.861 1.00 89.69 1077 GLY A N 1
ATOM 8320 C CA . GLY A 1 1077 ? 6.632 31.721 8.792 1.00 89.69 1077 GLY A CA 1
ATOM 8321 C C . GLY A 1 1077 ? 7.070 30.261 8.652 1.00 89.69 1077 GLY A C 1
ATOM 8322 O O . GLY A 1 1077 ? 6.472 29.391 9.280 1.00 89.69 1077 GLY A O 1
ATOM 8323 N N . ASP A 1 1078 ? 8.154 29.991 7.915 1.00 87.31 1078 ASP A N 1
ATOM 8324 C CA . ASP A 1 1078 ? 8.699 28.631 7.776 1.00 87.31 1078 ASP A CA 1
ATOM 8325 C C . ASP A 1 1078 ? 9.275 28.117 9.092 1.00 87.31 1078 ASP A C 1
ATOM 8327 O O . ASP A 1 1078 ? 9.005 26.984 9.489 1.00 87.31 1078 ASP A O 1
ATOM 8331 N N . LYS A 1 1079 ? 10.016 28.971 9.812 1.00 92.25 1079 LYS A N 1
ATOM 8332 C CA . LYS A 1 1079 ? 10.511 28.644 11.154 1.00 92.25 1079 LYS A CA 1
ATOM 8333 C C . LYS A 1 1079 ? 9.351 28.343 12.109 1.00 92.25 1079 LYS A C 1
ATOM 8335 O O . LYS A 1 1079 ? 9.429 27.386 12.878 1.00 92.25 1079 LYS A O 1
ATOM 8340 N N . LEU A 1 1080 ? 8.258 29.111 12.044 1.00 93.00 1080 LEU A N 1
ATOM 8341 C CA . LEU A 1 1080 ? 7.073 28.857 12.868 1.00 93.00 1080 LEU A CA 1
ATOM 8342 C C . LEU A 1 1080 ? 6.395 27.533 12.493 1.00 93.00 1080 LEU A C 1
ATOM 8344 O O . LEU A 1 1080 ? 6.015 26.774 13.385 1.00 93.00 1080 LEU A O 1
ATOM 8348 N N . ALA A 1 1081 ? 6.273 27.226 11.202 1.00 84.19 1081 ALA A N 1
ATOM 8349 C CA . ALA A 1 1081 ? 5.727 25.953 10.737 1.00 84.19 1081 ALA A CA 1
ATOM 8350 C C . ALA A 1 1081 ? 6.585 24.762 11.205 1.00 84.19 1081 ALA A C 1
ATOM 8352 O O . ALA A 1 1081 ? 6.043 23.777 11.711 1.00 84.19 1081 ALA A O 1
ATOM 8353 N N . ALA A 1 1082 ? 7.914 24.883 11.127 1.00 82.75 1082 ALA A N 1
ATOM 8354 C CA . ALA A 1 1082 ? 8.875 23.916 11.655 1.00 82.75 1082 ALA A CA 1
ATOM 8355 C C . ALA A 1 1082 ? 8.744 23.743 13.184 1.00 82.75 1082 ALA A C 1
ATOM 8357 O O . ALA A 1 1082 ? 8.679 22.622 13.690 1.00 82.75 1082 ALA A O 1
ATOM 8358 N N . LEU A 1 1083 ? 8.597 24.841 13.934 1.00 87.38 1083 LEU A N 1
ATOM 8359 C CA . LEU A 1 1083 ? 8.364 24.808 15.381 1.00 87.38 1083 LEU A CA 1
ATOM 8360 C C . LEU A 1 1083 ? 7.048 24.098 15.734 1.00 87.38 1083 LEU A C 1
ATOM 8362 O O . LEU A 1 1083 ? 6.997 23.274 16.648 1.00 87.38 1083 LEU A O 1
ATOM 8366 N N . GLN A 1 1084 ? 5.976 24.395 15.001 1.00 85.19 1084 GLN A N 1
ATOM 8367 C CA . GLN A 1 1084 ? 4.672 23.756 15.178 1.00 85.19 1084 GLN A CA 1
ATOM 8368 C C . GLN A 1 1084 ? 4.697 22.277 14.789 1.00 85.19 1084 GLN A C 1
ATOM 8370 O O . GLN A 1 1084 ? 3.973 21.475 15.382 1.00 85.19 1084 GLN A O 1
ATOM 8375 N N . HIS A 1 1085 ? 5.514 21.904 13.805 1.00 76.12 1085 HIS A N 1
ATOM 8376 C CA . HIS A 1 1085 ? 5.752 20.515 13.443 1.00 76.12 1085 HIS A CA 1
ATOM 8377 C C . HIS A 1 1085 ? 6.433 19.758 14.592 1.00 76.12 1085 HIS A C 1
ATOM 8379 O O . HIS A 1 1085 ? 5.865 18.774 15.063 1.00 76.12 1085 HIS A O 1
ATOM 8385 N N . LEU A 1 1086 ? 7.526 20.289 15.157 1.00 75.50 1086 LEU A N 1
ATOM 8386 C CA . LEU A 1 1086 ? 8.158 19.727 16.362 1.00 75.50 1086 LEU A CA 1
ATOM 8387 C C . LEU A 1 1086 ? 7.168 19.598 17.531 1.00 75.50 1086 LEU A C 1
ATOM 8389 O O . LEU A 1 1086 ? 7.162 18.610 18.256 1.00 75.50 1086 LEU A O 1
ATOM 8393 N N . GLN A 1 1087 ? 6.282 20.576 17.730 1.00 73.94 1087 GLN A N 1
ATOM 8394 C CA . GLN A 1 1087 ? 5.246 20.485 18.764 1.00 73.94 1087 GLN A CA 1
ATOM 8395 C C . GLN A 1 1087 ? 4.199 19.393 18.490 1.00 73.94 1087 GLN A C 1
ATOM 8397 O O . GLN A 1 1087 ? 3.628 18.855 19.438 1.00 73.94 1087 GLN A O 1
ATOM 8402 N N . ARG A 1 1088 ? 3.881 19.109 17.219 1.00 67.56 1088 ARG A N 1
ATOM 8403 C CA . ARG A 1 1088 ? 2.918 18.066 16.836 1.00 67.56 1088 ARG A CA 1
ATOM 8404 C C . ARG A 1 1088 ? 3.498 16.673 17.025 1.00 67.56 1088 ARG A C 1
ATOM 8406 O O . ARG A 1 1088 ? 2.819 15.876 17.665 1.00 67.56 1088 ARG A O 1
ATOM 8413 N N . LEU A 1 1089 ? 4.720 16.433 16.542 1.00 60.81 1089 LEU A N 1
ATOM 8414 C CA . LEU A 1 1089 ? 5.420 15.154 16.708 1.00 60.81 1089 LEU A CA 1
ATOM 8415 C C . LEU A 1 1089 ? 5.417 14.723 18.178 1.00 60.81 1089 LEU A C 1
ATOM 8417 O O . LEU A 1 1089 ? 4.895 13.671 18.526 1.00 60.81 1089 LEU A O 1
ATOM 8421 N N . HIS A 1 1090 ? 5.825 15.618 19.077 1.00 60.22 1090 HIS A N 1
ATOM 8422 C CA . HIS A 1 1090 ? 5.898 15.263 20.491 1.00 60.22 1090 HIS A CA 1
ATOM 8423 C C . HIS A 1 1090 ? 4.535 15.123 21.196 1.00 60.22 1090 HIS A C 1
ATOM 8425 O O . HIS A 1 1090 ? 4.411 14.369 22.157 1.00 60.22 1090 HIS A O 1
ATOM 8431 N N . ARG A 1 1091 ? 3.488 15.847 20.762 1.00 56.12 1091 ARG A N 1
ATOM 8432 C CA . ARG A 1 1091 ? 2.133 15.653 21.322 1.00 56.12 1091 ARG A CA 1
ATOM 8433 C C . ARG A 1 1091 ? 1.572 14.272 20.994 1.00 56.12 1091 ARG A C 1
ATOM 8435 O O . ARG A 1 1091 ? 0.706 13.805 21.733 1.00 56.12 1091 ARG A O 1
ATOM 8442 N N . ASN A 1 1092 ? 2.019 13.670 19.895 1.00 49.00 1092 ASN A N 1
ATOM 8443 C CA . ASN A 1 1092 ? 1.663 12.304 19.544 1.00 49.00 1092 ASN A CA 1
ATOM 8444 C C . ASN A 1 1092 ? 2.435 11.313 20.438 1.00 49.00 1092 ASN A C 1
ATOM 8446 O O . ASN A 1 1092 ? 1.776 10.524 21.111 1.00 49.00 1092 ASN A O 1
ATOM 8450 N N . GLU A 1 1093 ? 3.754 11.486 20.619 1.00 48.62 1093 GLU A N 1
ATOM 8451 C CA . GLU A 1 1093 ? 4.569 10.665 21.547 1.00 48.62 1093 GLU A CA 1
ATOM 8452 C C . GLU A 1 1093 ? 4.021 10.652 22.997 1.00 48.62 1093 GLU A C 1
ATOM 8454 O O . GLU A 1 1093 ? 3.917 9.608 23.651 1.00 48.62 1093 GLU A O 1
ATOM 8459 N N . ASP A 1 1094 ? 3.639 11.817 23.543 1.00 42.44 1094 ASP A N 1
ATOM 8460 C CA . ASP A 1 1094 ? 3.099 11.916 24.912 1.00 42.44 1094 ASP A CA 1
ATOM 8461 C C . ASP A 1 1094 ? 1.693 11.289 25.042 1.00 42.44 1094 ASP A C 1
ATOM 8463 O O . ASP A 1 1094 ? 1.301 10.872 26.137 1.00 42.44 1094 ASP A O 1
ATOM 8467 N N . ARG A 1 1095 ? 0.910 11.235 23.952 1.00 43.69 1095 ARG A N 1
ATOM 8468 C CA . ARG A 1 1095 ? -0.401 10.558 23.929 1.00 43.69 1095 ARG A CA 1
ATOM 8469 C C . ARG A 1 1095 ? -0.244 9.043 23.901 1.00 43.69 1095 ARG A C 1
ATOM 8471 O O . ARG A 1 1095 ? -1.012 8.353 24.569 1.00 43.69 1095 ARG A O 1
ATOM 8478 N N . GLU A 1 1096 ? 0.751 8.551 23.177 1.00 44.78 1096 GLU A N 1
ATOM 8479 C CA . GLU A 1 1096 ? 1.028 7.122 23.019 1.00 44.78 1096 GLU A CA 1
ATOM 8480 C C . GLU A 1 1096 ? 1.649 6.527 24.284 1.00 44.78 1096 GLU A C 1
ATOM 8482 O O . GLU A 1 1096 ? 1.147 5.534 24.804 1.00 44.78 1096 GLU A O 1
ATOM 8487 N N . SER A 1 1097 ? 2.623 7.211 24.891 1.00 41.22 1097 SER A N 1
ATOM 8488 C CA . SER A 1 1097 ? 3.260 6.747 26.135 1.00 41.22 1097 SER A CA 1
ATOM 8489 C C . SER A 1 1097 ? 2.354 6.766 27.379 1.00 41.22 1097 SER A C 1
ATOM 8491 O O . SER A 1 1097 ? 2.699 6.157 28.395 1.00 41.22 1097 SER A O 1
ATOM 8493 N N . ARG A 1 1098 ? 1.209 7.470 27.356 1.00 38.56 1098 ARG A N 1
ATOM 8494 C CA . ARG A 1 1098 ? 0.322 7.616 28.532 1.00 38.56 1098 ARG A CA 1
ATOM 8495 C C . ARG A 1 1098 ? -1.038 6.945 28.431 1.00 38.56 1098 ARG A C 1
ATOM 8497 O O . ARG A 1 1098 ? -1.684 6.823 29.467 1.00 38.56 1098 ARG A O 1
ATOM 8504 N N . GLY A 1 1099 ? -1.492 6.536 27.246 1.00 38.12 1099 GLY A N 1
ATOM 8505 C CA . GLY A 1 1099 ? -2.782 5.852 27.088 1.00 38.12 1099 GLY A CA 1
ATOM 8506 C C . GLY A 1 1099 ? -4.002 6.605 27.657 1.00 38.12 1099 GLY A C 1
ATOM 8507 O O . GLY A 1 1099 ? -5.016 5.976 27.944 1.00 38.12 1099 GLY A O 1
ATOM 8508 N N . GLU A 1 1100 ? -3.930 7.930 27.855 1.00 33.56 1100 GLU A N 1
ATOM 8509 C CA . GLU A 1 1100 ? -5.002 8.735 28.464 1.00 33.56 1100 GLU A CA 1
ATOM 8510 C C . GLU A 1 1100 ? -5.738 9.593 27.420 1.00 33.56 1100 GLU A C 1
ATOM 8512 O O . GLU A 1 1100 ? -5.180 10.491 26.781 1.00 33.56 1100 GLU A O 1
ATOM 8517 N N . SER A 1 1101 ? -7.042 9.351 27.291 1.00 33.38 1101 SER A N 1
ATOM 8518 C CA . SER A 1 1101 ? -7.991 10.145 26.515 1.00 33.38 1101 SER A CA 1
ATOM 8519 C C . SER A 1 1101 ? -8.357 11.446 27.242 1.00 33.38 1101 SER A C 1
ATOM 8521 O O . SER A 1 1101 ? -8.938 11.433 28.322 1.00 33.38 1101 SER A O 1
ATOM 8523 N N . GLN A 1 1102 ? -8.055 12.586 26.616 1.00 29.72 1102 GLN A N 1
ATOM 8524 C CA . GLN A 1 1102 ? -8.607 13.915 26.933 1.00 29.72 1102 GLN A CA 1
ATOM 8525 C C . GLN A 1 1102 ? -8.551 14.366 28.411 1.00 29.72 1102 GLN A C 1
ATOM 8527 O O . GLN A 1 1102 ? -9.503 14.938 28.937 1.00 29.72 1102 GLN A O 1
ATOM 8532 N N . GLY A 1 1103 ? -7.409 14.212 29.082 1.00 26.53 1103 GLY A N 1
ATOM 8533 C CA . GLY A 1 1103 ? -7.073 15.092 30.205 1.00 26.53 1103 GLY A CA 1
ATOM 8534 C C . GLY A 1 1103 ? -6.496 16.409 29.678 1.00 26.53 1103 GLY A C 1
ATOM 8535 O O . GLY A 1 1103 ? -5.647 16.375 28.789 1.00 26.53 1103 GLY A O 1
ATOM 8536 N N . GLU A 1 1104 ? -6.919 17.568 30.201 1.00 29.12 1104 GLU A N 1
ATOM 8537 C CA . GLU A 1 1104 ? -6.211 18.848 30.009 1.00 29.12 1104 GLU A CA 1
ATOM 8538 C C . GLU A 1 1104 ? -4.799 18.721 30.613 1.00 29.12 1104 GLU A C 1
ATOM 8540 O O . GLU A 1 1104 ? -4.553 19.107 31.759 1.00 29.12 1104 GLU A O 1
ATOM 8545 N N . SER A 1 1105 ? -3.864 18.121 29.873 1.00 34.75 1105 SER A N 1
ATOM 8546 C CA . SER A 1 1105 ? -2.460 18.115 30.250 1.00 34.75 1105 SER A CA 1
ATOM 8547 C C . SER A 1 1105 ? -1.984 19.564 30.259 1.00 34.75 1105 SER A C 1
ATOM 8549 O O . SER A 1 1105 ? -2.290 20.366 29.372 1.00 34.75 1105 SER A O 1
ATOM 8551 N N . GLN A 1 1106 ? -1.278 19.938 31.320 1.00 40.59 1106 GLN A N 1
ATOM 8552 C CA . GLN A 1 1106 ? -0.613 21.226 31.399 1.00 40.59 1106 GLN A CA 1
ATOM 8553 C C . GLN A 1 1106 ? 0.472 21.217 30.312 1.00 40.59 1106 GLN A C 1
ATOM 8555 O O . GLN A 1 1106 ? 1.531 20.637 30.528 1.00 40.59 1106 GLN A O 1
ATOM 8560 N N . GLY A 1 1107 ? 0.141 21.752 29.130 1.00 53.84 1107 GLY A N 1
ATOM 8561 C CA . GLY A 1 1107 ? 0.946 21.630 27.912 1.00 53.84 1107 GLY A CA 1
ATOM 8562 C C . GLY A 1 1107 ? 2.413 21.995 28.122 1.00 53.84 1107 GLY A C 1
ATOM 8563 O O . GLY A 1 1107 ? 2.736 22.846 28.957 1.00 53.84 1107 GLY A O 1
ATOM 8564 N N . ASP A 1 1108 ? 3.289 21.322 27.378 1.00 67.19 1108 ASP A N 1
ATOM 8565 C CA . ASP A 1 1108 ? 4.730 21.559 27.427 1.00 67.19 1108 ASP A CA 1
ATOM 8566 C C . ASP A 1 1108 ? 5.051 23.028 27.188 1.00 67.19 1108 ASP A C 1
ATOM 8568 O O . ASP A 1 1108 ? 4.431 23.683 26.352 1.00 67.19 1108 ASP A O 1
ATOM 8572 N N . ILE A 1 1109 ? 6.039 23.537 27.918 1.00 80.50 1109 ILE A N 1
ATOM 8573 C CA . ILE A 1 1109 ? 6.488 24.918 27.761 1.00 80.50 1109 ILE A CA 1
ATOM 8574 C C . ILE A 1 1109 ? 7.534 24.948 26.665 1.00 80.50 1109 ILE A C 1
ATOM 8576 O O . ILE A 1 1109 ? 8.611 24.369 26.823 1.00 80.50 1109 ILE A O 1
ATOM 8580 N N . VAL A 1 1110 ? 7.234 25.663 25.585 1.00 88.44 1110 VAL A N 1
ATOM 8581 C CA . VAL A 1 1110 ? 8.162 25.868 24.476 1.00 88.44 1110 VAL A CA 1
ATOM 8582 C C . VAL A 1 1110 ? 8.898 27.192 24.640 1.00 88.44 1110 VAL A C 1
ATOM 8584 O O . VAL A 1 1110 ? 8.309 28.275 24.622 1.00 88.44 1110 VAL A O 1
ATOM 8587 N N . ILE A 1 1111 ? 10.212 27.093 24.797 1.00 92.50 1111 ILE A N 1
ATOM 8588 C CA . ILE A 1 1111 ? 11.150 28.208 24.798 1.00 92.50 1111 ILE A CA 1
ATOM 8589 C C . ILE A 1 1111 ? 11.763 28.280 23.402 1.00 92.50 1111 ILE A C 1
ATOM 8591 O O . ILE A 1 1111 ? 12.422 27.334 22.986 1.00 92.50 1111 ILE A O 1
ATOM 8595 N N . TYR A 1 1112 ? 11.569 29.384 22.687 1.00 96.25 1112 TYR A N 1
ATOM 8596 C CA . TYR A 1 1112 ? 12.255 29.625 21.416 1.00 96.25 1112 TYR A CA 1
ATOM 8597 C C . TYR A 1 1112 ? 13.304 30.714 21.607 1.00 96.25 1112 TYR A C 1
ATOM 8599 O O . TYR A 1 1112 ? 13.002 31.752 22.198 1.00 96.25 1112 TYR A O 1
ATOM 8607 N N . VAL A 1 1113 ? 14.518 30.497 21.108 1.00 96.81 1113 VAL A N 1
ATOM 8608 C CA . VAL A 1 1113 ? 15.632 31.441 21.216 1.00 96.81 1113 VAL A CA 1
ATOM 8609 C C . VAL A 1 1113 ? 16.106 31.838 19.820 1.00 96.81 1113 VAL A C 1
ATOM 8611 O O . VAL A 1 1113 ? 16.447 30.965 19.032 1.00 96.81 1113 VAL A O 1
ATOM 8614 N N . GLY A 1 1114 ? 16.145 33.140 19.532 1.00 96.50 1114 GLY A N 1
ATOM 8615 C CA . GLY A 1 1114 ? 16.598 33.688 18.244 1.00 96.50 1114 GLY A CA 1
ATOM 8616 C C . GLY A 1 1114 ? 17.230 35.072 18.381 1.00 96.50 1114 GLY A C 1
ATOM 8617 O O . GLY A 1 1114 ? 17.323 35.597 19.492 1.00 96.50 1114 GLY A O 1
ATOM 8618 N N . ASP A 1 1115 ? 17.649 35.704 17.289 1.00 94.94 1115 ASP A N 1
ATOM 8619 C CA . ASP A 1 1115 ? 18.324 37.012 17.342 1.00 94.94 1115 ASP A CA 1
ATOM 8620 C C . ASP A 1 1115 ? 17.881 38.005 16.251 1.00 94.94 1115 ASP A C 1
ATOM 8622 O O . ASP A 1 1115 ? 18.205 39.195 16.335 1.00 94.94 1115 ASP A O 1
ATOM 8626 N N . SER A 1 1116 ? 17.099 37.561 15.263 1.00 94.56 1116 SER A N 1
ATOM 8627 C CA . SER A 1 1116 ? 16.824 38.319 14.040 1.00 94.56 1116 SER A CA 1
ATOM 8628 C C . SER A 1 1116 ? 15.323 38.428 13.715 1.00 94.56 1116 SER A C 1
ATOM 8630 O O . SER A 1 1116 ? 14.494 37.740 14.309 1.00 94.56 1116 SER A O 1
ATOM 8632 N N . PRO A 1 1117 ? 14.913 39.270 12.743 1.00 95.50 1117 PRO A N 1
ATOM 8633 C CA . PRO A 1 1117 ? 13.531 39.290 12.255 1.00 95.50 1117 PRO A CA 1
ATOM 8634 C C . PRO A 1 1117 ? 13.050 37.955 11.670 1.00 95.50 1117 PRO A C 1
ATOM 8636 O O . PRO A 1 1117 ? 11.847 37.718 11.643 1.00 95.50 1117 PRO A O 1
ATOM 8639 N N . THR A 1 1118 ? 13.953 37.063 11.239 1.00 94.00 1118 THR A N 1
ATOM 8640 C CA . THR A 1 1118 ? 13.562 35.715 10.781 1.00 94.00 1118 THR A CA 1
ATOM 8641 C C . THR A 1 1118 ? 13.006 34.865 11.924 1.00 94.00 1118 THR A C 1
ATOM 8643 O O . THR A 1 1118 ? 12.252 33.930 11.695 1.00 94.00 1118 THR A O 1
ATOM 8646 N N . ASP A 1 1119 ? 13.276 35.241 13.170 1.00 97.25 1119 ASP A N 1
ATOM 8647 C CA . ASP A 1 1119 ? 12.778 34.572 14.368 1.00 97.25 1119 ASP A CA 1
ATOM 8648 C C . ASP A 1 1119 ? 11.471 35.164 14.898 1.00 97.25 1119 ASP A C 1
ATOM 8650 O O . ASP A 1 1119 ? 10.917 34.653 15.869 1.00 97.25 1119 ASP A O 1
ATOM 8654 N N . PHE A 1 1120 ? 10.979 36.251 14.297 1.00 97.38 1120 PHE A N 1
ATOM 8655 C CA . PHE A 1 1120 ? 9.867 37.039 14.825 1.00 97.38 1120 PHE A CA 1
ATOM 8656 C C . PHE A 1 1120 ? 8.626 36.193 15.133 1.00 97.38 1120 PHE A C 1
ATOM 8658 O O . PHE A 1 1120 ? 8.131 36.249 16.259 1.00 97.38 1120 PHE A O 1
ATOM 8665 N N . ASP A 1 1121 ? 8.159 35.386 14.178 1.00 96.38 1121 ASP A N 1
ATOM 8666 C CA . ASP A 1 1121 ? 6.938 34.587 14.315 1.00 96.38 1121 ASP A CA 1
ATOM 8667 C C . ASP A 1 1121 ? 7.075 33.501 15.392 1.00 96.38 1121 ASP A C 1
ATOM 8669 O O . ASP A 1 1121 ? 6.149 33.285 16.178 1.00 96.38 1121 ASP A O 1
ATOM 8673 N N . CYS A 1 1122 ? 8.251 32.879 15.514 1.00 96.44 1122 CYS A N 1
ATOM 8674 C CA . CYS A 1 1122 ? 8.553 31.948 16.601 1.00 96.44 1122 CYS A CA 1
ATOM 8675 C C . CYS A 1 1122 ? 8.614 32.650 17.964 1.00 96.44 1122 CYS A C 1
ATOM 8677 O O . CYS A 1 1122 ? 8.034 32.164 18.935 1.00 96.44 1122 CYS A O 1
ATOM 8679 N N . LEU A 1 1123 ? 9.273 33.811 18.045 1.00 97.00 1123 LEU A N 1
ATOM 8680 C CA . LEU A 1 1123 ? 9.435 34.581 19.281 1.00 97.00 1123 LEU A CA 1
ATOM 8681 C C . LEU A 1 1123 ? 8.096 35.063 19.850 1.00 97.00 1123 LEU A C 1
ATOM 8683 O O . LEU A 1 1123 ? 7.917 35.061 21.066 1.00 97.00 1123 LEU A O 1
ATOM 8687 N N . VAL A 1 1124 ? 7.156 35.483 19.000 1.00 94.06 1124 VAL A N 1
ATOM 8688 C CA . VAL A 1 1124 ? 5.834 35.948 19.459 1.00 94.06 1124 VAL A CA 1
ATOM 8689 C C . VAL A 1 1124 ? 4.849 34.806 19.720 1.00 94.06 1124 VAL A C 1
ATOM 8691 O O . VAL A 1 1124 ? 3.869 35.019 20.437 1.00 94.06 1124 VAL A O 1
ATOM 8694 N N . SER A 1 1125 ? 5.102 33.614 19.166 1.00 90.50 1125 SER A N 1
ATOM 8695 C CA . SER A 1 1125 ? 4.219 32.444 19.294 1.00 90.50 1125 SER A CA 1
ATOM 8696 C C . SER A 1 1125 ? 4.628 31.471 20.405 1.00 90.50 1125 SER A C 1
ATOM 8698 O O . SER A 1 1125 ? 3.767 30.770 20.935 1.00 90.50 1125 SER A O 1
ATOM 8700 N N . ALA A 1 1126 ? 5.913 31.408 20.765 1.00 90.94 1126 ALA A N 1
ATOM 8701 C CA . ALA A 1 1126 ? 6.416 30.538 21.828 1.00 90.94 1126 ALA A CA 1
ATOM 8702 C C . ALA A 1 1126 ? 5.903 30.953 23.223 1.00 90.94 1126 ALA A C 1
ATOM 8704 O O . ALA A 1 1126 ? 5.669 32.133 23.491 1.00 90.94 1126 ALA A O 1
ATOM 8705 N N . ASP A 1 1127 ? 5.799 29.997 24.157 1.00 87.12 1127 ASP A N 1
ATOM 8706 C CA . ASP A 1 1127 ? 5.444 30.288 25.558 1.00 87.12 1127 ASP A CA 1
ATOM 8707 C C . ASP A 1 1127 ? 6.478 31.202 26.230 1.00 87.12 1127 ASP A C 1
ATOM 8709 O O . ASP A 1 1127 ? 6.148 32.026 27.095 1.00 87.12 1127 ASP A O 1
ATOM 8713 N N . VAL A 1 1128 ? 7.742 31.037 25.829 1.00 90.69 1128 VAL A N 1
ATOM 8714 C CA . VAL A 1 1128 ? 8.860 31.907 26.193 1.00 90.69 1128 VAL A CA 1
ATOM 8715 C C . VAL A 1 1128 ? 9.693 32.205 24.944 1.00 90.69 1128 VAL A C 1
ATOM 8717 O O . VAL A 1 1128 ? 10.650 31.498 24.639 1.00 90.69 1128 VAL A O 1
ATOM 8720 N N . GLY A 1 1129 ? 9.355 33.270 24.218 1.00 95.38 1129 GLY A N 1
ATOM 8721 C CA . GLY A 1 1129 ? 10.231 33.808 23.174 1.00 95.38 1129 GLY A CA 1
ATOM 8722 C C . GLY A 1 1129 ? 11.396 34.591 23.777 1.00 95.38 1129 GLY A C 1
ATOM 8723 O O . GLY A 1 1129 ? 11.169 35.552 24.516 1.00 95.38 1129 GLY A O 1
ATOM 8724 N N . VAL A 1 1130 ? 12.633 34.200 23.475 1.00 96.69 1130 VAL A N 1
ATOM 8725 C CA . VAL A 1 1130 ? 13.866 34.814 23.984 1.00 96.69 1130 VAL A CA 1
ATOM 8726 C C . VAL A 1 1130 ? 14.714 35.339 22.825 1.00 96.69 1130 VAL A C 1
ATOM 8728 O O . VAL A 1 1130 ? 15.160 34.567 21.986 1.00 96.69 1130 VAL A O 1
ATOM 8731 N N . CYS A 1 1131 ? 15.001 36.638 22.795 1.00 96.12 1131 CYS A N 1
ATOM 8732 C CA . CYS A 1 1131 ? 15.954 37.223 21.861 1.00 96.12 1131 CYS A CA 1
ATOM 8733 C C . CYS A 1 1131 ? 17.353 37.398 22.477 1.00 96.12 1131 CYS A C 1
ATOM 8735 O O . CYS A 1 1131 ? 17.514 37.912 23.589 1.00 96.12 1131 CYS A O 1
ATOM 8737 N N . VAL A 1 1132 ? 18.391 36.987 21.757 1.00 94.25 1132 VAL A N 1
ATOM 8738 C CA . VAL A 1 1132 ? 19.787 37.198 22.163 1.00 94.25 1132 VAL A CA 1
ATOM 8739 C C . VAL A 1 1132 ? 20.218 38.625 21.809 1.00 94.25 1132 VAL A C 1
ATOM 8741 O O . VAL A 1 1132 ? 19.872 39.145 20.749 1.00 94.25 1132 VAL A O 1
ATOM 8744 N N . ARG A 1 1133 ? 20.950 39.294 22.710 1.00 92.19 1133 ARG A N 1
ATOM 8745 C CA . ARG A 1 1133 ? 21.429 40.672 22.514 1.00 92.19 1133 ARG A CA 1
ATOM 8746 C C . ARG A 1 1133 ? 22.906 40.824 22.838 1.00 92.19 1133 ARG A C 1
ATOM 8748 O O . ARG A 1 1133 ? 23.319 40.642 23.982 1.00 92.19 1133 ARG A O 1
ATOM 8755 N N . ASP A 1 1134 ? 23.667 41.268 21.847 1.00 89.69 1134 ASP A N 1
ATOM 8756 C CA . ASP A 1 1134 ? 25.058 41.675 22.009 1.00 89.69 1134 ASP A CA 1
ATOM 8757 C C . ASP A 1 1134 ? 25.181 43.141 22.449 1.00 89.69 1134 ASP A C 1
ATOM 8759 O O . ASP A 1 1134 ? 24.274 43.955 22.268 1.00 89.69 1134 ASP A O 1
ATOM 8763 N N . GLU A 1 1135 ? 26.336 43.504 23.011 1.00 84.25 1135 GLU A N 1
ATOM 8764 C CA . GLU A 1 1135 ? 26.684 44.896 23.308 1.00 84.25 1135 GLU A CA 1
ATOM 8765 C C . GLU A 1 1135 ? 27.979 45.282 22.566 1.00 84.25 1135 GLU A C 1
ATOM 8767 O O . GLU A 1 1135 ? 29.060 44.798 22.925 1.00 84.25 1135 GLU A O 1
ATOM 8772 N N . PRO A 1 1136 ? 27.910 46.159 21.544 1.00 87.94 1136 PRO A N 1
ATOM 8773 C CA . PRO A 1 1136 ? 26.697 46.756 20.972 1.00 87.94 1136 PRO A CA 1
ATOM 8774 C C . PRO A 1 1136 ? 25.885 45.753 20.134 1.00 87.94 1136 PRO A C 1
ATOM 8776 O O . PRO A 1 1136 ? 26.446 44.807 19.586 1.00 87.94 1136 PRO A O 1
ATOM 8779 N N . LEU A 1 1137 ? 24.587 46.024 19.965 1.00 88.12 1137 LEU A N 1
ATOM 8780 C CA . LEU A 1 1137 ? 23.683 45.183 19.170 1.00 88.12 1137 LEU A CA 1
ATOM 8781 C C . LEU A 1 1137 ? 24.154 45.015 17.721 1.00 88.12 1137 LEU A C 1
ATOM 8783 O O . LEU A 1 1137 ? 24.456 46.007 17.032 1.00 88.12 1137 LEU A O 1
ATOM 8787 N N . GLY A 1 1138 ? 24.105 43.764 17.257 1.00 83.06 1138 GLY A N 1
ATOM 8788 C CA . GLY A 1 1138 ? 24.248 43.399 15.849 1.00 83.06 1138 GLY A CA 1
ATOM 8789 C C . GLY A 1 1138 ? 23.153 44.013 14.968 1.00 83.06 1138 GLY A C 1
ATOM 8790 O O . GLY A 1 1138 ? 22.166 44.564 15.460 1.00 83.06 1138 GLY A O 1
ATOM 8791 N N . SER A 1 1139 ? 23.324 43.951 13.645 1.00 83.00 1139 SER A N 1
ATOM 8792 C CA . SER A 1 1139 ? 22.343 44.500 12.694 1.00 83.00 1139 SER A CA 1
ATOM 8793 C C . SER A 1 1139 ? 20.986 43.804 12.793 1.00 83.00 1139 SER A C 1
ATOM 8795 O O . SER A 1 1139 ? 19.988 44.501 12.958 1.00 83.00 1139 SER A O 1
ATOM 8797 N N . GLY A 1 1140 ? 20.959 42.465 12.773 1.00 88.31 1140 GLY A N 1
ATOM 8798 C CA . GLY A 1 1140 ? 19.727 41.676 12.917 1.00 88.31 1140 GLY A CA 1
ATOM 8799 C C . GLY A 1 1140 ? 19.025 41.942 14.250 1.00 88.31 1140 GLY A C 1
ATOM 8800 O O . GLY A 1 1140 ? 17.846 42.280 14.275 1.00 88.31 1140 GLY A O 1
ATOM 8801 N N . GLN A 1 1141 ? 19.783 41.947 15.349 1.00 92.75 1141 GLN A N 1
ATOM 8802 C CA . GLN A 1 1141 ? 19.264 42.246 16.690 1.00 92.75 1141 GLN A CA 1
ATOM 8803 C C . GLN A 1 1141 ? 18.675 43.657 16.810 1.00 92.75 1141 GLN A C 1
ATOM 8805 O O . GLN A 1 1141 ? 17.666 43.863 17.489 1.00 92.75 1141 GLN A O 1
ATOM 8810 N N . ARG A 1 1142 ? 19.289 44.652 16.155 1.00 92.56 1142 ARG A N 1
ATOM 8811 C CA . ARG A 1 1142 ? 18.771 46.025 16.123 1.00 92.56 1142 ARG A CA 1
ATOM 8812 C C . ARG A 1 1142 ? 17.472 46.111 15.330 1.00 92.56 1142 ARG A C 1
ATOM 8814 O O . ARG A 1 1142 ? 16.530 46.740 15.799 1.00 92.56 1142 ARG A O 1
ATOM 8821 N N . GLU A 1 1143 ? 17.410 45.464 14.170 1.00 94.38 1143 GLU A N 1
ATOM 8822 C CA . GLU A 1 1143 ? 16.203 45.422 13.341 1.00 94.38 1143 GLU A CA 1
ATOM 8823 C C . GLU A 1 1143 ? 15.054 44.686 14.043 1.00 94.38 1143 GLU A C 1
ATOM 8825 O O . GLU A 1 1143 ? 13.915 45.162 14.037 1.00 94.38 1143 GLU A O 1
ATOM 8830 N N . LEU A 1 1144 ? 15.351 43.575 14.724 1.00 96.44 1144 LEU A N 1
ATOM 8831 C CA . LEU A 1 1144 ? 14.388 42.868 15.562 1.00 96.44 1144 LEU A CA 1
ATOM 8832 C C . LEU A 1 1144 ? 13.904 43.761 16.711 1.00 96.44 1144 LEU A C 1
ATOM 8834 O O . LEU A 1 1144 ? 12.701 43.848 16.945 1.00 96.44 1144 LEU A O 1
ATOM 8838 N N . GLN A 1 1145 ? 14.801 44.473 17.403 1.00 95.25 1145 GLN A N 1
ATOM 8839 C CA . GLN A 1 1145 ? 14.408 45.410 18.459 1.00 95.25 1145 GLN A CA 1
ATOM 8840 C C . GLN A 1 1145 ? 13.475 46.508 17.933 1.00 95.25 1145 GLN A C 1
ATOM 8842 O O . GLN A 1 1145 ? 12.434 46.758 18.542 1.00 95.25 1145 GLN A O 1
ATOM 8847 N N . GLU A 1 1146 ? 13.837 47.160 16.827 1.00 95.19 1146 GLU A N 1
ATOM 8848 C CA . GLU A 1 1146 ? 13.020 48.207 16.204 1.00 95.19 1146 GLU A CA 1
ATOM 8849 C C . GLU A 1 1146 ? 11.655 47.657 15.766 1.00 95.19 1146 GLU A C 1
ATOM 8851 O O . GLU A 1 1146 ? 10.635 48.333 15.903 1.00 95.19 1146 GLU A O 1
ATOM 8856 N N . THR A 1 1147 ? 11.619 46.413 15.286 1.00 96.31 1147 THR A N 1
ATOM 8857 C CA . THR A 1 1147 ? 10.392 45.719 14.888 1.00 96.31 1147 THR A CA 1
ATOM 8858 C C . THR A 1 1147 ? 9.497 45.412 16.081 1.00 96.31 1147 THR A C 1
ATOM 8860 O O . THR A 1 1147 ? 8.329 45.795 16.055 1.00 96.31 1147 THR A O 1
ATOM 8863 N N . LEU A 1 1148 ? 10.034 44.814 17.148 1.00 96.06 1148 LEU A N 1
ATOM 8864 C CA . LEU A 1 1148 ? 9.291 44.518 18.378 1.00 96.06 1148 LEU A CA 1
ATOM 8865 C C . LEU A 1 1148 ? 8.715 45.795 19.006 1.00 96.06 1148 LEU A C 1
ATOM 8867 O O . LEU A 1 1148 ? 7.530 45.835 19.338 1.00 96.06 1148 LEU A O 1
ATOM 8871 N N . GLU A 1 1149 ? 9.508 46.869 19.089 1.00 94.31 1149 GLU A N 1
ATOM 8872 C CA . GLU A 1 1149 ? 9.044 48.171 19.587 1.00 94.31 1149 GLU A CA 1
ATOM 8873 C C . GLU A 1 1149 ? 7.915 48.738 18.714 1.00 94.31 1149 GLU A C 1
ATOM 8875 O O . GLU A 1 1149 ? 6.890 49.202 19.220 1.00 94.31 1149 GLU A O 1
ATOM 8880 N N . ARG A 1 1150 ? 8.071 48.656 17.391 1.00 94.62 1150 ARG A N 1
ATOM 8881 C CA . ARG A 1 1150 ? 7.105 49.168 16.415 1.00 94.62 1150 ARG A CA 1
ATOM 8882 C C . ARG A 1 1150 ? 5.776 48.413 16.414 1.00 94.62 1150 ARG A C 1
ATOM 8884 O O . ARG A 1 1150 ? 4.738 49.056 16.249 1.00 94.62 1150 ARG A O 1
ATOM 8891 N N . VAL A 1 1151 ? 5.788 47.088 16.583 1.00 93.75 1151 VAL A N 1
ATOM 8892 C CA . VAL A 1 1151 ? 4.563 46.268 16.648 1.00 93.75 1151 VAL A CA 1
ATOM 8893 C C . VAL A 1 1151 ? 3.928 46.235 18.044 1.00 93.75 1151 VAL A C 1
ATOM 8895 O O . VAL A 1 1151 ? 2.883 45.614 18.228 1.00 93.75 1151 VAL A O 1
ATOM 8898 N N . GLY A 1 1152 ? 4.535 46.912 19.025 1.00 90.75 1152 GLY A N 1
ATOM 8899 C CA . GLY A 1 1152 ? 4.015 47.017 20.387 1.00 90.75 1152 GLY A CA 1
ATOM 8900 C C . GLY A 1 1152 ? 4.290 45.800 21.275 1.00 90.75 1152 GLY A C 1
ATOM 8901 O O . GLY A 1 1152 ? 3.586 45.613 22.267 1.00 90.75 1152 GLY A O 1
ATOM 8902 N N . VAL A 1 1153 ? 5.296 44.985 20.944 1.00 93.25 1153 VAL A N 1
ATOM 8903 C CA . VAL A 1 1153 ? 5.754 43.869 21.782 1.00 93.25 1153 VAL A CA 1
ATOM 8904 C C . VAL A 1 1153 ? 6.728 44.401 22.834 1.00 93.25 1153 VAL A C 1
ATOM 8906 O O . VAL A 1 1153 ? 7.734 45.035 22.516 1.00 93.25 1153 VAL A O 1
ATOM 8909 N N . GLU A 1 1154 ? 6.430 44.161 24.111 1.00 91.31 1154 GLU A N 1
ATOM 8910 C CA . GLU A 1 1154 ? 7.294 44.602 25.209 1.00 91.31 1154 GLU A CA 1
ATOM 8911 C C . GLU A 1 1154 ? 8.502 43.669 25.337 1.00 91.31 1154 GLU A C 1
ATOM 8913 O O . GLU A 1 1154 ? 8.348 42.448 25.311 1.00 91.31 1154 GLU A O 1
ATOM 8918 N N . VAL A 1 1155 ? 9.701 44.241 25.499 1.00 93.06 1155 VAL A N 1
ATOM 8919 C CA . VAL A 1 1155 ? 10.940 43.464 25.621 1.00 93.06 1155 VAL A CA 1
ATOM 8920 C C . VAL A 1 1155 ? 11.560 43.622 27.005 1.00 93.06 1155 VAL A C 1
ATOM 8922 O O . VAL A 1 1155 ? 12.024 44.707 27.364 1.00 93.06 1155 VAL A O 1
ATOM 8925 N N . LEU A 1 1156 ? 11.590 42.537 27.782 1.00 92.94 1156 LEU A N 1
ATOM 8926 C CA . LEU A 1 1156 ? 12.079 42.501 29.168 1.00 92.94 1156 LEU A CA 1
ATOM 8927 C C . LEU A 1 1156 ? 13.294 41.579 29.298 1.00 92.94 1156 LEU A C 1
ATOM 8929 O O . LEU A 1 1156 ? 13.448 40.647 28.521 1.00 92.94 1156 LEU A O 1
ATOM 8933 N N . ARG A 1 1157 ? 14.180 41.810 30.273 1.00 93.62 1157 ARG A N 1
ATOM 8934 C CA . ARG A 1 1157 ? 15.284 40.865 30.523 1.00 93.62 1157 ARG A CA 1
ATOM 8935 C C . ARG A 1 1157 ? 14.714 39.572 31.106 1.00 93.62 1157 ARG A C 1
ATOM 8937 O O . ARG A 1 1157 ? 13.844 39.654 31.971 1.00 93.62 1157 ARG A O 1
ATOM 8944 N N . LEU A 1 1158 ? 15.196 38.415 30.653 1.00 93.00 1158 LEU A N 1
ATOM 8945 C CA . LEU A 1 1158 ? 14.729 37.117 31.142 1.00 93.00 1158 LEU A CA 1
ATOM 8946 C C . LEU A 1 1158 ? 14.962 36.992 32.658 1.00 93.00 1158 LEU A C 1
ATOM 8948 O O . LEU A 1 1158 ? 16.097 36.952 33.127 1.00 93.00 1158 LEU A O 1
ATOM 8952 N N . ASP A 1 1159 ? 13.871 36.934 33.419 1.00 87.94 1159 ASP A N 1
ATOM 8953 C CA . ASP A 1 1159 ? 13.863 36.700 34.862 1.00 87.94 1159 ASP A CA 1
ATOM 8954 C C . ASP A 1 1159 ? 12.649 35.839 35.230 1.00 87.94 1159 ASP A C 1
ATOM 8956 O O . ASP A 1 1159 ? 11.520 36.123 34.823 1.00 87.94 1159 ASP A O 1
ATOM 8960 N N . LEU A 1 1160 ? 12.869 34.784 36.019 1.00 82.88 1160 LEU A N 1
ATOM 8961 C CA . LEU A 1 1160 ? 11.805 33.855 36.410 1.00 82.88 1160 LEU A CA 1
ATOM 8962 C C . LEU A 1 1160 ? 10.707 34.554 37.225 1.00 82.88 1160 LEU A C 1
ATOM 8964 O O . LEU A 1 1160 ? 9.526 34.245 37.059 1.00 82.88 1160 LEU A O 1
ATOM 8968 N N . GLY A 1 1161 ? 11.077 35.499 38.095 1.00 82.06 1161 GLY A N 1
ATOM 8969 C CA . GLY A 1 1161 ? 10.127 36.245 38.917 1.00 82.06 1161 GLY A CA 1
ATOM 8970 C C . GLY A 1 1161 ? 9.185 37.103 38.073 1.00 82.06 1161 GLY A C 1
ATOM 8971 O O . GLY A 1 1161 ? 7.963 37.036 38.249 1.00 82.06 1161 GLY A O 1
ATOM 8972 N N . GLU A 1 1162 ? 9.744 37.862 37.130 1.00 85.00 1162 GLU A N 1
ATOM 8973 C CA . GLU A 1 1162 ? 8.976 38.664 36.172 1.00 85.00 1162 GLU A CA 1
ATOM 8974 C C . GLU A 1 1162 ? 8.126 37.791 35.233 1.00 85.00 1162 GLU A C 1
ATOM 8976 O O . GLU A 1 1162 ? 6.954 38.104 35.014 1.00 85.00 1162 GLU A O 1
ATOM 8981 N N . TRP A 1 1163 ? 8.638 36.653 34.746 1.00 83.50 1163 TRP A N 1
ATOM 8982 C CA . TRP A 1 1163 ? 7.860 35.743 33.893 1.00 83.50 1163 TRP A CA 1
ATOM 8983 C C . TRP A 1 1163 ? 6.668 35.119 34.631 1.00 83.50 1163 TRP A C 1
ATOM 8985 O O . TRP A 1 1163 ? 5.535 35.161 34.140 1.00 83.50 1163 TRP A O 1
ATOM 8995 N N . VAL A 1 1164 ? 6.867 34.618 35.859 1.00 81.81 1164 VAL A N 1
ATOM 8996 C CA . VAL A 1 1164 ? 5.772 34.093 36.699 1.00 81.81 1164 VAL A CA 1
ATOM 8997 C C . VAL A 1 1164 ? 4.731 35.181 36.977 1.00 81.81 1164 VAL A C 1
ATOM 8999 O O . VAL A 1 1164 ? 3.523 34.909 36.980 1.00 81.81 1164 VAL A O 1
ATOM 9002 N N . ARG A 1 1165 ? 5.169 36.425 37.204 1.00 79.88 1165 ARG A N 1
ATOM 9003 C CA . ARG A 1 1165 ? 4.273 37.571 37.389 1.00 79.88 1165 ARG A CA 1
ATOM 9004 C C . ARG A 1 1165 ? 3.461 37.859 36.125 1.00 79.88 1165 ARG A C 1
ATOM 9006 O O . ARG A 1 1165 ? 2.235 37.932 36.223 1.00 79.88 1165 ARG A O 1
ATOM 9013 N N . PHE A 1 1166 ? 4.107 37.947 34.965 1.00 80.38 1166 PHE A N 1
ATOM 9014 C CA . PHE A 1 1166 ? 3.457 38.158 33.670 1.00 80.38 1166 PHE A CA 1
ATOM 9015 C C . PHE A 1 1166 ? 2.421 37.069 33.365 1.00 80.38 1166 PHE A C 1
ATOM 9017 O O . PHE A 1 1166 ? 1.280 37.373 33.009 1.00 80.38 1166 PHE A O 1
ATOM 9024 N N . ARG A 1 1167 ? 2.762 35.796 33.593 1.00 77.62 1167 ARG A N 1
ATOM 9025 C CA . ARG A 1 1167 ? 1.828 34.675 33.418 1.00 77.62 1167 ARG A CA 1
ATOM 9026 C C . ARG A 1 1167 ? 0.603 34.776 34.327 1.00 77.62 1167 ARG A C 1
ATOM 9028 O O . ARG A 1 1167 ? -0.514 34.488 33.895 1.00 77.62 1167 ARG A O 1
ATOM 9035 N N . ARG A 1 1168 ? 0.784 35.192 35.586 1.00 74.56 1168 ARG A N 1
ATOM 9036 C CA . ARG A 1 1168 ? -0.331 35.417 36.526 1.00 74.56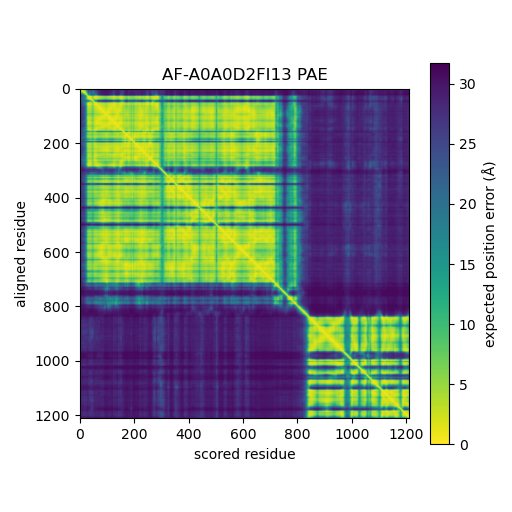 1168 ARG A CA 1
ATOM 9037 C C . ARG A 1 1168 ? -1.210 36.596 36.114 1.00 74.56 1168 ARG A C 1
ATOM 9039 O O . ARG A 1 1168 ? -2.425 36.520 36.286 1.00 74.56 1168 ARG A O 1
ATOM 9046 N N . GLU A 1 1169 ? -0.618 37.676 35.613 1.00 71.94 1169 GLU A N 1
ATOM 9047 C CA . GLU A 1 1169 ? -1.347 38.859 35.141 1.00 71.94 1169 GLU A CA 1
ATOM 9048 C C . GLU A 1 1169 ? -2.148 38.540 33.865 1.00 71.94 1169 GLU A C 1
ATOM 9050 O O . GLU A 1 1169 ? -3.358 38.772 33.841 1.00 71.94 1169 GLU A O 1
ATOM 9055 N N . SER A 1 1170 ? -1.533 37.875 32.883 1.00 65.56 1170 SER A N 1
ATOM 9056 C CA . SER A 1 1170 ? -2.187 37.425 31.644 1.00 65.56 1170 SER A CA 1
ATOM 9057 C C . SER A 1 1170 ? -3.327 36.434 31.909 1.00 65.56 1170 SER A C 1
ATOM 9059 O O . SER A 1 1170 ? -4.424 36.578 31.371 1.00 65.56 1170 SER A O 1
ATOM 9061 N N . GLY A 1 1171 ? -3.125 35.467 32.814 1.00 56.25 1171 GLY A N 1
ATOM 9062 C CA . GLY A 1 1171 ? -4.177 34.526 33.218 1.00 56.25 1171 GLY A CA 1
ATOM 9063 C C . GLY A 1 1171 ? -5.348 35.180 33.968 1.00 56.25 1171 GLY A C 1
ATOM 9064 O O . GLY A 1 1171 ? -6.479 34.697 33.897 1.00 56.25 1171 GLY A O 1
ATOM 9065 N N . ARG A 1 1172 ? -5.118 36.300 34.674 1.00 49.28 1172 ARG A N 1
ATOM 9066 C CA . ARG A 1 1172 ? -6.196 37.102 35.284 1.00 49.28 1172 ARG A CA 1
ATOM 9067 C C . ARG A 1 1172 ? -6.977 37.901 34.246 1.00 49.28 1172 ARG A C 1
ATOM 9069 O O . ARG A 1 1172 ? -8.183 38.042 34.418 1.00 49.28 1172 ARG A O 1
ATOM 9076 N N . GLN A 1 1173 ? -6.319 38.390 33.197 1.00 43.91 1173 GLN A N 1
ATOM 9077 C CA . GLN A 1 1173 ? -6.959 39.136 32.113 1.00 43.91 1173 GLN A CA 1
ATOM 9078 C C . GLN A 1 1173 ? -7.953 38.249 31.342 1.00 43.91 1173 GLN A C 1
ATOM 9080 O O . GLN A 1 1173 ? -9.106 38.636 31.178 1.00 43.91 1173 GLN A O 1
ATOM 9085 N N . VAL A 1 1174 ? -7.568 37.000 31.036 1.00 44.94 1174 VAL A N 1
ATOM 9086 C CA . VAL A 1 1174 ? -8.449 35.989 30.408 1.00 44.94 1174 VAL A CA 1
ATOM 9087 C C . VAL A 1 1174 ? -9.660 35.628 31.286 1.00 44.94 1174 VAL A C 1
ATOM 9089 O O . VAL A 1 1174 ? -10.736 35.345 30.773 1.00 44.94 1174 VAL A O 1
ATOM 9092 N N . ARG A 1 1175 ? -9.526 35.658 32.622 1.00 39.19 1175 ARG A N 1
ATOM 9093 C CA . ARG A 1 1175 ? -10.649 35.394 33.547 1.00 39.19 1175 ARG A CA 1
ATOM 9094 C C . ARG A 1 1175 ? -11.549 36.606 33.814 1.00 39.19 1175 ARG A C 1
ATOM 9096 O O . ARG A 1 1175 ? -12.666 36.415 34.288 1.00 39.19 1175 ARG A O 1
ATOM 9103 N N . ALA A 1 1176 ? -11.066 37.827 33.589 1.00 38.81 1176 ALA A N 1
ATOM 9104 C CA . ALA A 1 1176 ? -11.810 39.054 33.875 1.00 38.81 1176 ALA A CA 1
ATOM 9105 C C . ALA A 1 1176 ? -12.669 39.521 32.689 1.00 38.81 1176 ALA A C 1
ATOM 9107 O O . ALA A 1 1176 ? -13.744 40.076 32.911 1.00 38.81 1176 ALA A O 1
ATOM 9108 N N . GLU A 1 1177 ? -12.235 39.267 31.455 1.00 30.20 1177 GLU A N 1
ATOM 9109 C CA . GLU A 1 1177 ? -12.974 39.618 30.240 1.00 30.20 1177 GLU A CA 1
ATOM 9110 C C . GLU A 1 1177 ? -13.444 38.339 29.544 1.00 30.20 1177 GLU A C 1
ATOM 9112 O O . GLU A 1 1177 ? -12.754 37.737 28.727 1.00 30.20 1177 GLU A O 1
ATOM 9117 N N . GLY A 1 1178 ? -14.641 37.884 29.918 1.00 31.38 1178 GLY A N 1
ATOM 9118 C CA . GLY A 1 1178 ? -15.346 36.862 29.157 1.00 31.38 1178 GLY A CA 1
ATOM 9119 C C . GLY A 1 1178 ? -15.723 37.412 27.782 1.00 31.38 1178 GLY A C 1
ATOM 9120 O O . GLY A 1 1178 ? -16.696 38.151 27.673 1.00 31.38 1178 GLY A O 1
ATOM 9121 N N . GLY A 1 1179 ? -14.968 37.037 26.750 1.00 27.91 1179 GLY A N 1
ATOM 9122 C CA . GLY A 1 1179 ? -15.313 37.271 25.347 1.00 27.91 1179 GLY A CA 1
ATOM 9123 C C . GLY A 1 1179 ? -14.372 38.222 24.604 1.00 27.91 1179 GLY A C 1
ATOM 9124 O O . GLY A 1 1179 ? -14.241 39.379 24.979 1.00 27.91 1179 GLY A O 1
ATOM 9125 N N . GLY A 1 1180 ? -13.783 37.700 23.520 1.00 33.91 1180 GLY A N 1
ATOM 9126 C CA . GLY A 1 1180 ? -13.287 38.414 22.335 1.00 33.91 1180 GLY A CA 1
ATOM 9127 C C . GLY A 1 1180 ? -12.451 39.673 22.565 1.00 33.91 1180 GLY A C 1
ATOM 9128 O O . GLY A 1 1180 ? -12.995 40.772 22.638 1.00 33.91 1180 GLY A O 1
ATOM 9129 N N . GLY A 1 1181 ? -11.125 39.539 22.563 1.00 29.94 1181 GLY A N 1
ATOM 9130 C CA . GLY A 1 1181 ? -10.236 40.696 22.514 1.00 29.94 1181 GLY A CA 1
ATOM 9131 C C . GLY A 1 1181 ? -8.831 40.337 22.045 1.00 29.94 1181 GLY A C 1
ATOM 9132 O O . GLY A 1 1181 ? -8.059 39.767 22.812 1.00 29.94 1181 GLY A O 1
ATOM 9133 N N . ASP A 1 1182 ? -8.491 40.753 20.824 1.00 42.94 1182 ASP A N 1
ATOM 9134 C CA . ASP A 1 1182 ? -7.173 40.690 20.157 1.00 42.94 1182 ASP A CA 1
ATOM 9135 C C . ASP A 1 1182 ? -6.049 41.491 20.862 1.00 42.94 1182 ASP A C 1
ATOM 9137 O O . ASP A 1 1182 ? -5.099 41.949 20.238 1.00 42.94 1182 ASP A O 1
ATOM 9141 N N . ASN A 1 1183 ? -6.126 41.682 22.180 1.00 44.19 1183 ASN A N 1
ATOM 9142 C CA . ASN A 1 1183 ? -5.190 42.489 22.969 1.00 44.19 1183 ASN A CA 1
ATOM 9143 C C . ASN A 1 1183 ? -4.429 41.653 24.011 1.00 44.19 1183 ASN A C 1
ATOM 9145 O O . ASN A 1 1183 ? -4.129 42.129 25.111 1.00 44.19 1183 ASN A O 1
ATOM 9149 N N . LYS A 1 1184 ? -4.104 40.392 23.696 1.00 58.53 1184 LYS A N 1
ATOM 9150 C CA . LYS A 1 1184 ? -3.194 39.602 24.537 1.00 58.53 1184 LYS A CA 1
ATOM 9151 C C . LYS A 1 1184 ? -1.819 40.274 24.485 1.00 58.53 1184 LYS A C 1
ATOM 9153 O O . LYS A 1 1184 ? -1.180 40.314 23.440 1.00 58.53 1184 LYS A O 1
ATOM 9158 N N . LYS A 1 1185 ? -1.391 40.863 25.602 1.00 74.44 1185 LYS A N 1
ATOM 9159 C CA . LYS A 1 1185 ? -0.095 41.540 25.705 1.00 74.44 1185 LYS A CA 1
ATOM 9160 C C . LYS A 1 1185 ? 1.019 40.510 25.484 1.00 74.44 1185 LYS A C 1
ATOM 9162 O O . LYS A 1 1185 ? 1.163 39.608 26.303 1.00 74.44 1185 LYS A O 1
ATOM 9167 N N . VAL A 1 1186 ? 1.775 40.633 24.395 1.00 86.62 1186 VAL A N 1
ATOM 9168 C CA . VAL A 1 1186 ? 2.912 39.753 24.077 1.00 86.62 1186 VAL A CA 1
ATOM 9169 C C . VAL A 1 1186 ? 4.189 40.350 24.670 1.00 86.62 1186 VAL A C 1
ATOM 9171 O O . VAL A 1 1186 ? 4.436 41.551 24.535 1.00 86.62 1186 VAL A O 1
ATOM 9174 N N . VAL A 1 1187 ? 4.980 39.516 25.346 1.00 91.38 1187 VAL A N 1
ATOM 9175 C CA . VAL A 1 1187 ? 6.282 39.883 25.917 1.00 91.38 1187 VAL A CA 1
ATOM 9176 C C . VAL A 1 1187 ? 7.335 38.954 25.335 1.00 91.38 1187 VAL A C 1
ATOM 9178 O O . VAL A 1 1187 ? 7.213 37.738 25.467 1.00 91.38 1187 VAL A O 1
ATOM 9181 N N . VAL A 1 1188 ? 8.371 39.536 24.739 1.00 95.19 1188 VAL A N 1
ATOM 9182 C CA . VAL A 1 1188 ? 9.587 38.821 24.338 1.00 95.19 1188 VAL A CA 1
ATOM 9183 C C . VAL A 1 1188 ? 10.664 39.099 25.381 1.00 95.19 1188 VAL A C 1
ATOM 9185 O O . VAL A 1 1188 ? 10.827 40.223 25.858 1.00 95.19 1188 VAL A O 1
ATOM 9188 N N . TRP A 1 1189 ? 11.393 38.070 25.778 1.00 96.00 1189 TRP A N 1
ATOM 9189 C CA . TRP A 1 1189 ? 12.459 38.175 26.768 1.00 96.00 1189 TRP A CA 1
ATOM 9190 C C . TRP A 1 1189 ? 13.792 38.380 26.069 1.00 96.00 1189 TRP A C 1
ATOM 9192 O O . TRP A 1 1189 ? 13.941 37.964 24.931 1.00 96.00 1189 TRP A O 1
ATOM 9202 N N . TRP A 1 1190 ? 14.776 38.988 26.724 1.00 95.38 1190 TRP A N 1
ATOM 9203 C CA . TRP A 1 1190 ? 16.123 39.087 26.168 1.00 95.38 1190 TRP A CA 1
ATOM 9204 C C . TRP A 1 1190 ? 17.202 38.601 27.134 1.00 95.38 1190 TRP A C 1
ATOM 9206 O O . TRP A 1 1190 ? 17.062 38.744 28.355 1.00 95.38 1190 TRP A O 1
ATOM 9216 N N . VAL A 1 1191 ? 18.282 38.051 26.573 1.00 94.31 1191 VAL A N 1
ATOM 9217 C CA . VAL A 1 1191 ? 19.472 37.547 27.286 1.00 94.31 1191 VAL A CA 1
ATOM 9218 C C . VAL A 1 1191 ? 20.760 38.057 26.637 1.00 94.31 1191 VAL A C 1
ATOM 9220 O O . VAL A 1 1191 ? 20.782 38.314 25.434 1.00 94.31 1191 VAL A O 1
ATOM 9223 N N . ALA A 1 1192 ? 21.833 38.211 27.419 1.00 88.31 1192 ALA A N 1
ATOM 9224 C CA . ALA A 1 1192 ? 23.158 38.559 26.893 1.00 88.31 1192 ALA A CA 1
ATOM 9225 C C . ALA A 1 1192 ? 23.977 37.315 26.496 1.00 88.31 1192 ALA A C 1
ATOM 9227 O O . ALA A 1 1192 ? 24.787 37.357 25.570 1.00 88.31 1192 ALA A O 1
ATOM 9228 N N . ASP A 1 1193 ? 23.762 36.198 27.194 1.00 87.38 1193 ASP A N 1
ATOM 9229 C CA . ASP A 1 1193 ? 24.399 34.909 26.927 1.00 87.38 1193 ASP A CA 1
ATOM 9230 C C . ASP A 1 1193 ? 23.432 33.741 27.182 1.00 87.38 1193 ASP A C 1
ATOM 9232 O O . ASP A 1 1193 ? 22.392 33.894 27.830 1.00 87.38 1193 ASP A O 1
ATOM 9236 N N . LEU A 1 1194 ? 23.770 32.554 26.674 1.00 92.12 1194 LEU A N 1
ATOM 9237 C CA . LEU A 1 1194 ? 22.896 31.381 26.767 1.00 92.12 1194 LEU A CA 1
ATOM 9238 C C . LEU A 1 1194 ? 22.871 30.773 28.179 1.00 92.12 1194 LEU A C 1
ATOM 9240 O O . LEU A 1 1194 ? 21.937 30.045 28.518 1.00 92.12 1194 LEU A O 1
ATOM 9244 N N . ARG A 1 1195 ? 23.813 31.132 29.066 1.00 88.75 1195 ARG A N 1
ATOM 9245 C CA . ARG A 1 1195 ? 23.783 30.697 30.475 1.00 88.75 1195 ARG A CA 1
ATOM 9246 C C . ARG A 1 1195 ? 22.621 31.327 31.229 1.00 88.75 1195 ARG A C 1
ATOM 9248 O O . ARG A 1 1195 ? 22.200 30.790 32.253 1.00 88.75 1195 ARG A O 1
ATOM 9255 N N . GLU A 1 1196 ? 22.107 32.476 30.791 1.00 89.81 1196 GLU A N 1
ATOM 9256 C CA . GLU A 1 1196 ? 20.854 33.033 31.322 1.00 89.81 1196 GLU A CA 1
ATOM 9257 C C . GLU A 1 1196 ? 19.656 32.124 31.004 1.00 89.81 1196 GLU A C 1
ATOM 9259 O O . GLU A 1 1196 ? 18.830 31.895 31.889 1.00 89.81 1196 GLU A O 1
ATOM 9264 N N . VAL A 1 1197 ? 19.604 31.534 29.804 1.00 91.31 1197 VAL A N 1
ATOM 9265 C CA . VAL A 1 1197 ? 18.554 30.578 29.408 1.00 91.31 1197 VAL A CA 1
ATOM 9266 C C . VAL A 1 1197 ? 18.675 29.285 30.215 1.00 91.31 1197 VAL A C 1
ATOM 9268 O O . VAL A 1 1197 ? 17.701 28.867 30.838 1.00 91.31 1197 VAL A O 1
ATOM 9271 N N . ALA A 1 1198 ? 19.875 28.701 30.305 1.00 85.62 1198 ALA A N 1
ATOM 9272 C CA . ALA A 1 1198 ? 20.109 27.495 31.107 1.00 85.62 1198 ALA A CA 1
ATOM 9273 C C . ALA A 1 1198 ? 19.729 27.703 32.588 1.00 85.62 1198 ALA A C 1
ATOM 9275 O O . ALA A 1 1198 ? 19.036 26.878 33.185 1.00 85.62 1198 ALA A O 1
ATOM 9276 N N . ARG A 1 1199 ? 20.104 28.850 33.178 1.00 84.50 1199 ARG A N 1
ATOM 9277 C CA . ARG A 1 1199 ? 19.715 29.215 34.553 1.00 84.50 1199 ARG A CA 1
ATOM 9278 C C . ARG A 1 1199 ? 18.209 29.391 34.712 1.00 84.50 1199 ARG A C 1
ATOM 9280 O O . ARG A 1 1199 ? 17.680 29.023 35.760 1.00 84.50 1199 ARG A O 1
ATOM 9287 N N . PHE A 1 1200 ? 17.528 29.965 33.721 1.00 86.38 1200 PHE A N 1
ATOM 9288 C CA . PHE A 1 1200 ? 16.074 30.101 33.736 1.00 86.38 1200 PHE A CA 1
ATOM 9289 C C . PHE A 1 1200 ? 15.388 28.731 33.721 1.00 86.38 1200 PHE A C 1
ATOM 9291 O O . PHE A 1 1200 ? 14.515 28.494 34.552 1.00 86.38 1200 PHE A O 1
ATOM 9298 N N . VAL A 1 1201 ? 15.821 27.820 32.846 1.00 85.00 1201 VAL A N 1
ATOM 9299 C CA . VAL A 1 1201 ? 15.291 26.450 32.725 1.00 85.00 1201 VAL A CA 1
ATOM 9300 C C . VAL A 1 1201 ? 15.476 25.674 34.029 1.00 85.00 1201 VAL A C 1
ATOM 9302 O O . VAL A 1 1201 ? 14.515 25.125 34.566 1.00 85.00 1201 VAL A O 1
ATOM 9305 N N . ASP A 1 1202 ? 16.679 25.705 34.601 1.00 76.06 1202 ASP A N 1
ATOM 9306 C CA . ASP A 1 1202 ? 16.992 25.071 35.885 1.00 76.06 1202 ASP A CA 1
ATOM 9307 C C . ASP A 1 1202 ? 16.190 25.691 37.051 1.00 76.06 1202 ASP A C 1
ATOM 9309 O O . ASP A 1 1202 ? 15.620 24.990 37.894 1.00 76.06 1202 ASP A O 1
ATOM 9313 N N . ALA A 1 1203 ? 16.063 27.022 37.092 1.00 76.38 1203 ALA A N 1
ATOM 9314 C CA . ALA A 1 1203 ? 15.254 27.705 38.098 1.00 76.38 1203 ALA A CA 1
ATOM 9315 C C . ALA A 1 1203 ? 13.753 27.407 37.954 1.00 76.38 1203 ALA A C 1
ATOM 9317 O O . ALA A 1 1203 ? 13.087 27.213 38.972 1.00 76.38 1203 ALA A O 1
ATOM 9318 N N . TYR A 1 1204 ? 13.226 27.333 36.730 1.00 77.62 1204 TYR A N 1
ATOM 9319 C CA . TYR A 1 1204 ? 11.843 26.945 36.468 1.00 77.62 1204 TYR A CA 1
ATOM 9320 C C . TYR A 1 1204 ? 11.603 25.483 36.862 1.00 77.62 1204 TYR A C 1
ATOM 9322 O O . TYR A 1 1204 ? 10.646 25.198 37.577 1.00 77.62 1204 TYR A O 1
ATOM 9330 N N . GLY A 1 1205 ? 12.518 24.574 36.515 1.00 69.50 1205 GLY A N 1
ATOM 9331 C CA . GLY A 1 1205 ? 12.462 23.172 36.928 1.00 69.50 1205 GLY A CA 1
ATOM 9332 C C . GLY A 1 1205 ? 12.463 22.982 38.451 1.00 69.50 1205 GLY A C 1
ATOM 9333 O O . GLY A 1 1205 ? 11.827 22.051 38.951 1.00 69.50 1205 GLY A O 1
ATOM 9334 N N . ARG A 1 1206 ? 13.130 23.866 39.212 1.00 65.94 1206 ARG A N 1
ATOM 9335 C CA . ARG A 1 1206 ? 13.020 23.936 40.684 1.00 65.94 1206 ARG A CA 1
ATOM 9336 C C . ARG A 1 1206 ? 11.708 24.558 41.161 1.00 65.94 1206 ARG A C 1
ATOM 9338 O O . ARG A 1 1206 ? 11.103 24.031 42.084 1.00 65.94 1206 ARG A O 1
ATOM 9345 N N . TYR A 1 1207 ? 11.272 25.659 40.554 1.00 64.25 1207 TYR A N 1
ATOM 9346 C CA . TYR A 1 1207 ? 10.020 26.326 40.914 1.00 64.25 1207 TYR A CA 1
ATOM 9347 C C . TYR A 1 1207 ? 8.812 25.403 40.734 1.00 64.25 1207 TYR A C 1
ATOM 9349 O O . TYR A 1 1207 ? 7.977 25.320 41.628 1.00 64.25 1207 TYR A O 1
ATOM 9357 N N . ASP A 1 1208 ? 8.751 24.676 39.618 1.00 59.81 1208 ASP A N 1
ATOM 9358 C CA . ASP A 1 1208 ? 7.695 23.703 39.352 1.00 59.81 1208 ASP A CA 1
ATOM 9359 C C . ASP A 1 1208 ? 7.709 22.579 40.403 1.00 59.81 1208 ASP A C 1
ATOM 9361 O O . ASP A 1 1208 ? 6.662 22.269 40.956 1.00 59.81 1208 ASP A O 1
ATOM 9365 N N . ARG A 1 1209 ? 8.899 22.084 40.806 1.00 54.06 1209 ARG A N 1
ATOM 9366 C CA . ARG A 1 1209 ? 9.054 21.119 41.922 1.00 54.06 1209 ARG A CA 1
ATOM 9367 C C . ARG A 1 1209 ? 8.531 21.624 43.267 1.00 54.06 1209 ARG A C 1
ATOM 9369 O O . ARG A 1 1209 ? 8.081 20.803 44.051 1.00 54.06 1209 ARG A O 1
ATOM 9376 N N . ASP A 1 1210 ? 8.677 22.913 43.570 1.00 46.91 1210 ASP A N 1
ATOM 9377 C CA . ASP A 1 1210 ? 8.238 23.489 44.850 1.00 46.91 1210 ASP A CA 1
ATOM 9378 C C . ASP A 1 1210 ? 6.730 23.812 44.864 1.00 46.91 1210 ASP A C 1
ATOM 9380 O O . ASP A 1 1210 ? 6.141 23.978 45.936 1.00 46.91 1210 ASP A O 1
ATOM 9384 N N . VAL A 1 1211 ? 6.112 23.966 43.685 1.00 47.25 1211 VAL A N 1
ATOM 9385 C CA . VAL A 1 1211 ? 4.682 24.279 43.521 1.00 47.25 1211 VAL A CA 1
ATOM 9386 C C . VAL A 1 1211 ? 3.823 23.015 43.416 1.00 47.25 1211 VAL A C 1
ATOM 9388 O O . VAL A 1 1211 ? 2.703 23.031 43.937 1.00 47.25 1211 VAL A O 1
ATOM 9391 N N . THR A 1 1212 ? 4.322 21.960 42.759 1.00 33.66 1212 THR A N 1
ATOM 9392 C CA . THR A 1 1212 ? 3.730 20.606 42.757 1.00 33.66 1212 THR A CA 1
ATOM 9393 C C . THR A 1 1212 ? 3.956 19.904 44.086 1.00 33.66 1212 THR A C 1
ATOM 9395 O O . THR A 1 1212 ? 2.992 19.305 44.615 1.00 33.66 1212 THR A O 1
#

Foldseek 3Di:
DVVVVVVVVVCVVVVVVPPQPPPDPDPADALLQVVQVLLCCVVVDNDDVPFAQAVSLVRQLLQAADPLVLLLLLLLQVLLQVLLFQCQLCLQPPDQLFQAFRDNLNVLSVVLSVCSVVVVRSHPSSSQVSNQVSQLSSLALLFFRRFLSLLQKFKFLPPLFAFKAWADAVQQAFTFIFGPVQQWDADPQRFIDGDDDDDTFGWQDKPNHGPLVVLLLQLSSHRWRFSQLSSVCCGPPLNCVGTRSDDPHQWIWTAGPVGDIDIGGMHMDRPLANSHPGRGSHSVCVRLLQFDDLLFPPVCPFQQSDPSPGDPRDFPAPFPFAFLLNQWTKDDDDLFPQQEIEIEHQECASVVSVTALASNLVRLLVRLVVSVVSNHAFYEYEHANYQYTFLQSLQLNLCLQVLLDHDFFKKKFFDDLLLLLLLVLLQVLLVVQCVPDVDDPCRVSNLVSLQLSPPSYQQFKAARVRHGDPDSCQQAPFDDADSGTIGHIIDGDLVDQSHTNRDPHPDRRNHRDNPDDRSYQLLRYEYEYQQSQEASSLSNVLCSCQVRVHAYEHEGGRRDFAFTARHRHYLQHDKDFLSNLQVSLVSSVVSCVVPVVSDDPSCPSNHSSSSRRQPRSRMHRSIQTAAPLAPRGNRPRSANATGQFYIYHHSVCSSHVSVVVNVVCCQSPPQDDPSHRDDSSGGHHRHLDQQGVRVPAHRNYRGDSNDDLVRHSPDDDDDDDPDDPDCVNSDPPPDDHPNPPPDDDPDPDDDDDDDDDDDDDDPPPDPVVVVVVVVVVCVVPDDDPVVVVVVVCPPPPPPPDDDDDDDDDDDDDDDDDDDDDDDDDDDDDDDDDDPDFDDFAAFEEEAFAVFQWVHGLVVLVLVLLCVQQVPDVVRFDDPVVLVVLLVVLVVVLQVPDPPHQLPQQALSSLQVSQVSCVVSQVVSVVSCVVSSSLVRPDLVSLLVSLLVCLVVVVTGGFPCSVLVLCLRPPPPPPDPDDDDDDDDPPDDDDDDPDQRSYAYAYAPDAPSNSLSNQLSCLVVPDPPPPPDPDDDDNVVSNVSSQSHEYAFDHSDSDDPDDPGNHPPPPQSHNDTLHGLVSSVSVVVVVQVVVVVVVCSVPVGDDDPRPHHAYEYEEAASRNSNVQQPGNAREHEAEVVGDPRNVRSVVSCVSNQAAEEADDLVVSVVLVVVLVVVCVVDDDDDPCRRTYHHYDHTCVSVSVNSNVVVVVSVVVD

Nearest PDB structures (foldseek):
  3dpm-assembly1_B  TM=5.871E-01  e=4.414E-11  Chlamydia trachomatis
  1fcf-assembly1_A  TM=3.553E-01  e=3.703E-06  Tetradesmus obliquus
  4ql6-assembly2_B-2  TM=6.734E-01  e=3.607E-03  Chlamydia trachomatis L2/434/Bu
  4ql6-assembly1_A  TM=5.544E-01  e=1.046E-03  Chlamydia trachomatis L2/434/Bu

pLDDT: mean 77.07, std 25.05, range [20.14, 98.88]

Mean predicted aligned error: 18.93 Å

Solvent-accessible surface area (backbone atoms only — not comparable to full-atom values): 67510 Å² total; per-residue (Å²): 115,77,71,61,62,59,56,56,56,53,53,59,59,62,54,65,81,70,52,93,71,68,78,59,96,54,95,63,94,35,44,28,29,46,51,16,52,49,49,49,31,52,73,74,72,82,42,77,85,80,71,50,57,27,58,47,54,51,50,20,44,52,49,15,60,66,55,65,69,60,53,52,51,39,53,53,15,38,48,42,59,56,65,52,27,25,53,50,46,43,38,47,53,53,51,68,21,42,56,66,79,45,43,52,62,66,62,49,49,51,52,51,45,51,35,56,78,68,67,68,60,84,12,39,37,57,49,35,50,52,47,26,50,51,26,37,68,68,26,27,61,38,35,39,38,43,32,40,66,64,62,46,58,37,40,29,35,48,85,69,40,68,46,36,34,67,36,6,92,80,24,61,60,74,47,44,38,31,51,35,70,65,47,38,44,65,50,98,83,67,48,56,36,66,53,89,76,77,95,62,55,41,49,50,20,44,73,84,35,48,37,67,62,42,47,59,49,60,26,62,73,41,30,37,57,24,56,36,20,20,38,39,42,34,19,61,63,53,26,42,62,34,48,43,96,54,86,75,61,57,53,51,35,40,31,30,70,84,70,52,75,50,78,29,60,27,27,49,46,42,79,66,60,79,45,76,92,30,52,35,21,63,50,46,41,58,58,54,60,65,43,53,66,87,54,59,76,62,94,60,90,68,70,57,78,62,90,69,71,66,60,82,78,69,57,85,65,77,68,74,41,63,26,89,39,59,22,43,34,24,39,66,51,88,91,44,56,80,39,38,31,35,40,38,38,46,38,39,47,26,51,84,62,74,30,37,60,50,52,41,54,56,41,51,54,49,37,53,50,50,40,47,76,64,60,32,62,30,38,39,39,36,31,46,76,11,57,14,44,30,52,37,53,29,45,31,55,48,22,70,52,38,26,43,44,72,74,84,55,36,28,30,40,47,54,49,53,59,58,53,34,36,24,56,43,29,33,49,53,36,52,52,28,50,65,70,48,81,86,47,105,74,38,70,54,32,45,50,32,36,32,71,29,45,85,38,10,33,85,42,30,20,33,66,83,78,41,76,50,95,37,53,60,64,35,44,55,68,40,81,50,95,74,39,41,20,28,42,59,25,24,70,48,74,87,43,74,86,40,48,75,51,50,99,57,95,54,67,59,70,79,47,38,78,83,48,76,50,78,51,56,48,88,38,35,36,40,36,25,36,8,41,20,5,31,26,38,30,56,41,50,46,47,39,39,43,76,54,59,30,48,34,39,25,44,58,44,61,76,66,64,36,49,51,38,46,56,8,24,29,35,34,73,33,74,38,44,23,67,61,50,37,52,50,45,52,54,40,52,52,38,27,69,79,37,64,84,49,58,36,80,89,43,71,55,45,52,58,62,38,34,29,44,26,28,94,23,27,31,22,27,38,24,35,20,38,64,71,77,34,90,81,67,61,40,43,67,34,52,40,44,40,14,27,29,23,30,49,39,28,65,59,38,73,33,26,50,64,57,39,51,45,54,49,48,42,43,66,72,66,37,40,60,89,64,34,57,65,54,81,45,39,38,62,70,4,44,47,40,50,32,7,63,33,35,62,35,50,74,31,50,61,43,69,50,65,64,60,81,69,54,37,68,92,71,85,84,86,72,66,90,90,52,79,78,41,65,78,71,55,50,66,89,73,73,91,71,99,75,75,74,89,80,74,84,77,78,82,87,76,82,88,81,89,82,89,82,79,92,80,75,91,71,76,79,72,55,68,64,62,53,45,55,52,49,55,65,41,63,79,78,57,70,100,63,59,68,60,58,56,58,66,67,66,50,88,78,72,82,76,86,78,94,83,85,80,87,83,78,86,80,90,82,87,89,81,89,86,86,88,81,91,78,88,84,80,92,78,88,78,80,88,73,80,79,74,82,81,77,65,51,64,34,39,36,30,29,47,65,45,38,41,20,70,47,80,50,65,70,57,60,54,49,50,19,52,63,62,36,65,81,45,85,78,61,55,77,54,68,68,56,55,50,52,53,40,52,52,47,46,49,54,48,59,75,66,47,81,72,48,74,97,66,35,51,38,61,72,54,44,51,52,52,43,44,63,43,40,68,49,46,54,54,43,52,48,52,44,58,77,43,46,37,41,72,74,52,47,70,73,52,42,38,56,48,26,32,47,29,36,75,72,59,73,47,42,73,29,64,30,48,66,50,45,73,49,55,65,54,85,65,87,82,77,66,98,66,94,71,95,74,83,90,68,99,83,65,87,80,76,78,75,89,67,83,71,38,44,38,36,46,36,60,81,35,35,30,66,40,52,49,28,33,55,51,39,44,69,79,63,60,72,90,74,69,84,82,61,98,68,82,75,54,75,65,56,52,50,52,56,55,57,66,37,44,29,33,30,27,72,77,55,71,67,67,102,78,70,97,66,59,56,50,65,66,51,38,87,56,79,52,66,36,65,31,12,56,38,49,32,46,44,52,52,47,58,54,49,58,50,55,50,54,60,43,66,79,59,77,64,80,87,67,90,65,69,67,65,44,38,32,27,36,24,30,32,60,57,34,44,51,34,30,74,68,34,81,42,7,32,36,44,46,55,91,77,62,48,71,47,32,46,53,28,50,55,46,36,57,52,33,66,38,46,78,43,71,71,44,68,70,61,48,56,48,50,54,55,52,55,57,47,50,62,70,70,52,86,70,90,72,101,71,75,85,54,65,34,25,35,37,76,46,40,48,57,54,25,51,45,52,50,50,47,60,49,51,52,62,75,72,107

Sequence (1212 aa):
MSLLLWVTTQIFWAGRAFGAVARSETGYSHPCEHVAAIFDAVNYGDGSPDLLSPEVAYECLNSVPVVQGDAAALINGLRGYLEMQSTLDYLAAPTTGWLFPPVDILDTLDQIGQKVMNNEYSSEYDLQVDLHTMSLLGKDDHLMTKGPIMRALTFHRFPTITYLVSLSEDGIEYPSVYLFGDRYEFDDDGQLRVRTGGDYSAITKINGLDVQEFLQTESLTGTSQDPDALYNGLLYPYGFFGSPEFYPGTDTNLTFQNGSIRAYQNYFDWGPNNFSDIVDGETMYNMFFQTVDLSDESDDSGESAQVKRKVKRQSPVPSVISDDAGAFTGYWGGDLPDDVAVLTITSFSPDDDGGSDVNSQEILQEILASAKENGKDHLIIDLRTNGGGSVRLCLETMVQLFPDTPPDTKSSLRANGAQKALVDYFSEQTDIAQDANPNTGLDEEEIYAEYWNSPWAYQTVMSPSVKPFDSADQFYGPYREGPGYFTSYFQENYTNNEYSMIDHSDLNITQADPRAERPFAAENIIILTDGYCASACSIFVEHLKNEFRVMSIVVGGRPQSGPMQTIGGVRGSRLFSYDFLAYLVEAYTEQITANPKSADAQFEDWNLGPAERFGTGLRVNGFNAYRMGEPHNIPLHFAYEAADCRIWYTPEMIADDTALWNRVAELAFSNRDGNVIDSPYCVEGSTKHPTSISGGVRQGDLGPQTPPKSAFPQYTGWILNGTSLTQKNLGRAHGFGPGVLEGGGYSDDNDSGNKSGSDKDDAVVIDPVALQNFKDMCSESITEEQWFVKLMCLRGDGMCVSPTHLTRYLLRTSPPSLSPSTFSTTVTGSRTMKTMASKARIRIVFDWDGTLTTRDTLHVVAAIGYRTNKHRVPPPPSWDQIVQAYMADYTRHQDAYRPPSQDRRTIPLESAWLASLRGVEVRSVQRVVDAGIFADVTEGDVWREAEGAVRNGEVRLREGWWDVLTAASPGPDAGRGSSHVECDESVPVPAVAGSPSVAIISVNWSAAFIRACLSAATTTAPTEAADLKHEPSSQTQATVVNSLPILANNLLPCSPRDNDYSMTVTPAGGAGIHTSGDKLAALQHLQRLHRNEDRESRGESQGESQGDIVIYVGDSPTDFDCLVSADVGVCVRDEPLGSGQRELQETLERVGVEVLRLDLGEWVRFRRESGRQVRAEGGGGDNKKVVVWWVADLREVARFVDAYGRYDRDVT

Secondary structure (DSSP, 8-state):
-HHHHHHHHHHHHHSSTT-TT---SS--SSHHHHHHHHHHHHHTT--------HHHHHHHHHHS---HHHHHHHHHHHHHHHTT-TTHHHHHS--TT--S----HHHHHHHHHHHHHTT--SSHHHHHHHHHHHHHHT--TT-EE--HHHHHSEEE-TTTSPPEEEE-SSSSSPPEEEEHHHHEEE-TTS-EEE--SS----EEEETTEEHHHHHHHHGGGS--SSHHHHHHHTSTTT-GGGS-SS---SEEEEEETTS-EEEEE-EEE-TT---TT--SHHHHHHHHHS---TT---S-TT--S-------PPPSSPPSEE-TTSSEEEEESTTS-TTEEEEEE--B-SGGGT--HHHHHHHHHHHHHHHHHTT--EEEEE-TT---B-HHHHHHHHHHHSTTS-----EEPBP-HHHHHHHHHHHHHHHHHHHH-TTSSS-HHHHHHHHHHTTTSTTTEEETTTEE-S-HHHHH--EEETTEEEPPPBEE-TT-SSS--S-SSS--PPPP-TTPPPSS-GGGEEEEE-B---HHHHHHHHIIIIIS--EEEEE--SSSSS--BSB-S---S-EEEHHHHHHHHHHHHHHHHH-GGG--GGGTT--SHHHHHHGGGEEEE--EEB-TT-SS--BGGG---B-SEEEPPPHHHHH-HHHHHHHHHIIIIISEETTEE--TTSPTT-SS-TTSGGGTPPTT--------TTTS-S------TT----TTTS----S--TTS-S-------------------------HHHHHHHHHHHHTT--TTHHHHHHHHSSS------------------------------------PPPPPPPPPEEEEE-IIIIIBSS--HHHHHHHHHHHGGG-SSPPPPHHHHHHHHHHHHHHHHHH-SS-GGG--SHHHHHHHHHHTHHHHHHHHHHHHHTTTTTT--HHHHHHHHHHHHHTTSS-BPTTHHHHHHTTS--TTS----------TTSPPP--SS--SEEEEEEEEEHHHHHHHHHHHHHH--TT-TTSS-PPPHHHHHHHHHT--EEEE-SSPPPTT----------TTT----SHHHHHHHHHHHHHHHHHHHHHTT--SS----PPEEEEEE-SGGGHHHHHHSTEEEEE--SSPPHHHHHHHHHHHHHT-EEEE--HHHHHHHHHHHHHHHHHS-S--S----EEEEESSHHHHHHHHHHHHHHHHHH-

Radius of gyration: 33.95 Å; Cα contacts (8 Å, |Δi|>4): 2050; chains: 1; bounding box: 84×103×90 Å